Protein AF-0000000083136714 (afdb_homodimer)

Nearest PDB structures (foldseek):
  5wcz-assembly1_A  TM=9.705E-01  e=3.613E-85  Bacillus subtilis subsp. subtilis str. 168
  4m56-assembly1_A  TM=9.715E-01  e=4.542E-84  Bacillus subtilis subsp. subtilis str. 168
  3gbd-assembly1_A  TM=9.594E-01  e=8.603E-74  Serratia plymuthica
  1m53-assembly1_A  TM=9.648E-01  e=2.324E-72  Klebsiella sp. LX3
  4how-assembly1_A  TM=9.498E-01  e=1.147E-72  Erwinia rhapontici

Structure (mmCIF, N/CA/C/O backbone):
data_AF-0000000083136714-model_v1
#
loop_
_entity.id
_entity.type
_entity.pdbx_description
1 polymer Oligo-1,6-glucosidase
#
loop_
_atom_site.group_PDB
_atom_site.id
_atom_site.type_symbol
_atom_site.label_atom_id
_atom_site.label_alt_id
_atom_site.label_comp_id
_atom_site.label_asym_id
_atom_site.label_entity_id
_atom_site.label_seq_id
_atom_site.pdbx_PDB_ins_code
_atom_site.Cartn_x
_atom_site.Cartn_y
_atom_site.Cartn_z
_atom_site.occupancy
_atom_site.B_iso_or_equiv
_atom_site.auth_seq_id
_atom_site.auth_comp_id
_atom_site.auth_asym_id
_atom_site.auth_atom_id
_atom_site.pdbx_PDB_model_num
ATOM 1 N N . MET A 1 1 ? -25.031 -28.438 -23.234 1 79.69 1 MET A N 1
ATOM 2 C CA . MET A 1 1 ? -23.75 -28.969 -22.797 1 79.69 1 MET A CA 1
ATOM 3 C C . MET A 1 1 ? -23.922 -30.203 -21.906 1 79.69 1 MET A C 1
ATOM 5 O O . MET A 1 1 ? -24.844 -30.25 -21.094 1 79.69 1 MET A O 1
ATOM 9 N N . GLU A 1 2 ? -23.062 -31.062 -22.109 1 86.06 2 GLU A N 1
ATOM 10 C CA . GLU A 1 2 ? -23.125 -32.281 -21.312 1 86.06 2 GLU A CA 1
ATOM 11 C C . GLU A 1 2 ? -22.719 -32.031 -19.859 1 86.06 2 GLU A C 1
ATOM 13 O O . GLU A 1 2 ? -21.719 -31.344 -19.609 1 86.06 2 GLU A O 1
ATOM 18 N N . LYS A 1 3 ? -23.516 -32.5 -18.906 1 92.44 3 LYS A N 1
ATOM 19 C CA . LYS A 1 3 ? -23.219 -32.344 -17.484 1 92.44 3 LYS A CA 1
ATOM 20 C C . LYS A 1 3 ? -22.156 -33.375 -17.047 1 92.44 3 LYS A C 1
ATOM 22 O O . LYS A 1 3 ? -22.219 -34.531 -17.438 1 92.44 3 LYS A O 1
ATOM 27 N N . LYS A 1 4 ? -21.156 -32.875 -16.406 1 93.88 4 LYS A N 1
ATOM 28 C CA . LYS A 1 4 ? -20.078 -33.688 -15.82 1 93.88 4 LYS A CA 1
ATOM 29 C C . LYS A 1 4 ? -19.797 -33.25 -14.383 1 93.88 4 LYS A C 1
ATOM 31 O O . LYS A 1 4 ? -19.844 -32.062 -14.07 1 93.88 4 LYS A O 1
ATOM 36 N N . TRP A 1 5 ? -19.453 -34.188 -13.508 1 95.88 5 TRP A N 1
ATOM 37 C CA . TRP A 1 5 ? -19.234 -33.875 -12.102 1 95.88 5 TRP A CA 1
ATOM 38 C C . TRP A 1 5 ? -18.094 -32.875 -11.938 1 95.88 5 TRP A C 1
ATOM 40 O O . TRP A 1 5 ? -18.125 -32.031 -11.062 1 95.88 5 TRP A O 1
ATOM 50 N N . TRP A 1 6 ? -17.062 -33.031 -12.859 1 96.06 6 TRP A N 1
ATOM 51 C CA . TRP A 1 6 ? -15.891 -32.188 -12.719 1 96.06 6 TRP A CA 1
ATOM 52 C C . TRP A 1 6 ? -16.188 -30.766 -13.203 1 96.06 6 TRP A C 1
ATOM 54 O O . TRP A 1 6 ? -15.492 -29.812 -12.836 1 96.06 6 TRP A O 1
ATOM 64 N N . LYS A 1 7 ? -17.234 -30.5 -14.016 1 97 7 LYS A N 1
ATOM 65 C CA . LYS A 1 7 ? -17.688 -29.156 -14.367 1 97 7 LYS A CA 1
ATOM 66 C C . LYS A 1 7 ? -18.391 -28.484 -13.195 1 97 7 LYS A C 1
ATOM 68 O O . LYS A 1 7 ? -18.328 -27.266 -13.039 1 97 7 LYS A O 1
ATOM 73 N N . GLU A 1 8 ? -19.047 -29.266 -12.352 1 97.62 8 GLU A N 1
ATOM 74 C CA . GLU A 1 8 ? -19.891 -28.75 -11.273 1 97.62 8 GLU A CA 1
ATOM 75 C C . GLU A 1 8 ? -19.125 -28.656 -9.969 1 97.62 8 GLU A C 1
ATOM 77 O O . GLU A 1 8 ? -19.641 -28.141 -8.969 1 97.62 8 GLU A O 1
ATOM 82 N N . SER A 1 9 ? -17.828 -29.016 -9.984 1 97.5 9 SER A N 1
ATOM 83 C CA . SER A 1 9 ? -17 -29.094 -8.789 1 97.5 9 SER A CA 1
ATOM 84 C C . SER A 1 9 ? -16.328 -27.75 -8.492 1 97.5 9 SER A C 1
ATOM 86 O O . SER A 1 9 ? -16.266 -26.875 -9.367 1 97.5 9 SER A O 1
ATOM 88 N N . VAL A 1 10 ? -15.977 -27.594 -7.273 1 98.69 10 VAL A N 1
ATOM 89 C CA . VAL A 1 10 ? -15.031 -26.562 -6.832 1 98.69 10 VAL A CA 1
ATOM 90 C C . VAL A 1 10 ? -13.773 -27.234 -6.27 1 98.69 10 VAL A C 1
ATOM 92 O O . VAL A 1 10 ? -13.852 -28.031 -5.324 1 98.69 10 VAL A O 1
ATOM 95 N N . VAL A 1 11 ? -12.656 -26.891 -6.84 1 98.88 11 VAL A N 1
ATOM 96 C CA . VAL A 1 11 ? -11.398 -27.547 -6.488 1 98.88 11 VAL A CA 1
ATOM 97 C C . VAL A 1 11 ? -10.625 -26.672 -5.496 1 98.88 11 VAL A C 1
ATOM 99 O O . VAL A 1 11 ? -10.547 -25.453 -5.656 1 98.88 11 VAL A O 1
ATOM 102 N N . TYR A 1 12 ? -10.164 -27.281 -4.438 1 98.88 12 TYR A N 1
ATOM 103 C CA . TYR A 1 12 ? -9.266 -26.656 -3.48 1 98.88 12 TYR A CA 1
ATOM 104 C C . TYR A 1 12 ? -7.852 -27.219 -3.611 1 98.88 12 TYR A C 1
ATOM 106 O O . TYR A 1 12 ? -7.656 -28.438 -3.537 1 98.88 12 TYR A O 1
ATOM 114 N N . GLN A 1 13 ? -6.895 -26.344 -3.842 1 98.88 13 GLN A N 1
ATOM 115 C CA . GLN A 1 13 ? -5.512 -26.797 -3.945 1 98.88 13 GLN A CA 1
ATOM 116 C C . GLN A 1 13 ? -4.812 -26.734 -2.59 1 98.88 13 GLN A C 1
ATOM 118 O O . GLN A 1 13 ? -4.867 -25.719 -1.9 1 98.88 13 GLN A O 1
ATOM 123 N N . ILE A 1 14 ? -4.141 -27.859 -2.293 1 98.88 14 ILE A N 1
ATOM 124 C CA . ILE A 1 14 ? -3.346 -27.969 -1.075 1 98.88 14 ILE A CA 1
ATOM 125 C C . ILE A 1 14 ? -1.867 -28.109 -1.435 1 98.88 14 ILE A C 1
ATOM 127 O O . ILE A 1 14 ? -1.502 -28.906 -2.293 1 98.88 14 ILE A O 1
ATOM 131 N N . TYR A 1 15 ? -1.086 -27.25 -0.927 1 98.75 15 TYR A N 1
ATOM 132 C CA . TYR A 1 15 ? 0.364 -27.391 -0.889 1 98.75 15 TYR A CA 1
ATOM 133 C C . TYR A 1 15 ? 0.811 -28.047 0.41 1 98.75 15 TYR A C 1
ATOM 135 O O . TYR A 1 15 ? 1.004 -27.375 1.423 1 98.75 15 TYR A O 1
ATOM 143 N N . PRO A 1 16 ? 1.05 -29.359 0.424 1 98.56 16 PRO A N 1
ATOM 144 C CA . PRO A 1 16 ? 1.159 -30.141 1.657 1 98.56 16 PRO A CA 1
ATOM 145 C C . PRO A 1 16 ? 2.201 -29.578 2.623 1 98.56 16 PRO A C 1
ATOM 147 O O . PRO A 1 16 ? 1.931 -29.453 3.818 1 98.56 16 PRO A O 1
ATOM 150 N N . LYS A 1 17 ? 3.312 -29.125 2.146 1 98.19 17 LYS A N 1
ATOM 151 C CA . LYS A 1 17 ? 4.434 -28.672 2.965 1 98.19 17 LYS A CA 1
ATOM 152 C C . LYS A 1 17 ? 4.031 -27.5 3.85 1 98.19 17 LYS A C 1
ATOM 154 O O . LYS A 1 17 ? 4.629 -27.281 4.906 1 98.19 17 LYS A O 1
ATOM 159 N N . SER A 1 18 ? 2.953 -26.844 3.492 1 98.81 18 SER A N 1
ATOM 160 C CA . SER A 1 18 ? 2.592 -25.609 4.188 1 98.81 18 SER A CA 1
ATOM 161 C C . SER A 1 18 ? 1.14 -25.641 4.652 1 98.81 18 SER A C 1
ATOM 163 O O . SER A 1 18 ? 0.571 -24.609 5.004 1 98.81 18 SER A O 1
ATOM 165 N N . PHE A 1 19 ? 0.504 -26.828 4.684 1 98.88 19 PHE A N 1
ATOM 166 C CA . PHE A 1 19 ? -0.922 -26.859 4.984 1 98.88 19 PHE A CA 1
ATOM 167 C C . PHE A 1 19 ? -1.154 -27.062 6.477 1 98.88 19 PHE A C 1
ATOM 169 O O . PHE A 1 19 ? -1.784 -26.234 7.133 1 98.88 19 PHE A O 1
ATOM 176 N N . LYS A 1 20 ? -0.688 -28.125 7.02 1 98.94 20 LYS A N 1
ATOM 177 C CA . LYS A 1 20 ? -0.792 -28.422 8.445 1 98.94 20 LYS A CA 1
ATOM 178 C C . LYS A 1 20 ? 0.209 -29.5 8.859 1 98.94 20 LYS A C 1
ATOM 180 O O . LYS A 1 20 ? 0.273 -30.562 8.242 1 98.94 20 LYS A O 1
ATOM 185 N N . ASP A 1 21 ? 1.017 -29.188 9.812 1 98.81 21 ASP A N 1
ATOM 186 C CA . ASP A 1 21 ? 1.991 -30.109 10.375 1 98.81 21 ASP A CA 1
ATOM 187 C C . ASP A 1 21 ? 1.421 -30.828 11.594 1 98.81 21 ASP A C 1
ATOM 189 O O . ASP A 1 21 ? 1.083 -30.203 12.602 1 98.81 21 ASP A O 1
ATOM 193 N N . SER A 1 22 ? 1.395 -32.156 11.562 1 98.44 22 SER A N 1
ATOM 194 C CA . SER A 1 22 ? 0.728 -32.906 12.617 1 98.44 22 SER A CA 1
ATOM 195 C C . SER A 1 22 ? 1.729 -33.438 13.641 1 98.44 22 SER A C 1
ATOM 197 O O . SER A 1 22 ? 1.342 -33.906 14.711 1 98.44 22 SER A O 1
ATOM 199 N N . ASN A 1 23 ? 3.023 -33.312 13.406 1 98.06 23 ASN A N 1
ATOM 200 C CA . ASN A 1 23 ? 3.967 -33.969 14.297 1 98.06 23 ASN A CA 1
ATOM 201 C C . ASN A 1 23 ? 5.027 -33 14.82 1 98.06 23 ASN A C 1
ATOM 203 O O . ASN A 1 23 ? 5.977 -33.438 15.484 1 98.06 23 ASN A O 1
ATOM 207 N N . GLY A 1 24 ? 5.035 -31.766 14.406 1 98 24 GLY A N 1
ATOM 208 C CA . GLY A 1 24 ? 5.867 -30.734 15 1 98 24 GLY A CA 1
ATOM 209 C C . GLY A 1 24 ? 7.234 -30.625 14.352 1 98 24 GLY A C 1
ATOM 210 O O . GLY A 1 24 ? 8.125 -29.953 14.883 1 98 24 GLY A O 1
ATOM 211 N N . ASP A 1 25 ? 7.449 -31.219 13.203 1 98.19 25 ASP A N 1
ATOM 212 C CA . ASP A 1 25 ? 8.773 -31.172 12.594 1 98.19 25 ASP A CA 1
ATOM 213 C C . ASP A 1 25 ? 8.914 -29.984 11.656 1 98.19 25 ASP A C 1
ATOM 215 O O . ASP A 1 25 ? 9.945 -29.812 11 1 98.19 25 ASP A O 1
ATOM 219 N N . GLY A 1 26 ? 7.867 -29.203 11.555 1 98.44 26 GLY A N 1
ATOM 220 C CA . GLY A 1 26 ? 7.949 -27.953 10.797 1 98.44 26 GLY A CA 1
ATOM 221 C C . GLY A 1 26 ? 7.527 -28.125 9.352 1 98.44 26 GLY A C 1
ATOM 222 O O . GLY A 1 26 ? 7.539 -27.156 8.578 1 98.44 26 GLY A O 1
ATOM 223 N N . VAL A 1 27 ? 7.117 -29.328 8.914 1 98.62 27 VAL A N 1
ATOM 224 C CA . VAL A 1 27 ? 6.699 -29.641 7.551 1 98.62 27 VAL A CA 1
ATOM 225 C C . VAL A 1 27 ? 5.285 -30.219 7.566 1 98.62 27 VAL A C 1
ATOM 227 O O . VAL A 1 27 ? 4.996 -31.156 8.312 1 98.62 27 VAL A O 1
ATOM 230 N N . GLY A 1 28 ? 4.375 -29.594 6.766 1 98.75 28 GLY A N 1
ATOM 231 C CA . GLY A 1 28 ? 3.053 -30.188 6.66 1 98.75 28 GLY A CA 1
ATOM 232 C C . GLY A 1 28 ? 3.08 -31.625 6.172 1 98.75 28 GLY A C 1
ATOM 233 O O . GLY A 1 28 ? 4.047 -32.062 5.535 1 98.75 28 GLY A O 1
ATOM 234 N N . ASP A 1 29 ? 2.006 -32.375 6.48 1 98.75 29 ASP A N 1
ATOM 235 C CA . ASP A 1 29 ? 2.004 -33.781 6.133 1 98.75 29 ASP A CA 1
ATOM 236 C C . ASP A 1 29 ? 0.581 -34.281 5.914 1 98.75 29 ASP A C 1
ATOM 238 O O . ASP A 1 29 ? -0.38 -33.531 6.016 1 98.75 29 ASP A O 1
ATOM 242 N N . ILE A 1 30 ? 0.482 -35.531 5.562 1 98.88 30 ILE A N 1
ATOM 243 C CA . ILE A 1 30 ? -0.786 -36.156 5.164 1 98.88 30 ILE A CA 1
ATOM 244 C C . ILE A 1 30 ? -1.745 -36.156 6.352 1 98.88 30 ILE A C 1
ATOM 246 O O . ILE A 1 30 ? -2.932 -35.875 6.207 1 98.88 30 ILE A O 1
ATOM 250 N N . ARG A 1 31 ? -1.272 -36.5 7.516 1 98.81 31 ARG A N 1
ATOM 251 C CA . ARG A 1 31 ? -2.129 -36.5 8.695 1 98.81 31 ARG A CA 1
ATOM 252 C C . ARG A 1 31 ? -2.648 -35.094 9 1 98.81 31 ARG A C 1
ATOM 254 O O . ARG A 1 31 ? -3.773 -34.938 9.477 1 98.81 31 ARG A O 1
ATOM 261 N N . GLY A 1 32 ? -1.808 -34.094 8.781 1 98.88 32 GLY A N 1
ATOM 262 C CA . GLY A 1 32 ? -2.268 -32.719 8.898 1 98.88 32 GLY A CA 1
ATOM 263 C C . GLY A 1 32 ? -3.414 -32.406 7.965 1 98.88 32 GLY A C 1
ATOM 264 O O . GLY A 1 32 ? -4.348 -31.688 8.344 1 98.88 32 GLY A O 1
ATOM 265 N N . ILE A 1 33 ? -3.361 -32.875 6.773 1 98.94 33 ILE A N 1
ATOM 266 C CA . ILE A 1 33 ? -4.445 -32.656 5.816 1 98.94 33 ILE A CA 1
ATOM 267 C C . ILE A 1 33 ? -5.719 -33.344 6.336 1 98.94 33 ILE A C 1
ATOM 269 O O . ILE A 1 33 ? -6.793 -32.719 6.32 1 98.94 33 ILE A O 1
ATOM 273 N N . ILE A 1 34 ? -5.582 -34.562 6.797 1 98.88 34 ILE A N 1
ATOM 274 C CA . ILE A 1 34 ? -6.73 -35.312 7.309 1 98.88 34 ILE A CA 1
ATOM 275 C C . ILE A 1 34 ? -7.383 -34.531 8.445 1 98.88 34 ILE A C 1
ATOM 277 O O . ILE A 1 34 ? -8.609 -34.438 8.523 1 98.88 34 ILE A O 1
ATOM 281 N N . GLN A 1 35 ? -6.574 -33.875 9.25 1 98.75 35 GLN A N 1
ATOM 282 C CA . GLN A 1 35 ? -7.059 -33.125 10.406 1 98.75 35 GLN A CA 1
ATOM 283 C C . GLN A 1 35 ? -7.926 -31.953 9.977 1 98.75 35 GLN A C 1
ATOM 285 O O . GLN A 1 35 ? -8.727 -31.438 10.758 1 98.75 35 GLN A O 1
ATOM 290 N N . LYS A 1 36 ? -7.781 -31.516 8.773 1 98.81 36 LYS A N 1
ATOM 291 C CA . LYS A 1 36 ? -8.461 -30.297 8.352 1 98.81 36 LYS A CA 1
ATOM 292 C C . LYS A 1 36 ? -9.516 -30.594 7.289 1 98.81 36 LYS A C 1
ATOM 294 O O . LYS A 1 36 ? -10.031 -29.672 6.648 1 98.81 36 LYS A O 1
ATOM 299 N N . LEU A 1 37 ? -9.906 -31.828 7.066 1 98.88 37 LEU A N 1
ATOM 300 C CA . LEU A 1 37 ? -10.922 -32.188 6.082 1 98.88 37 LEU A CA 1
ATOM 301 C C . LEU A 1 37 ? -12.273 -31.609 6.461 1 98.88 37 LEU A C 1
ATOM 303 O O . LEU A 1 37 ? -13.062 -31.234 5.586 1 98.88 37 LEU A O 1
ATOM 307 N N . ASP A 1 38 ? -12.57 -31.5 7.762 1 98.81 38 ASP A N 1
ATOM 308 C CA . ASP A 1 38 ? -13.836 -30.922 8.188 1 98.81 38 ASP A CA 1
ATOM 309 C C . ASP A 1 38 ? -13.906 -29.422 7.84 1 98.81 38 ASP A C 1
ATOM 311 O O . ASP A 1 38 ? -14.977 -28.906 7.504 1 98.81 38 ASP A O 1
ATOM 315 N N . TYR A 1 39 ? -12.75 -28.75 8.039 1 98.81 39 TYR A N 1
ATOM 316 C CA . TYR A 1 39 ? -12.672 -27.359 7.637 1 98.81 39 TYR A CA 1
ATOM 317 C C . TYR A 1 39 ? -13.008 -27.188 6.16 1 98.81 39 TYR A C 1
ATOM 319 O O . TYR A 1 39 ? -13.773 -26.297 5.785 1 98.81 39 TYR A O 1
ATOM 327 N N . LEU A 1 40 ? -12.469 -28.062 5.324 1 98.88 40 LEU A N 1
ATOM 328 C CA . LEU A 1 40 ? -12.68 -28.016 3.883 1 98.88 40 LEU A CA 1
ATOM 329 C C . LEU A 1 40 ? -14.117 -28.359 3.529 1 98.88 40 LEU A C 1
ATOM 331 O O . LEU A 1 40 ? -14.711 -27.766 2.633 1 98.88 40 LEU A O 1
ATOM 335 N N . LYS A 1 41 ? -14.641 -29.297 4.238 1 98.69 41 LYS A N 1
ATOM 336 C CA . LYS A 1 41 ? -16.047 -29.641 4.062 1 98.69 41 LYS A CA 1
ATOM 337 C C . LYS A 1 41 ? -16.953 -28.469 4.41 1 98.69 41 LYS A C 1
ATOM 339 O O . LYS A 1 41 ? -17.922 -28.188 3.705 1 98.69 41 LYS A O 1
ATOM 344 N N . GLU A 1 42 ? -16.594 -27.812 5.477 1 98.56 42 GLU A N 1
ATOM 345 C CA . GLU A 1 42 ? -17.359 -26.625 5.887 1 98.56 42 GLU A CA 1
ATOM 346 C C . GLU A 1 42 ? -17.297 -25.547 4.82 1 98.56 42 GLU A C 1
ATOM 348 O O . GLU A 1 42 ? -18.297 -24.875 4.551 1 98.56 42 GLU A O 1
ATOM 353 N N . LEU A 1 43 ? -16.156 -25.344 4.254 1 98.81 43 LEU A N 1
ATOM 354 C CA . LEU A 1 43 ? -16 -24.375 3.172 1 98.81 43 LEU A CA 1
ATOM 355 C C . LEU A 1 43 ? -16.906 -24.734 1.994 1 98.81 43 LEU A C 1
ATOM 357 O O . LEU A 1 43 ? -17.422 -23.859 1.312 1 98.81 43 LEU A O 1
ATOM 361 N N . GLY A 1 44 ? -17.062 -26 1.715 1 98.75 44 GLY A N 1
ATOM 362 C CA . GLY A 1 44 ? -17.984 -26.484 0.706 1 98.75 44 GLY A CA 1
ATOM 363 C C . GLY A 1 44 ? -17.297 -27.031 -0.529 1 98.75 44 GLY A C 1
ATOM 364 O O . GLY A 1 44 ? -17.969 -27.469 -1.477 1 98.75 44 GLY A O 1
ATOM 365 N N . VAL A 1 45 ? -15.977 -27.141 -0.516 1 98.69 45 VAL A N 1
ATOM 366 C CA . VAL A 1 45 ? -15.258 -27.672 -1.675 1 98.69 45 VAL A CA 1
ATOM 367 C C . VAL A 1 45 ? -15.461 -29.188 -1.756 1 98.69 45 VAL A C 1
ATOM 369 O O . VAL A 1 45 ? -15.695 -29.844 -0.74 1 98.69 45 VAL A O 1
ATOM 372 N N . ASN A 1 46 ? -15.359 -29.703 -3.041 1 98 46 ASN A N 1
ATOM 373 C CA . ASN A 1 46 ? -15.633 -31.125 -3.141 1 98 46 ASN A CA 1
ATOM 374 C C . ASN A 1 46 ? -14.586 -31.844 -3.982 1 98 46 ASN A C 1
ATOM 376 O O . ASN A 1 46 ? -14.742 -33.031 -4.309 1 98 46 ASN A O 1
ATOM 380 N N . VAL A 1 47 ? -13.539 -31.219 -4.336 1 98.81 47 VAL A N 1
ATOM 381 C CA . VAL A 1 47 ? -12.344 -31.812 -4.922 1 98.81 47 VAL A CA 1
ATOM 382 C C . VAL A 1 47 ? -11.094 -31.188 -4.305 1 98.81 47 VAL A C 1
ATOM 384 O O . VAL A 1 47 ? -11.023 -29.969 -4.141 1 98.81 47 VAL A O 1
ATOM 387 N N . LEU A 1 48 ? -10.148 -32 -3.912 1 98.88 48 LEU A N 1
ATOM 388 C CA . LEU A 1 48 ? -8.836 -31.531 -3.482 1 98.88 48 LEU A CA 1
ATOM 389 C C . LEU A 1 48 ? -7.773 -31.859 -4.523 1 98.88 48 LEU A C 1
ATOM 391 O O . LEU A 1 48 ? -7.617 -33.031 -4.906 1 98.88 48 LEU A O 1
ATOM 395 N N . TRP A 1 49 ? -7.168 -30.844 -5.07 1 98.81 49 TRP A N 1
ATOM 396 C CA . TRP A 1 49 ? -5.906 -31.031 -5.785 1 98.81 49 TRP A CA 1
ATOM 397 C C . TRP A 1 49 ? -4.719 -30.859 -4.844 1 98.81 49 TRP A C 1
ATOM 399 O O . TRP A 1 49 ? -4.473 -29.781 -4.324 1 98.81 49 TRP A O 1
ATOM 409 N N . ILE A 1 50 ? -4.008 -31.953 -4.641 1 98.75 50 ILE A N 1
ATOM 410 C CA . ILE A 1 50 ? -2.895 -31.922 -3.699 1 98.75 50 ILE A CA 1
ATOM 411 C C . ILE A 1 50 ? -1.573 -31.984 -4.461 1 98.75 50 ILE A C 1
ATOM 413 O O . ILE A 1 50 ? -1.333 -32.906 -5.23 1 98.75 50 ILE A O 1
ATOM 417 N N . SER A 1 51 ? -0.759 -30.969 -4.27 1 98.5 51 SER A N 1
ATOM 418 C CA . SER A 1 51 ? 0.567 -30.953 -4.875 1 98.5 51 SER A CA 1
ATOM 419 C C . SER A 1 51 ? 1.347 -32.219 -4.547 1 98.5 51 SER A C 1
ATOM 421 O O . SER A 1 51 ? 0.928 -33 -3.695 1 98.5 51 SER A O 1
ATOM 423 N N . PRO A 1 52 ? 2.498 -32.438 -5.156 1 98.06 52 PRO A N 1
ATOM 424 C CA . PRO A 1 52 ? 3.145 -33.781 -5.102 1 98.06 52 PRO A CA 1
ATOM 425 C C . PRO A 1 52 ? 3.404 -34.25 -3.676 1 98.06 52 PRO A C 1
ATOM 427 O O . PRO A 1 52 ? 3.906 -33.469 -2.85 1 98.06 52 PRO A O 1
ATOM 430 N N . MET A 1 53 ? 3.111 -35.531 -3.488 1 98.12 53 MET A N 1
ATOM 431 C CA . MET A 1 53 ? 3.297 -36.094 -2.166 1 98.12 53 MET A CA 1
ATOM 432 C C . MET A 1 53 ? 4.25 -37.312 -2.23 1 98.12 53 MET A C 1
ATOM 434 O O . MET A 1 53 ? 4.355 -38.062 -1.274 1 98.12 53 MET A O 1
ATOM 438 N N . LEU A 1 54 ? 4.914 -37.469 -3.334 1 98.44 54 LEU A N 1
ATOM 439 C CA . LEU A 1 54 ? 5.766 -38.625 -3.557 1 98.44 54 LEU A CA 1
ATOM 440 C C . LEU A 1 54 ? 7.211 -38.312 -3.168 1 98.44 54 LEU A C 1
ATOM 442 O O . LEU A 1 54 ? 7.582 -37.156 -2.984 1 98.44 54 LEU A O 1
ATOM 446 N N . GLU A 1 55 ? 7.996 -39.406 -3.074 1 98.12 55 GLU A N 1
ATOM 447 C CA . GLU A 1 55 ? 9.391 -39.281 -2.664 1 98.12 55 GLU A CA 1
ATOM 448 C C . GLU A 1 55 ? 10.148 -38.312 -3.574 1 98.12 55 GLU A C 1
ATOM 450 O O . GLU A 1 55 ? 10.039 -38.406 -4.801 1 98.12 55 GLU A O 1
ATOM 455 N N . SER A 1 56 ? 10.883 -37.406 -2.982 1 98 56 SER A N 1
ATOM 456 C CA . SER A 1 56 ? 11.586 -36.312 -3.672 1 98 56 SER A CA 1
ATOM 457 C C . SER A 1 56 ? 12.695 -35.75 -2.805 1 98 56 SER A C 1
ATOM 459 O O . SER A 1 56 ? 12.547 -35.625 -1.587 1 98 56 SER A O 1
ATOM 461 N N . PRO A 1 57 ? 13.875 -35.406 -3.402 1 97.62 57 PRO A N 1
ATOM 462 C CA . PRO A 1 57 ? 14.898 -34.688 -2.652 1 97.62 57 PRO A CA 1
ATOM 463 C C . PRO A 1 57 ? 14.492 -33.25 -2.322 1 97.62 57 PRO A C 1
ATOM 465 O O . PRO A 1 57 ? 15.195 -32.562 -1.587 1 97.62 57 PRO A O 1
ATOM 468 N N . GLN A 1 58 ? 13.383 -32.781 -2.834 1 97.12 58 GLN A N 1
ATOM 469 C CA . GLN A 1 58 ? 12.742 -31.516 -2.498 1 97.12 58 GLN A CA 1
ATOM 470 C C . GLN A 1 58 ? 13.539 -30.328 -3.057 1 97.12 58 GLN A C 1
ATOM 472 O O . GLN A 1 58 ? 13.586 -29.266 -2.443 1 97.12 58 GLN A O 1
ATOM 477 N N . ASP A 1 59 ? 14.25 -30.594 -4.203 1 96.62 59 ASP A N 1
ATOM 478 C CA . ASP A 1 59 ? 14.945 -29.5 -4.883 1 96.62 59 ASP A CA 1
ATOM 479 C C . ASP A 1 59 ? 13.969 -28.438 -5.363 1 96.62 59 ASP A C 1
ATOM 481 O O . ASP A 1 59 ? 14.258 -27.25 -5.301 1 96.62 59 ASP A O 1
ATOM 485 N N . ASP A 1 60 ? 12.883 -28.844 -5.855 1 96.94 60 ASP A N 1
ATOM 486 C CA . ASP A 1 60 ? 11.781 -27.969 -6.238 1 96.94 60 ASP A CA 1
ATOM 487 C C . ASP A 1 60 ? 10.508 -28.312 -5.465 1 96.94 60 ASP A C 1
ATOM 489 O O . ASP A 1 60 ? 9.43 -28.438 -6.051 1 96.94 60 ASP A O 1
ATOM 493 N N . ASN A 1 61 ? 10.703 -28.594 -4.273 1 95.81 61 ASN A N 1
ATOM 494 C CA . ASN A 1 61 ? 9.633 -28.781 -3.297 1 95.81 61 ASN A CA 1
ATOM 495 C C . ASN A 1 61 ? 8.664 -29.875 -3.734 1 95.81 61 ASN A C 1
ATOM 497 O O . ASN A 1 61 ? 7.449 -29.719 -3.639 1 95.81 61 ASN A O 1
ATOM 501 N N . GLY A 1 62 ? 9.148 -30.922 -4.277 1 96.88 62 GLY A N 1
ATOM 502 C CA . GLY A 1 62 ? 8.344 -32.125 -4.516 1 96.88 62 GLY A CA 1
ATOM 503 C C . GLY A 1 62 ? 8.125 -32.406 -5.992 1 96.88 62 GLY A C 1
ATOM 504 O O . GLY A 1 62 ? 7.711 -33.5 -6.359 1 96.88 62 GLY A O 1
ATOM 505 N N . TYR A 1 63 ? 8.547 -31.453 -6.852 1 97.88 63 TYR A N 1
ATOM 506 C CA . TYR A 1 63 ? 8.305 -31.641 -8.273 1 97.88 63 TYR A CA 1
ATOM 507 C C . TYR A 1 63 ? 9.484 -32.344 -8.938 1 97.88 63 TYR A C 1
ATOM 509 O O . TYR A 1 63 ? 9.461 -32.594 -10.148 1 97.88 63 TYR A O 1
ATOM 517 N N . ASP A 1 64 ? 10.477 -32.688 -8.156 1 98.12 64 ASP A N 1
ATOM 518 C CA . ASP A 1 64 ? 11.578 -33.562 -8.539 1 98.12 64 ASP A CA 1
ATOM 519 C C . ASP A 1 64 ? 11.414 -34.938 -7.926 1 98.12 64 ASP A C 1
ATOM 521 O O . ASP A 1 64 ? 12.164 -35.344 -7.023 1 98.12 64 ASP A O 1
ATOM 525 N N . ILE A 1 65 ? 10.562 -35.75 -8.516 1 98.5 65 ILE A N 1
ATOM 526 C CA . ILE A 1 65 ? 10.141 -37 -7.934 1 98.5 65 ILE A CA 1
ATOM 527 C C . ILE A 1 65 ? 11.242 -38.062 -8.117 1 98.5 65 ILE A C 1
ATOM 529 O O . ILE A 1 65 ? 11.75 -38.25 -9.227 1 98.5 65 ILE A O 1
ATOM 533 N N . SER A 1 66 ? 11.617 -38.75 -7.031 1 98.56 66 SER A N 1
ATOM 534 C CA . SER A 1 66 ? 12.664 -39.75 -7.094 1 98.56 66 SER A CA 1
ATOM 535 C C . SER A 1 66 ? 12.078 -41.156 -7.078 1 98.56 66 SER A C 1
ATOM 537 O O . SER A 1 66 ? 12.766 -42.125 -7.402 1 98.56 66 SER A O 1
ATOM 539 N N . ASP A 1 67 ? 10.828 -41.281 -6.672 1 98.56 67 ASP A N 1
ATOM 540 C CA . ASP A 1 67 ? 10.102 -42.562 -6.707 1 98.56 67 ASP A CA 1
ATOM 541 C C . ASP A 1 67 ? 8.609 -42.312 -6.918 1 98.56 67 ASP A C 1
ATOM 543 O O . ASP A 1 67 ? 7.941 -41.719 -6.074 1 98.56 67 ASP A O 1
ATOM 547 N N . TYR A 1 68 ? 8.031 -42.906 -7.984 1 98.38 68 TYR A N 1
ATOM 548 C CA . TYR A 1 68 ? 6.664 -42.625 -8.414 1 98.38 68 TYR A CA 1
ATOM 549 C C . TYR A 1 68 ? 5.668 -43.438 -7.602 1 98.38 68 TYR A C 1
ATOM 551 O O . TYR A 1 68 ? 4.453 -43.281 -7.754 1 98.38 68 TYR A O 1
ATOM 559 N N . ARG A 1 69 ? 6.113 -44.312 -6.707 1 97.94 69 ARG A N 1
ATOM 560 C CA . ARG A 1 69 ? 5.176 -45.188 -6.039 1 97.94 69 ARG A CA 1
ATOM 561 C C . ARG A 1 69 ? 5.379 -45.188 -4.527 1 97.94 69 ARG A C 1
ATOM 563 O O . ARG A 1 69 ? 4.812 -46 -3.807 1 97.94 69 ARG A O 1
ATOM 570 N N . ARG A 1 70 ? 6.23 -44.219 -4.066 1 98.06 70 ARG A N 1
ATOM 571 C CA . ARG A 1 70 ? 6.48 -44.094 -2.637 1 98.06 70 ARG A CA 1
ATOM 572 C C . ARG A 1 70 ? 6.105 -42.719 -2.145 1 98.06 70 ARG A C 1
ATOM 574 O O . ARG A 1 70 ? 6.391 -41.719 -2.811 1 98.06 70 ARG A O 1
ATOM 581 N N . ILE A 1 71 ? 5.461 -42.75 -0.992 1 98.44 71 ILE A N 1
ATOM 582 C CA . ILE A 1 71 ? 5.102 -41.469 -0.362 1 98.44 71 ILE A CA 1
ATOM 583 C C . ILE A 1 71 ? 6.344 -40.844 0.259 1 98.44 71 ILE A C 1
ATOM 585 O O . ILE A 1 71 ? 7.18 -41.531 0.843 1 98.44 71 ILE A O 1
ATOM 589 N N . TYR A 1 72 ? 6.504 -39.531 0.091 1 98.38 72 TYR A N 1
ATOM 590 C CA . TYR A 1 72 ? 7.602 -38.781 0.703 1 98.38 72 TYR A CA 1
ATOM 591 C C . TYR A 1 72 ? 7.641 -39.031 2.209 1 98.38 72 TYR A C 1
ATOM 593 O O . TYR A 1 72 ? 6.641 -38.812 2.902 1 98.38 72 TYR A O 1
ATOM 601 N N . LYS A 1 73 ? 8.711 -39.375 2.703 1 97.25 73 LYS A N 1
ATOM 602 C CA . LYS A 1 73 ? 8.875 -39.875 4.066 1 97.25 73 LYS A CA 1
ATOM 603 C C . LYS A 1 73 ? 8.406 -38.844 5.086 1 97.25 73 LYS A C 1
ATOM 605 O O . LYS A 1 73 ? 7.805 -39.188 6.105 1 97.25 73 LYS A O 1
ATOM 610 N N . GLU A 1 74 ? 8.656 -37.594 4.891 1 97.38 74 GLU A N 1
ATOM 611 C CA . GLU A 1 74 ? 8.297 -36.562 5.855 1 97.38 74 GLU A CA 1
ATOM 612 C C . GLU A 1 74 ? 6.789 -36.281 5.844 1 97.38 74 GLU A C 1
ATOM 614 O O . GLU A 1 74 ? 6.246 -35.719 6.793 1 97.38 74 GLU A O 1
ATOM 619 N N . TYR A 1 75 ? 6.102 -36.688 4.746 1 98.5 75 TYR A N 1
ATOM 620 C CA . TYR A 1 75 ? 4.66 -36.5 4.652 1 98.5 75 TYR A CA 1
ATOM 621 C C . TYR A 1 75 ? 3.898 -37.625 5.305 1 98.5 75 TYR A C 1
ATOM 623 O O . TYR A 1 75 ? 2.736 -37.469 5.691 1 98.5 75 TYR A O 1
ATOM 631 N N . GLY A 1 76 ? 4.531 -38.781 5.332 1 98.44 76 GLY A N 1
ATOM 632 C CA . GLY A 1 76 ? 3.887 -39.938 5.938 1 98.44 76 GLY A CA 1
ATOM 633 C C . GLY A 1 76 ? 4.141 -41.25 5.18 1 98.44 76 GLY A C 1
ATOM 634 O O . GLY A 1 76 ? 5.23 -41.438 4.645 1 98.44 76 GLY A O 1
ATOM 635 N N . THR A 1 77 ? 3.145 -42.156 5.258 1 98.31 77 THR A N 1
ATOM 636 C CA . THR A 1 77 ? 3.26 -43.469 4.668 1 98.31 77 THR A CA 1
ATOM 637 C C . THR A 1 77 ? 2.152 -43.719 3.643 1 98.31 77 THR A C 1
ATOM 639 O O . THR A 1 77 ? 1.252 -42.875 3.496 1 98.31 77 THR A O 1
ATOM 642 N N . MET A 1 78 ? 2.322 -44.812 2.953 1 98.38 78 MET A N 1
ATOM 643 C CA . MET A 1 78 ? 1.265 -45.219 2.033 1 98.38 78 MET A CA 1
ATOM 644 C C . MET A 1 78 ? -0.044 -45.469 2.779 1 98.38 78 MET A C 1
ATOM 646 O O . MET A 1 78 ? -1.122 -45.156 2.26 1 98.38 78 MET A O 1
ATOM 650 N N . GLU A 1 79 ? 0.037 -45.938 3.975 1 98.44 79 GLU A N 1
ATOM 651 C CA . GLU A 1 79 ? -1.151 -46.125 4.801 1 98.44 79 GLU A CA 1
ATOM 652 C C . GLU A 1 79 ? -1.831 -44.812 5.105 1 98.44 79 GLU A C 1
ATOM 654 O O . GLU A 1 79 ? -3.061 -44.719 5.09 1 98.44 79 GLU A O 1
ATOM 659 N N . ASP A 1 80 ? -1.01 -43.812 5.426 1 98.56 80 ASP A N 1
ATOM 660 C CA . ASP A 1 80 ? -1.55 -42.469 5.652 1 98.56 80 ASP A CA 1
ATOM 661 C C . ASP A 1 80 ? -2.291 -41.969 4.418 1 98.56 80 ASP A C 1
ATOM 663 O O . ASP A 1 80 ? -3.361 -41.344 4.535 1 98.56 80 ASP A O 1
ATOM 667 N N . TYR A 1 81 ? -1.691 -42.219 3.299 1 98.44 81 TYR A N 1
ATOM 668 C CA . TYR A 1 81 ? -2.287 -41.75 2.043 1 98.44 81 TYR A CA 1
ATOM 669 C C . TYR A 1 81 ? -3.615 -42.469 1.791 1 98.44 81 TYR A C 1
ATOM 671 O O . TYR A 1 81 ? -4.594 -41.844 1.382 1 98.44 81 TYR A O 1
ATOM 679 N N . GLU A 1 82 ? -3.662 -43.75 1.964 1 98.44 82 GLU A N 1
ATOM 680 C CA . GLU A 1 82 ? -4.891 -44.5 1.796 1 98.44 82 GLU A CA 1
ATOM 681 C C . GLU A 1 82 ? -5.973 -44.062 2.768 1 98.44 82 GLU A C 1
ATOM 683 O O . GLU A 1 82 ? -7.152 -44 2.412 1 98.44 82 GLU A O 1
ATOM 688 N N . GLU A 1 83 ? -5.535 -43.688 3.943 1 98.75 83 GLU A N 1
ATOM 689 C CA . GLU A 1 83 ? -6.477 -43.125 4.91 1 98.75 83 GLU A CA 1
ATOM 690 C C . GLU A 1 83 ? -7.008 -41.781 4.438 1 98.75 83 GLU A C 1
ATOM 692 O O . GLU A 1 83 ? -8.195 -41.469 4.598 1 98.75 83 GLU A O 1
ATOM 697 N N . LEU A 1 84 ? -6.172 -40.969 3.92 1 98.88 84 LEU A N 1
ATOM 698 C CA . LEU A 1 84 ? -6.598 -39.688 3.371 1 98.88 84 LEU A CA 1
ATOM 699 C C . LEU A 1 84 ? -7.672 -39.875 2.309 1 98.88 84 LEU A C 1
ATOM 701 O O . LEU A 1 84 ? -8.695 -39.188 2.324 1 98.88 84 LEU A O 1
ATOM 705 N N . LEU A 1 85 ? -7.457 -40.812 1.381 1 98.69 85 LEU A N 1
ATOM 706 C CA . LEU A 1 85 ? -8.43 -41.094 0.334 1 98.69 85 LEU A CA 1
ATOM 707 C C . LEU A 1 85 ? -9.773 -41.5 0.937 1 98.69 85 LEU A C 1
ATOM 709 O O . LEU A 1 85 ? -10.82 -40.969 0.547 1 98.69 85 LEU A O 1
ATOM 713 N N . SER A 1 86 ? -9.688 -42.406 1.886 1 98.69 86 SER A N 1
ATOM 714 C CA . SER A 1 86 ? -10.898 -42.906 2.512 1 98.69 86 SER A CA 1
ATOM 715 C C . SER A 1 86 ? -11.648 -41.812 3.258 1 98.69 86 SER A C 1
ATOM 717 O O . SER A 1 86 ? -12.859 -41.656 3.1 1 98.69 86 SER A O 1
ATOM 719 N N . GLU A 1 87 ? -10.953 -41.031 4.059 1 98.81 87 GLU A N 1
ATOM 720 C CA . GLU A 1 87 ? -11.57 -39.969 4.867 1 98.81 87 GLU A CA 1
ATOM 721 C C . GLU A 1 87 ? -12.148 -38.875 3.988 1 98.81 87 GLU A C 1
ATOM 723 O O . GLU A 1 87 ? -13.203 -38.312 4.297 1 98.81 87 GLU A O 1
ATOM 728 N N . ALA A 1 88 ? -11.453 -38.531 2.959 1 98.88 88 ALA A N 1
ATOM 729 C CA . ALA A 1 88 ? -11.977 -37.531 2.021 1 98.88 88 ALA A CA 1
ATOM 730 C C . ALA A 1 88 ? -13.258 -38.031 1.363 1 98.88 88 ALA A C 1
ATOM 732 O O . ALA A 1 88 ? -14.258 -37.312 1.314 1 98.88 88 ALA A O 1
ATOM 733 N N . HIS A 1 89 ? -13.289 -39.281 0.864 1 98.62 89 HIS A N 1
ATOM 734 C CA . HIS A 1 89 ? -14.453 -39.844 0.179 1 98.62 89 HIS A CA 1
ATOM 735 C C . HIS A 1 89 ? -15.648 -39.969 1.117 1 98.62 89 HIS A C 1
ATOM 737 O O . HIS A 1 89 ? -16.797 -39.75 0.697 1 98.62 89 HIS A O 1
ATOM 743 N N . LYS A 1 90 ? -15.344 -40.219 2.352 1 98.56 90 LYS A N 1
ATOM 744 C CA . LYS A 1 90 ? -16.406 -40.25 3.35 1 98.56 90 LYS A CA 1
ATOM 745 C C . LYS A 1 90 ? -17.109 -38.875 3.439 1 98.56 90 LYS A C 1
ATOM 747 O O . LYS A 1 90 ? -18.297 -38.812 3.777 1 98.56 90 LYS A O 1
ATOM 752 N N . ARG A 1 91 ? -16.375 -37.906 3.127 1 98.5 91 ARG A N 1
ATOM 753 C CA . ARG A 1 91 ? -16.906 -36.531 3.211 1 98.5 91 ARG A CA 1
ATOM 754 C C . ARG A 1 91 ? -17.344 -36.031 1.839 1 98.5 91 ARG A C 1
ATOM 756 O O . ARG A 1 91 ? -17.562 -34.812 1.654 1 98.5 91 ARG A O 1
ATOM 763 N N . ASP A 1 92 ? -17.406 -36.875 0.859 1 98.06 92 ASP A N 1
ATOM 764 C CA . ASP A 1 92 ? -17.781 -36.562 -0.517 1 98.06 92 ASP A CA 1
ATOM 765 C C . ASP A 1 92 ? -16.797 -35.594 -1.144 1 98.06 92 ASP A C 1
ATOM 767 O O . ASP A 1 92 ? -17.203 -34.656 -1.837 1 98.06 92 ASP A O 1
ATOM 771 N N . ILE A 1 93 ? -15.547 -35.75 -0.76 1 98.81 93 ILE A N 1
ATOM 772 C CA . ILE A 1 93 ? -14.469 -34.969 -1.347 1 98.81 93 ILE A CA 1
ATOM 773 C C . ILE A 1 93 ? -13.578 -35.875 -2.197 1 98.81 93 ILE A C 1
ATOM 775 O O . ILE A 1 93 ? -13.07 -36.875 -1.713 1 98.81 93 ILE A O 1
ATOM 779 N N . ARG A 1 94 ? -13.453 -35.531 -3.436 1 98.75 94 ARG A N 1
ATOM 780 C CA . ARG A 1 94 ? -12.594 -36.25 -4.359 1 98.75 94 ARG A CA 1
ATOM 781 C C . ARG A 1 94 ? -11.164 -35.75 -4.301 1 98.75 94 ARG A C 1
ATOM 783 O O . ARG A 1 94 ? -10.922 -34.625 -3.848 1 98.75 94 ARG A O 1
ATOM 790 N N . ILE A 1 95 ? -10.156 -36.594 -4.734 1 98.69 95 ILE A N 1
ATOM 791 C CA . ILE A 1 95 ? -8.75 -36.219 -4.617 1 98.69 95 ILE A CA 1
ATOM 792 C C . ILE A 1 95 ? -8.07 -36.344 -5.98 1 98.69 95 ILE A C 1
ATOM 794 O O . ILE A 1 95 ? -8.125 -37.375 -6.617 1 98.69 95 ILE A O 1
ATOM 798 N N . LEU A 1 96 ? -7.496 -35.281 -6.41 1 98.62 96 LEU A N 1
ATOM 799 C CA . LEU A 1 96 ? -6.609 -35.25 -7.562 1 98.62 96 LEU A CA 1
ATOM 800 C C . LEU A 1 96 ? -5.148 -35.312 -7.129 1 98.62 96 LEU A C 1
ATOM 802 O O . LEU A 1 96 ? -4.75 -34.656 -6.168 1 98.62 96 LEU A O 1
ATOM 806 N N . MET A 1 97 ? -4.398 -36.094 -7.844 1 97.81 97 MET A N 1
ATOM 807 C CA . MET A 1 97 ? -2.959 -36.188 -7.609 1 97.81 97 MET A CA 1
ATOM 808 C C . MET A 1 97 ? -2.189 -35.406 -8.664 1 97.81 97 MET A C 1
ATOM 810 O O . MET A 1 97 ? -2.625 -35.312 -9.812 1 97.81 97 MET A O 1
ATOM 814 N N . ASP A 1 98 ? -1.056 -34.906 -8.242 1 97.75 98 ASP A N 1
ATOM 815 C CA . ASP A 1 98 ? -0.157 -34.281 -9.195 1 97.75 98 ASP A CA 1
ATOM 816 C C . ASP A 1 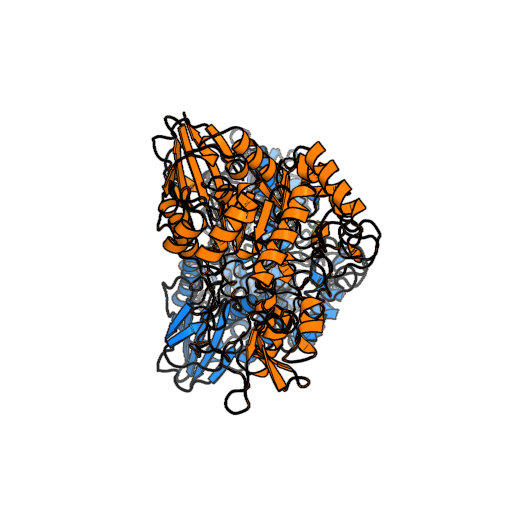98 ? 0.619 -35.312 -10 1 97.75 98 ASP A C 1
ATOM 818 O O . ASP A 1 98 ? 1.23 -36.219 -9.43 1 97.75 98 ASP A O 1
ATOM 822 N N . LEU A 1 99 ? 0.527 -35.188 -11.266 1 98.38 99 LEU A N 1
ATOM 823 C CA . LEU A 1 99 ? 1.289 -36.062 -12.164 1 98.38 99 LEU A CA 1
ATOM 824 C C . LEU A 1 99 ? 2.467 -35.281 -12.766 1 98.38 99 LEU A C 1
ATOM 826 O O . LEU A 1 99 ? 2.277 -34.406 -13.602 1 98.38 99 LEU A O 1
ATOM 830 N N . VAL A 1 100 ? 3.68 -35.625 -12.375 1 98.62 100 VAL A N 1
ATOM 831 C CA . VAL A 1 100 ? 4.906 -35 -12.867 1 98.62 100 VAL A CA 1
ATOM 832 C C . VAL A 1 100 ? 5.664 -36 -13.75 1 98.62 100 VAL A C 1
ATOM 834 O O . VAL A 1 100 ? 6.406 -36.844 -13.242 1 98.62 100 VAL A O 1
ATOM 837 N N . VAL A 1 101 ? 5.508 -35.812 -15.102 1 98.75 101 VAL A N 1
ATOM 838 C CA . VAL A 1 101 ? 6.07 -36.875 -15.938 1 98.75 101 VAL A CA 1
ATOM 839 C C . VAL A 1 101 ? 6.859 -36.25 -17.094 1 98.75 101 VAL A C 1
ATOM 841 O O . VAL A 1 101 ? 7.223 -36.938 -18.047 1 98.75 101 VAL A O 1
ATOM 844 N N . ASN A 1 102 ? 7.039 -34.906 -17.047 1 98.5 102 ASN A N 1
ATOM 845 C CA . ASN A 1 102 ? 7.996 -34.281 -17.969 1 98.5 102 ASN A CA 1
ATOM 846 C C . ASN A 1 102 ? 9.43 -34.625 -17.578 1 98.5 102 ASN A C 1
ATOM 848 O O . ASN A 1 102 ? 10.305 -34.719 -18.438 1 98.5 102 ASN A O 1
ATOM 852 N N . HIS A 1 103 ? 9.656 -34.719 -16.328 1 98.75 103 HIS A N 1
ATOM 853 C CA . HIS A 1 103 ? 10.977 -34.969 -15.758 1 98.75 103 HIS A CA 1
ATOM 854 C C . HIS A 1 103 ? 10.875 -35.781 -14.477 1 98.75 103 HIS A C 1
ATOM 856 O O . HIS A 1 103 ? 9.781 -36 -13.961 1 98.75 103 HIS A O 1
ATOM 862 N N . THR A 1 104 ? 11.977 -36.344 -14.047 1 98.69 104 THR A N 1
ATOM 863 C CA . THR A 1 104 ? 12.133 -36.938 -12.719 1 98.69 104 THR A CA 1
ATOM 864 C C . THR A 1 104 ? 13.227 -36.188 -11.938 1 98.69 104 THR A C 1
ATOM 866 O O . THR A 1 104 ? 13.812 -35.219 -12.43 1 98.69 104 THR A O 1
ATOM 869 N N . SER A 1 105 ? 13.453 -36.625 -10.719 1 98.69 105 SER A N 1
ATOM 870 C CA . SER A 1 105 ? 14.68 -36.219 -10.023 1 98.69 105 SER A CA 1
ATOM 871 C C . SER A 1 105 ? 15.898 -36.906 -10.641 1 98.69 105 SER A C 1
ATOM 873 O O . SER A 1 105 ? 15.805 -38 -11.195 1 98.69 105 SER A O 1
ATOM 875 N N . ASP A 1 106 ? 17.016 -36.188 -10.469 1 98.38 106 ASP A N 1
ATOM 876 C CA . ASP A 1 106 ? 18.266 -36.844 -10.844 1 98.38 106 ASP A CA 1
ATOM 877 C C . ASP A 1 106 ? 18.625 -37.938 -9.867 1 98.38 106 ASP A C 1
ATOM 879 O O . ASP A 1 106 ? 19.578 -38.688 -10.102 1 98.38 106 ASP A O 1
ATOM 883 N N . GLU A 1 107 ? 17.828 -38.062 -8.859 1 98.44 107 GLU A N 1
ATOM 884 C CA . GLU A 1 107 ? 18.031 -39.125 -7.883 1 98.44 107 GLU A CA 1
ATOM 885 C C . GLU A 1 107 ? 17.047 -40.281 -8.117 1 98.44 107 GLU A C 1
ATOM 887 O O . GLU A 1 107 ? 17.016 -41.219 -7.336 1 98.44 107 GLU A O 1
ATOM 892 N N . HIS A 1 108 ? 16.219 -40.219 -9.109 1 98.56 108 HIS A N 1
ATOM 893 C CA . HIS A 1 108 ? 15.391 -41.344 -9.531 1 98.56 108 HIS A CA 1
ATOM 894 C C . HIS A 1 108 ? 16.234 -42.5 -10.07 1 98.56 108 HIS A C 1
ATOM 896 O O . HIS A 1 108 ? 17.219 -42.25 -10.773 1 98.56 108 HIS A O 1
ATOM 902 N N . ASN A 1 109 ? 15.828 -43.688 -9.797 1 98.31 109 ASN A N 1
ATOM 903 C CA . ASN A 1 109 ? 16.594 -44.844 -10.234 1 98.31 109 ASN A CA 1
ATOM 904 C C . ASN A 1 109 ? 16.797 -44.844 -11.742 1 98.31 109 ASN A C 1
ATOM 906 O O . ASN A 1 109 ? 17.844 -45.25 -12.234 1 98.31 109 ASN A O 1
ATOM 910 N N . TRP A 1 110 ? 15.797 -44.438 -12.539 1 98.62 110 TRP A N 1
ATOM 911 C CA . TRP A 1 110 ? 15.906 -44.375 -13.992 1 98.62 110 TRP A CA 1
ATOM 912 C C . TRP A 1 110 ? 17.094 -43.531 -14.414 1 98.62 110 TRP A C 1
ATOM 914 O O . TRP A 1 110 ? 17.844 -43.906 -15.32 1 98.62 110 TRP A O 1
ATOM 924 N N . PHE A 1 111 ? 17.344 -42.438 -13.766 1 98.62 111 PHE A N 1
ATOM 925 C CA . PHE A 1 111 ? 18.406 -41.531 -14.18 1 98.62 111 PHE A CA 1
ATOM 926 C C . PHE A 1 111 ? 19.766 -42 -13.695 1 98.62 111 PHE A C 1
ATOM 928 O O . PHE A 1 111 ? 20.75 -41.906 -14.422 1 98.62 111 PHE A O 1
ATOM 935 N N . ILE A 1 112 ? 19.75 -42.438 -12.406 1 98.12 112 ILE A N 1
ATOM 936 C CA . ILE A 1 112 ? 20.984 -42.969 -11.867 1 98.12 112 ILE A CA 1
ATOM 937 C C . ILE A 1 112 ? 21.516 -44.062 -12.812 1 98.12 112 ILE A C 1
ATOM 939 O O . ILE A 1 112 ? 22.703 -44.031 -13.164 1 98.12 112 ILE A O 1
ATOM 943 N N . GLU A 1 113 ? 20.688 -44.938 -13.273 1 98.12 113 GLU A N 1
ATOM 944 C CA . GLU A 1 113 ? 21.062 -45.969 -14.219 1 98.12 113 GLU A CA 1
ATOM 945 C C . GLU A 1 113 ? 21.453 -45.375 -15.57 1 98.12 113 GLU A C 1
ATOM 947 O O . GLU A 1 113 ? 22.469 -45.75 -16.156 1 98.12 113 GLU A O 1
ATOM 952 N N . SER A 1 114 ? 20.672 -44.469 -16.047 1 98.38 114 SER A N 1
ATOM 953 C CA . SER A 1 114 ? 20.875 -43.844 -17.344 1 98.38 114 SER A CA 1
ATOM 954 C C . SER A 1 114 ? 22.266 -43.188 -17.422 1 98.38 114 SER A C 1
ATOM 956 O O . SER A 1 114 ? 22.875 -43.125 -18.5 1 98.38 114 SER A O 1
ATOM 958 N N . ARG A 1 115 ? 22.703 -42.719 -16.297 1 97.25 115 ARG A N 1
ATOM 959 C CA . ARG A 1 115 ? 23.953 -41.938 -16.219 1 97.25 115 ARG A CA 1
ATOM 960 C C . ARG A 1 115 ? 25.156 -42.844 -16.172 1 97.25 115 ARG A C 1
ATOM 962 O O . ARG A 1 115 ? 26.297 -42.406 -16.406 1 97.25 115 ARG A O 1
ATOM 969 N N . LYS A 1 116 ? 25.047 -44.094 -15.945 1 97 116 LYS A N 1
ATOM 970 C CA . LYS A 1 116 ? 26.141 -45 -15.688 1 97 116 LYS A CA 1
ATOM 971 C C . LYS A 1 116 ? 26.969 -45.25 -16.953 1 97 116 LYS A C 1
ATOM 973 O O . LYS A 1 116 ? 28.188 -45.406 -16.891 1 97 116 LYS A O 1
ATOM 978 N N . SER A 1 117 ? 26.234 -45.438 -18.047 1 95.62 117 SER A N 1
ATOM 979 C CA . SER A 1 117 ? 26.938 -45.656 -19.312 1 95.62 117 SER A CA 1
ATOM 980 C C . SER A 1 117 ? 26.047 -45.312 -20.5 1 95.62 117 SER A C 1
ATOM 982 O O . SER A 1 117 ? 24.828 -45.312 -20.375 1 95.62 117 SER A O 1
ATOM 984 N N . LYS A 1 118 ? 26.641 -45.188 -21.609 1 95.94 118 LYS A N 1
ATOM 985 C CA . LYS A 1 118 ? 25.922 -44.844 -22.828 1 95.94 118 LYS A CA 1
ATOM 986 C C . LYS A 1 118 ? 25.125 -46.031 -23.359 1 95.94 118 LYS A C 1
ATOM 988 O O . LYS A 1 118 ? 24.188 -45.875 -24.141 1 95.94 118 LYS A O 1
ATOM 993 N N . ASP A 1 119 ? 25.484 -47.281 -22.891 1 95.5 119 ASP A N 1
ATOM 994 C CA . ASP A 1 119 ? 24.828 -48.5 -23.391 1 95.5 119 ASP A CA 1
ATOM 995 C C . ASP A 1 119 ? 23.828 -49.062 -22.359 1 95.5 119 ASP A C 1
ATOM 997 O O . ASP A 1 119 ? 23.25 -50.125 -22.562 1 95.5 119 ASP A O 1
ATOM 1001 N N . ASN A 1 120 ? 23.703 -48.281 -21.312 1 97 120 ASN A N 1
ATOM 1002 C CA . ASN A 1 120 ? 22.75 -48.688 -20.281 1 97 120 ASN A CA 1
ATOM 1003 C C . ASN A 1 120 ? 21.328 -48.75 -20.797 1 97 120 ASN A C 1
ATOM 1005 O O . ASN A 1 120 ? 20.906 -47.875 -21.578 1 97 120 ASN A O 1
ATOM 1009 N N . PRO A 1 121 ? 20.547 -49.75 -20.406 1 96.44 121 PRO A N 1
ATOM 1010 C CA . PRO A 1 121 ? 19.172 -49.906 -20.891 1 96.44 121 PRO A CA 1
ATOM 1011 C C . PRO A 1 121 ? 18.312 -48.656 -20.578 1 96.44 121 PRO A C 1
ATOM 1013 O O . PRO A 1 121 ? 17.312 -48.438 -21.266 1 96.44 121 PRO A O 1
ATOM 1016 N N . TYR A 1 122 ? 18.641 -47.875 -19.625 1 98.19 122 TYR A N 1
ATOM 1017 C CA . TYR A 1 122 ? 17.859 -46.719 -19.219 1 98.19 122 TYR A CA 1
ATOM 1018 C C . TYR A 1 122 ? 18.406 -45.438 -19.875 1 98.19 122 TYR A C 1
ATOM 1020 O O . TYR A 1 122 ? 17.891 -44.344 -19.656 1 98.19 122 TYR A O 1
ATOM 1028 N N . ARG A 1 123 ? 19.453 -45.531 -20.609 1 98.12 123 ARG A N 1
ATOM 1029 C CA . ARG A 1 123 ? 20.094 -44.375 -21.203 1 98.12 123 ARG A CA 1
ATOM 1030 C C . ARG A 1 123 ? 19.094 -43.5 -21.953 1 98.12 123 ARG A C 1
ATOM 1032 O O . ARG A 1 123 ? 19.062 -42.281 -21.781 1 98.12 123 ARG A O 1
ATOM 1039 N N . ASP A 1 124 ? 18.188 -44.219 -22.688 1 97.88 124 ASP A N 1
ATOM 1040 C CA . ASP A 1 124 ? 17.281 -43.531 -23.578 1 97.88 124 ASP A CA 1
ATOM 1041 C C . ASP A 1 124 ? 16 -43.125 -22.859 1 97.88 124 ASP A C 1
ATOM 1043 O O . ASP A 1 124 ? 15.039 -42.688 -23.484 1 97.88 124 ASP A O 1
ATOM 1047 N N . TYR A 1 125 ? 15.961 -43.281 -21.562 1 98.75 125 TYR A N 1
ATOM 1048 C CA . TYR A 1 125 ? 14.852 -42.781 -20.781 1 98.75 125 TYR A CA 1
ATOM 1049 C C . TYR A 1 125 ? 14.922 -41.25 -20.656 1 98.75 125 TYR A C 1
ATOM 1051 O O . TYR A 1 125 ? 13.922 -40.594 -20.344 1 98.75 125 TYR A O 1
ATOM 1059 N N . TYR A 1 126 ? 16.109 -40.781 -20.922 1 98.81 126 TYR A N 1
ATOM 1060 C CA . TYR A 1 126 ? 16.359 -39.375 -20.812 1 98.81 126 TYR A CA 1
ATOM 1061 C C . TYR A 1 126 ? 16.969 -38.812 -22.109 1 98.81 126 TYR A C 1
ATOM 1063 O O . TYR A 1 126 ? 17.234 -39.594 -23.031 1 98.81 126 TYR A O 1
ATOM 1071 N N . ILE A 1 127 ? 17.172 -37.531 -22.203 1 98.75 127 ILE A N 1
ATOM 1072 C CA . ILE A 1 127 ? 17.688 -36.875 -23.391 1 98.75 127 ILE A CA 1
ATOM 1073 C C . ILE A 1 127 ? 19.156 -36.5 -23.188 1 98.75 127 ILE A C 1
ATOM 1075 O O . ILE A 1 127 ? 19.469 -35.562 -22.438 1 98.75 127 ILE A O 1
ATOM 1079 N N . TRP A 1 128 ? 19.953 -37.219 -23.812 1 98.31 128 TRP A N 1
ATOM 1080 C CA . TRP A 1 128 ? 21.406 -37.031 -23.797 1 98.31 128 TRP A CA 1
ATOM 1081 C C . TRP A 1 128 ? 21.891 -36.562 -25.156 1 98.31 128 TRP A C 1
ATOM 1083 O O . TRP A 1 128 ? 21.438 -37.031 -26.188 1 98.31 128 TRP A O 1
ATOM 1093 N N . LYS A 1 129 ? 22.797 -35.594 -25.156 1 98.25 129 LYS A N 1
ATOM 1094 C CA . LYS A 1 129 ? 23.391 -35.094 -26.391 1 98.25 129 LYS A CA 1
ATOM 1095 C C . LYS A 1 129 ? 24.891 -34.875 -26.25 1 98.25 129 LYS A C 1
ATOM 1097 O O . LYS A 1 129 ? 25.359 -34.531 -25.156 1 98.25 129 LYS A O 1
ATOM 1102 N N . ASP A 1 130 ? 25.562 -35.062 -27.297 1 97.25 130 ASP A N 1
ATOM 1103 C CA . ASP A 1 130 ? 26.984 -34.75 -27.344 1 97.25 130 ASP A CA 1
ATOM 1104 C C . ASP A 1 130 ? 27.219 -33.25 -27.328 1 97.25 130 ASP A C 1
ATOM 1106 O O . ASP A 1 130 ? 26.359 -32.469 -27.797 1 97.25 130 ASP A O 1
ATOM 1110 N N . PRO A 1 131 ? 28.359 -32.844 -26.734 1 97.25 131 PRO A N 1
ATOM 1111 C CA . PRO A 1 131 ? 28.703 -31.422 -26.844 1 97.25 131 PRO A CA 1
ATOM 1112 C C . PRO A 1 131 ? 28.812 -30.938 -28.281 1 97.25 131 PRO A C 1
ATOM 1114 O O . PRO A 1 131 ? 29.219 -31.703 -29.172 1 97.25 131 PRO A O 1
ATOM 1117 N N . VAL A 1 132 ? 28.453 -29.781 -28.562 1 97.06 132 VAL A N 1
ATOM 1118 C CA . VAL A 1 132 ? 28.656 -29.109 -29.844 1 97.06 132 VAL A CA 1
ATOM 1119 C C . VAL A 1 132 ? 29.719 -28.016 -29.688 1 97.06 132 VAL A C 1
ATOM 1121 O O . VAL A 1 132 ? 29.531 -27.062 -28.938 1 97.06 132 VAL A O 1
ATOM 1124 N N . ASN A 1 133 ? 30.828 -28.125 -30.359 1 94.75 133 ASN A N 1
ATOM 1125 C CA . ASN A 1 133 ? 31.984 -27.234 -30.234 1 94.75 133 ASN A CA 1
ATOM 1126 C C . ASN A 1 133 ? 32.406 -27.094 -28.766 1 94.75 133 ASN A C 1
ATOM 1128 O O . ASN A 1 133 ? 32.656 -25.984 -28.297 1 94.75 133 ASN A O 1
ATOM 1132 N N . GLY A 1 134 ? 32.312 -28.141 -28.047 1 92.81 134 GLY A N 1
ATOM 1133 C CA . GLY A 1 134 ? 32.781 -28.203 -26.672 1 92.81 134 GLY A CA 1
ATOM 1134 C C . GLY A 1 134 ? 31.844 -27.547 -25.672 1 92.81 134 GLY A C 1
ATOM 1135 O O . GLY A 1 134 ? 32.156 -27.453 -24.484 1 92.81 134 GLY A O 1
ATOM 1136 N N . LYS A 1 135 ? 30.719 -27.188 -26.109 1 94.12 135 LYS A N 1
ATOM 1137 C CA . LYS A 1 135 ? 29.75 -26.484 -25.266 1 94.12 135 LYS A CA 1
ATOM 1138 C C . LYS A 1 135 ? 28.391 -27.188 -25.312 1 94.12 135 LYS A C 1
ATOM 1140 O O . LYS A 1 135 ? 28.281 -28.312 -25.781 1 94.12 135 LYS A O 1
ATOM 1145 N N . GLU A 1 136 ? 27.359 -26.672 -24.734 1 97.75 136 GLU A N 1
ATOM 1146 C CA . GLU A 1 136 ? 26 -27.188 -24.703 1 97.75 136 GLU A CA 1
ATOM 1147 C C . GLU A 1 136 ? 25.469 -27.453 -26.125 1 97.75 136 GLU A C 1
ATOM 1149 O O . GLU A 1 136 ? 25.875 -26.766 -27.062 1 97.75 136 GLU A O 1
ATOM 1154 N N . PRO A 1 137 ? 24.609 -28.422 -26.266 1 97.88 137 PRO A N 1
ATOM 1155 C CA . PRO A 1 137 ? 24.062 -28.797 -27.578 1 97.88 137 PRO A CA 1
ATOM 1156 C C . PRO A 1 137 ? 23.359 -27.641 -28.281 1 97.88 137 PRO A C 1
ATOM 1158 O O . PRO A 1 137 ? 23.297 -27.594 -29.516 1 97.88 137 PRO A O 1
ATOM 1161 N N . ASN A 1 138 ? 22.719 -26.75 -27.578 1 97.69 138 ASN A N 1
ATOM 1162 C CA . ASN A 1 138 ? 22.094 -25.516 -28.047 1 97.69 138 ASN A CA 1
ATOM 1163 C C . ASN A 1 138 ? 22.078 -24.438 -26.969 1 97.69 138 ASN A C 1
ATOM 1165 O O . ASN A 1 138 ? 22.672 -24.609 -25.906 1 97.69 138 ASN A O 1
ATOM 1169 N N . ASN A 1 139 ? 21.359 -23.281 -27.281 1 97.31 139 ASN A N 1
ATOM 1170 C CA . ASN A 1 139 ? 21.5 -22.109 -26.438 1 97.31 139 ASN A CA 1
ATOM 1171 C C . ASN A 1 139 ? 20.328 -21.984 -25.453 1 97.31 139 ASN A C 1
ATOM 1173 O O . ASN A 1 139 ? 20.094 -20.906 -24.891 1 97.31 139 ASN A O 1
ATOM 1177 N N . TRP A 1 140 ? 19.578 -23.078 -25.25 1 97.5 140 TRP A N 1
ATOM 1178 C CA . TRP A 1 140 ? 18.359 -22.984 -24.469 1 97.5 140 TRP A CA 1
ATOM 1179 C C . TRP A 1 140 ? 18.672 -22.672 -23 1 97.5 140 TRP A C 1
ATOM 1181 O O . TRP A 1 140 ? 19.641 -23.188 -22.438 1 97.5 140 TRP A O 1
ATOM 1191 N N . GLY A 1 141 ? 17.828 -21.797 -22.438 1 95.5 141 GLY A N 1
ATOM 1192 C CA . GLY A 1 141 ? 17.844 -21.547 -21.016 1 95.5 141 GLY A CA 1
ATOM 1193 C C . GLY A 1 141 ? 16.797 -22.328 -20.25 1 95.5 141 GLY A C 1
ATOM 1194 O O . GLY A 1 141 ? 15.711 -22.594 -20.781 1 95.5 141 GLY A O 1
ATOM 1195 N N . ALA A 1 142 ? 17.078 -22.672 -19 1 96.19 142 ALA A N 1
ATOM 1196 C CA . ALA A 1 142 ? 16.125 -23.344 -18.125 1 96.19 142 ALA A CA 1
ATOM 1197 C C . ALA A 1 142 ? 15.133 -22.359 -17.516 1 96.19 142 ALA A C 1
ATOM 1199 O O . ALA A 1 142 ? 15.438 -21.172 -17.375 1 96.19 142 ALA A O 1
ATOM 1200 N N . VAL A 1 143 ? 13.969 -22.812 -17.062 1 94.88 143 VAL A N 1
ATOM 1201 C CA . VAL A 1 143 ? 12.875 -22 -16.531 1 94.88 143 VAL A CA 1
ATOM 1202 C C . VAL A 1 143 ? 13.32 -21.344 -15.219 1 94.88 143 VAL A C 1
ATOM 1204 O O . VAL A 1 143 ? 12.922 -20.219 -14.914 1 94.88 143 VAL A O 1
ATOM 1207 N N . PHE A 1 144 ? 14.195 -22.031 -14.406 1 94.88 144 PHE A N 1
ATOM 1208 C CA . PHE A 1 144 ? 14.617 -21.5 -13.117 1 94.88 144 PHE A CA 1
ATOM 1209 C C . PHE A 1 144 ? 15.977 -20.828 -13.227 1 94.88 144 PHE A C 1
ATOM 1211 O O . PHE A 1 144 ? 16.656 -20.625 -12.219 1 94.88 144 PHE A O 1
ATOM 1218 N N . GLY A 1 145 ? 16.438 -20.594 -14.5 1 90.62 145 GLY A N 1
ATOM 1219 C CA . GLY A 1 145 ? 17.703 -19.906 -14.703 1 90.62 145 GLY A CA 1
ATOM 1220 C C . GLY A 1 145 ? 18.828 -20.844 -15.133 1 90.62 145 GLY A C 1
ATOM 1221 O O . GLY A 1 145 ? 18.781 -22.031 -14.859 1 90.62 145 GLY A O 1
ATOM 1222 N N . GLY A 1 146 ? 19.781 -20.312 -15.82 1 92.81 146 GLY A N 1
ATOM 1223 C CA . GLY A 1 146 ? 20.906 -21.094 -16.297 1 92.81 146 GLY A CA 1
ATOM 1224 C C . GLY A 1 146 ? 20.609 -21.828 -17.594 1 92.81 146 GLY A C 1
ATOM 1225 O O . GLY A 1 146 ? 19.594 -21.578 -18.25 1 92.81 146 GLY A O 1
ATOM 1226 N N . SER A 1 147 ? 21.469 -22.656 -17.875 1 96.19 147 SER A N 1
ATOM 1227 C CA . SER A 1 147 ? 21.344 -23.469 -19.094 1 96.19 147 SER A CA 1
ATOM 1228 C C . SER A 1 147 ? 20.328 -24.594 -18.891 1 96.19 147 SER A C 1
ATOM 1230 O O . SER A 1 147 ? 20.188 -25.125 -17.781 1 96.19 147 SER A O 1
ATOM 1232 N N . ALA A 1 148 ? 19.719 -25 -19.984 1 98.25 148 ALA A N 1
ATOM 1233 C CA . ALA A 1 148 ? 18.812 -26.141 -19.953 1 98.25 148 ALA A CA 1
ATOM 1234 C C . ALA A 1 148 ? 19.594 -27.453 -20.062 1 98.25 148 ALA A C 1
ATOM 1236 O O . ALA A 1 148 ? 18.984 -28.531 -20.156 1 98.25 148 ALA A O 1
ATOM 1237 N N . TRP A 1 149 ? 20.938 -27.328 -20.078 1 98.56 149 TRP A N 1
ATOM 1238 C CA . TRP A 1 149 ? 21.797 -28.484 -20.266 1 98.56 149 TRP A CA 1
ATOM 1239 C C . TRP A 1 149 ? 22.812 -28.594 -19.141 1 98.56 149 TRP A C 1
ATOM 1241 O O . TRP A 1 149 ? 23.359 -27.578 -18.672 1 98.56 149 TRP A O 1
ATOM 1251 N N . GLU A 1 150 ? 23.062 -29.766 -18.672 1 98.06 150 GLU A N 1
ATOM 1252 C CA . GLU A 1 150 ? 24.094 -30.031 -17.656 1 98.06 150 GLU A CA 1
ATOM 1253 C C . GLU A 1 150 ? 25.078 -31.094 -18.141 1 98.06 150 GLU A C 1
ATOM 1255 O O . GLU A 1 150 ? 24.656 -32.156 -18.609 1 98.06 150 GLU A O 1
ATOM 1260 N N . TYR A 1 151 ? 26.344 -30.781 -18 1 98 151 TYR A N 1
ATOM 1261 C CA . TYR A 1 151 ? 27.406 -31.688 -18.438 1 98 151 TYR A CA 1
ATOM 1262 C C . TYR A 1 151 ? 27.609 -32.812 -17.438 1 98 151 TYR A C 1
ATOM 1264 O O . TYR A 1 151 ? 27.672 -32.594 -16.234 1 98 151 TYR A O 1
ATOM 1272 N N . ASP A 1 152 ? 27.641 -34.031 -17.938 1 97.19 152 ASP A N 1
ATOM 1273 C CA . ASP A 1 152 ? 27.984 -35.219 -17.141 1 97.19 152 ASP A CA 1
ATOM 1274 C C . ASP A 1 152 ? 29.375 -35.719 -17.484 1 97.19 152 ASP A C 1
ATOM 1276 O O . ASP A 1 152 ? 29.594 -36.344 -18.531 1 97.19 152 ASP A O 1
ATOM 1280 N N . PRO A 1 153 ? 30.297 -35.531 -16.547 1 95.81 153 PRO A N 1
ATOM 1281 C CA . PRO A 1 153 ? 31.688 -35.938 -16.844 1 95.81 153 PRO A CA 1
ATOM 1282 C C . PRO A 1 153 ? 31.828 -37.469 -17.047 1 95.81 153 PRO A C 1
ATOM 1284 O O . PRO A 1 153 ? 32.719 -37.906 -17.75 1 95.81 153 PRO A O 1
ATOM 1287 N N . GLN A 1 154 ? 31.016 -38.125 -16.469 1 94.81 154 GLN A N 1
ATOM 1288 C CA . GLN A 1 154 ? 31.109 -39.594 -16.531 1 94.81 154 GLN A CA 1
ATOM 1289 C C . GLN A 1 154 ? 30.906 -40.062 -17.969 1 94.81 154 GLN A C 1
ATOM 1291 O O . GLN A 1 154 ? 31.656 -40.938 -18.438 1 94.81 154 GLN A O 1
ATOM 1296 N N . THR A 1 155 ? 29.953 -39.594 -18.656 1 96 155 THR A N 1
ATOM 1297 C CA . THR A 1 155 ? 29.672 -40.062 -20 1 96 155 THR A CA 1
ATOM 1298 C C . THR A 1 155 ? 30.109 -39.031 -21.047 1 96 155 THR A C 1
ATOM 1300 O O . THR A 1 155 ? 30 -39.281 -22.25 1 96 155 THR A O 1
ATOM 1303 N N . GLN A 1 156 ? 30.578 -37.906 -20.547 1 96.75 156 GLN A N 1
ATOM 1304 C CA . GLN A 1 156 ? 31.078 -36.812 -21.391 1 96.75 156 GLN A CA 1
ATOM 1305 C C . GLN A 1 156 ? 30 -36.312 -22.344 1 96.75 156 GLN A C 1
ATOM 1307 O O . GLN A 1 156 ? 30.266 -36.031 -23.5 1 96.75 156 GLN A O 1
ATOM 1312 N N . MET A 1 157 ? 28.781 -36.312 -21.875 1 98.19 157 MET A N 1
ATOM 1313 C CA . MET A 1 157 ? 27.625 -35.781 -22.594 1 98.19 157 MET A CA 1
ATOM 1314 C C . MET A 1 157 ? 26.875 -34.781 -21.719 1 98.19 157 MET A C 1
ATOM 1316 O O . MET A 1 157 ? 27.188 -34.625 -20.547 1 98.19 157 MET A O 1
ATOM 1320 N N . TYR A 1 158 ? 25.953 -34.094 -22.406 1 98.56 158 TYR A N 1
ATOM 1321 C CA . TYR A 1 158 ? 25.016 -33.219 -21.688 1 98.56 158 TYR A CA 1
ATOM 1322 C C . TYR A 1 158 ? 23.656 -33.875 -21.562 1 98.56 158 TYR A C 1
ATOM 1324 O O . TYR A 1 158 ? 23.188 -34.562 -22.484 1 98.56 158 TYR A O 1
ATOM 1332 N N . TYR A 1 159 ? 23.016 -33.781 -20.453 1 98.62 159 TYR A N 1
ATOM 1333 C CA . TYR A 1 159 ? 21.594 -34.125 -20.375 1 98.62 159 TYR A CA 1
ATOM 1334 C C . TYR A 1 159 ? 20.734 -32.875 -20.297 1 98.62 159 TYR A C 1
ATOM 1336 O O . TYR A 1 159 ? 21.172 -31.859 -19.797 1 98.62 159 TYR A O 1
ATOM 1344 N N . MET A 1 160 ? 19.5 -33 -20.797 1 98.69 160 MET A N 1
ATOM 1345 C CA . MET A 1 160 ? 18.562 -31.875 -20.844 1 98.69 160 MET A CA 1
ATOM 1346 C C . MET A 1 160 ? 17.781 -31.75 -19.547 1 98.69 160 MET A C 1
ATOM 1348 O O . MET A 1 160 ? 17.359 -32.781 -18.984 1 98.69 160 MET A O 1
ATOM 1352 N N . HIS A 1 161 ? 17.609 -30.609 -19.062 1 98.56 161 HIS A N 1
ATOM 1353 C CA . HIS A 1 161 ? 16.734 -30.234 -17.969 1 98.56 161 HIS A CA 1
ATOM 1354 C C . HIS A 1 161 ? 16.094 -28.859 -18.203 1 98.56 161 HIS A C 1
ATOM 1356 O O . HIS A 1 161 ? 16.766 -27.844 -18.078 1 98.56 161 HIS A O 1
ATOM 1362 N N . LEU A 1 162 ? 14.836 -28.797 -18.5 1 98.12 162 LEU A N 1
ATOM 1363 C CA . LEU A 1 162 ? 14.18 -27.547 -18.812 1 98.12 162 LEU A CA 1
ATOM 1364 C C . LEU A 1 162 ? 13.961 -26.719 -17.547 1 98.12 162 LEU A C 1
ATOM 1366 O O . LEU A 1 162 ? 13.719 -25.5 -17.641 1 98.12 162 LEU A O 1
ATOM 1370 N N . PHE A 1 163 ? 14.047 -27.344 -16.375 1 97.81 163 PHE A N 1
ATOM 1371 C CA . PHE A 1 163 ? 13.836 -26.641 -15.117 1 97.81 163 PHE A CA 1
ATOM 1372 C C . PHE A 1 163 ? 15.086 -26.688 -14.25 1 97.81 163 PHE A C 1
ATOM 1374 O O . PHE A 1 163 ? 16.125 -26.172 -14.633 1 97.81 163 PHE A O 1
ATOM 1381 N N . SER A 1 164 ? 15.094 -27.406 -13.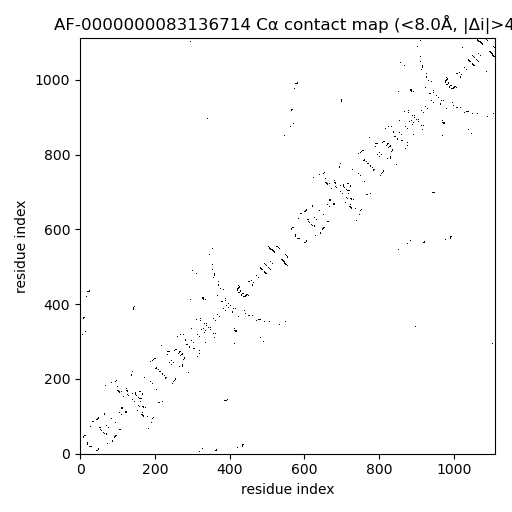148 1 97.5 164 SER A N 1
ATOM 1382 C CA . SER A 1 164 ? 16.281 -27.562 -12.312 1 97.5 164 SER A CA 1
ATOM 1383 C C . SER A 1 164 ? 17.25 -28.578 -12.898 1 97.5 164 SER A C 1
ATOM 1385 O O . SER A 1 164 ? 16.828 -29.562 -13.516 1 97.5 164 SER A O 1
ATOM 1387 N N . LYS A 1 165 ? 18.484 -28.375 -12.672 1 97.06 165 LYS A N 1
ATOM 1388 C CA . LYS A 1 165 ? 19.469 -29.359 -13.094 1 97.06 165 LYS A CA 1
ATOM 1389 C C . LYS A 1 165 ? 19.219 -30.703 -12.422 1 97.06 165 LYS A C 1
ATOM 1391 O O . LYS A 1 165 ? 19.656 -31.75 -12.914 1 97.06 165 LYS A O 1
ATOM 1396 N N . LYS A 1 166 ? 18.469 -30.656 -11.367 1 98.38 166 LYS A N 1
ATOM 1397 C CA . LYS A 1 166 ? 18.109 -31.875 -10.672 1 98.38 166 LYS A CA 1
ATOM 1398 C C . LYS A 1 166 ? 16.797 -32.438 -11.188 1 98.38 166 LYS A C 1
ATOM 1400 O O . LYS A 1 166 ? 16.234 -33.375 -10.594 1 98.38 166 LYS A O 1
ATOM 1405 N N . GLN A 1 167 ? 16.328 -31.906 -12.281 1 98.75 167 GLN A N 1
ATOM 1406 C CA . GLN A 1 167 ? 15.102 -32.375 -12.914 1 98.75 167 GLN A CA 1
ATOM 1407 C C . GLN A 1 167 ? 15.344 -32.719 -14.383 1 98.75 167 GLN A C 1
ATOM 1409 O O . GLN A 1 167 ? 14.789 -32.094 -15.281 1 98.75 167 GLN A O 1
ATOM 1414 N N . PRO A 1 168 ? 16.109 -33.812 -14.641 1 98.81 168 PRO A N 1
ATOM 1415 C CA . PRO A 1 168 ? 16.328 -34.25 -16.031 1 98.81 168 PRO A CA 1
ATOM 1416 C C . PRO A 1 168 ? 15.047 -34.625 -16.75 1 98.81 168 PRO A C 1
ATOM 1418 O O . PRO A 1 168 ? 14.203 -35.312 -16.172 1 98.81 168 PRO A O 1
ATOM 1421 N N . ASP A 1 169 ? 14.891 -34.219 -17.984 1 98.81 169 ASP A N 1
ATOM 1422 C CA . ASP A 1 169 ? 13.68 -34.438 -18.766 1 98.81 169 ASP A CA 1
ATOM 1423 C C . ASP A 1 169 ? 13.617 -35.875 -19.281 1 98.81 169 ASP A C 1
ATOM 1425 O O . ASP A 1 169 ? 14.625 -36.406 -19.719 1 98.81 169 ASP A O 1
ATOM 1429 N N . LEU A 1 170 ? 12.469 -36.406 -19.266 1 98.88 170 LEU A N 1
ATOM 1430 C CA . LEU A 1 170 ? 12.219 -37.75 -19.812 1 98.88 170 LEU A CA 1
ATOM 1431 C C . LEU A 1 170 ? 12.109 -37.688 -21.328 1 98.88 170 LEU A C 1
ATOM 1433 O O . LEU A 1 170 ? 11.641 -36.688 -21.891 1 98.88 170 LEU A O 1
ATOM 1437 N N . ASN A 1 171 ? 12.562 -38.719 -21.969 1 98.75 171 ASN A N 1
ATOM 1438 C CA . ASN A 1 171 ? 12.445 -38.906 -23.422 1 98.75 171 ASN A CA 1
ATOM 1439 C C . ASN A 1 171 ? 11.156 -39.656 -23.781 1 98.75 171 ASN A C 1
ATOM 1441 O O . ASN A 1 171 ? 11.141 -40.875 -23.875 1 98.75 171 ASN A O 1
ATOM 1445 N N . TRP A 1 172 ? 10.148 -38.969 -24.109 1 98.69 172 TRP A N 1
ATOM 1446 C CA . TRP A 1 172 ? 8.828 -39.531 -24.375 1 98.69 172 TRP A CA 1
ATOM 1447 C C . TRP A 1 172 ? 8.789 -40.219 -25.75 1 98.69 172 TRP A C 1
ATOM 1449 O O . TRP A 1 172 ? 7.832 -40.906 -26.078 1 98.69 172 TRP A O 1
ATOM 1459 N N . GLU A 1 173 ? 9.82 -40 -26.547 1 98.25 173 GLU A N 1
ATOM 1460 C CA . GLU A 1 173 ? 9.93 -40.75 -27.781 1 98.25 173 GLU A CA 1
ATOM 1461 C C . GLU A 1 173 ? 10.125 -42.25 -27.5 1 98.25 173 GLU A C 1
ATOM 1463 O O . GLU A 1 173 ? 9.914 -43.094 -28.391 1 98.25 173 GLU A O 1
ATOM 1468 N N . ASN A 1 174 ? 10.602 -42.531 -26.359 1 98.31 174 ASN A N 1
ATOM 1469 C CA . ASN A 1 174 ? 10.82 -43.906 -25.922 1 98.31 174 ASN A CA 1
ATOM 1470 C C . ASN A 1 174 ? 9.531 -44.562 -25.422 1 98.31 174 ASN A C 1
ATOM 1472 O O . ASN A 1 174 ? 9.016 -44.188 -24.375 1 98.31 174 ASN A O 1
ATOM 1476 N N . GLU A 1 175 ? 9.102 -45.562 -26.062 1 98 175 GLU A N 1
ATOM 1477 C CA . GLU A 1 175 ? 7.836 -46.219 -25.75 1 98 175 GLU A CA 1
ATOM 1478 C C . GLU A 1 175 ? 7.879 -46.844 -24.359 1 98 175 GLU A C 1
ATOM 1480 O O . GLU A 1 175 ? 6.863 -46.906 -23.656 1 98 175 GLU A O 1
ATOM 1485 N N . LYS A 1 176 ? 9.016 -47.312 -23.953 1 98.25 176 LYS A N 1
ATOM 1486 C CA . LYS A 1 176 ? 9.141 -47.906 -22.625 1 98.25 176 LYS A CA 1
ATOM 1487 C C . LYS A 1 176 ? 8.867 -46.875 -21.531 1 98.25 176 LYS A C 1
ATOM 1489 O O . LYS A 1 176 ? 8.258 -47.219 -20.5 1 98.25 176 LYS A O 1
ATOM 1494 N N . VAL A 1 177 ? 9.336 -45.688 -21.766 1 98.62 177 VAL A N 1
ATOM 1495 C CA . VAL A 1 177 ? 9.078 -44.625 -20.812 1 98.62 177 VAL A CA 1
ATOM 1496 C C . VAL A 1 177 ? 7.574 -44.375 -20.703 1 98.62 177 VAL A C 1
ATOM 1498 O O . VAL A 1 177 ? 7.031 -44.281 -19.594 1 98.62 177 VAL A O 1
ATOM 1501 N N . ARG A 1 178 ? 6.867 -44.312 -21.797 1 98.75 178 ARG A N 1
ATOM 1502 C CA . ARG A 1 178 ? 5.426 -44.062 -21.797 1 98.75 178 ARG A CA 1
ATOM 1503 C C . ARG A 1 178 ? 4.68 -45.188 -21.094 1 98.75 178 ARG A C 1
ATOM 1505 O O . ARG A 1 178 ? 3.775 -44.938 -20.297 1 98.75 178 ARG A O 1
ATOM 1512 N N . GLN A 1 179 ? 5.105 -46.375 -21.328 1 98.44 179 GLN A N 1
ATOM 1513 C CA . GLN A 1 179 ? 4.453 -47.531 -20.703 1 98.44 179 GLN A CA 1
ATOM 1514 C C . GLN A 1 179 ? 4.652 -47.531 -19.188 1 98.44 179 GLN A C 1
ATOM 1516 O O . GLN A 1 179 ? 3.73 -47.844 -18.438 1 98.44 179 GLN A O 1
ATOM 1521 N N . GLU A 1 180 ? 5.848 -47.188 -18.797 1 98.19 180 GLU A N 1
ATOM 1522 C CA . GLU A 1 180 ? 6.121 -47.125 -17.359 1 98.19 180 GLU A CA 1
ATOM 1523 C C . GLU A 1 180 ? 5.266 -46.031 -16.703 1 98.19 180 GLU A C 1
ATOM 1525 O O . GLU A 1 180 ? 4.762 -46.219 -15.602 1 98.19 180 GLU A O 1
ATOM 1530 N N . VAL A 1 181 ? 5.121 -44.938 -17.359 1 98.69 181 VAL A N 1
ATOM 1531 C CA . VAL A 1 181 ? 4.297 -43.875 -16.844 1 98.69 181 VAL A CA 1
ATOM 1532 C C . VAL A 1 181 ? 2.844 -44.312 -16.75 1 98.69 181 VAL A C 1
ATOM 1534 O O . VAL A 1 181 ? 2.184 -44.094 -15.734 1 98.69 181 VAL A O 1
ATOM 1537 N N . TYR A 1 182 ? 2.33 -45 -17.781 1 98.81 182 TYR A N 1
ATOM 1538 C CA . TYR A 1 182 ? 0.949 -45.469 -17.797 1 98.81 182 TYR A CA 1
ATOM 1539 C C . TYR A 1 182 ? 0.707 -46.469 -16.688 1 98.81 182 TYR A C 1
ATOM 1541 O O . TYR A 1 182 ? -0.34 -46.469 -16.031 1 98.81 182 TYR A O 1
ATOM 1549 N N . ASP A 1 183 ? 1.709 -47.312 -16.531 1 98.69 183 ASP A N 1
ATOM 1550 C CA . ASP A 1 183 ? 1.603 -48.312 -15.469 1 98.69 183 ASP A CA 1
ATOM 1551 C C . ASP A 1 183 ? 1.516 -47.625 -14.102 1 98.69 183 ASP A C 1
ATOM 1553 O O . ASP A 1 183 ? 0.717 -48.031 -13.25 1 98.69 183 ASP A O 1
ATOM 1557 N N . MET A 1 184 ? 2.334 -46.719 -13.914 1 98.5 184 MET A N 1
ATOM 1558 C CA . MET A 1 184 ? 2.32 -45.938 -12.672 1 98.5 184 MET A CA 1
ATOM 1559 C C . MET A 1 184 ? 0.992 -45.219 -12.492 1 98.5 184 MET A C 1
ATOM 1561 O O . MET A 1 184 ? 0.424 -45.219 -11.398 1 98.5 184 MET A O 1
ATOM 1565 N N . MET A 1 185 ? 0.429 -44.625 -13.531 1 98.75 185 MET A N 1
ATOM 1566 C CA . MET A 1 185 ? -0.864 -43.938 -13.469 1 98.75 185 MET A CA 1
ATOM 1567 C C . MET A 1 185 ? -1.969 -44.906 -13.07 1 98.75 185 MET A C 1
ATOM 1569 O O . MET A 1 185 ? -2.801 -44.594 -12.219 1 98.75 185 MET A O 1
ATOM 1573 N N . LYS A 1 186 ? -1.982 -46.094 -13.664 1 98.62 186 LYS A N 1
ATOM 1574 C CA . LYS A 1 186 ? -2.975 -47.125 -13.344 1 98.62 186 LYS A CA 1
ATOM 1575 C C . LYS A 1 186 ? -2.879 -47.531 -11.883 1 98.62 186 LYS A C 1
ATOM 1577 O O . LYS A 1 186 ? -3.898 -47.781 -11.234 1 98.62 186 LYS A O 1
ATOM 1582 N N . PHE A 1 187 ? -1.626 -47.656 -11.422 1 98.38 187 PHE A N 1
ATOM 1583 C CA . PHE A 1 187 ? -1.396 -48 -10.023 1 98.38 187 PHE A CA 1
ATOM 1584 C C . PHE A 1 187 ? -2.148 -47.062 -9.102 1 98.38 187 PHE A C 1
ATOM 1586 O O . PHE A 1 187 ? -2.859 -47.469 -8.195 1 98.38 187 PHE A O 1
ATOM 1593 N N . TRP A 1 188 ? -2.086 -45.781 -9.297 1 98.5 188 TRP A N 1
ATOM 1594 C CA . TRP A 1 188 ? -2.703 -44.781 -8.438 1 98.5 188 TRP A CA 1
ATOM 1595 C C . TRP A 1 188 ? -4.207 -44.719 -8.68 1 98.5 188 TRP A C 1
ATOM 1597 O O . TRP A 1 188 ? -4.984 -44.531 -7.742 1 98.5 188 TRP A O 1
ATOM 1607 N N . CYS A 1 189 ? -4.629 -44.812 -9.945 1 98.56 189 CYS A N 1
ATOM 1608 C CA . CYS A 1 189 ? -6.059 -44.875 -10.227 1 98.56 189 CYS A CA 1
ATOM 1609 C C . CYS A 1 189 ? -6.707 -46.062 -9.5 1 98.56 189 CYS A C 1
ATOM 1611 O O . CYS A 1 189 ? -7.793 -45.906 -8.938 1 98.56 189 CYS A O 1
ATOM 1613 N N . ASP A 1 190 ? -6.043 -47.188 -9.539 1 98.12 190 ASP A N 1
ATOM 1614 C CA . ASP A 1 190 ? -6.559 -48.375 -8.891 1 98.12 190 ASP A CA 1
ATOM 1615 C C . ASP A 1 190 ? -6.605 -48.219 -7.375 1 98.12 190 ASP A C 1
ATOM 1617 O O . ASP A 1 190 ? -7.406 -48.844 -6.695 1 98.12 190 ASP A O 1
ATOM 1621 N N . LYS A 1 191 ? -5.719 -47.375 -6.875 1 97.19 191 LYS A N 1
ATOM 1622 C CA . LYS A 1 191 ? -5.719 -47.094 -5.441 1 97.19 191 LYS A CA 1
ATOM 1623 C C . LYS A 1 191 ? -6.902 -46.188 -5.055 1 97.19 191 LYS A C 1
ATOM 1625 O O . LYS A 1 191 ? -7.258 -46.094 -3.877 1 97.19 191 LYS A O 1
ATOM 1630 N N . GLY A 1 192 ? -7.453 -45.406 -6.043 1 97.5 192 GLY A N 1
ATOM 1631 C CA . GLY A 1 192 ? -8.711 -44.75 -5.754 1 97.5 192 GLY A CA 1
ATOM 1632 C C . GLY A 1 192 ? -8.656 -43.25 -5.949 1 97.5 192 GLY A C 1
ATOM 1633 O O . GLY A 1 192 ? -9.57 -42.531 -5.539 1 97.5 192 GLY A O 1
ATOM 1634 N N . ILE A 1 193 ? -7.629 -42.719 -6.531 1 98.25 193 ILE A N 1
ATOM 1635 C CA . ILE A 1 193 ? -7.621 -41.281 -6.801 1 98.25 193 ILE A CA 1
ATOM 1636 C C . ILE A 1 193 ? -8.703 -40.938 -7.828 1 98.25 193 ILE A C 1
ATOM 1638 O O . ILE A 1 193 ? -9.195 -41.812 -8.531 1 98.25 193 ILE A O 1
ATOM 1642 N N . ASP A 1 194 ? -9.062 -39.656 -7.867 1 98.69 194 ASP A N 1
ATOM 1643 C CA . ASP A 1 194 ? -10.188 -39.25 -8.703 1 98.69 194 ASP A CA 1
ATOM 1644 C C . ASP A 1 194 ? -9.703 -38.438 -9.898 1 98.69 194 ASP A C 1
ATOM 1646 O O . ASP A 1 194 ? -10.508 -37.781 -10.586 1 98.69 194 ASP A O 1
ATOM 1650 N N . GLY A 1 195 ? -8.445 -38.375 -10.117 1 98.31 195 GLY A N 1
ATOM 1651 C CA . GLY A 1 195 ? -7.957 -37.688 -11.297 1 98.31 195 GLY A CA 1
ATOM 1652 C C . GLY A 1 195 ? -6.547 -37.156 -11.133 1 98.31 195 GLY A C 1
ATOM 1653 O O . GLY A 1 195 ? -5.844 -37.531 -10.188 1 98.31 195 GLY A O 1
ATOM 1654 N N . PHE A 1 196 ? -6.094 -36.344 -12.148 1 98.62 196 PHE A N 1
ATOM 1655 C CA . PHE A 1 196 ? -4.727 -35.844 -12.188 1 98.62 196 PHE A CA 1
ATOM 1656 C C . PHE A 1 196 ? -4.699 -34.375 -12.57 1 98.62 196 PHE A C 1
ATOM 1658 O O . PHE A 1 196 ? -5.398 -33.969 -13.492 1 98.62 196 PHE A O 1
ATOM 1665 N N . ARG A 1 197 ? -4.016 -33.625 -11.797 1 98.69 197 ARG A N 1
ATOM 1666 C CA . ARG A 1 197 ? -3.402 -32.406 -12.344 1 98.69 197 ARG A CA 1
ATOM 1667 C C . ARG A 1 197 ? -2.055 -32.719 -12.984 1 98.69 197 ARG A C 1
ATOM 1669 O O . ARG A 1 197 ? -1.15 -33.219 -12.32 1 98.69 197 ARG A O 1
ATOM 1676 N N . MET A 1 198 ? -1.891 -32.438 -14.211 1 98.5 198 MET A N 1
ATOM 1677 C CA . MET A 1 198 ? -0.717 -32.875 -14.953 1 98.5 198 MET A CA 1
ATOM 1678 C C . MET A 1 198 ? 0.282 -31.75 -15.133 1 98.5 198 MET A C 1
ATOM 1680 O O . MET A 1 198 ? 0.088 -30.875 -15.977 1 98.5 198 MET A O 1
ATOM 1684 N N . ASP A 1 199 ? 1.366 -31.859 -14.422 1 98.12 199 ASP A N 1
ATOM 1685 C CA . ASP A 1 199 ? 2.41 -30.844 -14.352 1 98.12 199 ASP A CA 1
ATOM 1686 C C . ASP A 1 199 ? 3.117 -30.672 -15.695 1 98.12 199 ASP A C 1
ATOM 1688 O O . ASP A 1 199 ? 3.664 -31.641 -16.234 1 98.12 199 ASP A O 1
ATOM 1692 N N . VAL A 1 200 ? 3.166 -29.516 -16.25 1 97.56 200 VAL A N 1
ATOM 1693 C CA . VAL A 1 200 ? 3.807 -29.094 -17.5 1 97.56 200 VAL A CA 1
ATOM 1694 C C . VAL A 1 200 ? 3.641 -30.188 -18.547 1 97.56 200 VAL A C 1
ATOM 1696 O O . VAL A 1 200 ? 4.598 -30.531 -19.25 1 97.56 200 VAL A O 1
ATOM 1699 N N . ILE A 1 201 ? 2.471 -30.703 -18.641 1 98.06 201 ILE A N 1
ATOM 1700 C CA . ILE A 1 201 ? 2.188 -31.812 -19.531 1 98.06 201 ILE A CA 1
ATOM 1701 C C . ILE A 1 201 ? 2.355 -31.375 -20.984 1 98.06 201 ILE A C 1
ATOM 1703 O O . ILE A 1 201 ? 2.551 -32.188 -21.875 1 98.06 201 ILE A O 1
ATOM 1707 N N . SER A 1 202 ? 2.32 -30.047 -21.234 1 97.56 202 SER A N 1
ATOM 1708 C CA . SER A 1 202 ? 2.469 -29.484 -22.578 1 97.56 202 SER A CA 1
ATOM 1709 C C . SER A 1 202 ? 3.908 -29.609 -23.062 1 97.56 202 SER A C 1
ATOM 1711 O O . SER A 1 202 ? 4.191 -29.344 -24.234 1 97.56 202 SER A O 1
ATOM 1713 N N . MET A 1 203 ? 4.828 -30.125 -22.219 1 97.88 203 MET A N 1
ATOM 1714 C CA . MET A 1 203 ? 6.242 -30.078 -22.578 1 97.88 203 MET A CA 1
ATOM 1715 C C . MET A 1 203 ? 6.809 -31.484 -22.734 1 97.88 203 MET A C 1
ATOM 1717 O O . MET A 1 203 ? 8.016 -31.672 -22.875 1 97.88 203 MET A O 1
ATOM 1721 N N . ILE A 1 204 ? 6 -32.469 -22.797 1 98.12 204 ILE A N 1
ATOM 1722 C CA . ILE A 1 204 ? 6.516 -33.844 -22.812 1 98.12 204 ILE A CA 1
ATOM 1723 C C . ILE A 1 204 ? 6.988 -34.219 -24.203 1 98.12 204 ILE A C 1
ATOM 1725 O O . ILE A 1 204 ? 7.711 -35.188 -24.391 1 98.12 204 ILE A O 1
ATOM 1729 N N . SER A 1 205 ? 6.578 -33.469 -25.203 1 98.19 205 SER A N 1
ATOM 1730 C CA . SER A 1 205 ? 7.051 -33.656 -26.562 1 98.19 205 SER A CA 1
ATOM 1731 C C . SER A 1 205 ? 8.055 -32.562 -26.953 1 98.19 205 SER A C 1
ATOM 1733 O O . SER A 1 205 ? 7.762 -31.375 -26.875 1 98.19 205 SER A O 1
ATOM 1735 N N . LYS A 1 206 ? 9.289 -33 -27.375 1 98 206 LYS A N 1
ATOM 1736 C CA . LYS A 1 206 ? 10.328 -32.062 -27.781 1 98 206 LYS A CA 1
ATOM 1737 C C . LYS A 1 206 ? 10.656 -32.25 -29.266 1 98 206 LYS A C 1
ATOM 1739 O O . LYS A 1 206 ? 10.695 -33.344 -29.781 1 98 206 LYS A O 1
ATOM 1744 N N . ASP A 1 207 ? 10.875 -31.078 -29.906 1 97.81 207 ASP A N 1
ATOM 1745 C CA . ASP A 1 207 ? 11.406 -31.141 -31.266 1 97.81 207 ASP A CA 1
ATOM 1746 C C . ASP A 1 207 ? 12.758 -31.859 -31.281 1 97.81 207 ASP A C 1
ATOM 1748 O O . ASP A 1 207 ? 13.711 -31.438 -30.625 1 97.81 207 ASP A O 1
ATOM 1752 N N . GLN A 1 208 ? 12.914 -32.844 -32.156 1 97.31 208 GLN A N 1
ATOM 1753 C CA . GLN A 1 208 ? 14.07 -33.719 -32.094 1 97.31 208 GLN A CA 1
ATOM 1754 C C . GLN A 1 208 ? 15.266 -33.125 -32.844 1 97.31 208 GLN A C 1
ATOM 1756 O O . GLN A 1 208 ? 16.375 -33.656 -32.781 1 97.31 208 GLN A O 1
ATOM 1761 N N . SER A 1 209 ? 15.055 -31.969 -33.406 1 97.38 209 SER A N 1
ATOM 1762 C CA . SER A 1 209 ? 16.156 -31.297 -34.062 1 97.38 209 SER A CA 1
ATOM 1763 C C . SER A 1 209 ? 16.953 -30.422 -33.125 1 97.38 209 SER A C 1
ATOM 1765 O O . SER A 1 209 ? 18.078 -30.016 -33.406 1 97.38 209 SER A O 1
ATOM 1767 N N . PHE A 1 210 ? 16.406 -29.984 -31.984 1 97.56 210 PHE A N 1
ATOM 1768 C CA . PHE A 1 210 ? 17.016 -29.219 -30.906 1 97.56 210 PHE A CA 1
ATOM 1769 C C . PHE A 1 210 ? 17.719 -27.984 -31.453 1 97.56 210 PHE A C 1
ATOM 1771 O O . PHE A 1 210 ? 18.891 -27.734 -31.156 1 97.56 210 PHE A O 1
ATOM 1778 N N . PRO A 1 211 ? 16.969 -27.141 -32.156 1 97.25 211 PRO A N 1
ATOM 1779 C CA . PRO A 1 211 ? 17.609 -25.938 -32.688 1 97.25 211 PRO A CA 1
ATOM 1780 C C . PRO A 1 211 ? 17.875 -24.875 -31.625 1 97.25 211 PRO A C 1
ATOM 1782 O O . PRO A 1 211 ? 17.328 -24.953 -30.516 1 97.25 211 PRO A O 1
ATOM 1785 N N . ASP A 1 212 ? 18.719 -23.938 -31.969 1 97.12 212 ASP A N 1
ATOM 1786 C CA . ASP A 1 212 ? 18.891 -22.781 -31.094 1 97.12 212 ASP A CA 1
ATOM 1787 C C . ASP A 1 212 ? 17.609 -21.969 -31 1 97.12 212 ASP A C 1
ATOM 1789 O O . ASP A 1 212 ? 16.812 -21.938 -31.938 1 97.12 212 ASP A O 1
ATOM 1793 N N . GLY A 1 213 ? 17.422 -21.391 -29.844 1 96.88 213 GLY A N 1
ATOM 1794 C CA . GLY A 1 213 ? 16.266 -20.516 -29.641 1 96.88 213 GLY A CA 1
ATOM 1795 C C . GLY A 1 213 ? 16.609 -19.047 -29.812 1 96.88 213 GLY A C 1
ATOM 1796 O O . GLY A 1 213 ? 17.781 -18.672 -29.875 1 96.88 213 GLY A O 1
ATOM 1797 N N . GLU A 1 214 ? 15.562 -18.234 -29.906 1 94.81 214 GLU A N 1
ATOM 1798 C CA . GLU A 1 214 ? 15.742 -16.781 -29.969 1 94.81 214 GLU A CA 1
ATOM 1799 C C . GLU A 1 214 ? 16.188 -16.234 -28.609 1 94.81 214 GLU A C 1
ATOM 1801 O O . GLU A 1 214 ? 15.695 -16.672 -27.578 1 94.81 214 GLU A O 1
ATOM 1806 N N . MET A 1 215 ? 17.109 -15.297 -28.5 1 88.88 215 MET A N 1
ATOM 1807 C CA . MET A 1 215 ? 17.672 -14.75 -27.281 1 88.88 215 MET A CA 1
ATOM 1808 C C . MET A 1 215 ? 16.766 -13.68 -26.688 1 88.88 215 MET A C 1
ATOM 1810 O O . MET A 1 215 ? 16.766 -13.469 -25.469 1 88.88 215 MET A O 1
ATOM 1814 N N . ASN A 1 216 ? 15.883 -13.086 -27.094 1 78.94 216 ASN A N 1
ATOM 1815 C CA . ASN A 1 216 ? 14.984 -12.023 -26.656 1 78.94 216 ASN A CA 1
ATOM 1816 C C . ASN A 1 216 ? 15.539 -11.273 -25.453 1 78.94 216 ASN A C 1
ATOM 1818 O O . ASN A 1 216 ? 14.883 -11.156 -24.422 1 78.94 216 ASN A O 1
ATOM 1822 N N . ASN A 1 217 ? 16.75 -10.68 -25.344 1 73.62 217 ASN A N 1
ATOM 1823 C CA . ASN A 1 217 ? 17.453 -9.898 -24.328 1 73.62 217 ASN A CA 1
ATOM 1824 C C . ASN A 1 217 ? 17.781 -10.734 -23.094 1 73.62 217 ASN A C 1
ATOM 1826 O O . ASN A 1 217 ? 18.016 -10.188 -22.016 1 73.62 217 ASN A O 1
ATOM 1830 N N . SER A 1 218 ? 17.703 -12.008 -23.281 1 81.06 218 SER A N 1
ATOM 1831 C CA . SER A 1 218 ? 18.031 -12.922 -22.203 1 81.06 218 SER A CA 1
ATOM 1832 C C . SER A 1 218 ? 19.438 -13.484 -22.344 1 81.06 218 SER A C 1
ATOM 1834 O O . SER A 1 218 ? 20.109 -13.242 -23.359 1 81.06 218 SER A O 1
ATOM 1836 N N . LEU A 1 219 ? 19.891 -14.133 -21.359 1 85.75 219 LEU A N 1
ATOM 1837 C CA . LEU A 1 219 ? 21.219 -14.758 -21.359 1 85.75 219 LEU A CA 1
ATOM 1838 C C . LEU A 1 219 ? 21.188 -16.078 -22.125 1 85.75 219 LEU A C 1
ATOM 1840 O O . LEU A 1 219 ? 22.234 -16.562 -22.562 1 85.75 219 LEU A O 1
ATOM 1844 N N . TYR A 1 220 ? 19.938 -16.594 -22.328 1 92.81 220 TYR A N 1
ATOM 1845 C CA . TYR A 1 220 ? 19.766 -17.875 -23 1 92.81 220 TYR A CA 1
ATOM 1846 C C . TYR A 1 220 ? 18.641 -17.797 -24.016 1 92.81 220 TYR A C 1
ATOM 1848 O O . TYR A 1 220 ? 17.844 -16.859 -24 1 92.81 220 TYR A O 1
ATOM 1856 N N . GLY A 1 221 ? 18.719 -18.781 -24.922 1 95 221 GLY A N 1
ATOM 1857 C CA . GLY A 1 221 ? 17.703 -18.859 -25.938 1 95 221 GLY A CA 1
ATOM 1858 C C . GLY A 1 221 ? 16.391 -19.453 -25.438 1 95 221 GLY A C 1
ATOM 1859 O O . GLY A 1 221 ? 16.391 -20.234 -24.484 1 95 221 GLY A O 1
ATOM 1860 N N . ASP A 1 222 ? 15.336 -19.125 -26.094 1 94.94 222 ASP A N 1
ATOM 1861 C CA . ASP A 1 222 ? 13.992 -19.562 -25.75 1 94.94 222 ASP A CA 1
ATOM 1862 C C . ASP A 1 222 ? 13.727 -20.969 -26.281 1 94.94 222 ASP A C 1
ATOM 1864 O O . ASP A 1 222 ? 13.797 -21.219 -27.484 1 94.94 222 ASP A O 1
ATOM 1868 N N . PHE A 1 223 ? 13.375 -21.906 -25.438 1 96.5 223 PHE A N 1
ATOM 1869 C CA . PHE A 1 223 ? 13.094 -23.281 -25.859 1 96.5 223 PHE A CA 1
ATOM 1870 C C . PHE A 1 223 ? 11.633 -23.438 -26.234 1 96.5 223 PHE A C 1
ATOM 1872 O O . PHE A 1 223 ? 11.234 -24.453 -26.797 1 96.5 223 PHE A O 1
ATOM 1879 N N . GLY A 1 224 ? 10.797 -22.516 -25.984 1 95 224 GLY A N 1
ATOM 1880 C CA . GLY A 1 224 ? 9.344 -22.562 -26.062 1 95 224 GLY A CA 1
ATOM 1881 C C . GLY A 1 224 ? 8.844 -23.125 -27.375 1 95 224 GLY A C 1
ATOM 1882 O O . GLY A 1 224 ? 8.133 -24.141 -27.391 1 95 224 GLY A O 1
ATOM 1883 N N . PRO A 1 225 ? 9.273 -22.578 -28.469 1 95.19 225 PRO A N 1
ATOM 1884 C CA . PRO A 1 225 ? 8.766 -23.016 -29.781 1 95.19 225 PRO A CA 1
ATOM 1885 C C . PRO A 1 225 ? 9.062 -24.5 -30.062 1 95.19 225 PRO A C 1
ATOM 1887 O O . PRO A 1 225 ? 8.453 -25.094 -30.953 1 95.19 225 PRO A O 1
ATOM 1890 N N . TYR A 1 226 ? 9.945 -25.062 -29.234 1 96.81 226 TYR A N 1
ATOM 1891 C CA . TYR A 1 226 ? 10.461 -26.375 -29.594 1 96.81 226 TYR A CA 1
ATOM 1892 C C . TYR A 1 226 ? 10.078 -27.422 -28.547 1 96.81 226 TYR A C 1
ATOM 1894 O O . TYR A 1 226 ? 10.18 -28.625 -28.781 1 96.81 226 TYR A O 1
ATOM 1902 N N . CYS A 1 227 ? 9.703 -26.922 -27.422 1 96.75 227 CYS A N 1
ATOM 1903 C CA . CYS A 1 227 ? 9.445 -27.859 -26.328 1 96.75 227 CYS A CA 1
ATOM 1904 C C . CYS A 1 227 ? 8.023 -27.703 -25.797 1 96.75 227 CYS A C 1
ATOM 1906 O O . CYS A 1 227 ? 7.516 -28.594 -25.109 1 96.75 227 CYS A O 1
ATOM 1908 N N . VAL A 1 228 ? 7.383 -26.609 -26.062 1 96.69 228 VAL A N 1
ATOM 1909 C CA . VAL A 1 228 ? 6.02 -26.359 -25.609 1 96.69 228 VAL A CA 1
ATOM 1910 C C . VAL A 1 228 ? 5.035 -26.672 -26.734 1 96.69 228 VAL A C 1
ATOM 1912 O O . VAL A 1 228 ? 5.121 -26.109 -27.828 1 96.69 228 VAL A O 1
ATOM 1915 N N . HIS A 1 229 ? 4.098 -27.594 -26.406 1 97.06 229 HIS A N 1
ATOM 1916 C CA . HIS A 1 229 ? 3.168 -28.109 -27.406 1 97.06 229 HIS A CA 1
ATOM 1917 C C . HIS A 1 229 ? 3.912 -28.719 -28.578 1 97.06 229 HIS A C 1
ATOM 1919 O O . HIS A 1 229 ? 3.627 -28.391 -29.734 1 97.06 229 HIS A O 1
ATOM 1925 N N . GLY A 1 230 ? 4.84 -29.594 -28.266 1 96 230 GLY A N 1
ATOM 1926 C CA . GLY A 1 230 ? 5.715 -30.156 -29.281 1 96 230 GLY A CA 1
ATOM 1927 C C . GLY A 1 230 ? 4.973 -31 -30.297 1 96 230 GLY A C 1
ATOM 1928 O O . GLY A 1 230 ? 3.764 -31.203 -30.188 1 96 230 GLY A O 1
ATOM 1929 N N . PRO A 1 231 ? 5.688 -31.531 -31.25 1 96.88 231 PRO A N 1
ATOM 1930 C CA . PRO A 1 231 ? 5.098 -32.094 -32.469 1 96.88 231 PRO A CA 1
ATOM 1931 C C . PRO A 1 231 ? 4.234 -33.312 -32.188 1 96.88 231 PRO A C 1
ATOM 1933 O O . PRO A 1 231 ? 3.295 -33.594 -32.938 1 96.88 231 PRO A O 1
ATOM 1936 N N . ARG A 1 232 ? 4.516 -34.094 -31.156 1 98.12 232 ARG A N 1
ATOM 1937 C CA . ARG A 1 232 ? 3.803 -35.344 -30.938 1 98.12 232 ARG A CA 1
ATOM 1938 C C . ARG A 1 232 ? 2.967 -35.312 -29.656 1 98.12 232 ARG A C 1
ATOM 1940 O O . ARG A 1 232 ? 2.521 -36.344 -29.156 1 98.12 232 ARG A O 1
ATOM 1947 N N . ILE A 1 233 ? 2.752 -34.125 -29.188 1 97.75 233 ILE A N 1
ATOM 1948 C CA . ILE A 1 233 ? 2.105 -33.938 -27.891 1 97.75 233 ILE A CA 1
ATOM 1949 C C . ILE A 1 233 ? 0.711 -34.562 -27.922 1 97.75 233 ILE A C 1
ATOM 1951 O O . ILE A 1 233 ? 0.337 -35.312 -27.016 1 97.75 233 ILE A O 1
ATOM 1955 N N . HIS A 1 234 ? -0.055 -34.344 -28.922 1 97.75 234 HIS A N 1
ATOM 1956 C CA . HIS A 1 234 ? -1.429 -34.844 -28.984 1 97.75 234 HIS A CA 1
ATOM 1957 C C . HIS A 1 234 ? -1.469 -36.344 -29.25 1 97.75 234 HIS A C 1
ATOM 1959 O O . HIS A 1 234 ? -2.383 -37.031 -28.797 1 97.75 234 HIS A O 1
ATOM 1965 N N . GLU A 1 235 ? -0.463 -36.875 -29.938 1 98.19 235 GLU A N 1
ATOM 1966 C CA . GLU A 1 235 ? -0.335 -38.312 -30.078 1 98.19 235 GLU A CA 1
ATOM 1967 C C . GLU A 1 235 ? -0.134 -38.969 -28.719 1 98.19 235 GLU A C 1
ATOM 1969 O O . GLU A 1 235 ? -0.792 -39.969 -28.391 1 98.19 235 GLU A O 1
ATOM 1974 N N . PHE A 1 236 ? 0.759 -38.406 -27.953 1 98.5 236 PHE A N 1
ATOM 1975 C CA . PHE A 1 236 ? 1.067 -38.938 -26.625 1 98.5 236 PHE A CA 1
ATOM 1976 C C . PHE A 1 236 ? -0.144 -38.844 -25.719 1 98.5 236 PHE A C 1
ATOM 1978 O O . PHE A 1 236 ? -0.434 -39.781 -24.969 1 98.5 236 PHE A O 1
ATOM 1985 N N . LEU A 1 237 ? -0.878 -37.75 -25.766 1 98.31 237 LEU A N 1
ATOM 1986 C CA . LEU A 1 237 ? -2.027 -37.562 -24.891 1 98.31 237 LEU A CA 1
ATOM 1987 C C . LEU A 1 237 ? -3.176 -38.469 -25.281 1 98.31 237 LEU A C 1
ATOM 1989 O O . LEU A 1 237 ? -3.902 -39 -24.422 1 98.31 237 LEU A O 1
ATOM 1993 N N . GLN A 1 238 ? -3.389 -38.688 -26.578 1 97.88 238 GLN A N 1
ATOM 1994 C CA . GLN A 1 238 ? -4.398 -39.625 -27.047 1 97.88 238 GLN A CA 1
ATOM 1995 C C . GLN A 1 238 ? -4.051 -41.062 -26.625 1 97.88 238 GLN A C 1
ATOM 1997 O O . GLN A 1 238 ? -4.934 -41.812 -26.234 1 97.88 238 GLN A O 1
ATOM 2002 N N . GLU A 1 239 ? -2.758 -41.375 -26.703 1 98.38 239 GLU A N 1
ATOM 2003 C CA . GLU A 1 239 ? -2.305 -42.688 -26.219 1 98.38 239 GLU A CA 1
ATOM 2004 C C . GLU A 1 239 ? -2.551 -42.812 -24.719 1 98.38 239 GLU A C 1
ATOM 2006 O O . GLU A 1 239 ? -3.039 -43.875 -24.266 1 98.38 239 GLU A O 1
ATOM 2011 N N . MET A 1 240 ? -2.217 -41.781 -24 1 98.56 240 MET A N 1
ATOM 2012 C CA . MET A 1 240 ? -2.439 -41.781 -22.547 1 98.56 240 MET A CA 1
ATOM 2013 C C . MET A 1 240 ? -3.912 -42 -22.219 1 98.56 240 MET A C 1
ATOM 2015 O O . MET A 1 240 ? -4.242 -42.75 -21.312 1 98.56 240 MET A O 1
ATOM 2019 N N . ASN A 1 241 ? -4.754 -41.281 -22.969 1 97.94 241 ASN A N 1
ATOM 2020 C CA . ASN A 1 241 ? -6.195 -41.438 -22.766 1 97.94 241 ASN A CA 1
ATOM 2021 C C . ASN A 1 241 ? -6.66 -42.844 -23.047 1 97.94 241 ASN A C 1
ATOM 2023 O O . ASN A 1 241 ? -7.383 -43.438 -22.234 1 97.94 241 ASN A O 1
ATOM 2027 N N . ARG A 1 242 ? -6.234 -43.375 -24.125 1 97.56 242 ARG A N 1
ATOM 2028 C CA . ARG A 1 242 ? -6.633 -44.719 -24.531 1 97.56 242 ARG A CA 1
ATOM 2029 C C . ARG A 1 242 ? -6.141 -45.781 -23.516 1 97.56 242 ARG A C 1
ATOM 2031 O O . ARG A 1 242 ? -6.879 -46.688 -23.156 1 97.56 242 ARG A O 1
ATOM 2038 N N . GLU A 1 243 ? -4.957 -45.594 -23.078 1 98.19 243 GLU A N 1
ATOM 2039 C CA . GLU A 1 243 ? -4.312 -46.594 -22.266 1 98.19 243 GLU A CA 1
ATOM 2040 C C . GLU A 1 243 ? -4.734 -46.5 -20.812 1 98.19 243 GLU A C 1
ATOM 2042 O O . GLU A 1 243 ? -4.762 -47.5 -20.094 1 98.19 243 GLU A O 1
ATOM 2047 N N . VAL A 1 244 ? -5.066 -45.281 -20.344 1 98.5 244 VAL A N 1
ATOM 2048 C CA . VAL A 1 244 ? -5.27 -45.125 -18.906 1 98.5 244 VAL A CA 1
ATOM 2049 C C . VAL A 1 244 ? -6.539 -44.312 -18.656 1 98.5 244 VAL A C 1
ATOM 2051 O O . VAL A 1 244 ? -7.535 -44.875 -18.156 1 98.5 244 VAL A O 1
ATOM 2054 N N . LEU A 1 245 ? -6.613 -43.062 -19.109 1 97.88 245 LEU A N 1
ATOM 2055 C CA . LEU A 1 245 ? -7.582 -42.094 -18.609 1 97.88 245 LEU A CA 1
ATOM 2056 C C . LEU A 1 245 ? -9.008 -42.531 -18.922 1 97.88 245 LEU A C 1
ATOM 2058 O O . LEU A 1 245 ? -9.906 -42.375 -18.109 1 97.88 245 LEU A O 1
ATOM 2062 N N . SER A 1 246 ? -9.281 -43.094 -20.078 1 96.56 246 SER A N 1
ATOM 2063 C CA . SER A 1 246 ? -10.617 -43.469 -20.531 1 96.56 246 SER A CA 1
ATOM 2064 C C . SER A 1 246 ? -11.148 -44.688 -19.75 1 96.56 246 SER A C 1
ATOM 2066 O O . SER A 1 246 ? -12.344 -44.969 -19.812 1 96.56 246 SER A O 1
ATOM 2068 N N . LYS A 1 247 ? -10.289 -45.312 -19 1 97.62 247 LYS A N 1
ATOM 2069 C CA . LYS A 1 247 ? -10.68 -46.531 -18.312 1 97.62 247 LYS A CA 1
ATOM 2070 C C . LYS A 1 247 ? -11.266 -46.219 -16.938 1 97.62 247 LYS A C 1
ATOM 2072 O O . LYS A 1 247 ? -11.836 -47.094 -16.281 1 97.62 247 LYS A O 1
ATOM 2077 N N . TYR A 1 248 ? -11.164 -44.938 -16.516 1 97.31 248 TYR A N 1
ATOM 2078 C CA . TYR A 1 248 ? -11.617 -44.5 -15.203 1 97.31 248 TYR A CA 1
ATOM 2079 C C . TYR A 1 248 ? -12.508 -43.281 -15.305 1 97.31 248 TYR A C 1
ATOM 2081 O O . TYR A 1 248 ? -12.438 -42.531 -16.281 1 97.31 248 TYR A O 1
ATOM 2089 N N . ASP A 1 249 ? -13.414 -43 -14.375 1 96.56 249 ASP A N 1
ATOM 2090 C CA . ASP A 1 249 ? -14.188 -41.781 -14.258 1 96.56 249 ASP A CA 1
ATOM 2091 C C . ASP A 1 249 ? -13.438 -40.75 -13.438 1 96.56 249 ASP A C 1
ATOM 2093 O O . ASP A 1 249 ? -13.719 -40.562 -12.25 1 96.56 249 ASP A O 1
ATOM 2097 N N . ILE A 1 250 ? -12.531 -40.094 -14.062 1 97.12 250 ILE A N 1
ATOM 2098 C CA . ILE A 1 250 ? -11.625 -39.188 -13.344 1 97.12 250 ILE A CA 1
ATOM 2099 C C . ILE A 1 250 ? -11.602 -37.812 -14.008 1 97.12 250 ILE A C 1
ATOM 2101 O O . ILE A 1 250 ? -12.062 -37.688 -15.148 1 97.12 250 ILE A O 1
ATOM 2105 N N . MET A 1 251 ? -11.141 -36.875 -13.281 1 97.19 251 MET A N 1
ATOM 2106 C CA . MET A 1 251 ? -10.914 -35.5 -13.719 1 97.19 251 MET A CA 1
ATOM 2107 C C . MET A 1 251 ? -9.453 -35.281 -14.086 1 97.19 251 MET A C 1
ATOM 2109 O O . MET A 1 251 ? -8.555 -35.75 -13.406 1 97.19 251 MET A O 1
ATOM 2113 N N . THR A 1 252 ? -9.25 -34.594 -15.242 1 98.06 252 THR A N 1
ATOM 2114 C CA . THR A 1 252 ? -7.883 -34.219 -15.617 1 98.06 252 THR A CA 1
ATOM 2115 C C . THR A 1 252 ? -7.793 -32.75 -15.938 1 98.06 252 THR A C 1
ATOM 2117 O O . THR A 1 252 ? -8.727 -32.156 -16.5 1 98.06 252 THR A O 1
ATOM 2120 N N . VAL A 1 253 ? -6.762 -32.125 -15.508 1 98.19 253 VAL A N 1
ATOM 2121 C CA . VAL A 1 253 ? -6.422 -30.781 -15.914 1 98.19 253 VAL A CA 1
ATOM 2122 C C . VAL A 1 253 ? -4.934 -30.688 -16.25 1 98.19 253 VAL A C 1
ATOM 2124 O O . VAL A 1 253 ? -4.094 -31.141 -15.461 1 98.19 253 VAL A O 1
ATOM 2127 N N . GLY A 1 254 ? -4.621 -30.219 -17.406 1 98 254 GLY A N 1
ATOM 2128 C CA . GLY A 1 254 ? -3.234 -30.094 -17.844 1 98 254 GLY A CA 1
ATOM 2129 C C . GLY A 1 254 ? -2.668 -28.703 -17.641 1 98 254 GLY A C 1
ATOM 2130 O O . GLY A 1 254 ? -3.326 -27.719 -17.953 1 98 254 GLY A O 1
ATOM 2131 N N . GLU A 1 255 ? -1.516 -28.656 -17 1 96.25 255 GLU A N 1
ATOM 2132 C CA . GLU A 1 255 ? -0.769 -27.391 -17.031 1 96.25 255 GLU A CA 1
ATOM 2133 C C . GLU A 1 255 ? -0.158 -27.156 -18.406 1 96.25 255 GLU A C 1
ATOM 2135 O O . GLU A 1 255 ? 0.781 -27.844 -18.812 1 96.25 255 GLU A O 1
ATOM 2140 N N . THR A 1 256 ? -0.701 -26.156 -19.094 1 95.56 256 THR A N 1
ATOM 2141 C CA . THR A 1 256 ? -0.332 -25.938 -20.5 1 95.56 256 THR A CA 1
ATOM 2142 C C . THR A 1 256 ? 0.145 -24.5 -20.703 1 95.56 256 THR A C 1
ATOM 2144 O O . THR A 1 256 ? -0.534 -23.719 -21.359 1 95.56 256 THR A O 1
ATOM 2147 N N . SER A 1 257 ? 1.341 -24.328 -20.234 1 89.12 257 SER A N 1
ATOM 2148 C CA . SER A 1 257 ? 1.93 -23 -20.375 1 89.12 257 SER A CA 1
ATOM 2149 C C . SER A 1 257 ? 1.999 -22.578 -21.844 1 89.12 257 SER A C 1
ATOM 2151 O O . SER A 1 257 ? 2.375 -23.359 -22.703 1 89.12 257 SER A O 1
ATOM 2153 N N . GLY A 1 258 ? 1.604 -21.406 -22.141 1 89.06 258 GLY A N 1
ATOM 2154 C CA . GLY A 1 258 ? 1.702 -20.875 -23.484 1 89.06 258 GLY A CA 1
ATOM 2155 C C . GLY A 1 258 ? 0.598 -21.359 -24.406 1 89.06 258 GLY A C 1
ATOM 2156 O O . GLY A 1 258 ? 0.643 -21.109 -25.609 1 89.06 258 GLY A O 1
ATOM 2157 N N . VAL A 1 259 ? -0.357 -21.984 -23.859 1 95.56 259 VAL A N 1
ATOM 2158 C CA . VAL A 1 259 ? -1.4 -22.578 -24.672 1 95.56 259 VAL A CA 1
ATOM 2159 C C . VAL A 1 259 ? -2.215 -21.484 -25.359 1 95.56 259 VAL A C 1
ATOM 2161 O O . VAL A 1 259 ? -2.508 -20.453 -24.75 1 95.56 259 VAL A O 1
ATOM 2164 N N . THR A 1 260 ? -2.484 -21.641 -26.672 1 96 260 THR A N 1
ATOM 2165 C CA . THR A 1 260 ? -3.387 -20.781 -27.438 1 96 260 THR A CA 1
ATOM 2166 C C . THR A 1 260 ? -4.812 -21.328 -27.391 1 96 260 THR A C 1
ATOM 2168 O O . THR A 1 260 ? -5.047 -22.438 -26.906 1 96 260 THR A O 1
ATOM 2171 N N . ILE A 1 261 ? -5.707 -20.594 -27.844 1 97.06 261 ILE A N 1
ATOM 2172 C CA . ILE A 1 261 ? -7.102 -21 -27.906 1 97.06 261 ILE A CA 1
ATOM 2173 C C . ILE A 1 261 ? -7.227 -22.266 -28.766 1 97.06 261 ILE A C 1
ATOM 2175 O O . ILE A 1 261 ? -7.91 -23.219 -28.375 1 97.06 261 ILE A O 1
ATOM 2179 N N . GLU A 1 262 ? -6.582 -22.266 -29.844 1 96.19 262 GLU A N 1
ATOM 2180 C CA . GLU A 1 262 ? -6.637 -23.406 -30.75 1 96.19 262 GLU A CA 1
ATOM 2181 C C . GLU A 1 262 ? -6.066 -24.656 -30.094 1 96.19 262 GLU A C 1
ATOM 2183 O O . GLU A 1 262 ? -6.656 -25.734 -30.188 1 96.19 262 GLU A O 1
ATOM 2188 N N . GLU A 1 263 ? -4.945 -24.484 -29.438 1 96 263 GLU A N 1
ATOM 2189 C CA . GLU A 1 263 ? -4.324 -25.609 -28.766 1 96 263 GLU A CA 1
ATOM 2190 C C . GLU A 1 263 ? -5.191 -26.109 -27.609 1 96 263 GLU A C 1
ATOM 2192 O O . GLU A 1 263 ? -5.281 -27.312 -27.359 1 96 263 GLU A O 1
ATOM 2197 N N . ALA A 1 264 ? -5.746 -25.172 -26.922 1 97.44 264 ALA A N 1
ATOM 2198 C CA . ALA A 1 264 ? -6.605 -25.531 -25.797 1 97.44 264 ALA A CA 1
ATOM 2199 C C . ALA A 1 264 ? -7.777 -26.391 -26.25 1 97.44 264 ALA A C 1
ATOM 2201 O O . ALA A 1 264 ? -8.18 -27.328 -25.562 1 97.44 264 ALA A O 1
ATOM 2202 N N . GLN A 1 265 ? -8.344 -26.078 -27.406 1 96.31 265 GLN A N 1
ATOM 2203 C CA . GLN A 1 265 ? -9.453 -26.844 -27.953 1 96.31 265 GLN A CA 1
ATOM 2204 C C . GLN A 1 265 ? -9 -28.25 -28.359 1 96.31 265 GLN A C 1
ATOM 2206 O O . GLN A 1 265 ? -9.789 -29.188 -28.328 1 96.31 265 GLN A O 1
ATOM 2211 N N . LYS A 1 266 ? -7.738 -28.375 -28.688 1 96.38 266 LYS A N 1
ATOM 2212 C CA . LYS A 1 266 ? -7.203 -29.719 -28.953 1 96.38 266 LYS A CA 1
ATOM 2213 C C . LYS A 1 266 ? -7.02 -30.5 -27.672 1 96.38 266 LYS A C 1
ATOM 2215 O O . LYS A 1 266 ? -7.414 -31.672 -27.578 1 96.38 266 LYS A O 1
ATOM 2220 N N . TYR A 1 267 ? -6.453 -29.844 -26.688 1 97.12 267 TYR A N 1
ATOM 2221 C CA . TYR A 1 267 ? -6.156 -30.5 -25.406 1 97.12 267 TYR A CA 1
ATOM 2222 C C . TYR A 1 267 ? -7.4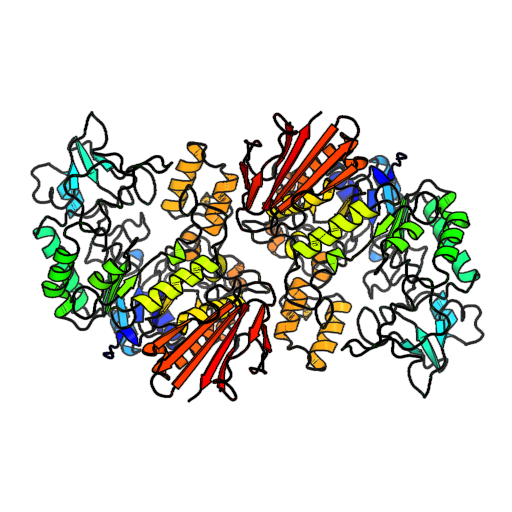38 -30.938 -24.719 1 97.12 267 TYR A C 1
ATOM 2224 O O . TYR A 1 267 ? -7.492 -32.031 -24.125 1 97.12 267 TYR A O 1
ATOM 2232 N N . ALA A 1 268 ? -8.477 -30.078 -24.781 1 95.5 268 ALA A N 1
ATOM 2233 C CA . ALA A 1 268 ? -9.602 -30.234 -23.844 1 95.5 268 ALA A CA 1
ATOM 2234 C C . ALA A 1 268 ? -10.93 -30.219 -24.594 1 95.5 268 ALA A C 1
ATOM 2236 O O . ALA A 1 268 ? -11.992 -30.078 -23.984 1 95.5 268 ALA A O 1
ATOM 2237 N N . GLY A 1 269 ? -10.836 -30.328 -25.875 1 92.94 269 GLY A N 1
ATOM 2238 C CA . GLY A 1 269 ? -12.07 -30.391 -26.641 1 92.94 269 GLY A CA 1
ATOM 2239 C C . GLY A 1 269 ? -12.922 -31.609 -26.297 1 92.94 269 GLY A C 1
ATOM 2240 O O . GLY A 1 269 ? -12.391 -32.688 -26.047 1 92.94 269 GLY A O 1
ATOM 2241 N N . GLU A 1 270 ? -14.188 -31.422 -26.375 1 84.56 270 GLU A N 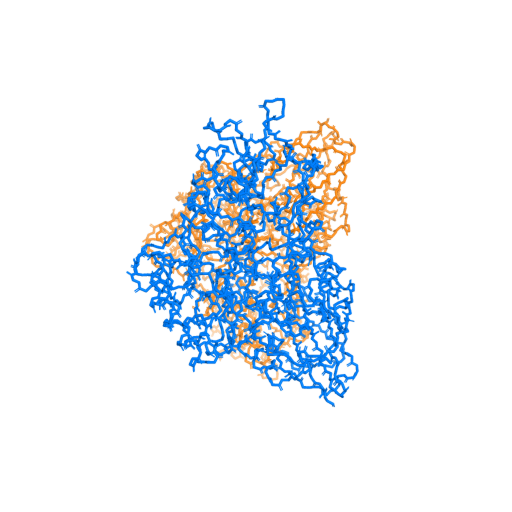1
ATOM 2242 C CA . GLU A 1 270 ? -15.125 -32.469 -25.969 1 84.56 270 GLU A CA 1
ATOM 2243 C C . GLU A 1 270 ? -14.969 -33.719 -26.844 1 84.56 270 GLU A C 1
ATOM 2245 O O . GLU A 1 270 ? -15.117 -34.844 -26.375 1 84.56 270 GLU A O 1
ATOM 2250 N N . ALA A 1 271 ? -14.602 -33.531 -28.047 1 85.69 271 ALA A N 1
ATOM 2251 C CA . ALA A 1 271 ? -14.539 -34.656 -28.969 1 85.69 271 ALA A CA 1
ATOM 2252 C C . ALA A 1 271 ? -13.109 -35.125 -29.141 1 85.69 271 ALA A C 1
ATOM 2254 O O . ALA A 1 271 ? -12.867 -36.094 -29.891 1 85.69 271 ALA A O 1
ATOM 2255 N N . ARG A 1 272 ? -12.156 -34.656 -28.422 1 89.44 272 ARG A N 1
ATOM 2256 C CA . ARG A 1 272 ? -10.742 -34.906 -28.688 1 89.44 272 ARG A CA 1
ATOM 2257 C C . ARG A 1 272 ? -10.234 -36.062 -27.859 1 89.44 272 ARG A C 1
ATOM 2259 O O . ARG A 1 272 ? -9.234 -36.688 -28.203 1 89.44 272 ARG A O 1
ATOM 2266 N N . ASN A 1 273 ? -10.898 -36.375 -26.688 1 90.81 273 ASN A N 1
ATOM 2267 C CA . ASN A 1 273 ? -10.523 -37.469 -25.812 1 90.81 273 ASN A CA 1
ATOM 2268 C C . ASN A 1 273 ? -9.078 -37.344 -25.344 1 90.81 273 ASN A C 1
ATOM 2270 O O . ASN A 1 273 ? -8.312 -38.312 -25.438 1 90.81 273 ASN A O 1
ATOM 2274 N N . GLU A 1 274 ? -8.602 -36.219 -24.969 1 96.5 274 GLU A N 1
ATOM 2275 C CA . GLU A 1 274 ? -7.293 -36 -24.344 1 96.5 274 GLU A CA 1
ATOM 2276 C C . GLU A 1 274 ? -7.434 -35.625 -22.875 1 96.5 274 GLU A C 1
ATOM 2278 O O . GLU A 1 274 ? -7.492 -36.5 -22.016 1 96.5 274 GLU A O 1
ATOM 2283 N N . LEU A 1 275 ? -7.695 -34.375 -22.547 1 97.62 275 LEU A N 1
ATOM 2284 C CA . LEU A 1 275 ? -7.871 -33.938 -21.156 1 97.62 275 LEU A CA 1
ATOM 2285 C C . LEU A 1 275 ? -9.227 -33.25 -20.984 1 97.62 275 LEU A C 1
ATOM 2287 O O . LEU A 1 275 ? -9.898 -32.938 -21.953 1 97.62 275 LEU A O 1
ATOM 2291 N N . ASN A 1 276 ? -9.688 -33.094 -19.734 1 96.75 276 ASN A N 1
ATOM 2292 C CA . ASN A 1 276 ? -10.953 -32.438 -19.422 1 96.75 276 ASN A CA 1
ATOM 2293 C C . ASN A 1 276 ? -10.828 -30.906 -19.5 1 96.75 276 ASN A C 1
ATOM 2295 O O . ASN A 1 276 ? -11.758 -30.219 -19.938 1 96.75 276 ASN A O 1
ATOM 2299 N N . MET A 1 277 ? -9.633 -30.391 -18.984 1 96.38 277 MET A N 1
ATOM 2300 C CA . MET A 1 277 ? -9.391 -28.953 -18.891 1 96.38 277 MET A CA 1
ATOM 2301 C C . MET A 1 277 ? -7.906 -28.641 -19.062 1 96.38 277 MET A C 1
ATOM 2303 O O . MET A 1 277 ? -7.062 -29.531 -18.984 1 96.38 277 MET A O 1
ATOM 2307 N N . VAL A 1 278 ? -7.711 -27.359 -19.281 1 95.56 278 VAL A N 1
ATOM 2308 C CA . VAL A 1 278 ? -6.332 -26.875 -19.312 1 95.56 278 VAL A CA 1
ATOM 2309 C C . VAL A 1 278 ? -6.184 -25.672 -18.391 1 95.56 278 VAL A C 1
ATOM 2311 O O . VAL A 1 278 ? -7.102 -24.859 -18.266 1 95.56 278 VAL A O 1
ATOM 2314 N N . PHE A 1 279 ? -5.043 -25.625 -17.719 1 96.56 279 PHE A N 1
ATOM 2315 C CA . PHE A 1 279 ? -4.617 -24.359 -17.156 1 96.56 279 PHE A CA 1
ATOM 2316 C C . PHE A 1 279 ? -3.945 -23.484 -18.203 1 96.56 279 PHE A C 1
ATOM 2318 O O . PHE A 1 279 ? -2.904 -23.859 -18.75 1 96.56 279 PHE A O 1
ATOM 2325 N N . GLN A 1 280 ? -4.582 -22.375 -18.547 1 95.69 280 GLN A N 1
ATOM 2326 C CA . GLN A 1 280 ? -3.893 -21.328 -19.297 1 95.69 280 GLN A CA 1
ATOM 2327 C C . GLN A 1 280 ? -3.363 -20.25 -18.344 1 95.69 280 GLN A C 1
ATOM 2329 O O . GLN A 1 280 ? -3.928 -20.031 -17.266 1 95.69 280 GLN A O 1
ATOM 2334 N N . PHE A 1 281 ? -2.273 -19.594 -18.75 1 95.75 281 PHE A N 1
ATOM 2335 C CA . PHE A 1 281 ? -1.585 -18.719 -17.797 1 95.75 281 PHE A CA 1
ATOM 2336 C C . PHE A 1 281 ? -1.517 -17.297 -18.328 1 95.75 281 PHE A C 1
ATOM 2338 O O . PHE A 1 281 ? -0.807 -16.453 -17.766 1 95.75 281 PHE A O 1
ATOM 2345 N N . GLU A 1 282 ? -2.215 -17.031 -19.328 1 95.81 282 GLU A N 1
ATOM 2346 C CA . GLU A 1 282 ? -2.107 -15.719 -19.953 1 95.81 282 GLU A CA 1
ATOM 2347 C C . GLU A 1 282 ? -2.428 -14.609 -18.953 1 95.81 282 GLU A C 1
ATOM 2349 O O . GLU A 1 282 ? -1.754 -13.578 -18.938 1 95.81 282 GLU A O 1
ATOM 2354 N N . HIS A 1 283 ? -3.438 -14.812 -18.109 1 96.25 283 HIS A N 1
ATOM 2355 C CA . HIS A 1 283 ? -3.857 -13.758 -17.188 1 96.25 283 HIS A CA 1
ATOM 2356 C C . HIS A 1 283 ? -2.84 -13.57 -16.062 1 96.25 283 HIS A C 1
ATOM 2358 O O . HIS A 1 283 ? -2.625 -12.445 -15.602 1 96.25 283 HIS A O 1
ATOM 2364 N N . VAL A 1 284 ? -2.145 -14.633 -15.617 1 95.75 284 VAL A N 1
ATOM 2365 C CA . VAL A 1 284 ? -1.191 -14.492 -14.523 1 95.75 284 VAL A CA 1
ATOM 2366 C C . VAL A 1 284 ? 0.166 -14.055 -15.07 1 95.75 284 VAL A C 1
ATOM 2368 O O . VAL A 1 284 ? 1.043 -13.641 -14.305 1 95.75 284 VAL A O 1
ATOM 2371 N N . GLU A 1 285 ? 0.347 -14.109 -16.375 1 93.12 285 GLU A N 1
ATOM 2372 C CA . GLU A 1 285 ? 1.567 -13.617 -17 1 93.12 285 GLU A CA 1
ATOM 2373 C C . GLU A 1 285 ? 1.426 -12.148 -17.391 1 93.12 285 GLU A C 1
ATOM 2375 O O . GLU A 1 285 ? 2.396 -11.516 -17.812 1 93.12 285 GLU A O 1
ATOM 2380 N N . ASN A 1 286 ? 0.207 -11.672 -17.188 1 91.38 286 ASN A N 1
ATOM 2381 C CA . ASN A 1 286 ? -0.05 -10.266 -17.469 1 91.38 286 ASN A CA 1
ATOM 2382 C C . ASN A 1 286 ? 0.875 -9.359 -16.656 1 91.38 286 ASN A C 1
ATOM 2384 O O . ASN A 1 286 ? 1.043 -9.562 -15.445 1 91.38 286 ASN A O 1
ATOM 2388 N N . GLY A 1 287 ? 1.514 -8.43 -17.344 1 88.56 287 GLY A N 1
ATOM 2389 C CA . GLY A 1 287 ? 2.371 -7.461 -16.688 1 88.56 287 GLY A CA 1
ATOM 2390 C C . GLY A 1 287 ? 3.826 -7.887 -16.625 1 88.56 287 GLY A C 1
ATOM 2391 O O . GLY A 1 287 ? 4.605 -7.367 -15.828 1 88.56 287 GLY A O 1
ATOM 2392 N N . SER A 1 288 ? 4.207 -8.844 -17.359 1 89.75 288 SER A N 1
ATOM 2393 C CA . SER A 1 288 ? 5.617 -9.227 -17.422 1 89.75 288 SER A CA 1
ATOM 2394 C C . SER A 1 288 ? 6.426 -8.188 -18.203 1 89.75 288 SER A C 1
ATOM 2396 O O . SER A 1 288 ? 5.879 -7.457 -19.031 1 89.75 288 SER A O 1
ATOM 2398 N N . GLY A 1 289 ? 7.719 -8.117 -17.859 1 87.25 289 GLY A N 1
ATOM 2399 C CA . GLY A 1 289 ? 8.602 -7.137 -18.484 1 87.25 289 GLY A CA 1
ATOM 2400 C C . GLY A 1 289 ? 9.75 -7.77 -19.25 1 87.25 289 GLY A C 1
ATOM 2401 O O . GLY A 1 289 ? 9.625 -8.891 -19.75 1 87.25 289 GLY A O 1
ATOM 2402 N N . ASP A 1 290 ? 10.773 -7.031 -19.281 1 85.12 290 ASP A N 1
ATOM 2403 C CA . ASP A 1 290 ? 11.93 -7.418 -20.078 1 85.12 290 ASP A CA 1
ATOM 2404 C C . ASP A 1 290 ? 12.586 -8.68 -19.531 1 85.12 290 ASP A C 1
ATOM 2406 O O . ASP A 1 290 ? 13.18 -9.461 -20.281 1 85.12 290 ASP A O 1
ATOM 2410 N N . TYR A 1 291 ? 12.414 -8.883 -18.281 1 89.12 291 TYR A N 1
ATOM 2411 C CA . TYR A 1 291 ? 13.047 -10.023 -17.625 1 89.12 291 TYR A CA 1
ATOM 2412 C C . TYR A 1 291 ? 12 -10.977 -17.047 1 89.12 291 TYR A C 1
ATOM 2414 O O . TYR A 1 291 ? 12.148 -11.477 -15.938 1 89.12 291 TYR A O 1
ATOM 2422 N N . GLY A 1 292 ? 10.891 -11.094 -17.906 1 91.19 292 GLY A N 1
ATOM 2423 C CA . GLY A 1 292 ? 9.82 -11.977 -17.484 1 91.19 292 GLY A CA 1
ATOM 2424 C C . GLY A 1 292 ? 8.977 -11.406 -16.359 1 91.19 292 GLY A C 1
ATOM 2425 O O . GLY A 1 292 ? 8.523 -10.258 -16.438 1 91.19 292 GLY A O 1
ATOM 2426 N N . LYS A 1 293 ? 8.812 -12.242 -15.336 1 94.19 293 LYS A N 1
ATOM 2427 C CA . LYS A 1 293 ? 7.902 -11.82 -14.266 1 94.19 293 LYS A CA 1
ATOM 2428 C C . LYS A 1 293 ? 8.602 -10.906 -13.273 1 94.19 293 LYS A C 1
ATOM 2430 O O . LYS A 1 293 ? 7.961 -10.297 -12.414 1 94.19 293 LYS A O 1
ATOM 2435 N N . TRP A 1 294 ? 9.914 -10.758 -13.367 1 95.44 294 TRP A N 1
ATOM 2436 C CA . TRP A 1 294 ? 10.68 -9.977 -12.406 1 95.44 294 TRP A CA 1
ATOM 2437 C C . TRP A 1 294 ? 10.57 -8.484 -12.703 1 95.44 294 TRP A C 1
ATOM 2439 O O . TRP A 1 294 ? 11.484 -7.891 -13.281 1 95.44 294 TRP A O 1
ATOM 2449 N N . THR A 1 295 ? 9.523 -7.887 -12.258 1 95.75 295 THR A N 1
ATOM 2450 C CA . THR A 1 295 ? 9.195 -6.473 -12.414 1 95.75 295 THR A CA 1
ATOM 2451 C C . THR A 1 295 ? 8.344 -5.977 -11.25 1 95.75 295 THR A C 1
ATOM 2453 O O . THR A 1 295 ? 7.68 -6.77 -10.578 1 95.75 295 THR A O 1
ATOM 2456 N N . THR A 1 296 ? 8.414 -4.742 -10.984 1 96.81 296 THR A N 1
ATOM 2457 C CA . THR A 1 296 ? 7.574 -4.172 -9.938 1 96.81 296 THR A CA 1
ATOM 2458 C C . THR A 1 296 ? 6.285 -3.605 -10.516 1 96.81 296 THR A C 1
ATOM 2460 O O . THR A 1 296 ? 5.441 -3.086 -9.781 1 96.81 296 THR A O 1
ATOM 2463 N N . GLU A 1 297 ? 6.105 -3.68 -11.82 1 96.19 297 GLU A N 1
ATOM 2464 C CA . GLU A 1 297 ? 4.902 -3.182 -12.484 1 96.19 297 GLU A CA 1
ATOM 2465 C C . GLU A 1 297 ? 3.682 -4.008 -12.094 1 96.19 297 GLU A C 1
ATOM 2467 O O . GLU A 1 297 ? 3.727 -5.242 -12.117 1 96.19 297 GLU A O 1
ATOM 2472 N N . LYS A 1 298 ? 2.621 -3.316 -11.719 1 95.75 298 LYS A N 1
ATOM 2473 C CA . LYS A 1 298 ? 1.353 -3.994 -11.461 1 95.75 298 LYS A CA 1
ATOM 2474 C C . LYS A 1 298 ? 0.725 -4.492 -12.766 1 95.75 298 LYS A C 1
ATOM 2476 O O . LYS A 1 298 ? 1.021 -3.975 -13.844 1 95.75 298 LYS A O 1
ATOM 2481 N N . TYR A 1 299 ? -0.138 -5.445 -12.656 1 96.56 299 TYR A N 1
ATOM 2482 C CA . TYR A 1 299 ? -0.779 -5.996 -13.844 1 96.56 299 TYR A CA 1
ATOM 2483 C C . TYR A 1 299 ? -1.639 -4.949 -14.539 1 96.56 299 TYR A C 1
ATOM 2485 O O . TYR A 1 299 ? -2.02 -3.947 -13.93 1 96.56 299 TYR A O 1
ATOM 2493 N N . ASP A 1 300 ? -1.876 -5.047 -15.82 1 96.44 300 ASP A N 1
ATOM 2494 C CA . ASP A 1 300 ? -2.793 -4.215 -16.594 1 96.44 300 ASP A CA 1
ATOM 2495 C C . ASP A 1 300 ? -4.215 -4.77 -16.547 1 96.44 300 ASP A C 1
ATOM 2497 O O . ASP A 1 300 ? -4.5 -5.816 -17.125 1 96.44 300 ASP A O 1
ATOM 2501 N N . PHE A 1 301 ? -5.09 -4.059 -15.914 1 98.06 301 PHE A N 1
ATOM 2502 C CA . PHE A 1 301 ? -6.449 -4.543 -15.711 1 98.06 301 PHE A CA 1
ATOM 2503 C C . PHE A 1 301 ? -7.16 -4.742 -17.047 1 98.06 301 PHE A C 1
ATOM 2505 O O . PHE A 1 301 ? -7.863 -5.738 -17.234 1 98.06 301 PHE A O 1
ATOM 2512 N N . LYS A 1 302 ? -7.082 -3.789 -17.969 1 97.19 302 LYS A N 1
ATOM 2513 C CA . LYS A 1 302 ? -7.758 -3.91 -19.25 1 97.19 302 LYS A CA 1
ATOM 2514 C C . LYS A 1 302 ? -7.305 -5.164 -20 1 97.19 302 LYS A C 1
ATOM 2516 O O . LYS A 1 302 ? -8.125 -5.871 -20.578 1 97.19 302 LYS A O 1
ATOM 2521 N N . GLU A 1 303 ? -6.004 -5.379 -19.938 1 97.31 303 GLU A N 1
ATOM 2522 C CA . GLU A 1 303 ? -5.477 -6.582 -20.578 1 97.31 303 GLU A CA 1
ATOM 2523 C C . GLU A 1 303 ? -5.953 -7.84 -19.859 1 97.31 303 GLU A C 1
ATOM 2525 O O . GLU A 1 303 ? -6.328 -8.828 -20.5 1 97.31 303 GLU A O 1
ATOM 2530 N N . PHE A 1 304 ? -5.871 -7.797 -18.562 1 98.19 304 PHE A N 1
ATOM 2531 C CA . PHE A 1 304 ? -6.379 -8.898 -17.75 1 98.19 304 PHE A CA 1
ATOM 2532 C C . PHE A 1 304 ? -7.816 -9.227 -18.125 1 98.19 304 PHE A C 1
ATOM 2534 O O . PHE A 1 304 ? -8.148 -10.391 -18.391 1 98.19 304 PHE A O 1
ATOM 2541 N N . LYS A 1 305 ? -8.68 -8.234 -18.188 1 98.12 305 LYS A N 1
ATOM 2542 C CA . LYS A 1 305 ? -10.094 -8.367 -18.531 1 98.12 305 LYS A CA 1
ATOM 2543 C C . LYS A 1 305 ? -10.266 -8.93 -19.938 1 98.12 305 LYS A C 1
ATOM 2545 O O . LYS A 1 305 ? -11.094 -9.812 -20.172 1 98.12 305 LYS A O 1
ATOM 2550 N N . ARG A 1 306 ? -9.492 -8.406 -20.812 1 98.19 306 ARG A N 1
ATOM 2551 C CA . ARG A 1 306 ? -9.539 -8.883 -22.203 1 98.19 306 ARG A CA 1
ATOM 2552 C C . ARG A 1 306 ? -9.203 -10.367 -22.281 1 98.19 306 ARG A C 1
ATOM 2554 O O . ARG A 1 306 ? -9.867 -11.117 -23 1 98.19 306 ARG A O 1
ATOM 2561 N N . ILE A 1 307 ? -8.219 -10.781 -21.578 1 98 307 ILE A N 1
ATOM 2562 C CA . ILE A 1 307 ? -7.777 -12.172 -21.578 1 98 307 ILE A CA 1
ATOM 2563 C C . ILE A 1 307 ? -8.883 -13.062 -21 1 98 307 ILE A C 1
ATOM 2565 O O . ILE A 1 307 ? -9.242 -14.078 -21.594 1 98 307 ILE A O 1
ATOM 2569 N N . MET A 1 308 ? -9.406 -12.656 -19.875 1 98.38 308 MET A N 1
ATOM 2570 C CA . MET A 1 308 ? -10.453 -13.445 -19.234 1 98.38 308 MET A CA 1
ATOM 2571 C C . MET A 1 308 ? -11.672 -13.578 -20.141 1 98.38 308 MET A C 1
ATOM 2573 O O . MET A 1 308 ? -12.234 -14.672 -20.266 1 98.38 308 MET A O 1
ATOM 2577 N N . ILE A 1 309 ? -12.062 -12.5 -20.781 1 98.62 309 ILE A N 1
ATOM 2578 C CA . ILE A 1 309 ? -13.211 -12.492 -21.672 1 98.62 309 ILE A CA 1
ATOM 2579 C C . ILE A 1 309 ? -12.938 -13.391 -22.875 1 98.62 309 ILE A C 1
ATOM 2581 O O . ILE A 1 309 ? -13.781 -14.188 -23.266 1 98.62 309 ILE A O 1
ATOM 2585 N N . LYS A 1 310 ? -11.742 -13.266 -23.406 1 98.44 310 LYS A N 1
ATOM 2586 C CA . LYS A 1 310 ? -11.328 -14.07 -24.562 1 98.44 310 LYS A CA 1
ATOM 2587 C C . LYS A 1 310 ? -11.492 -15.555 -24.281 1 98.44 310 LYS A C 1
ATOM 2589 O O . LYS A 1 310 ? -12.086 -16.281 -25.078 1 98.44 310 LYS A O 1
ATOM 2594 N N . TRP A 1 311 ? -11.047 -16.016 -23.203 1 98.25 311 TRP A N 1
ATOM 2595 C CA . TRP A 1 311 ? -11.086 -17.438 -22.875 1 98.25 311 TRP A CA 1
ATOM 2596 C C . TRP A 1 311 ? -12.516 -17.891 -22.609 1 98.25 311 TRP A C 1
ATOM 2598 O O . TRP A 1 311 ? -12.891 -19.016 -22.938 1 98.25 311 TRP A O 1
ATOM 2608 N N . GLN A 1 312 ? -13.344 -17.047 -22.016 1 98.31 312 GLN A N 1
ATOM 2609 C CA . GLN A 1 312 ? -14.758 -17.359 -21.812 1 98.31 312 GLN A CA 1
ATOM 2610 C C . GLN A 1 312 ? -15.484 -17.516 -23.141 1 98.31 312 GLN A C 1
ATOM 2612 O O . GLN A 1 312 ? -16.219 -18.469 -23.359 1 98.31 312 GLN A O 1
ATOM 2617 N N . GLU A 1 313 ? -15.227 -16.594 -24.016 1 98.12 313 GLU A N 1
ATOM 2618 C CA . GLU A 1 313 ? -15.938 -16.547 -25.297 1 98.12 313 GLU A CA 1
ATOM 2619 C C . GLU A 1 313 ? -15.453 -17.656 -26.219 1 98.12 313 GLU A C 1
ATOM 2621 O O . GLU A 1 313 ? -16.266 -18.328 -26.891 1 98.12 313 GLU A O 1
ATOM 2626 N N . GLU A 1 314 ? -14.188 -17.906 -26.25 1 97.44 314 GLU A N 1
ATOM 2627 C CA . GLU A 1 314 ? -13.602 -18.75 -27.281 1 97.44 314 GLU A CA 1
ATOM 2628 C C . GLU A 1 314 ? -13.703 -20.234 -26.906 1 97.44 314 GLU A C 1
ATOM 2630 O O . GLU A 1 314 ? -13.641 -21.094 -27.781 1 97.44 314 GLU A O 1
ATOM 2635 N N . LEU A 1 315 ? -13.852 -20.547 -25.672 1 96.19 315 LEU A N 1
ATOM 2636 C CA . LEU A 1 315 ? -13.945 -21.953 -25.281 1 96.19 315 LEU A CA 1
ATOM 2637 C C . LEU A 1 315 ? -15.406 -22.375 -25.078 1 96.19 315 LEU A C 1
ATOM 2639 O O . LEU A 1 315 ? -15.711 -23.562 -24.984 1 96.19 315 LEU A O 1
ATOM 2643 N N . GLN A 1 316 ? -16.281 -21.406 -25.062 1 93.75 316 GLN A N 1
ATOM 2644 C CA . GLN A 1 316 ? -17.688 -21.703 -24.828 1 93.75 316 GLN A CA 1
ATOM 2645 C C . GLN A 1 316 ? -18.203 -22.734 -25.844 1 93.75 316 GLN A C 1
ATOM 2647 O O . GLN A 1 316 ? -18.109 -22.516 -27.047 1 93.75 316 GLN A O 1
ATOM 2652 N N . GLY A 1 317 ? -18.719 -23.781 -25.344 1 92.19 317 GLY A N 1
ATOM 2653 C CA . GLY A 1 317 ? -19.312 -24.812 -26.188 1 92.19 317 GLY A CA 1
ATOM 2654 C C . GLY A 1 317 ? -18.266 -25.656 -26.891 1 92.19 317 GLY A C 1
ATOM 2655 O O . GLY A 1 317 ? -18.609 -26.562 -27.656 1 92.19 317 GLY A O 1
ATOM 2656 N N . LYS A 1 318 ? -17 -25.422 -26.625 1 94.12 318 LYS A N 1
ATOM 2657 C CA . LYS A 1 318 ? -15.938 -26.125 -27.344 1 94.12 318 LYS A CA 1
ATOM 2658 C C . LYS A 1 318 ? -15.016 -26.859 -26.375 1 94.12 318 LYS A C 1
ATOM 2660 O O . LYS A 1 318 ? -14.664 -28.031 -26.609 1 94.12 318 LYS A O 1
ATOM 2665 N N . ALA A 1 319 ? -14.578 -26.219 -25.391 1 95.31 319 ALA A N 1
ATOM 2666 C CA . ALA A 1 319 ? -13.711 -26.75 -24.344 1 95.31 319 ALA A CA 1
ATOM 2667 C C . ALA A 1 319 ? -14.031 -26.125 -22.984 1 95.31 319 ALA A C 1
ATOM 2669 O O . ALA A 1 319 ? -14.844 -25.203 -22.906 1 95.31 319 ALA A O 1
ATOM 2670 N N . TRP A 1 320 ? -13.508 -26.641 -21.938 1 95.62 320 TRP A N 1
ATOM 2671 C CA . TRP A 1 320 ? -13.914 -26.219 -20.609 1 95.62 320 TRP A CA 1
ATOM 2672 C C . TRP A 1 320 ? -12.789 -25.453 -19.906 1 95.62 320 TRP A C 1
ATOM 2674 O O . TRP A 1 320 ? -11.633 -25.875 -19.938 1 95.62 320 TRP A O 1
ATOM 2684 N N . ASN A 1 321 ? -13.148 -24.328 -19.281 1 94.62 321 ASN A N 1
ATOM 2685 C CA . ASN A 1 321 ? -12.18 -23.469 -18.609 1 94.62 321 ASN A CA 1
ATOM 2686 C C . ASN A 1 321 ? -11.852 -24 -17.203 1 94.62 321 ASN A C 1
ATOM 2688 O O . ASN A 1 321 ? -12.695 -24.609 -16.547 1 94.62 321 ASN A O 1
ATOM 2692 N N . SER A 1 322 ? -10.609 -23.812 -16.766 1 97.75 322 SER A N 1
ATOM 2693 C CA . SER A 1 322 ? -10.195 -23.828 -15.359 1 97.75 322 SER A CA 1
ATOM 2694 C C . SER A 1 322 ? -10.031 -22.406 -14.82 1 97.75 322 SER A C 1
ATOM 2696 O O . SER A 1 322 ? -9.328 -21.578 -15.422 1 97.75 322 SER A O 1
ATOM 2698 N N . LEU A 1 323 ? -10.695 -22.078 -13.758 1 98.5 323 LEU A N 1
ATOM 2699 C CA . LEU A 1 323 ? -10.727 -20.719 -13.242 1 98.5 323 LEU A CA 1
ATOM 2700 C C . LEU A 1 323 ? -9.812 -20.578 -12.031 1 98.5 323 LEU A C 1
ATOM 2702 O O . LEU A 1 323 ? -10.07 -21.172 -10.977 1 98.5 323 LEU A O 1
ATOM 2706 N N . PHE A 1 324 ? -8.758 -19.812 -12.125 1 98.19 324 PHE A N 1
ATOM 2707 C CA . PHE A 1 324 ? -7.887 -19.578 -10.977 1 98.19 324 PHE A CA 1
ATOM 2708 C C . PHE A 1 324 ? -7.223 -18.219 -11.078 1 98.19 324 PHE A C 1
ATOM 2710 O O . PHE A 1 324 ? -7.09 -17.656 -12.172 1 98.19 324 PHE A O 1
ATOM 2717 N N . LEU A 1 325 ? -6.879 -17.672 -9.938 1 97.62 325 LEU A N 1
ATOM 2718 C CA . LEU A 1 325 ? -6.113 -16.422 -9.883 1 97.62 325 LEU A CA 1
ATOM 2719 C C . LEU A 1 325 ? -4.773 -16.641 -9.195 1 97.62 325 LEU A C 1
ATOM 2721 O O . LEU A 1 325 ? -3.861 -15.82 -9.328 1 97.62 325 LEU A O 1
ATOM 2725 N N . GLY A 1 326 ? -4.711 -17.688 -8.406 1 96 326 GLY A N 1
ATOM 2726 C CA . GLY A 1 326 ? -3.484 -18.016 -7.707 1 96 326 GLY A CA 1
ATOM 2727 C C . GLY A 1 326 ? -3.293 -19.516 -7.52 1 96 326 GLY A C 1
ATOM 2728 O O . GLY A 1 326 ? -4.25 -20.281 -7.621 1 96 326 GLY A O 1
ATOM 2729 N N . ASN A 1 327 ? -2.094 -19.938 -7.32 1 98.06 327 ASN A N 1
ATOM 2730 C CA . ASN A 1 327 ? -1.671 -21.297 -6.969 1 98.06 327 ASN A CA 1
ATOM 2731 C C . ASN A 1 327 ? -0.288 -21.297 -6.324 1 98.06 327 ASN A C 1
ATOM 2733 O O . ASN A 1 327 ? 0.213 -20.25 -5.91 1 98.06 327 ASN A O 1
ATOM 2737 N N . HIS A 1 328 ? 0.298 -22.438 -6.195 1 97.88 328 HIS A N 1
ATOM 2738 C CA . HIS A 1 328 ? 1.555 -22.594 -5.469 1 97.88 328 HIS A CA 1
ATOM 2739 C C . HIS A 1 328 ? 2.707 -21.938 -6.227 1 97.88 328 HIS A C 1
ATOM 2741 O O . HIS A 1 328 ? 3.791 -21.75 -5.668 1 97.88 328 HIS A O 1
ATOM 2747 N N . ASP A 1 329 ? 2.484 -21.547 -7.461 1 97.06 329 ASP A N 1
ATOM 2748 C CA . ASP A 1 329 ? 3.559 -20.969 -8.273 1 97.06 329 ASP A CA 1
ATOM 2749 C C . ASP A 1 329 ? 3.326 -19.484 -8.516 1 97.06 329 ASP A C 1
ATOM 2751 O O . ASP A 1 329 ? 4.121 -18.828 -9.195 1 97.06 329 ASP A O 1
ATOM 2755 N N . GLN A 1 330 ? 2.217 -18.984 -8.094 1 97.19 330 GLN A N 1
ATOM 2756 C CA . GLN A 1 330 ? 1.832 -17.594 -8.312 1 97.19 330 GLN A CA 1
ATOM 2757 C C . GLN A 1 330 ? 1.691 -16.844 -6.988 1 97.19 330 GLN A C 1
ATOM 2759 O O . GLN A 1 330 ? 1.238 -17.422 -5.992 1 97.19 330 GLN A O 1
ATOM 2764 N N . PRO A 1 331 ? 2.049 -15.578 -6.969 1 97.56 331 PRO A N 1
ATOM 2765 C CA . PRO A 1 331 ? 1.798 -14.805 -5.754 1 97.56 331 PRO A CA 1
ATOM 2766 C C . PRO A 1 331 ? 0.328 -14.82 -5.336 1 97.56 331 PRO A C 1
ATOM 2768 O O . PRO A 1 331 ? -0.534 -15.227 -6.117 1 97.56 331 PRO A O 1
ATOM 2771 N N . ARG A 1 332 ? 0.085 -14.438 -4.105 1 98.69 332 ARG A N 1
ATOM 2772 C CA . ARG A 1 332 ? -1.28 -14.398 -3.59 1 98.69 332 ARG A CA 1
ATOM 2773 C C . ARG A 1 332 ? -2.156 -13.469 -4.422 1 98.69 332 ARG A C 1
ATOM 2775 O O . ARG A 1 332 ? -1.752 -12.352 -4.738 1 98.69 332 ARG A O 1
ATOM 2782 N N . SER A 1 333 ? -3.359 -13.883 -4.77 1 98.38 333 SER A N 1
ATOM 2783 C CA . SER A 1 333 ? -4.227 -13.195 -5.719 1 98.38 333 SER A CA 1
ATOM 2784 C C . SER A 1 333 ? -4.629 -11.82 -5.203 1 98.38 333 SER A C 1
ATOM 2786 O O . SER A 1 333 ? -4.719 -10.867 -5.977 1 98.38 333 SER A O 1
ATOM 2788 N N . VAL A 1 334 ? -4.879 -11.703 -3.855 1 98.69 334 VAL A N 1
ATOM 2789 C CA . VAL A 1 334 ? -5.32 -10.422 -3.32 1 98.69 334 VAL A CA 1
ATOM 2790 C C . VAL A 1 334 ? -4.195 -9.398 -3.443 1 98.69 334 VAL A C 1
ATOM 2792 O O . VAL A 1 334 ? -4.449 -8.211 -3.678 1 98.69 334 VAL A O 1
ATOM 2795 N N . SER A 1 335 ? -2.979 -9.836 -3.295 1 98.56 335 SER A N 1
ATOM 2796 C CA . SER A 1 335 ? -1.827 -8.945 -3.414 1 98.56 335 SER A CA 1
ATOM 2797 C C . SER A 1 335 ? -1.531 -8.617 -4.875 1 98.56 335 SER A C 1
ATOM 2799 O O . SER A 1 335 ? -1.127 -7.5 -5.195 1 98.56 335 SER A O 1
ATOM 2801 N N . ARG A 1 336 ? -1.761 -9.586 -5.777 1 97.88 336 ARG A N 1
ATOM 2802 C CA . ARG A 1 336 ? -1.385 -9.453 -7.184 1 97.88 336 ARG A CA 1
ATOM 2803 C C . ARG A 1 336 ? -2.447 -8.688 -7.965 1 97.88 336 ARG A C 1
ATOM 2805 O O . ARG A 1 336 ? -2.125 -7.785 -8.742 1 97.88 336 ARG A O 1
ATOM 2812 N N . PHE A 1 337 ? -3.732 -9.023 -7.77 1 98.19 337 PHE A N 1
ATOM 2813 C CA . PHE A 1 337 ? -4.809 -8.508 -8.609 1 98.19 337 PHE A CA 1
ATOM 2814 C C . PHE A 1 337 ? -5.727 -7.598 -7.805 1 98.19 337 PHE A C 1
ATOM 2816 O O . PHE A 1 337 ? -6.465 -6.797 -8.383 1 98.19 337 PHE A O 1
ATOM 2823 N N . GLY A 1 338 ? -5.777 -7.801 -6.477 1 98.25 338 GLY A N 1
ATOM 2824 C CA . GLY A 1 338 ? -6.582 -6.965 -5.602 1 98.25 338 GLY A CA 1
ATOM 2825 C C . GLY A 1 338 ? -5.781 -5.875 -4.918 1 98.25 338 GLY A C 1
ATOM 2826 O O . GLY A 1 338 ? -5.051 -5.129 -5.574 1 98.25 338 GLY A O 1
ATOM 2827 N N . ASN A 1 339 ? -5.98 -5.742 -3.676 1 98.38 339 ASN A N 1
ATOM 2828 C CA . ASN A 1 339 ? -5.309 -4.789 -2.799 1 98.38 339 ASN A CA 1
ATOM 2829 C C . ASN A 1 339 ? -5.188 -5.328 -1.375 1 98.38 339 ASN A C 1
ATOM 2831 O O . ASN A 1 339 ? -6.195 -5.512 -0.69 1 98.38 339 ASN A O 1
ATOM 2835 N N . ASP A 1 340 ? -3.934 -5.543 -0.938 1 97.75 340 ASP A N 1
ATOM 2836 C CA . ASP A 1 340 ? -3.773 -6.227 0.341 1 97.75 340 ASP A CA 1
ATOM 2837 C C . ASP A 1 340 ? -3.57 -5.227 1.477 1 97.75 340 ASP A C 1
ATOM 2839 O O . ASP A 1 340 ? -3.141 -5.598 2.57 1 97.75 340 ASP A O 1
ATOM 2843 N N . ASN A 1 341 ? -3.828 -3.883 1.14 1 97.56 341 ASN A N 1
ATOM 2844 C CA . ASN A 1 341 ? -3.975 -2.9 2.207 1 97.56 341 ASN A CA 1
ATOM 2845 C C . ASN A 1 341 ? -5.082 -3.293 3.182 1 97.56 341 ASN A C 1
ATOM 2847 O O . ASN A 1 341 ? -6.145 -3.754 2.768 1 97.56 341 ASN A O 1
ATOM 2851 N N . PRO A 1 342 ? -4.832 -3.094 4.461 1 97 342 PRO A N 1
ATOM 2852 C CA . PRO A 1 342 ? -5.809 -3.566 5.445 1 97 342 PRO A CA 1
ATOM 2853 C C . PRO A 1 342 ? -7.203 -2.986 5.223 1 97 342 PRO A C 1
ATOM 2855 O O . PRO A 1 342 ? -8.203 -3.643 5.52 1 97 342 PRO A O 1
ATOM 2858 N N . ALA A 1 343 ? -7.336 -1.821 4.711 1 97.44 343 ALA A N 1
ATOM 2859 C CA . ALA A 1 343 ? -8.633 -1.175 4.5 1 97.44 343 ALA A CA 1
ATOM 2860 C C . ALA A 1 343 ? -9.367 -1.794 3.312 1 97.44 343 ALA A C 1
ATOM 2862 O O . ALA A 1 343 ? -10.594 -1.706 3.219 1 97.44 343 ALA A O 1
ATOM 2863 N N . TYR A 1 344 ? -8.586 -2.451 2.408 1 98.38 344 TYR A N 1
ATOM 2864 C CA . TYR A 1 344 ? -9.172 -2.904 1.151 1 98.38 344 TYR A CA 1
ATOM 2865 C C . TYR A 1 344 ? -9.117 -4.422 1.039 1 98.38 344 TYR A C 1
ATOM 2867 O O . TYR A 1 344 ? -9.812 -5.016 0.211 1 98.38 344 TYR A O 1
ATOM 2875 N N . ARG A 1 345 ? -8.281 -5.109 1.828 1 98.38 345 ARG A N 1
ATOM 2876 C CA . ARG A 1 345 ? -7.938 -6.516 1.646 1 98.38 345 ARG A CA 1
ATOM 2877 C C . ARG A 1 345 ? -9.188 -7.383 1.556 1 98.38 345 ARG A C 1
ATOM 2879 O O . ARG A 1 345 ? -9.383 -8.102 0.574 1 98.38 345 ARG A O 1
ATOM 2886 N N . GLU A 1 346 ? -10.078 -7.262 2.504 1 98.31 346 GLU A N 1
ATOM 2887 C CA . GLU A 1 346 ? -11.266 -8.109 2.533 1 98.31 346 GLU A CA 1
ATOM 2888 C C . GLU A 1 346 ? -12.195 -7.797 1.367 1 98.31 346 GLU A C 1
ATOM 2890 O O . GLU A 1 346 ? -12.688 -8.703 0.693 1 98.31 346 GLU A O 1
ATOM 2895 N N . THR A 1 347 ? -12.43 -6.477 1.122 1 98.62 347 THR A N 1
ATOM 2896 C CA . THR A 1 347 ? -13.344 -6.074 0.059 1 98.62 347 THR A CA 1
ATOM 2897 C C . THR A 1 347 ? -12.82 -6.512 -1.304 1 98.62 347 THR A C 1
ATOM 2899 O O . THR A 1 347 ? -13.578 -7.016 -2.135 1 98.62 347 THR A O 1
ATOM 2902 N N . SER A 1 348 ? -11.539 -6.383 -1.499 1 98.81 348 SER A N 1
ATOM 2903 C CA . SER A 1 348 ? -10.969 -6.723 -2.799 1 98.81 348 SER A CA 1
ATOM 2904 C C . SER A 1 348 ? -10.875 -8.234 -2.984 1 98.81 348 SER A C 1
ATOM 2906 O O . SER A 1 348 ? -11.031 -8.742 -4.098 1 98.81 348 SER A O 1
ATOM 2908 N N . ALA A 1 349 ? -10.594 -8.992 -1.91 1 98.88 349 ALA A N 1
ATOM 2909 C CA . ALA A 1 349 ? -10.594 -10.445 -1.988 1 98.88 349 ALA A CA 1
ATOM 2910 C C . ALA A 1 349 ? -11.969 -10.977 -2.389 1 98.88 349 ALA A C 1
ATOM 2912 O O . ALA A 1 349 ? -12.086 -11.852 -3.244 1 98.88 349 ALA A O 1
ATOM 2913 N N . LYS A 1 350 ? -12.977 -10.398 -1.775 1 98.94 350 LYS A N 1
ATOM 2914 C CA . LYS A 1 350 ? -14.344 -10.797 -2.084 1 98.94 350 LYS A CA 1
ATOM 2915 C C . LYS A 1 350 ? -14.719 -10.43 -3.518 1 98.94 350 LYS A C 1
ATOM 2917 O O . LYS A 1 350 ? -15.43 -11.172 -4.191 1 98.94 350 LYS A O 1
ATOM 2922 N N . MET A 1 351 ? -14.203 -9.297 -3.977 1 98.94 351 MET A N 1
ATOM 2923 C CA . MET A 1 351 ? -14.445 -8.875 -5.355 1 98.94 351 MET A CA 1
ATOM 2924 C C . MET A 1 351 ? -13.828 -9.867 -6.34 1 98.94 351 MET A C 1
ATOM 2926 O O . MET A 1 351 ? -14.484 -10.289 -7.289 1 98.94 351 MET A O 1
ATOM 2930 N N . LEU A 1 352 ? -12.602 -10.273 -6.078 1 98.94 352 LEU A N 1
ATOM 2931 C CA . LEU A 1 352 ? -11.922 -11.234 -6.934 1 98.94 352 LEU A CA 1
ATOM 2932 C C . LEU A 1 352 ? -12.68 -12.555 -6.984 1 98.94 352 LEU A C 1
ATOM 2934 O O . LEU A 1 352 ? -12.867 -13.125 -8.062 1 98.94 352 LEU A O 1
ATOM 2938 N N . ALA A 1 353 ? -13.078 -13.016 -5.832 1 98.94 353 ALA A N 1
ATOM 2939 C CA . ALA A 1 353 ? -13.828 -14.266 -5.742 1 98.94 353 ALA A CA 1
ATOM 2940 C C . ALA A 1 353 ? -15.125 -14.188 -6.535 1 98.94 353 ALA A C 1
ATOM 2942 O O . ALA A 1 353 ? -15.477 -15.117 -7.27 1 98.94 353 ALA A O 1
ATOM 2943 N N . THR A 1 354 ? -15.836 -13.078 -6.402 1 98.94 354 THR A N 1
ATOM 2944 C CA . THR A 1 354 ? -17.094 -12.891 -7.109 1 98.94 354 THR A CA 1
ATOM 2945 C C . THR A 1 354 ? -16.891 -12.953 -8.617 1 98.94 354 THR A C 1
ATOM 2947 O O . THR A 1 354 ? -17.594 -13.68 -9.32 1 98.94 354 THR A O 1
ATOM 2950 N N . CYS A 1 355 ? -15.922 -12.234 -9.047 1 98.94 355 CYS A N 1
ATOM 2951 C CA . CYS A 1 355 ? -15.656 -12.156 -10.477 1 98.94 355 CYS A CA 1
ATOM 2952 C C . CYS A 1 355 ? -15.336 -13.531 -11.055 1 98.94 355 CYS A C 1
ATOM 2954 O O . CYS A 1 355 ? -15.852 -13.898 -12.109 1 98.94 355 CYS A O 1
ATOM 2956 N N . LEU A 1 356 ? -14.555 -14.25 -10.352 1 98.88 356 LEU A N 1
ATOM 2957 C CA . LEU A 1 356 ? -14.047 -15.523 -10.859 1 98.88 356 LEU A CA 1
ATOM 2958 C C . LEU A 1 356 ? -15.117 -16.609 -10.758 1 98.88 356 LEU A C 1
ATOM 2960 O O . LEU A 1 356 ? -15.375 -17.328 -11.734 1 98.88 356 LEU A O 1
ATOM 2964 N N . HIS A 1 357 ? -15.781 -16.766 -9.625 1 98.81 357 HIS A N 1
ATOM 2965 C CA . HIS A 1 357 ? -16.656 -17.891 -9.32 1 98.81 357 HIS A CA 1
ATOM 2966 C C . HIS A 1 357 ? -17.969 -17.797 -10.102 1 98.81 357 HIS A C 1
ATOM 2968 O O . HIS A 1 357 ? -18.688 -18.781 -10.211 1 98.81 357 HIS A O 1
ATOM 2974 N N . MET A 1 358 ? -18.203 -16.641 -10.719 1 98.81 358 MET A N 1
ATOM 2975 C CA . MET A 1 358 ? -19.438 -16.5 -11.492 1 98.81 358 MET A CA 1
ATOM 2976 C C . MET A 1 358 ? -19.172 -16.703 -12.977 1 98.81 358 MET A C 1
ATOM 2978 O O . MET A 1 358 ? -20.094 -16.656 -13.789 1 98.81 358 MET A O 1
ATOM 2982 N N . MET A 1 359 ? -17.969 -17.016 -13.391 1 98.69 359 MET A N 1
ATOM 2983 C CA . MET A 1 359 ? -17.625 -17.312 -14.781 1 98.69 359 MET A CA 1
ATOM 2984 C C . MET A 1 359 ? -17.906 -18.766 -15.109 1 98.69 359 MET A C 1
ATOM 2986 O O . MET A 1 359 ? -18.078 -19.594 -14.203 1 98.69 359 MET A O 1
ATOM 2990 N N . GLN A 1 360 ? -17.922 -19.031 -16.422 1 98.06 360 GLN A N 1
ATOM 2991 C CA . GLN A 1 360 ? -18.078 -20.422 -16.844 1 98.06 360 GLN A CA 1
ATOM 2992 C C . GLN A 1 360 ? -16.75 -21.172 -16.75 1 98.06 360 GLN A C 1
ATOM 2994 O O . GLN A 1 360 ? -15.742 -20.75 -17.297 1 98.06 360 GLN A O 1
ATOM 2999 N N . GLY A 1 361 ? -16.703 -22.25 -16.031 1 98 361 GLY A N 1
ATOM 3000 C CA . GLY A 1 361 ? -15.523 -23.062 -15.805 1 98 361 GLY A CA 1
ATOM 3001 C C . GLY A 1 361 ? -15.461 -23.641 -14.406 1 98 361 GLY A C 1
ATOM 3002 O O . GLY A 1 361 ? -16.328 -23.359 -13.578 1 98 361 GLY A O 1
ATOM 3003 N N . THR A 1 362 ? -14.57 -24.5 -14.086 1 98.69 362 THR A N 1
ATOM 3004 C CA . THR A 1 362 ? -14.367 -25.062 -12.758 1 98.69 362 THR A CA 1
ATOM 3005 C C . THR A 1 362 ? -13.422 -24.188 -11.938 1 98.69 362 THR A C 1
ATOM 3007 O O . THR A 1 362 ? -12.266 -23.984 -12.32 1 98.69 362 THR A O 1
ATOM 3010 N N . PRO A 1 363 ? -13.914 -23.672 -10.812 1 98.75 363 PRO A N 1
ATOM 3011 C CA . PRO A 1 363 ? -13.047 -22.812 -10 1 98.75 363 PRO A CA 1
ATOM 3012 C C . PRO A 1 363 ? -12.031 -23.609 -9.188 1 98.75 363 PRO A C 1
ATOM 3014 O O . PRO A 1 363 ? -12.344 -24.688 -8.672 1 98.75 363 PRO A O 1
ATOM 3017 N N . TYR A 1 364 ? -10.844 -23.094 -9.148 1 98.81 364 TYR A N 1
ATOM 3018 C CA . TYR A 1 364 ? -9.75 -23.578 -8.32 1 98.81 364 TYR A CA 1
ATOM 3019 C C . TYR A 1 364 ? -9.391 -22.578 -7.242 1 98.81 364 TYR A C 1
ATOM 3021 O O . TYR A 1 364 ? -8.922 -21.469 -7.543 1 98.81 364 TYR A O 1
ATOM 3029 N N . VAL A 1 365 ? -9.578 -22.984 -5.984 1 98.81 365 VAL A N 1
ATOM 3030 C CA . VAL A 1 365 ? -9.25 -22.156 -4.828 1 98.81 365 VAL A CA 1
ATOM 3031 C C . VAL A 1 365 ? -7.918 -22.609 -4.23 1 98.81 365 VAL A C 1
ATOM 3033 O O . VAL A 1 365 ? -7.754 -23.781 -3.887 1 98.81 365 VAL A O 1
ATOM 3036 N N . TYR A 1 366 ? -7.02 -21.719 -4.098 1 98.81 366 TYR A N 1
ATOM 3037 C CA . TYR A 1 366 ? -5.738 -22.047 -3.492 1 98.81 366 TYR A CA 1
ATOM 3038 C C . TYR A 1 366 ? -5.785 -21.859 -1.98 1 98.81 366 TYR A C 1
ATOM 3040 O O . TYR A 1 366 ? -6.398 -20.906 -1.483 1 98.81 366 TYR A O 1
ATOM 3048 N N . GLN A 1 367 ? -5.094 -22.781 -1.271 1 98.88 367 GLN A N 1
ATOM 3049 C CA . GLN A 1 367 ? -5.098 -22.734 0.187 1 98.88 367 GLN A CA 1
ATOM 3050 C C . GLN A 1 367 ? -4.766 -21.328 0.678 1 98.88 367 GLN A C 1
ATOM 3052 O O . GLN A 1 367 ? -3.746 -20.75 0.292 1 98.88 367 GLN A O 1
ATOM 3057 N N . GLY A 1 368 ? -5.625 -20.766 1.487 1 98.75 368 GLY A N 1
ATOM 3058 C CA . GLY A 1 368 ? -5.402 -19.453 2.07 1 98.75 368 GLY A CA 1
ATOM 3059 C C . GLY A 1 368 ? -6.094 -18.344 1.311 1 98.75 368 GLY A C 1
ATOM 3060 O O . GLY A 1 368 ? -6.223 -17.219 1.817 1 98.75 368 GLY A O 1
ATOM 3061 N N . GLU A 1 369 ? -6.512 -18.672 0.116 1 98.62 369 GLU A N 1
ATOM 3062 C CA . GLU A 1 369 ? -7.262 -17.688 -0.662 1 98.62 369 GLU A CA 1
ATOM 3063 C C . GLU A 1 369 ? -8.57 -17.312 0.032 1 98.62 369 GLU A C 1
ATOM 3065 O O . GLU A 1 369 ? -8.984 -16.156 0.008 1 98.62 369 GLU A O 1
ATOM 3070 N N . GLU A 1 370 ? -9.234 -18.25 0.738 1 98.81 370 GLU A N 1
ATOM 3071 C CA . GLU A 1 370 ? -10.5 -18.062 1.433 1 98.81 370 GLU A CA 1
ATOM 3072 C C . GLU A 1 370 ? -10.32 -17.25 2.711 1 98.81 370 GLU A C 1
ATOM 3074 O O . GLU A 1 370 ? -11.297 -16.844 3.342 1 98.81 370 GLU A O 1
ATOM 3079 N N . LEU A 1 371 ? -9.055 -16.953 3.09 1 98.75 371 LEU A N 1
ATOM 3080 C CA . LEU A 1 371 ? -8.734 -16.094 4.219 1 98.75 371 LEU A CA 1
ATOM 3081 C C . LEU A 1 371 ? -8.273 -14.727 3.736 1 98.75 371 LEU A C 1
ATOM 3083 O O . LEU A 1 371 ? -8.133 -13.797 4.535 1 98.75 371 LEU A O 1
ATOM 3087 N N . GLY A 1 372 ? -8.062 -14.617 2.41 1 98.69 372 GLY A N 1
ATOM 3088 C CA . GLY A 1 372 ? -7.41 -13.43 1.9 1 98.69 372 GLY A CA 1
ATOM 3089 C C . GLY A 1 372 ? -5.953 -13.32 2.312 1 98.69 372 GLY A C 1
ATOM 3090 O O . GLY A 1 372 ? -5.469 -12.234 2.629 1 98.69 372 GLY A O 1
ATOM 3091 N N . MET A 1 373 ? -5.223 -14.438 2.416 1 98.81 373 MET A N 1
ATOM 3092 C CA . MET A 1 373 ? -3.795 -14.391 2.717 1 98.81 373 MET A CA 1
ATOM 3093 C C . MET A 1 373 ? -3.055 -13.523 1.708 1 98.81 373 MET A C 1
ATOM 3095 O O . MET A 1 373 ? -3.375 -13.531 0.518 1 98.81 373 MET A O 1
ATOM 3099 N N . THR A 1 374 ? -2.08 -12.805 2.209 1 98.81 374 THR A N 1
ATOM 3100 C CA . THR A 1 374 ? -1.329 -11.859 1.395 1 98.81 374 THR A CA 1
ATOM 3101 C C . THR A 1 374 ? 0.089 -12.367 1.146 1 98.81 374 THR A C 1
ATOM 3103 O O . THR A 1 374 ? 0.492 -13.391 1.694 1 98.81 374 THR A O 1
ATOM 3106 N N . ASN A 1 375 ? 0.77 -11.695 0.212 1 98.75 375 ASN A N 1
ATOM 3107 C CA . ASN A 1 375 ? 2.207 -11.922 0.106 1 98.75 375 ASN A CA 1
ATOM 3108 C C . ASN A 1 375 ? 2.908 -11.711 1.445 1 98.75 375 ASN A C 1
ATOM 3110 O O . ASN A 1 375 ? 2.408 -10.984 2.305 1 98.75 375 ASN A O 1
ATOM 3114 N N . VAL A 1 376 ? 4.047 -12.391 1.618 1 98.31 376 VAL A N 1
ATOM 3115 C CA . VAL A 1 376 ? 4.785 -12.32 2.875 1 98.31 376 VAL A CA 1
ATOM 3116 C C . VAL A 1 376 ? 5.785 -11.164 2.818 1 98.31 376 VAL A C 1
ATOM 3118 O O . VAL A 1 376 ? 6.16 -10.609 3.854 1 98.31 376 VAL A O 1
ATOM 3121 N N . TYR A 1 377 ? 6.324 -10.812 1.553 1 97.94 377 TYR A N 1
ATOM 3122 C CA . TYR A 1 377 ? 7.227 -9.695 1.311 1 97.94 377 TYR A CA 1
ATOM 3123 C C . TYR A 1 377 ? 8.5 -9.828 2.135 1 97.94 377 TYR A C 1
ATOM 3125 O O . TYR A 1 377 ? 8.914 -8.883 2.809 1 97.94 377 TYR A O 1
ATOM 3133 N N . PHE A 1 378 ? 9.164 -10.953 2.078 1 97.88 378 PHE A N 1
ATOM 3134 C CA . PHE A 1 378 ? 10.453 -11.109 2.742 1 97.88 378 PHE A CA 1
ATOM 3135 C C . PHE A 1 378 ? 11.422 -10.023 2.299 1 97.88 378 PHE A C 1
ATOM 3137 O O . PHE A 1 378 ? 11.523 -9.719 1.108 1 97.88 378 PHE A O 1
ATOM 3144 N N . ASP A 1 379 ? 12.117 -9.484 3.246 1 94.44 379 ASP A N 1
ATOM 3145 C CA . ASP A 1 379 ? 13.016 -8.383 2.902 1 94.44 379 ASP A CA 1
ATOM 3146 C C . ASP A 1 379 ? 14.469 -8.836 2.891 1 94.44 379 ASP A C 1
ATOM 3148 O O . ASP A 1 379 ? 15.375 -8.031 2.688 1 94.44 379 ASP A O 1
ATOM 3152 N N . LYS A 1 380 ? 14.727 -10.156 3.248 1 96.62 380 LYS A N 1
ATOM 3153 C CA . LYS A 1 380 ? 16.062 -10.75 3.207 1 96.62 380 LYS A CA 1
ATOM 3154 C C . LYS A 1 380 ? 16.094 -11.977 2.307 1 96.62 380 LYS A C 1
ATOM 3156 O O . LYS A 1 380 ? 15.227 -12.844 2.396 1 96.62 380 LYS A O 1
ATOM 3161 N N . LEU A 1 381 ? 17.078 -12.023 1.451 1 97.69 381 LEU A N 1
ATOM 3162 C CA . LEU A 1 381 ? 17.219 -13.148 0.531 1 97.69 381 LEU A CA 1
ATOM 3163 C C . LEU A 1 381 ? 17.281 -14.469 1.29 1 97.69 381 LEU A C 1
ATOM 3165 O O . LEU A 1 381 ? 16.781 -15.484 0.812 1 97.69 381 LEU A O 1
ATOM 3169 N N . GLU A 1 382 ? 17.812 -14.484 2.482 1 97.81 382 GLU A N 1
ATOM 3170 C CA . GLU A 1 382 ? 18.031 -15.695 3.268 1 97.81 382 GLU A CA 1
ATOM 3171 C C . GLU A 1 382 ? 16.703 -16.312 3.691 1 97.81 382 GLU A C 1
ATOM 3173 O O . GLU A 1 382 ? 16.656 -17.484 4.078 1 97.81 382 GLU A O 1
ATOM 3178 N N . ASP A 1 383 ? 15.648 -15.57 3.65 1 98.06 383 ASP A N 1
ATOM 3179 C CA . ASP A 1 383 ? 14.336 -16.078 4.051 1 98.06 383 ASP A CA 1
ATOM 3180 C C . ASP A 1 383 ? 13.672 -16.828 2.902 1 98.06 383 ASP A C 1
ATOM 3182 O O . ASP A 1 383 ? 12.695 -17.547 3.115 1 98.06 383 ASP A O 1
ATOM 3186 N N . TYR A 1 384 ? 14.156 -16.656 1.653 1 98.25 384 TYR A N 1
ATOM 3187 C CA . TYR A 1 384 ? 13.594 -17.328 0.488 1 98.25 384 TYR A CA 1
ATOM 3188 C C . TYR A 1 384 ? 14.109 -18.75 0.385 1 98.25 384 TYR A C 1
ATOM 3190 O O . TYR A 1 384 ? 15.25 -19.047 0.753 1 98.25 384 TYR A O 1
ATOM 3198 N N . ARG A 1 385 ? 13.211 -19.625 -0.098 1 97.81 385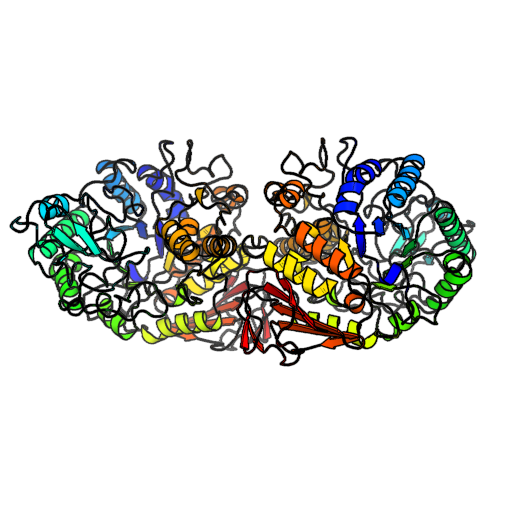 ARG A N 1
ATOM 3199 C CA . ARG A 1 385 ? 13.539 -21.047 -0.272 1 97.81 385 ARG A CA 1
ATOM 3200 C C . ARG A 1 385 ? 13.438 -21.453 -1.737 1 97.81 385 ARG A C 1
ATOM 3202 O O . ARG A 1 385 ? 14.062 -22.422 -2.158 1 97.81 385 ARG A O 1
ATOM 3209 N N . ASP A 1 386 ? 12.719 -20.734 -2.537 1 96.81 386 ASP A N 1
ATOM 3210 C CA . ASP A 1 386 ? 12.398 -21.062 -3.92 1 96.81 386 ASP A CA 1
ATOM 3211 C C . ASP A 1 386 ? 13.633 -20.969 -4.812 1 96.81 386 ASP A C 1
ATOM 3213 O O . ASP A 1 386 ? 14.227 -19.891 -4.934 1 96.81 386 ASP A O 1
ATOM 3217 N N . ILE A 1 387 ? 13.969 -21.984 -5.453 1 96.44 387 ILE A N 1
ATOM 3218 C CA . ILE A 1 387 ? 15.188 -22.031 -6.254 1 96.44 387 ILE A CA 1
ATOM 3219 C C . ILE A 1 387 ? 15.078 -21.062 -7.43 1 96.44 387 ILE A C 1
ATOM 3221 O O . ILE A 1 387 ? 16.078 -20.5 -7.863 1 96.44 387 ILE A O 1
ATOM 3225 N N . GLU A 1 388 ? 13.883 -20.859 -7.984 1 96.75 388 GLU A N 1
ATOM 3226 C CA . GLU A 1 388 ? 13.719 -19.875 -9.047 1 96.75 388 GLU A CA 1
ATOM 3227 C C . GLU A 1 388 ? 14.125 -18.484 -8.578 1 96.75 388 GLU A C 1
ATOM 3229 O O . GLU A 1 388 ? 14.875 -17.797 -9.266 1 96.75 388 GLU A O 1
ATOM 3234 N N . SER A 1 389 ? 13.648 -18.125 -7.367 1 97.5 389 SER A N 1
ATOM 3235 C CA . SER A 1 389 ? 13.93 -16.812 -6.793 1 97.5 389 SER A CA 1
ATOM 3236 C C . SER A 1 389 ? 15.422 -16.625 -6.547 1 97.5 389 SER A C 1
ATOM 3238 O O . SER A 1 389 ? 16 -15.609 -6.926 1 97.5 389 SER A O 1
ATOM 3240 N N . ILE A 1 390 ? 15.992 -17.641 -5.977 1 97.44 390 ILE A N 1
ATOM 3241 C CA . ILE A 1 390 ? 17.406 -17.562 -5.602 1 97.44 390 ILE A CA 1
ATOM 3242 C C . ILE A 1 390 ? 18.266 -17.5 -6.855 1 97.44 390 ILE A C 1
ATOM 3244 O O . ILE A 1 390 ? 19.172 -16.672 -6.957 1 97.44 390 ILE A O 1
ATOM 3248 N N . ASN A 1 391 ? 17.984 -18.344 -7.84 1 95.88 391 ASN A N 1
ATOM 3249 C CA . ASN A 1 391 ? 18.766 -18.391 -9.07 1 95.88 391 ASN A CA 1
ATOM 3250 C C . ASN A 1 391 ? 18.656 -17.078 -9.852 1 95.88 391 ASN A C 1
ATOM 3252 O O . ASN A 1 391 ? 19.672 -16.547 -10.312 1 95.88 391 ASN A O 1
ATOM 3256 N N . PHE A 1 392 ? 17.5 -16.531 -9.961 1 95.69 392 PHE A N 1
ATOM 3257 C CA . PHE A 1 392 ? 17.328 -15.32 -10.75 1 95.69 392 PHE A CA 1
ATOM 3258 C C . PHE A 1 392 ? 17.906 -14.117 -10.008 1 95.69 392 PHE A C 1
ATOM 3260 O O . PHE A 1 392 ? 18.406 -13.18 -10.641 1 95.69 392 PHE A O 1
ATOM 3267 N N . PHE A 1 393 ? 17.75 -14.125 -8.656 1 97.56 393 PHE A N 1
ATOM 3268 C CA . PHE A 1 393 ? 18.438 -13.062 -7.922 1 97.56 393 PHE A CA 1
ATOM 3269 C C . PHE A 1 393 ? 19.906 -13.008 -8.289 1 97.56 393 PHE A C 1
ATOM 3271 O O . PHE A 1 393 ? 20.422 -11.945 -8.648 1 97.56 393 PHE A O 1
ATOM 3278 N N . THR A 1 394 ? 20.562 -14.156 -8.258 1 96.44 394 THR A N 1
ATOM 3279 C CA . THR A 1 394 ? 22 -14.25 -8.562 1 96.44 394 THR A CA 1
ATOM 3280 C C . THR A 1 394 ? 22.266 -13.867 -10.016 1 96.44 394 THR A C 1
ATOM 3282 O O . THR A 1 394 ? 23.109 -13.023 -10.297 1 96.44 394 THR A O 1
ATOM 3285 N N . GLU A 1 395 ? 21.547 -14.445 -10.898 1 94.19 395 GLU A N 1
ATOM 3286 C CA . GLU A 1 395 ? 21.781 -14.25 -12.328 1 94.19 395 GLU A CA 1
ATOM 3287 C C . GLU A 1 395 ? 21.609 -12.789 -12.719 1 94.19 395 GLU A C 1
ATOM 3289 O O . GLU A 1 395 ? 22.469 -12.219 -13.398 1 94.19 395 GLU A O 1
ATOM 3294 N N . LEU A 1 396 ? 20.516 -12.133 -12.297 1 94.25 396 LEU A N 1
ATOM 3295 C CA . LEU A 1 396 ? 20.188 -10.789 -12.766 1 94.25 396 LEU A CA 1
ATOM 3296 C C . LEU A 1 396 ? 21.047 -9.742 -12.047 1 94.25 396 LEU A C 1
ATOM 3298 O O . LEU A 1 396 ? 21.359 -8.695 -12.617 1 94.25 396 LEU A O 1
ATOM 3302 N N . THR A 1 397 ? 21.438 -10.016 -10.805 1 95.94 397 THR A N 1
ATOM 3303 C CA . THR A 1 397 ? 22.234 -9.047 -10.078 1 95.94 397 THR A CA 1
ATOM 3304 C C . THR A 1 397 ? 23.703 -9.164 -10.461 1 95.94 397 THR A C 1
ATOM 3306 O O . THR A 1 397 ? 24.391 -8.156 -10.641 1 95.94 397 THR A O 1
ATOM 3309 N N . GLU A 1 398 ? 24.219 -10.383 -10.656 1 95.69 398 GLU A N 1
ATOM 3310 C CA . GLU A 1 398 ? 25.625 -10.586 -11.008 1 95.69 398 GLU A CA 1
ATOM 3311 C C . GLU A 1 398 ? 25.906 -10.164 -12.445 1 95.69 398 GLU A C 1
ATOM 3313 O O . GLU A 1 398 ? 27.016 -9.742 -12.773 1 95.69 398 GLU A O 1
ATOM 3318 N N . SER A 1 399 ? 24.938 -10.281 -13.312 1 92.25 399 SER A N 1
ATOM 3319 C CA . SER A 1 399 ? 25.094 -9.852 -14.695 1 92.25 399 SER A CA 1
ATOM 3320 C C . SER A 1 399 ? 25 -8.328 -14.812 1 92.25 399 SER A C 1
ATOM 3322 O O . SER A 1 399 ? 25.312 -7.766 -15.867 1 92.25 399 SER A O 1
ATOM 3324 N N . GLY A 1 400 ? 24.516 -7.668 -13.742 1 91.81 400 GLY A N 1
ATOM 3325 C CA . GLY A 1 400 ? 24.422 -6.215 -13.75 1 91.81 400 GLY A CA 1
ATOM 3326 C C . GLY A 1 400 ? 23.125 -5.711 -14.359 1 91.81 400 GLY A C 1
ATOM 3327 O O . GLY A 1 400 ? 22.922 -4.504 -14.5 1 91.81 400 GLY A O 1
ATOM 3328 N N . LEU A 1 401 ? 22.25 -6.617 -14.625 1 90.5 401 LEU A N 1
ATOM 3329 C CA . LEU A 1 401 ? 21 -6.234 -15.266 1 90.5 401 LEU A CA 1
ATOM 3330 C C . LEU A 1 401 ? 20.047 -5.586 -14.266 1 90.5 401 LEU A C 1
ATOM 3332 O O . LEU A 1 401 ? 19.219 -4.742 -14.641 1 90.5 401 LEU A O 1
ATOM 3336 N N . MET A 1 402 ? 20.172 -5.965 -12.984 1 93.44 402 MET A N 1
ATOM 3337 C CA . MET A 1 402 ? 19.375 -5.383 -11.906 1 93.44 402 MET A CA 1
ATOM 3338 C C . MET A 1 402 ? 20.234 -5.164 -10.656 1 93.44 402 MET A C 1
ATOM 3340 O O . MET A 1 402 ? 21.172 -5.922 -10.406 1 93.44 402 MET A O 1
ATOM 3344 N N . THR A 1 403 ? 19.922 -4.16 -9.93 1 95.38 403 THR A N 1
ATOM 3345 C CA . THR A 1 403 ? 20.531 -4.02 -8.617 1 95.38 403 THR A CA 1
ATOM 3346 C C . THR A 1 403 ? 19.906 -4.988 -7.617 1 95.38 403 THR A C 1
ATOM 3348 O O . THR A 1 403 ? 18.75 -5.383 -7.77 1 95.38 403 THR A O 1
ATOM 3351 N N . PRO A 1 404 ? 20.656 -5.406 -6.617 1 96.5 404 PRO A N 1
ATOM 3352 C CA . PRO A 1 404 ? 20.094 -6.262 -5.582 1 96.5 404 PRO A CA 1
ATOM 3353 C C . PRO A 1 404 ? 18.844 -5.652 -4.93 1 96.5 404 PRO A C 1
ATOM 3355 O O . PRO A 1 404 ? 17.891 -6.363 -4.637 1 96.5 404 PRO A O 1
ATOM 3358 N N . GLU A 1 405 ? 18.828 -4.375 -4.77 1 95.25 405 GLU A N 1
ATOM 3359 C CA . GLU A 1 405 ? 17.719 -3.691 -4.129 1 95.25 405 GLU A CA 1
ATOM 3360 C C . GLU A 1 405 ? 16.453 -3.801 -4.969 1 95.25 405 GLU A C 1
ATOM 3362 O O . GLU A 1 405 ? 15.367 -4.094 -4.441 1 95.25 405 GLU A O 1
ATOM 3367 N N . TYR A 1 406 ? 16.609 -3.561 -6.211 1 96.06 406 TYR A N 1
ATOM 3368 C CA . TYR A 1 406 ? 15.453 -3.637 -7.094 1 96.06 406 TYR A CA 1
ATOM 3369 C C . TYR A 1 406 ? 14.961 -5.074 -7.219 1 96.06 406 TYR A C 1
ATOM 3371 O O . TYR A 1 406 ? 13.75 -5.324 -7.215 1 96.06 406 TYR A O 1
ATOM 3379 N N . MET A 1 407 ? 15.875 -6.012 -7.328 1 97.5 407 MET A N 1
ATOM 3380 C CA . MET A 1 407 ? 15.516 -7.418 -7.465 1 97.5 407 MET A CA 1
ATOM 3381 C C . MET A 1 407 ? 14.773 -7.91 -6.223 1 97.5 407 MET A C 1
ATOM 3383 O O . MET A 1 407 ? 13.859 -8.734 -6.328 1 97.5 407 MET A O 1
ATOM 3387 N N . MET A 1 408 ? 15.148 -7.406 -5.066 1 98 408 MET A N 1
ATOM 3388 C CA . MET A 1 408 ? 14.438 -7.777 -3.848 1 98 408 MET A CA 1
ATOM 3389 C C . MET A 1 408 ? 12.977 -7.34 -3.914 1 98 408 MET A C 1
ATOM 3391 O O . MET A 1 408 ? 12.086 -8.062 -3.461 1 98 408 MET A O 1
ATOM 3395 N N . LYS A 1 409 ? 12.758 -6.195 -4.5 1 97.88 409 LYS A N 1
ATOM 3396 C CA . LYS A 1 409 ? 11.383 -5.727 -4.668 1 97.88 409 LYS A CA 1
ATOM 3397 C C . LYS A 1 409 ? 10.602 -6.645 -5.605 1 97.88 409 LYS A C 1
ATOM 3399 O O . LYS A 1 409 ? 9.422 -6.93 -5.367 1 97.88 409 LYS A O 1
ATOM 3404 N N . CYS A 1 410 ? 11.289 -7.066 -6.609 1 97.94 410 CYS A N 1
ATOM 3405 C CA . CYS A 1 410 ? 10.656 -8.023 -7.516 1 97.94 410 CYS A CA 1
ATOM 3406 C C . CYS A 1 410 ? 10.281 -9.305 -6.781 1 97.94 410 CYS A C 1
ATOM 3408 O O . CYS A 1 410 ? 9.172 -9.812 -6.949 1 97.94 410 CYS A O 1
ATOM 3410 N N . LEU A 1 411 ? 11.195 -9.797 -5.961 1 98.62 411 LEU A N 1
ATOM 3411 C CA . LEU A 1 411 ? 10.945 -11.023 -5.211 1 98.62 411 LEU A CA 1
ATOM 3412 C C . LEU A 1 411 ? 9.773 -10.844 -4.254 1 98.62 411 LEU A C 1
ATOM 3414 O O . LEU A 1 411 ? 8.938 -11.742 -4.113 1 98.62 411 LEU A O 1
ATOM 3418 N N . MET A 1 412 ? 9.695 -9.695 -3.664 1 98.56 412 MET A N 1
ATOM 3419 C CA . MET A 1 412 ? 8.602 -9.406 -2.742 1 98.56 412 MET A CA 1
ATOM 3420 C C . MET A 1 412 ? 7.254 -9.57 -3.43 1 98.56 412 MET A C 1
ATOM 3422 O O . MET A 1 412 ? 6.289 -10.031 -2.812 1 98.56 412 MET A O 1
ATOM 3426 N N . LEU A 1 413 ? 7.242 -9.227 -4.719 1 98.25 413 LEU A N 1
ATOM 3427 C CA . LEU A 1 413 ? 5.969 -9.164 -5.43 1 98.25 413 LEU A CA 1
ATOM 3428 C C . LEU A 1 413 ? 5.699 -10.453 -6.188 1 98.25 413 LEU A C 1
ATOM 3430 O O . LEU A 1 413 ? 4.543 -10.852 -6.352 1 98.25 413 LEU A O 1
ATOM 3434 N N . ARG A 1 414 ? 6.828 -11.188 -6.605 1 98 414 ARG A N 1
ATOM 3435 C CA . ARG A 1 414 ? 6.617 -12.141 -7.688 1 98 414 ARG A CA 1
ATOM 3436 C C . ARG A 1 414 ? 7.094 -13.531 -7.293 1 98 414 ARG A C 1
ATOM 3438 O O . ARG A 1 414 ? 6.75 -14.523 -7.941 1 98 414 ARG A O 1
ATOM 3445 N N . SER A 1 415 ? 7.801 -13.664 -6.207 1 98.5 415 SER A N 1
ATOM 3446 C CA . SER A 1 415 ? 8.367 -14.953 -5.828 1 98.5 415 SER A CA 1
ATOM 3447 C C . SER A 1 415 ? 7.273 -15.992 -5.582 1 98.5 415 SER A C 1
ATOM 3449 O O . SER A 1 415 ? 6.234 -15.68 -4.996 1 98.5 415 SER A O 1
ATOM 3451 N N . ARG A 1 416 ? 7.516 -17.219 -5.91 1 98.19 416 ARG A N 1
ATOM 3452 C CA . ARG A 1 416 ? 6.605 -18.312 -5.625 1 98.19 416 ARG A CA 1
ATOM 3453 C C . ARG A 1 416 ? 6.445 -18.516 -4.121 1 98.19 416 ARG A C 1
ATOM 3455 O O . ARG A 1 416 ? 5.406 -19 -3.664 1 98.19 416 ARG A O 1
ATOM 3462 N N . ASP A 1 417 ? 7.441 -18.109 -3.365 1 98.56 417 ASP A N 1
ATOM 3463 C CA . ASP A 1 417 ? 7.406 -18.297 -1.919 1 98.56 417 ASP A CA 1
ATOM 3464 C C . ASP A 1 417 ? 6.25 -17.531 -1.287 1 98.56 417 ASP A C 1
ATOM 3466 O O . ASP A 1 417 ? 5.805 -17.859 -0.187 1 98.56 417 ASP A O 1
ATOM 3470 N N . ASN A 1 418 ? 5.793 -16.484 -1.994 1 98.5 418 ASN A N 1
ATOM 3471 C CA . ASN A 1 418 ? 4.629 -15.766 -1.495 1 98.5 418 ASN A CA 1
ATOM 3472 C C . ASN A 1 418 ? 3.42 -16.688 -1.339 1 98.5 418 ASN A C 1
ATOM 3474 O O . ASN A 1 418 ? 2.592 -16.484 -0.45 1 98.5 418 ASN A O 1
ATOM 3478 N N . ALA A 1 419 ? 3.359 -17.688 -2.188 1 98.25 419 ALA A N 1
ATOM 3479 C CA . ALA A 1 419 ? 2.238 -18.625 -2.148 1 98.25 419 ALA A CA 1
ATOM 3480 C C . ALA A 1 419 ? 2.594 -19.875 -1.339 1 98.25 419 ALA A C 1
ATOM 3482 O O . ALA A 1 419 ? 1.728 -20.703 -1.058 1 98.25 419 ALA A O 1
ATOM 3483 N N . ARG A 1 420 ? 3.826 -19.984 -0.889 1 98.62 420 ARG A N 1
ATOM 3484 C CA . ARG A 1 420 ? 4.254 -21.266 -0.329 1 98.62 420 ARG A CA 1
ATOM 3485 C C . ARG A 1 420 ? 4.461 -21.156 1.179 1 98.62 420 ARG A C 1
ATOM 3487 O O . ARG A 1 420 ? 4.852 -22.125 1.826 1 98.62 420 ARG A O 1
ATOM 3494 N N . THR A 1 421 ? 4.18 -19.969 1.792 1 98.69 421 THR A N 1
ATOM 3495 C CA . THR A 1 421 ? 4.207 -19.844 3.244 1 98.69 421 THR A CA 1
ATOM 3496 C C . THR A 1 421 ? 3.098 -20.672 3.883 1 98.69 421 THR A C 1
ATOM 3498 O O . THR A 1 421 ? 2.082 -20.953 3.246 1 98.69 421 THR A O 1
ATOM 3501 N N . PRO A 1 422 ? 3.264 -21.031 5.109 1 98.81 422 PRO A N 1
ATOM 3502 C CA . PRO A 1 422 ? 2.305 -21.906 5.785 1 98.81 422 PRO A CA 1
ATOM 3503 C C . PRO A 1 422 ? 0.921 -21.266 5.922 1 98.81 422 PRO A C 1
ATOM 3505 O O . PRO A 1 422 ? 0.807 -20.047 6.059 1 98.81 422 PRO A O 1
ATOM 3508 N N . MET A 1 423 ? -0.034 -22.141 5.848 1 98.88 423 MET A N 1
ATOM 3509 C CA . MET A 1 423 ? -1.412 -21.766 6.145 1 98.88 423 MET A CA 1
ATOM 3510 C C . MET A 1 423 ? -1.511 -21.109 7.52 1 98.88 423 MET A C 1
ATOM 3512 O O . MET A 1 423 ? -0.81 -21.516 8.453 1 98.88 423 MET A O 1
ATOM 3516 N N . GLN A 1 424 ? -2.311 -20.109 7.625 1 98.88 424 GLN A N 1
ATOM 3517 C CA . GLN A 1 424 ? -2.508 -19.359 8.859 1 98.88 424 GLN A CA 1
ATOM 3518 C C . GLN A 1 424 ? -3.77 -19.828 9.586 1 98.88 424 GLN A C 1
ATOM 3520 O O . GLN A 1 424 ? -4.84 -19.234 9.414 1 98.88 424 GLN A O 1
ATOM 3525 N N . TRP A 1 425 ? -3.623 -20.812 10.43 1 98.94 425 TRP A N 1
ATOM 3526 C CA . TRP A 1 425 ? -4.766 -21.484 11.031 1 98.94 425 TRP A CA 1
ATOM 3527 C C . TRP A 1 425 ? -5.305 -20.688 12.219 1 98.94 425 TRP A C 1
ATOM 3529 O O . TRP A 1 425 ? -6.52 -20.625 12.43 1 98.94 425 TRP A O 1
ATOM 3539 N N . ASP A 1 426 ? -4.414 -20.094 13.055 1 98.69 426 ASP A N 1
ATOM 3540 C CA . ASP A 1 426 ? -4.832 -19.266 14.188 1 98.69 426 ASP A CA 1
ATOM 3541 C C . ASP A 1 426 ? -3.721 -18.297 14.602 1 98.69 426 ASP A C 1
ATOM 3543 O O . ASP A 1 426 ? -2.76 -18.094 13.852 1 98.69 426 ASP A O 1
ATOM 3547 N N . ASP A 1 427 ? -3.889 -17.656 15.773 1 97.88 427 ASP A N 1
ATOM 3548 C CA . ASP A 1 427 ? -2.951 -16.609 16.156 1 97.88 427 ASP A CA 1
ATOM 3549 C C . ASP A 1 427 ? -1.899 -17.141 17.125 1 97.88 427 ASP A C 1
ATOM 3551 O O . ASP A 1 427 ? -1.215 -16.359 17.797 1 97.88 427 ASP A O 1
ATOM 3555 N N . SER A 1 428 ? -1.821 -18.453 17.328 1 98.12 428 SER A N 1
ATOM 3556 C CA . SER A 1 428 ? -0.768 -19.031 18.172 1 98.12 428 SER A CA 1
ATOM 3557 C C . SER A 1 428 ? 0.569 -19.047 17.438 1 98.12 428 SER A C 1
ATOM 3559 O O . SER A 1 428 ? 0.65 -18.641 16.266 1 98.12 428 SER A O 1
ATOM 3561 N N . GLU A 1 429 ? 1.606 -19.484 18.125 1 97.19 429 GLU A N 1
ATOM 3562 C CA . GLU A 1 429 ? 2.945 -19.516 17.547 1 97.19 429 GLU A CA 1
ATOM 3563 C C . GLU A 1 429 ? 2.957 -20.281 16.234 1 97.19 429 GLU A C 1
ATOM 3565 O O . GLU A 1 429 ? 2.295 -21.312 16.109 1 97.19 429 GLU A O 1
ATOM 3570 N N . GLN A 1 430 ? 3.625 -19.797 15.273 1 98.12 430 GLN A N 1
ATOM 3571 C CA . GLN A 1 430 ? 3.771 -20.391 13.953 1 98.12 430 GLN A CA 1
ATOM 3572 C C . GLN A 1 430 ? 2.418 -20.531 13.258 1 98.12 430 GLN A C 1
ATOM 3574 O O . GLN A 1 430 ? 2.197 -21.469 12.5 1 98.12 430 GLN A O 1
ATOM 3579 N N . ALA A 1 431 ? 1.403 -19.656 13.633 1 98.56 431 ALA A N 1
ATOM 3580 C CA . ALA A 1 431 ? 0.103 -19.531 12.977 1 98.56 431 ALA A CA 1
ATOM 3581 C C . ALA A 1 431 ? -0.75 -20.766 13.188 1 98.56 431 ALA A C 1
ATOM 3583 O O . ALA A 1 431 ? -1.641 -21.062 12.391 1 98.56 431 ALA A O 1
ATOM 3584 N N . GLY A 1 432 ? -0.405 -21.609 14.156 1 98.75 432 GLY A N 1
ATOM 3585 C CA . GLY A 1 432 ? -1.118 -22.859 14.367 1 98.75 432 GLY A CA 1
ATOM 3586 C C . GLY A 1 432 ? -0.784 -23.922 13.328 1 98.75 432 GLY A C 1
ATOM 3587 O O . GLY A 1 432 ? -1.458 -24.938 13.25 1 98.75 432 GLY A O 1
ATOM 3588 N N . PHE A 1 433 ? 0.219 -23.641 12.516 1 98.81 433 PHE A N 1
ATOM 3589 C CA . PHE A 1 433 ? 0.667 -24.562 11.469 1 98.81 433 PHE A CA 1
ATOM 3590 C C . PHE A 1 433 ? 1.473 -25.703 12.055 1 98.81 433 PHE A C 1
ATOM 3592 O O . PHE A 1 433 ? 1.261 -26.875 11.695 1 98.81 433 PHE A O 1
ATOM 3599 N N . THR A 1 434 ? 2.377 -25.391 12.93 1 98.62 434 THR A N 1
ATOM 3600 C CA . THR A 1 434 ? 3.283 -26.359 13.523 1 98.62 434 THR A CA 1
ATOM 3601 C C . THR A 1 434 ? 3.596 -26 14.977 1 98.62 434 THR A C 1
ATOM 3603 O O . THR A 1 434 ? 3.438 -24.844 15.383 1 98.62 434 THR A O 1
ATOM 3606 N N . ASP A 1 435 ? 3.949 -27 15.758 1 97.75 435 ASP A N 1
ATOM 3607 C CA . ASP A 1 435 ? 4.438 -26.781 17.109 1 97.75 435 ASP A CA 1
ATOM 3608 C C . ASP A 1 435 ? 5.957 -26.625 17.125 1 97.75 435 ASP A C 1
ATOM 3610 O O . ASP A 1 435 ? 6.539 -26.328 18.172 1 97.75 435 ASP A O 1
ATOM 3614 N N . GLY A 1 436 ? 6.531 -26.844 16.031 1 97.88 436 GLY A N 1
ATOM 3615 C CA . GLY A 1 436 ? 7.973 -26.688 15.891 1 97.88 436 GLY A CA 1
ATOM 3616 C C . GLY A 1 436 ? 8.367 -25.469 15.07 1 97.88 436 GLY A C 1
ATOM 3617 O O . GLY A 1 436 ? 7.68 -24.453 15.094 1 97.88 436 GLY A O 1
ATOM 3618 N N . GLU A 1 437 ? 9.562 -25.578 14.461 1 97.75 437 GLU A N 1
ATOM 3619 C CA . GLU A 1 437 ? 10.047 -24.516 13.586 1 97.75 437 GLU A CA 1
ATOM 3620 C C . GLU A 1 437 ? 9.648 -24.781 12.133 1 97.75 437 GLU A C 1
ATOM 3622 O O . GLU A 1 437 ? 10.031 -25.797 11.547 1 97.75 437 GLU A O 1
ATOM 3627 N N . SER A 1 438 ? 8.914 -23.859 11.555 1 98.38 438 SER A N 1
ATOM 3628 C CA . SER A 1 438 ? 8.375 -24.016 10.211 1 98.38 438 SER A CA 1
ATOM 3629 C C . SER A 1 438 ? 9.492 -24.031 9.172 1 98.38 438 SER A C 1
ATOM 3631 O O . SER A 1 438 ? 10.484 -23.312 9.312 1 98.38 438 SER A O 1
ATOM 3633 N N . TRP A 1 439 ? 9.352 -24.797 8.086 1 98.19 439 TRP A N 1
ATOM 3634 C CA . TRP A 1 439 ? 10.359 -24.969 7.047 1 98.19 439 TRP A CA 1
ATOM 3635 C C . TRP A 1 439 ? 10.648 -23.656 6.336 1 98.19 439 TRP A C 1
ATOM 3637 O O . TRP A 1 439 ? 11.727 -23.469 5.77 1 98.19 439 TRP A O 1
ATOM 3647 N N . ILE A 1 440 ? 9.742 -22.797 6.371 1 98.56 440 ILE A N 1
ATOM 3648 C CA . ILE A 1 440 ? 9.828 -21.438 5.871 1 98.56 440 ILE A CA 1
ATOM 3649 C C . ILE A 1 440 ? 9.086 -20.5 6.816 1 98.56 440 ILE A C 1
ATOM 3651 O O . ILE A 1 440 ? 8.117 -20.891 7.465 1 98.56 440 ILE A O 1
ATOM 3655 N N . LYS A 1 441 ? 9.547 -19.297 6.949 1 98.19 441 LYS A N 1
ATOM 3656 C CA . LYS A 1 441 ? 8.945 -18.375 7.902 1 98.19 441 LYS A CA 1
ATOM 3657 C C . LYS A 1 441 ? 7.457 -18.172 7.613 1 98.19 441 LYS A C 1
ATOM 3659 O O . LYS A 1 441 ? 7.055 -18.078 6.449 1 98.19 441 LYS A O 1
ATOM 3664 N N . VAL A 1 442 ? 6.652 -18.141 8.672 1 98.19 442 VAL A N 1
ATOM 3665 C CA . VAL A 1 442 ? 5.227 -17.859 8.531 1 98.19 442 VAL A CA 1
ATOM 3666 C C . VAL A 1 442 ? 5.02 -16.375 8.281 1 98.19 442 VAL A C 1
ATOM 3668 O O . VAL A 1 442 ? 5.852 -15.547 8.672 1 98.19 442 VAL A O 1
ATOM 3671 N N . ASN A 1 443 ? 4.027 -16 7.566 1 98.19 443 ASN A N 1
ATOM 3672 C CA . ASN A 1 443 ? 3.668 -14.594 7.43 1 98.19 443 ASN A CA 1
ATOM 3673 C C . ASN A 1 443 ? 3.312 -13.977 8.773 1 98.19 443 ASN A C 1
ATOM 3675 O O . ASN A 1 443 ? 2.441 -14.477 9.484 1 98.19 443 ASN A O 1
ATOM 3679 N N . PRO A 1 444 ? 3.906 -12.969 9.141 1 96.12 444 PRO A N 1
ATOM 3680 C CA . PRO A 1 444 ? 3.699 -12.406 10.477 1 96.12 444 PRO A CA 1
ATOM 3681 C C . PRO A 1 444 ? 2.283 -11.867 10.68 1 96.12 444 PRO A C 1
ATOM 3683 O O . PRO A 1 444 ? 1.845 -11.688 11.82 1 96.12 444 PRO A O 1
ATOM 3686 N N . ASN A 1 445 ? 1.567 -11.641 9.633 1 97 445 ASN A N 1
ATOM 3687 C CA . ASN A 1 445 ? 0.228 -11.078 9.773 1 97 445 ASN A CA 1
ATOM 3688 C C . ASN A 1 445 ? -0.796 -12.156 10.125 1 97 445 ASN A C 1
ATOM 3690 O O . ASN A 1 445 ? -2 -11.891 10.133 1 97 445 ASN A O 1
ATOM 3694 N N . TYR A 1 446 ? -0.311 -13.445 10.508 1 98.06 446 TYR A N 1
ATOM 3695 C CA . TYR A 1 446 ? -1.199 -14.523 10.922 1 98.06 446 TYR A CA 1
ATOM 3696 C C . TYR A 1 446 ? -1.968 -14.148 12.18 1 98.06 446 TYR A C 1
ATOM 3698 O O . TYR A 1 446 ? -2.996 -14.75 12.492 1 98.06 446 TYR A O 1
ATOM 3706 N N . LYS A 1 447 ? -1.51 -13.125 12.891 1 95.81 447 LYS A N 1
ATOM 3707 C CA . LYS A 1 447 ? -2.197 -12.672 14.102 1 95.81 447 LYS A CA 1
ATOM 3708 C C . LYS A 1 447 ? -3.523 -12 13.758 1 95.81 447 LYS A C 1
ATOM 3710 O O . LYS A 1 447 ? -4.473 -12.047 14.539 1 95.81 447 LYS A O 1
ATOM 3715 N N . GLU A 1 448 ? -3.564 -11.43 12.555 1 94.94 448 GLU A N 1
ATOM 3716 C CA . GLU A 1 448 ? -4.75 -10.703 12.102 1 94.94 448 GLU A CA 1
ATOM 3717 C C . GLU A 1 448 ? -5.516 -11.5 11.055 1 94.94 448 GLU A C 1
ATOM 3719 O O . GLU A 1 448 ? -6.734 -11.359 10.93 1 94.94 448 GLU A O 1
ATOM 3724 N N . ILE A 1 449 ? -4.832 -12.289 10.266 1 98.19 449 ILE A N 1
ATOM 3725 C CA . ILE A 1 449 ? -5.402 -13.086 9.188 1 98.19 449 ILE A CA 1
ATOM 3726 C C . ILE A 1 449 ? -5.195 -14.57 9.484 1 98.19 449 ILE A C 1
ATOM 3728 O O . ILE A 1 449 ? -4.105 -15.109 9.266 1 98.19 449 ILE A O 1
ATOM 3732 N N . ASN A 1 450 ? -6.191 -15.219 9.906 1 98.81 450 ASN A N 1
ATOM 3733 C CA . ASN A 1 450 ? -6.105 -16.656 10.156 1 98.81 450 ASN A CA 1
ATOM 3734 C C . ASN A 1 450 ? -7.48 -17.312 10.117 1 98.81 450 ASN A C 1
ATOM 3736 O O . ASN A 1 450 ? -8.508 -16.625 10.141 1 98.81 450 ASN A O 1
ATOM 3740 N N . ALA A 1 451 ? -7.535 -18.562 9.984 1 98.88 451 ALA A N 1
ATOM 3741 C CA . ALA A 1 451 ? -8.766 -19.328 9.805 1 98.88 451 ALA A CA 1
ATOM 3742 C C . ALA A 1 451 ? -9.664 -19.203 11.031 1 98.88 451 ALA A C 1
ATOM 3744 O O . ALA A 1 451 ? -10.891 -19.078 10.898 1 98.88 451 ALA A O 1
ATOM 3745 N N . ALA A 1 452 ? -9.078 -19.234 12.203 1 98.75 452 ALA A N 1
ATOM 3746 C CA . ALA A 1 452 ? -9.883 -19.156 13.422 1 98.75 452 ALA A CA 1
ATOM 3747 C C . ALA A 1 452 ? -10.68 -17.859 13.477 1 98.75 452 ALA A C 1
ATOM 3749 O O . ALA A 1 452 ? -11.875 -17.859 13.773 1 98.75 452 ALA A O 1
ATOM 3750 N N . GLN A 1 453 ? -10.023 -16.781 13.203 1 97.75 453 GLN A N 1
ATOM 3751 C CA . GLN A 1 453 ? -10.68 -15.484 13.188 1 97.75 453 GLN A CA 1
ATOM 3752 C C . GLN A 1 453 ? -11.766 -15.43 12.117 1 97.75 453 GLN A C 1
ATOM 3754 O O . GLN A 1 453 ? -12.844 -14.883 12.344 1 97.75 453 GLN A O 1
ATOM 3759 N N . GLN A 1 454 ? -11.477 -15.953 10.945 1 98.31 454 GLN A N 1
ATOM 3760 C CA . GLN A 1 454 ? -12.438 -15.977 9.852 1 98.31 454 GLN A CA 1
ATOM 3761 C C . GLN A 1 454 ? -13.688 -16.75 10.227 1 98.31 454 GLN A C 1
ATOM 3763 O O . GLN A 1 454 ? -14.805 -16.344 9.891 1 98.31 454 GLN A O 1
ATOM 3768 N N . LEU A 1 455 ? -13.539 -17.828 10.906 1 98.44 455 LEU A N 1
ATOM 3769 C CA . LEU A 1 455 ? -14.656 -18.703 11.266 1 98.44 455 LEU A CA 1
ATOM 3770 C C . LEU A 1 455 ? -15.5 -18.062 12.359 1 98.44 455 LEU A C 1
ATOM 3772 O O . LEU A 1 455 ? -16.672 -18.406 12.531 1 98.44 455 LEU A O 1
ATOM 3776 N N . GLU A 1 456 ? -14.938 -17.094 13.055 1 97.62 456 GLU A N 1
ATOM 3777 C CA . GLU A 1 456 ? -15.664 -16.406 14.117 1 97.62 456 GLU A CA 1
ATOM 3778 C C . GLU A 1 456 ? -16.516 -15.273 13.547 1 97.62 456 GLU A C 1
ATOM 3780 O O . GLU A 1 456 ? -17.5 -14.859 14.164 1 97.62 456 GLU A O 1
ATOM 3785 N N . ASP A 1 457 ? -16.172 -14.82 12.391 1 96.62 457 ASP A N 1
ATOM 3786 C CA . ASP A 1 457 ? -16.844 -13.68 11.781 1 96.62 457 ASP A CA 1
ATOM 3787 C C . ASP A 1 457 ? -17.719 -14.117 10.617 1 96.62 457 ASP A C 1
ATOM 3789 O O . ASP A 1 457 ? -17.219 -14.43 9.531 1 96.62 457 ASP A O 1
ATOM 3793 N N . PRO A 1 458 ? -18.984 -14.039 10.711 1 96.62 458 PRO A N 1
ATOM 3794 C CA . PRO A 1 458 ? -19.891 -14.492 9.641 1 96.62 458 PRO A CA 1
ATOM 3795 C C . PRO A 1 458 ? -19.75 -13.656 8.367 1 96.62 458 PRO A C 1
ATOM 3797 O O . PRO A 1 458 ? -20.234 -14.055 7.309 1 96.62 458 PRO A O 1
ATOM 3800 N N . ASN A 1 459 ? -19.109 -12.508 8.445 1 95.31 459 ASN A N 1
ATOM 3801 C CA . ASN A 1 459 ? -18.938 -11.648 7.277 1 95.31 459 ASN A CA 1
ATOM 3802 C C . ASN A 1 459 ? -17.547 -11.766 6.684 1 95.31 459 ASN A C 1
ATOM 3804 O O . ASN A 1 459 ? -17.156 -10.977 5.816 1 95.31 459 ASN A O 1
ATOM 3808 N N . SER A 1 460 ? -16.844 -12.773 7.113 1 98.25 460 SER A N 1
ATOM 3809 C CA . SER A 1 460 ? -15.461 -12.961 6.699 1 98.25 460 SER A CA 1
ATOM 3810 C C . SER A 1 460 ? -15.375 -13.391 5.242 1 98.25 460 SER A C 1
ATOM 3812 O O . SER A 1 460 ? -16.391 -13.672 4.605 1 98.25 460 SER A O 1
ATOM 3814 N N . ILE A 1 461 ? -14.195 -13.391 4.727 1 98.81 461 ILE A N 1
ATOM 3815 C CA . ILE A 1 461 ? -13.93 -13.875 3.375 1 98.81 461 ILE A CA 1
ATOM 3816 C C . ILE A 1 461 ? -14.281 -15.359 3.277 1 98.81 461 ILE A C 1
ATOM 3818 O O . ILE A 1 461 ? -14.805 -15.812 2.258 1 98.81 461 ILE A O 1
ATOM 3822 N N . PHE A 1 462 ? -14.016 -16.125 4.332 1 98.88 462 PHE A N 1
ATOM 3823 C CA . PHE A 1 462 ? -14.336 -17.547 4.375 1 98.88 462 PHE A CA 1
ATOM 3824 C C . PHE A 1 462 ? -15.812 -17.781 4.082 1 98.88 462 PHE A C 1
ATOM 3826 O O . PHE A 1 462 ? -16.156 -18.578 3.197 1 98.88 462 PHE A O 1
ATOM 3833 N N . TYR A 1 463 ? -16.641 -17.109 4.805 1 98.81 463 TYR A N 1
ATOM 3834 C CA . TYR A 1 463 ? -18.078 -17.328 4.648 1 98.81 463 TYR A CA 1
ATOM 3835 C C . TYR A 1 463 ? -18.578 -16.766 3.328 1 98.81 463 TYR A C 1
ATOM 3837 O O . TYR A 1 463 ? -19.578 -17.219 2.783 1 98.81 463 TYR A O 1
ATOM 3845 N N . TYR A 1 464 ? -17.875 -15.734 2.832 1 98.88 464 TYR A N 1
ATOM 3846 C CA . TYR A 1 464 ? -18.172 -15.242 1.492 1 98.88 464 TYR A CA 1
ATOM 3847 C C . TYR A 1 464 ? -17.922 -16.312 0.445 1 98.88 464 TYR A C 1
ATOM 3849 O O . TYR A 1 464 ? -18.766 -16.562 -0.425 1 98.88 464 TYR A O 1
ATOM 3857 N N . TYR A 1 465 ? -16.781 -16.984 0.485 1 98.94 465 TYR A N 1
ATOM 3858 C CA . TYR A 1 465 ? -16.469 -18.109 -0.398 1 98.94 465 TYR A CA 1
ATOM 3859 C C . TYR A 1 465 ? -17.484 -19.234 -0.236 1 98.94 465 TYR A C 1
ATOM 3861 O O . TYR A 1 465 ? -17.938 -19.812 -1.225 1 98.94 465 TYR A O 1
ATOM 3869 N N . GLN A 1 466 ? -17.766 -19.516 0.992 1 98.88 466 GLN A N 1
ATOM 3870 C CA . GLN A 1 466 ? -18.75 -20.562 1.249 1 98.88 466 GLN A CA 1
ATOM 3871 C C . GLN A 1 466 ? -20.062 -20.266 0.522 1 98.88 466 GLN A C 1
ATOM 3873 O O . GLN A 1 466 ? -20.672 -21.156 -0.068 1 98.88 466 GLN A O 1
ATOM 3878 N N . LYS A 1 467 ? -20.484 -19.031 0.608 1 98.81 467 LYS A N 1
ATOM 3879 C CA . LYS A 1 467 ? -21.719 -18.625 -0.061 1 98.81 467 LYS A CA 1
ATOM 3880 C C . LYS A 1 467 ? -21.594 -18.766 -1.575 1 98.81 467 LYS A C 1
ATOM 3882 O O . LYS A 1 467 ? -22.516 -19.234 -2.238 1 98.81 467 LYS A O 1
ATOM 3887 N N . LEU A 1 468 ? -20.5 -18.359 -2.131 1 98.88 468 LEU A N 1
ATOM 3888 C CA . LEU A 1 468 ? -20.281 -18.484 -3.566 1 98.88 468 LEU A CA 1
ATOM 3889 C C . LEU A 1 468 ? -20.328 -19.953 -3.988 1 98.88 468 LEU A C 1
ATOM 3891 O O . LEU A 1 468 ? -20.938 -20.281 -5.008 1 98.88 468 LEU A O 1
ATOM 3895 N N . ILE A 1 469 ? -19.703 -20.797 -3.23 1 98.88 469 ILE A N 1
ATOM 3896 C CA . ILE A 1 469 ? -19.656 -22.219 -3.525 1 98.88 469 ILE A CA 1
ATOM 3897 C C . ILE A 1 469 ? -21.047 -22.812 -3.436 1 98.88 469 ILE A C 1
ATOM 3899 O O . ILE A 1 469 ? -21.453 -23.594 -4.293 1 98.88 469 ILE A O 1
ATOM 3903 N N . ARG A 1 470 ? -21.781 -22.406 -2.453 1 98.75 470 ARG A N 1
ATOM 3904 C CA . ARG A 1 470 ? -23.156 -22.875 -2.299 1 98.75 470 ARG A CA 1
ATOM 3905 C C . ARG A 1 470 ? -24.016 -22.438 -3.484 1 98.75 470 ARG A C 1
ATOM 3907 O O . ARG A 1 470 ? -24.797 -23.234 -4.012 1 98.75 470 ARG A O 1
ATOM 3914 N N . LEU A 1 471 ? -23.875 -21.219 -3.879 1 98.75 471 LEU A N 1
ATOM 3915 C CA . LEU A 1 471 ? -24.641 -20.703 -5.004 1 98.75 471 LEU A CA 1
ATOM 3916 C C . LEU A 1 471 ? -24.375 -21.516 -6.27 1 98.75 471 LEU A C 1
ATOM 3918 O O . LEU A 1 471 ? -25.281 -21.781 -7.043 1 98.75 471 LEU A O 1
ATOM 3922 N N . ARG A 1 472 ? -23.125 -21.891 -6.492 1 98.44 472 ARG A N 1
ATOM 3923 C CA . ARG A 1 472 ? -22.75 -22.688 -7.652 1 98.44 472 ARG A CA 1
ATOM 3924 C C . ARG A 1 472 ? -23.453 -24.047 -7.625 1 98.44 472 ARG A C 1
ATOM 3926 O O . ARG A 1 472 ? -23.859 -24.562 -8.664 1 98.44 472 ARG A O 1
ATOM 3933 N N . LYS A 1 473 ? -23.594 -24.609 -6.477 1 97.25 473 LYS A N 1
ATOM 3934 C CA . LYS A 1 473 ? -24.25 -25.906 -6.312 1 97.25 473 LYS A CA 1
ATOM 3935 C C . LYS A 1 473 ? -25.75 -25.797 -6.492 1 97.25 473 LYS A C 1
ATOM 3937 O O . LYS A 1 473 ? -26.406 -26.734 -6.953 1 97.25 473 LYS A O 1
ATOM 3942 N N . GLU A 1 474 ? -26.234 -24.625 -6.238 1 97.38 474 GLU A N 1
ATOM 3943 C CA . GLU A 1 474 ? -27.688 -24.453 -6.219 1 97.38 474 GLU A CA 1
ATOM 3944 C C . GLU A 1 474 ? -28.203 -23.969 -7.574 1 97.38 474 GLU A C 1
ATOM 3946 O O . GLU A 1 474 ? -29.359 -24.219 -7.934 1 97.38 474 GLU A O 1
ATOM 3951 N N . LYS A 1 475 ? -27.312 -23.281 -8.297 1 97.19 475 LYS A N 1
ATOM 3952 C CA . LYS A 1 475 ? -27.797 -22.625 -9.516 1 97.19 475 LYS A CA 1
ATOM 3953 C C . LYS A 1 475 ? -27 -23.094 -10.727 1 97.19 475 LYS A C 1
ATOM 3955 O O . LYS A 1 475 ? -25.891 -22.594 -10.984 1 97.19 475 LYS A O 1
ATOM 3960 N N . ASP A 1 476 ? -27.688 -23.781 -11.633 1 96.81 476 ASP A N 1
ATOM 3961 C CA . ASP A 1 476 ? -27.062 -24.375 -12.812 1 96.81 476 ASP A CA 1
ATOM 3962 C C . ASP A 1 476 ? -26.516 -23.297 -13.75 1 96.81 476 ASP A C 1
ATOM 3964 O O . ASP A 1 476 ? -25.531 -23.516 -14.453 1 96.81 476 ASP A O 1
ATOM 3968 N N . ILE A 1 477 ? -27.125 -22.125 -13.719 1 97.94 477 ILE A N 1
ATOM 3969 C CA . ILE A 1 477 ? -26.75 -21.062 -14.633 1 97.94 477 ILE A CA 1
ATOM 3970 C C . ILE A 1 477 ? -25.312 -20.625 -14.344 1 97.94 477 ILE A C 1
ATOM 3972 O O . ILE A 1 477 ? -24.609 -20.172 -15.25 1 97.94 477 ILE A O 1
ATOM 3976 N N . ILE A 1 478 ? -24.844 -20.828 -13.133 1 98.44 478 ILE A N 1
ATOM 3977 C CA . ILE A 1 478 ? -23.469 -20.438 -12.773 1 98.44 478 ILE A CA 1
ATOM 3978 C C . ILE A 1 478 ? -22.484 -21.375 -13.445 1 98.44 478 ILE A C 1
ATOM 3980 O O . ILE A 1 478 ? -21.391 -20.969 -13.836 1 98.44 478 ILE A O 1
ATOM 3984 N N . VAL A 1 479 ? -22.875 -22.609 -13.656 1 98.12 479 VAL A N 1
ATOM 3985 C CA . VAL A 1 479 ? -22 -23.609 -14.273 1 98.12 479 VAL A CA 1
ATOM 3986 C C . VAL A 1 479 ? -22.141 -23.547 -15.789 1 98.12 479 VAL A C 1
ATOM 3988 O O . VAL A 1 479 ? -21.141 -23.422 -16.5 1 98.12 479 VAL A O 1
ATOM 3991 N N . TYR A 1 480 ? -23.344 -23.562 -16.328 1 97.44 480 TYR A N 1
ATOM 3992 C CA . TYR A 1 480 ? -23.578 -23.906 -17.719 1 97.44 480 TYR A CA 1
ATOM 3993 C C . TYR A 1 480 ? -24.047 -22.688 -18.516 1 97.44 480 TYR A C 1
ATOM 3995 O O . TYR A 1 480 ? -24.141 -22.734 -19.734 1 97.44 480 TYR A O 1
ATOM 4003 N N . GLY A 1 481 ? -24.344 -21.562 -17.859 1 97.75 481 GLY A N 1
ATOM 4004 C CA . GLY A 1 481 ? -24.859 -20.391 -18.547 1 97.75 481 GLY A CA 1
ATOM 4005 C C . GLY A 1 481 ? -23.875 -19.797 -19.531 1 97.75 481 GLY A C 1
ATOM 4006 O O . GLY A 1 481 ? -22.656 -19.812 -19.297 1 97.75 481 GLY A O 1
ATOM 4007 N N . GLY A 1 482 ? -24.406 -19.219 -20.562 1 97.69 482 GLY A N 1
ATOM 4008 C CA . GLY A 1 482 ? -23.594 -18.516 -21.531 1 97.69 482 GLY A CA 1
ATOM 4009 C C . GLY A 1 482 ? -23.016 -17.219 -21 1 97.69 482 GLY A C 1
ATOM 4010 O O . GLY A 1 482 ? -23.641 -16.562 -20.141 1 97.69 482 GLY A O 1
ATOM 4011 N N . PHE A 1 483 ? -21.906 -16.812 -21.5 1 98.19 483 PHE A N 1
ATOM 4012 C CA . PHE A 1 483 ? -21.141 -15.672 -21.031 1 98.19 483 PHE A CA 1
ATOM 4013 C C . PHE A 1 483 ? -21.266 -14.5 -22 1 98.19 483 PHE A C 1
ATOM 4015 O O . PHE A 1 483 ? -20.984 -14.648 -23.188 1 98.19 483 PHE A O 1
ATOM 4022 N N . GLU A 1 484 ? -21.703 -13.32 -21.469 1 98.31 484 GLU A N 1
ATOM 4023 C CA . GLU A 1 484 ? -21.828 -12.086 -22.234 1 98.31 484 GLU A CA 1
ATOM 4024 C C . GLU A 1 484 ? -21.156 -10.922 -21.516 1 98.31 484 GLU A C 1
ATOM 4026 O O . GLU A 1 484 ? -21.734 -10.359 -20.578 1 98.31 484 GLU A O 1
ATOM 4031 N N . PRO A 1 485 ? -20.016 -10.43 -22.016 1 98.38 485 PRO A N 1
ATOM 4032 C CA . PRO A 1 485 ? -19.297 -9.344 -21.344 1 98.38 485 PRO A CA 1
ATOM 4033 C C . PRO A 1 485 ? -20.016 -8 -21.484 1 98.38 485 PRO A C 1
ATOM 4035 O O . PRO A 1 485 ? -20.625 -7.727 -22.516 1 98.38 485 PRO A O 1
ATOM 4038 N N . LEU A 1 486 ? -20 -7.207 -20.438 1 98.12 486 LEU A N 1
ATOM 4039 C CA . LEU A 1 486 ? -20.406 -5.805 -20.422 1 98.12 486 LEU A CA 1
ATOM 4040 C C . LEU A 1 486 ? -19.219 -4.898 -20.094 1 98.12 486 LEU A C 1
ATOM 4042 O O . LEU A 1 486 ? -18.234 -5.34 -19.5 1 98.12 486 LEU A O 1
ATOM 4046 N N . TYR A 1 487 ? -19.234 -3.664 -20.562 1 97.38 487 TYR A N 1
ATOM 4047 C CA . TYR A 1 487 ? -18.203 -2.682 -20.25 1 97.38 487 TYR A CA 1
ATOM 4048 C C . TYR A 1 487 ? -16.828 -3.191 -20.656 1 97.38 487 TYR A C 1
ATOM 4050 O O . TYR A 1 487 ? -15.875 -3.098 -19.875 1 97.38 487 TYR A O 1
ATOM 4058 N N . ARG A 1 488 ? -16.672 -3.762 -21.844 1 96.88 488 ARG A N 1
ATOM 4059 C CA . ARG A 1 488 ? -15.5 -4.488 -22.328 1 96.88 488 ARG A CA 1
ATOM 4060 C C . ARG A 1 488 ? -14.242 -3.629 -22.234 1 96.88 488 ARG A C 1
ATOM 4062 O O . ARG A 1 488 ? -13.156 -4.137 -21.938 1 96.88 488 ARG A O 1
ATOM 4069 N N . ASP A 1 489 ? -14.391 -2.369 -22.422 1 95.94 489 ASP A N 1
ATOM 4070 C CA . ASP A 1 489 ? -13.195 -1.532 -22.531 1 95.94 489 ASP A CA 1
ATOM 4071 C C . ASP A 1 489 ? -13.062 -0.606 -21.328 1 95.94 489 ASP A C 1
ATOM 4073 O O . ASP A 1 489 ? -12.234 0.308 -21.328 1 95.94 489 ASP A O 1
ATOM 4077 N N . ASP A 1 490 ? -13.953 -0.806 -20.375 1 97.56 490 ASP A N 1
ATOM 4078 C CA . ASP A 1 490 ? -13.883 0.061 -19.203 1 97.56 490 ASP A CA 1
ATOM 4079 C C . ASP A 1 490 ? -12.594 -0.171 -18.422 1 97.56 490 ASP A C 1
ATOM 4081 O O . ASP A 1 490 ? -12.125 -1.306 -18.312 1 97.56 490 ASP A O 1
ATOM 4085 N N . GLU A 1 491 ? -12.078 0.831 -17.797 1 96.5 491 GLU A N 1
ATOM 4086 C CA . GLU A 1 491 ? -10.766 0.769 -17.172 1 96.5 491 GLU A CA 1
ATOM 4087 C C . GLU A 1 491 ? -10.883 0.348 -15.703 1 96.5 491 GLU A C 1
ATOM 4089 O O . GLU A 1 491 ? -9.875 0.105 -15.039 1 96.5 491 GLU A O 1
ATOM 4094 N N . GLN A 1 492 ? -12.125 0.232 -15.195 1 98 492 GLN A N 1
ATOM 4095 C CA . GLN A 1 492 ? -12.281 -0.08 -13.781 1 98 492 GLN A CA 1
ATOM 4096 C C . GLN A 1 492 ? -13.266 -1.229 -13.578 1 98 492 GLN A C 1
ATOM 4098 O O . GLN A 1 492 ? -13.148 -1.988 -12.609 1 98 492 GLN A O 1
ATOM 4103 N N . ILE A 1 493 ? -14.273 -1.327 -14.492 1 98.75 493 ILE A N 1
ATOM 4104 C CA . ILE A 1 493 ? -15.422 -2.195 -14.25 1 98.75 493 ILE A CA 1
ATOM 4105 C C . ILE A 1 493 ? -15.25 -3.504 -15.016 1 98.75 493 ILE A C 1
ATOM 4107 O O . ILE A 1 493 ? -14.953 -3.494 -16.219 1 98.75 493 ILE A O 1
ATOM 4111 N N . PHE A 1 494 ? -15.32 -4.629 -14.398 1 98.88 494 PHE A N 1
ATOM 4112 C CA . PHE A 1 494 ? -15.508 -5.949 -14.992 1 98.88 494 PHE A CA 1
ATOM 4113 C C . PHE A 1 494 ? -16.922 -6.473 -14.719 1 98.88 494 PHE A C 1
ATOM 4115 O O . PHE A 1 494 ? -17.234 -6.828 -13.586 1 98.88 494 PHE A O 1
ATOM 4122 N N . ALA A 1 495 ? -17.75 -6.449 -15.727 1 98.88 495 ALA A N 1
ATOM 4123 C CA . ALA A 1 495 ? -19.141 -6.879 -15.602 1 98.88 495 ALA A CA 1
ATOM 4124 C C . ALA A 1 495 ? -19.531 -7.801 -16.75 1 98.88 495 ALA A C 1
ATOM 4126 O O . ALA A 1 495 ? -19.016 -7.672 -17.859 1 98.88 495 ALA A O 1
ATOM 4127 N N . TYR A 1 496 ? -20.422 -8.688 -16.484 1 98.88 496 TYR A N 1
ATOM 4128 C CA . TYR A 1 496 ? -20.906 -9.609 -17.516 1 98.88 496 TYR A CA 1
ATOM 4129 C C . TYR A 1 496 ? -22.234 -10.227 -17.109 1 98.88 496 TYR A C 1
ATOM 4131 O O . TYR A 1 496 ? -22.625 -10.18 -15.93 1 98.88 496 TYR A O 1
ATOM 4139 N N . ILE A 1 497 ? -22.891 -10.773 -18.078 1 98.75 497 ILE A N 1
ATOM 4140 C CA . ILE A 1 497 ? -24.172 -11.461 -17.891 1 98.75 497 ILE A CA 1
ATOM 4141 C C . ILE A 1 497 ? -24 -12.945 -18.234 1 98.75 497 ILE A C 1
ATOM 4143 O O . ILE A 1 497 ? -23.312 -13.289 -19.203 1 98.75 497 ILE A O 1
ATOM 4147 N N . ARG A 1 498 ? -24.531 -13.828 -17.406 1 98.62 498 ARG A N 1
ATOM 4148 C CA . ARG A 1 498 ? -24.766 -15.234 -17.719 1 98.62 498 ARG A CA 1
ATOM 4149 C C . ARG A 1 498 ? -26.219 -15.469 -18.109 1 98.62 498 ARG A C 1
ATOM 4151 O O . ARG A 1 498 ? -27.141 -14.953 -17.453 1 98.62 498 ARG A O 1
ATOM 4158 N N . ARG A 1 499 ? -26.391 -16.25 -19.203 1 97.75 499 ARG A N 1
ATOM 4159 C CA . ARG A 1 499 ? -27.75 -16.547 -19.641 1 97.75 499 ARG A CA 1
ATOM 4160 C C . ARG A 1 499 ? -27.969 -18.047 -19.812 1 97.75 499 ARG A C 1
ATOM 4162 O O . ARG A 1 499 ? -27.094 -18.734 -20.375 1 97.75 499 ARG A O 1
ATOM 4169 N N . GLN A 1 500 ? -29 -18.484 -19.328 1 96.5 500 GLN A N 1
ATOM 4170 C CA . GLN A 1 500 ? -29.469 -19.859 -19.5 1 96.5 500 GLN A CA 1
ATOM 4171 C C . GLN A 1 500 ? -30.984 -19.938 -19.5 1 96.5 500 GLN A C 1
ATOM 4173 O O . GLN A 1 500 ? -31.625 -19.719 -18.484 1 96.5 500 GLN A O 1
ATOM 4178 N N . GLU A 1 501 ? -31.547 -20.203 -20.688 1 93.69 501 GLU A N 1
ATOM 4179 C CA . GLU A 1 501 ? -33 -20.234 -20.828 1 93.69 501 GLU A CA 1
ATOM 4180 C C . GLU A 1 501 ? -33.625 -18.922 -20.391 1 93.69 501 GLU A C 1
ATOM 4182 O O . GLU A 1 501 ? -33.281 -17.859 -20.875 1 93.69 501 GLU A O 1
ATOM 4187 N N . GLN A 1 502 ? -34.375 -19 -19.188 1 93.5 502 GLN A N 1
ATOM 4188 C CA . GLN A 1 502 ? -35.062 -17.797 -18.75 1 93.5 502 GLN A CA 1
ATOM 4189 C C . GLN A 1 502 ? -34.344 -17.125 -17.594 1 93.5 502 GLN A C 1
ATOM 4191 O O . GLN A 1 502 ? -34.781 -16.078 -17.094 1 93.5 502 GLN A O 1
ATOM 4196 N N . GLU A 1 503 ? -33.219 -17.703 -17.312 1 97 503 GLU A N 1
ATOM 4197 C CA . GLU A 1 503 ? -32.469 -17.141 -16.188 1 97 503 GLU A CA 1
ATOM 4198 C C . GLU A 1 503 ? -31.344 -16.25 -16.656 1 97 503 GLU A C 1
ATOM 4200 O O . GLU A 1 503 ? -30.75 -16.5 -17.719 1 97 503 GLU A O 1
ATOM 4205 N N . LYS A 1 504 ? -31.141 -15.172 -15.875 1 98.12 504 LYS A N 1
ATOM 4206 C CA . LYS A 1 504 ? -29.984 -14.305 -16.141 1 98.12 504 LYS A CA 1
ATOM 4207 C C . LYS A 1 504 ? -29.312 -13.883 -14.836 1 98.12 504 LYS A C 1
ATOM 4209 O O . LYS A 1 504 ? -29.969 -13.727 -13.805 1 98.12 504 LYS A O 1
ATOM 4214 N N . LEU A 1 505 ? -28.047 -13.781 -14.906 1 98.62 505 LEU A N 1
ATOM 4215 C CA . LEU A 1 505 ? -27.203 -13.359 -13.797 1 98.62 505 LEU A CA 1
ATOM 4216 C C . LEU A 1 505 ? -26.281 -12.227 -14.219 1 98.62 505 LEU A C 1
ATOM 4218 O O . LEU A 1 505 ? -25.609 -12.312 -15.25 1 98.62 505 LEU A O 1
ATOM 4222 N N . LEU A 1 506 ? -26.312 -11.102 -13.469 1 98.81 506 LEU A N 1
ATOM 4223 C CA . LEU A 1 506 ? -25.391 -9.984 -13.711 1 98.81 506 LEU A CA 1
ATOM 4224 C C . LEU A 1 506 ? -24.328 -9.914 -12.625 1 98.81 506 LEU A C 1
ATOM 4226 O O . LEU A 1 506 ? -24.641 -9.82 -11.438 1 98.81 506 LEU A O 1
ATOM 4230 N N . THR A 1 507 ? -23.094 -10.016 -13 1 98.94 507 THR A N 1
ATOM 4231 C CA . THR A 1 507 ? -21.969 -9.82 -12.102 1 98.94 507 THR A CA 1
ATOM 4232 C C . THR A 1 507 ? -21.297 -8.469 -12.367 1 98.94 507 THR A C 1
ATOM 4234 O O . THR A 1 507 ? -20.984 -8.133 -13.508 1 98.94 507 THR A O 1
ATOM 4237 N N . VAL A 1 508 ? -21.156 -7.664 -11.281 1 98.88 508 VAL A N 1
ATOM 4238 C CA . VAL A 1 508 ? -20.531 -6.348 -11.367 1 98.88 508 VAL A CA 1
ATOM 4239 C C . VAL A 1 508 ? -19.375 -6.25 -10.375 1 98.88 508 VAL A C 1
ATOM 4241 O O . VAL A 1 508 ? -19.547 -6.52 -9.188 1 98.88 508 VAL A O 1
ATOM 4244 N N . CYS A 1 509 ? -18.188 -5.848 -10.859 1 98.88 509 CYS A N 1
ATOM 4245 C CA . CYS A 1 509 ? -17 -5.711 -10.016 1 98.88 509 CYS A CA 1
ATOM 4246 C C . CYS A 1 509 ? -16.234 -4.438 -10.367 1 98.88 509 CYS A C 1
ATOM 4248 O O . CYS A 1 509 ? -15.945 -4.184 -11.539 1 98.88 509 CYS A O 1
ATOM 4250 N N . ASN A 1 510 ? -15.953 -3.621 -9.367 1 98.88 510 ASN A N 1
ATOM 4251 C CA . ASN A 1 510 ? -15.016 -2.516 -9.508 1 98.88 510 ASN A CA 1
ATOM 4252 C C . ASN A 1 510 ? -13.594 -2.934 -9.141 1 98.88 510 ASN A C 1
ATOM 4254 O O . ASN A 1 510 ? -13.305 -3.172 -7.965 1 98.88 510 ASN A O 1
ATOM 4258 N N . PHE A 1 511 ? -12.664 -2.941 -10.109 1 98.75 511 PHE A N 1
ATOM 4259 C CA . PHE A 1 511 ? -11.305 -3.436 -9.922 1 98.75 511 PHE A CA 1
ATOM 4260 C C . PHE A 1 511 ? -10.352 -2.287 -9.625 1 98.75 511 PHE A C 1
ATOM 4262 O O . PHE A 1 511 ? -9.203 -2.291 -10.086 1 98.75 511 PHE A O 1
ATOM 4269 N N . SER A 1 512 ? -10.867 -1.266 -8.867 1 97.94 512 SER A N 1
ATOM 4270 C CA . SER A 1 512 ? -9.992 -0.12 -8.625 1 97.94 512 SER A CA 1
ATOM 4271 C C . SER A 1 512 ? -10.234 0.471 -7.238 1 97.94 512 SER A C 1
ATOM 4273 O O . SER A 1 512 ? -11.227 0.154 -6.586 1 97.94 512 SER A O 1
ATOM 4275 N N . ASP A 1 513 ? -9.312 1.307 -6.801 1 97.12 513 ASP A N 1
ATOM 4276 C CA . ASP A 1 513 ? -9.398 2.008 -5.523 1 97.12 513 ASP A CA 1
ATOM 4277 C C . ASP A 1 513 ? -10.109 3.348 -5.68 1 97.12 513 ASP A C 1
ATOM 4279 O O . ASP A 1 513 ? -9.977 4.234 -4.832 1 97.12 513 ASP A O 1
ATOM 4283 N N . LYS A 1 514 ? -10.883 3.51 -6.824 1 96.38 514 LYS A N 1
ATOM 4284 C CA . LYS A 1 514 ? -11.656 4.711 -7.121 1 96.38 514 LYS A CA 1
ATOM 4285 C C . LYS A 1 514 ? -13.125 4.379 -7.352 1 96.38 514 LYS A C 1
ATOM 4287 O O . LYS A 1 514 ? -13.461 3.244 -7.699 1 96.38 514 LYS A O 1
ATOM 4292 N N . ASN A 1 515 ? -13.969 5.355 -7.145 1 96.88 515 ASN A N 1
ATOM 4293 C CA . ASN A 1 515 ? -15.367 5.188 -7.512 1 96.88 515 ASN A CA 1
ATOM 4294 C C . ASN A 1 515 ? -15.539 5.004 -9.016 1 96.88 515 ASN A C 1
ATOM 4296 O O . ASN A 1 515 ? -14.734 5.512 -9.805 1 96.88 515 ASN A O 1
ATOM 4300 N N . ALA A 1 516 ? -16.453 4.234 -9.375 1 97.75 516 ALA A N 1
ATOM 4301 C CA . ALA A 1 516 ? -16.781 4.023 -10.781 1 97.75 516 ALA A CA 1
ATOM 4302 C C . ALA A 1 516 ? -18.281 4.137 -11.031 1 97.75 516 ALA A C 1
ATOM 4304 O O . ALA A 1 516 ? -19.078 3.631 -10.242 1 97.75 516 ALA A O 1
ATOM 4305 N N . GLU A 1 517 ? -18.688 4.746 -12.062 1 97.19 517 GLU A N 1
ATOM 4306 C CA . GLU A 1 517 ? -20.094 4.895 -12.414 1 97.19 517 GLU A CA 1
ATOM 4307 C C . GLU A 1 517 ? -20.531 3.83 -13.414 1 97.19 517 GLU A C 1
ATOM 4309 O O . GLU A 1 517 ? -19.781 3.49 -14.336 1 97.19 517 GLU A O 1
ATOM 4314 N N . MET A 1 518 ? -21.656 3.312 -13.18 1 97.31 518 MET A N 1
ATOM 4315 C CA . MET A 1 518 ? -22.203 2.357 -14.141 1 97.31 518 MET A CA 1
ATOM 4316 C C . MET A 1 518 ? -23.734 2.414 -14.148 1 97.31 518 MET A C 1
ATOM 4318 O O . MET A 1 518 ? -24.344 2.967 -13.234 1 97.31 518 MET A O 1
ATOM 4322 N N . GLU A 1 519 ? -24.328 1.9 -15.188 1 97.94 519 GLU A N 1
ATOM 4323 C CA . GLU A 1 519 ? -25.781 1.769 -15.312 1 97.94 519 GLU A CA 1
ATOM 4324 C C . GLU A 1 519 ? -26.203 0.303 -15.281 1 97.94 519 GLU A C 1
ATOM 4326 O O . GLU A 1 519 ? -25.734 -0.502 -16.094 1 97.94 519 GLU A O 1
ATOM 4331 N N . ILE A 1 520 ? -27.062 -0.03 -14.445 1 98.12 520 ILE A N 1
ATOM 4332 C CA . ILE A 1 520 ? -27.594 -1.386 -14.391 1 98.12 520 ILE A CA 1
ATOM 4333 C C . ILE A 1 520 ? -28.578 -1.602 -15.547 1 98.12 520 ILE A C 1
ATOM 4335 O O . ILE A 1 520 ? -29.5 -0.82 -15.734 1 98.12 520 ILE A O 1
ATOM 4339 N N . PRO A 1 521 ? -28.422 -2.66 -16.328 1 97.88 521 PRO A N 1
ATOM 4340 C CA . PRO A 1 521 ? -29.359 -2.912 -17.422 1 97.88 521 PRO A CA 1
ATOM 4341 C C . PRO A 1 521 ? -30.797 -3.037 -16.953 1 97.88 521 PRO A C 1
ATOM 4343 O O . PRO A 1 521 ? -31.062 -3.662 -15.922 1 97.88 521 PRO A O 1
ATOM 4346 N N . GLU A 1 522 ? -31.688 -2.557 -17.766 1 97.12 522 GLU A N 1
ATOM 4347 C CA . GLU A 1 522 ? -33.094 -2.525 -17.438 1 97.12 522 GLU A CA 1
ATOM 4348 C C . GLU A 1 522 ? -33.656 -3.934 -17.219 1 97.12 522 GLU A C 1
ATOM 4350 O O . GLU A 1 522 ? -34.562 -4.133 -16.422 1 97.12 522 GLU A O 1
ATOM 4355 N N . GLU A 1 523 ? -33.125 -4.883 -17.844 1 96.62 523 GLU A N 1
ATOM 4356 C CA . GLU A 1 523 ? -33.625 -6.25 -17.75 1 96.62 523 GLU A CA 1
ATOM 4357 C C . GLU A 1 523 ? -33.406 -6.824 -16.344 1 96.62 523 GLU A C 1
ATOM 4359 O O . GLU A 1 523 ? -33.969 -7.871 -16.016 1 96.62 523 GLU A O 1
ATOM 4364 N N . PHE A 1 524 ? -32.688 -6.117 -15.578 1 97.75 524 PHE A N 1
ATOM 4365 C CA . PHE A 1 524 ? -32.469 -6.605 -14.227 1 97.75 524 PHE A CA 1
ATOM 4366 C C . PHE A 1 524 ? -33.25 -5.805 -13.211 1 97.75 524 PHE A C 1
ATOM 4368 O O . PHE A 1 524 ? -33.031 -5.906 -12 1 97.75 524 PHE A O 1
ATOM 4375 N N . LYS A 1 525 ? -34.156 -4.988 -13.641 1 95.62 525 LYS A N 1
ATOM 4376 C CA . LYS A 1 525 ? -35.062 -4.32 -12.711 1 95.62 525 LYS A CA 1
ATOM 4377 C C . LYS A 1 525 ? -35.781 -5.336 -11.828 1 95.62 525 LYS A C 1
ATOM 4379 O O . LYS A 1 525 ? -36.312 -6.32 -12.328 1 95.62 525 LYS A O 1
ATOM 4384 N N . GLY A 1 526 ? -35.75 -5.105 -10.57 1 95 526 GLY A N 1
ATOM 4385 C CA . GLY A 1 526 ? -36.406 -5.996 -9.641 1 95 526 GLY A CA 1
ATOM 4386 C C . GLY A 1 526 ? -35.625 -7.281 -9.391 1 95 526 GLY A C 1
ATOM 4387 O O . GLY A 1 526 ? -36.156 -8.211 -8.773 1 95 526 GLY A O 1
ATOM 4388 N N . ALA A 1 527 ? -34.438 -7.344 -9.789 1 97.31 527 ALA A N 1
ATOM 4389 C CA . ALA A 1 527 ? -33.625 -8.547 -9.617 1 97.31 527 ALA A CA 1
ATOM 4390 C C . ALA A 1 527 ? -33.281 -8.766 -8.148 1 97.31 527 ALA A C 1
ATOM 4392 O O . ALA A 1 527 ? -33.312 -7.828 -7.348 1 97.31 527 ALA A O 1
ATOM 4393 N N . GLU A 1 528 ? -32.969 -9.992 -7.824 1 97.5 528 GLU A N 1
ATOM 4394 C CA . GLU A 1 528 ? -32.5 -10.375 -6.5 1 97.5 528 GLU A CA 1
ATOM 4395 C C . GLU A 1 528 ? -30.984 -10.266 -6.402 1 97.5 528 GLU A C 1
ATOM 4397 O O . GLU A 1 528 ? -30.266 -10.734 -7.289 1 97.5 528 GLU A O 1
ATOM 4402 N N . CYS A 1 529 ? -30.547 -9.562 -5.363 1 98.25 529 CYS A N 1
ATOM 4403 C CA . CYS A 1 529 ? -29.109 -9.578 -5.102 1 98.25 529 CYS A CA 1
ATOM 4404 C C . CYS A 1 529 ? -28.688 -10.875 -4.414 1 98.25 529 CYS A C 1
ATOM 4406 O O . CYS A 1 529 ? -29.078 -11.125 -3.27 1 98.25 529 CYS A O 1
ATOM 4408 N N . LEU A 1 530 ? -27.938 -11.688 -5.074 1 98.5 530 LEU A N 1
ATOM 4409 C CA . LEU A 1 530 ? -27.516 -12.969 -4.52 1 98.5 530 LEU A CA 1
ATOM 4410 C C . LEU A 1 530 ? -26.391 -12.781 -3.52 1 98.5 530 LEU A C 1
ATOM 4412 O O . LEU A 1 530 ? -26.281 -13.523 -2.541 1 98.5 530 LEU A O 1
ATOM 4416 N N . ILE A 1 531 ? -25.516 -11.789 -3.758 1 98.38 531 ILE A N 1
ATOM 4417 C CA . ILE A 1 531 ? -24.344 -11.578 -2.924 1 98.38 531 ILE A CA 1
ATOM 4418 C C . ILE A 1 531 ? -23.734 -10.203 -3.215 1 98.38 531 ILE A C 1
ATOM 4420 O O . ILE A 1 531 ? -23.781 -9.734 -4.355 1 98.38 531 ILE A O 1
ATOM 4424 N N . THR A 1 532 ? -23.281 -9.5 -2.266 1 98.19 532 THR A N 1
ATOM 4425 C CA . THR A 1 532 ? -22.562 -8.234 -2.348 1 98.19 532 THR A CA 1
ATOM 4426 C C . THR A 1 532 ? -21.484 -8.148 -1.275 1 98.19 532 THR A C 1
ATOM 4428 O O . THR A 1 532 ? -21.609 -8.75 -0.207 1 98.19 532 THR A O 1
ATOM 4431 N N . ASN A 1 533 ? -20.375 -7.445 -1.582 1 98.38 533 ASN A N 1
ATOM 4432 C CA . ASN A 1 533 ? -19.266 -7.434 -0.628 1 98.38 533 ASN A CA 1
ATOM 4433 C C . ASN A 1 533 ? -19.266 -6.16 0.21 1 98.38 533 ASN A C 1
ATOM 4435 O O . ASN A 1 533 ? -18.406 -5.984 1.081 1 98.38 533 ASN A O 1
ATOM 4439 N N . LEU A 1 534 ? -20.172 -5.324 -0.076 1 96.31 534 LEU A N 1
ATOM 4440 C CA . LEU A 1 534 ? -20.391 -4.125 0.724 1 96.31 534 LEU A CA 1
ATOM 4441 C C . LEU A 1 534 ? -21.859 -3.979 1.106 1 96.31 534 LEU A C 1
ATOM 4443 O O . LEU A 1 534 ? -22.578 -4.973 1.215 1 96.31 534 LEU A O 1
ATOM 4447 N N . ASP A 1 535 ? -22.359 -2.783 1.379 1 89.19 535 ASP A N 1
ATOM 4448 C CA . ASP A 1 535 ? -23.672 -2.625 1.983 1 89.19 535 ASP A CA 1
ATOM 4449 C C . ASP A 1 535 ? -24.641 -1.971 1.007 1 89.19 535 ASP A C 1
ATOM 4451 O O . ASP A 1 535 ? -25.547 -1.239 1.42 1 89.19 535 ASP A O 1
ATOM 4455 N N . ARG A 1 536 ? -24.453 -2.293 -0.192 1 92.69 536 ARG A N 1
ATOM 4456 C CA . ARG A 1 536 ? -25.344 -1.679 -1.169 1 92.69 536 ARG A CA 1
ATOM 4457 C C . ARG A 1 536 ? -26.766 -2.242 -1.053 1 92.69 536 ARG A C 1
ATOM 4459 O O . ARG A 1 536 ? -26.938 -3.451 -0.886 1 92.69 536 ARG A O 1
ATOM 4466 N N . THR A 1 537 ? -27.75 -1.313 -1.278 1 92.31 537 THR A N 1
ATOM 4467 C CA . THR A 1 537 ? -29.141 -1.75 -1.192 1 92.31 537 THR A CA 1
ATOM 4468 C C . THR A 1 537 ? -29.906 -1.33 -2.438 1 92.31 537 THR A C 1
ATOM 4470 O O . THR A 1 537 ? -31.031 -1.788 -2.658 1 92.31 537 THR A O 1
ATOM 4473 N N . VAL A 1 538 ? -29.297 -0.528 -3.258 1 92.69 538 VAL A N 1
ATOM 4474 C CA . VAL A 1 538 ? -29.953 -0.04 -4.461 1 92.69 538 VAL A CA 1
ATOM 4475 C C . VAL A 1 538 ? -29.25 -0.595 -5.699 1 92.69 538 VAL A C 1
ATOM 4477 O O . VAL A 1 538 ? -28.047 -0.408 -5.875 1 92.69 538 VAL A O 1
ATOM 4480 N N . PHE A 1 539 ? -29.984 -1.239 -6.602 1 96.25 539 PHE A N 1
ATOM 4481 C CA . PHE A 1 539 ? -29.422 -1.922 -7.762 1 96.25 539 PHE A CA 1
ATOM 4482 C C . PHE A 1 539 ? -30.172 -1.531 -9.031 1 96.25 539 PHE A C 1
ATOM 4484 O O . PHE A 1 539 ? -30.453 -2.383 -9.875 1 96.25 539 PHE A O 1
ATOM 4491 N N . GLU A 1 540 ? -30.625 -0.268 -9.156 1 94.62 540 GLU A N 1
ATOM 4492 C CA . GLU A 1 540 ? -31.359 0.186 -10.344 1 94.62 540 GLU A CA 1
ATOM 4493 C C . GLU A 1 540 ? -30.781 1.501 -10.867 1 94.62 540 GLU A C 1
ATOM 4495 O O . GLU A 1 540 ? -30.312 2.334 -10.086 1 94.62 540 GLU A O 1
ATOM 4500 N N . GLY A 1 541 ? -30.828 1.64 -12.195 1 95.06 541 GLY A N 1
ATOM 4501 C CA . GLY A 1 541 ? -30.406 2.887 -12.812 1 95.06 541 GLY A CA 1
ATOM 4502 C C . GLY A 1 541 ? -28.906 3.127 -12.719 1 95.06 541 GLY A C 1
ATOM 4503 O O . GLY A 1 541 ? -28.125 2.186 -12.805 1 95.06 541 GLY A O 1
ATOM 4504 N N . ARG A 1 542 ? -28.547 4.469 -12.664 1 96.19 542 ARG A N 1
ATOM 4505 C CA . ARG A 1 542 ? -27.141 4.852 -12.562 1 96.19 542 ARG A CA 1
ATOM 4506 C C . ARG A 1 542 ? -26.656 4.758 -11.117 1 96.19 542 ARG A C 1
ATOM 4508 O O . ARG A 1 542 ? -27.297 5.281 -10.203 1 96.19 542 ARG A O 1
ATOM 4515 N N . ILE A 1 543 ? -25.531 4.055 -10.938 1 96.88 543 ILE A N 1
ATOM 4516 C CA . ILE A 1 543 ? -25 3.887 -9.586 1 96.88 543 ILE A CA 1
ATOM 4517 C C . ILE A 1 543 ? -23.516 4.211 -9.578 1 96.88 543 ILE A C 1
ATOM 4519 O O . ILE A 1 543 ? -22.875 4.238 -10.633 1 96.88 543 ILE A O 1
ATOM 4523 N N . VAL A 1 544 ? -23.016 4.535 -8.43 1 96.38 544 VAL A N 1
ATOM 4524 C CA . VAL A 1 544 ? -21.594 4.723 -8.195 1 96.38 544 VAL A CA 1
ATOM 4525 C C . VAL A 1 544 ? -21.047 3.568 -7.352 1 96.38 544 VAL A C 1
ATOM 4527 O O . VAL A 1 544 ? -21.484 3.354 -6.223 1 96.38 544 VAL A O 1
ATOM 4530 N N . LEU A 1 545 ? -20.172 2.789 -7.957 1 98 545 LEU A N 1
ATOM 4531 C CA . LEU A 1 545 ? -19.5 1.708 -7.242 1 98 545 LEU A CA 1
ATOM 4532 C C . LEU A 1 545 ? -18.359 2.248 -6.383 1 98 545 LEU A C 1
ATOM 4534 O O . LEU A 1 545 ? -17.562 3.059 -6.848 1 98 545 LEU A O 1
ATOM 4538 N N . LYS A 1 546 ? -18.344 1.858 -5.137 1 97.44 546 LYS A N 1
ATOM 4539 C CA . LYS A 1 546 ? -17.219 2.16 -4.266 1 97.44 546 LYS A CA 1
ATOM 4540 C C . LYS A 1 546 ? -15.984 1.349 -4.66 1 97.44 546 LYS A C 1
ATOM 4542 O O . LYS A 1 546 ? -16.078 0.422 -5.469 1 97.44 546 LYS A O 1
ATOM 4547 N N . PRO A 1 547 ? -14.828 1.729 -4.105 1 98.25 547 PRO A N 1
ATOM 4548 C CA . PRO A 1 547 ? -13.617 0.956 -4.391 1 98.25 547 PRO A CA 1
ATOM 4549 C C . PRO A 1 547 ? -13.773 -0.528 -4.07 1 98.25 547 PRO A C 1
ATOM 4551 O O . PRO A 1 547 ? -14.141 -0.886 -2.947 1 98.25 547 PRO A O 1
ATOM 4554 N N . TYR A 1 548 ? -13.547 -1.434 -5.098 1 98.81 548 TYR A N 1
ATOM 4555 C CA . TYR A 1 548 ? -13.531 -2.891 -5.023 1 98.81 548 TYR A CA 1
ATOM 4556 C C . TYR A 1 548 ? -14.914 -3.441 -4.699 1 98.81 548 TYR A C 1
ATOM 4558 O O . TYR A 1 548 ? -15.039 -4.582 -4.25 1 98.81 548 TYR A O 1
ATOM 4566 N N . GLU A 1 549 ? -15.961 -2.654 -4.938 1 98.62 549 GLU A N 1
ATOM 4567 C CA . GLU A 1 549 ? -17.328 -3.145 -4.719 1 98.62 549 GLU A CA 1
ATOM 4568 C C . GLU A 1 549 ? -17.703 -4.203 -5.75 1 98.62 549 GLU A C 1
ATOM 4570 O O . GLU A 1 549 ? -17.281 -4.121 -6.91 1 98.62 549 GLU A O 1
ATOM 4575 N N . ALA A 1 550 ? -18.422 -5.23 -5.309 1 98.88 550 ALA A N 1
ATOM 4576 C CA . ALA A 1 550 ? -18.906 -6.297 -6.18 1 98.88 550 ALA A CA 1
ATOM 4577 C C . ALA A 1 550 ? -20.281 -6.785 -5.73 1 98.88 550 ALA A C 1
ATOM 4579 O O . ALA A 1 550 ? -20.578 -6.832 -4.531 1 98.88 550 ALA A O 1
ATOM 4580 N N . PHE A 1 551 ? -21.078 -7.137 -6.68 1 98.81 551 PHE A N 1
ATOM 4581 C CA . PHE A 1 551 ? -22.359 -7.77 -6.367 1 98.81 551 PHE A CA 1
ATOM 4582 C C . PHE A 1 551 ? -22.859 -8.602 -7.543 1 98.81 551 PHE A C 1
ATOM 4584 O O . PHE A 1 551 ? -22.344 -8.477 -8.656 1 98.81 551 PHE A O 1
ATOM 4591 N N . VAL A 1 552 ? -23.797 -9.523 -7.32 1 98.88 552 VAL A N 1
ATOM 4592 C CA . VAL A 1 552 ? -24.406 -10.398 -8.312 1 98.88 552 VAL A CA 1
ATOM 4593 C C . VAL A 1 552 ? -25.922 -10.273 -8.234 1 98.88 552 VAL A C 1
ATOM 4595 O O . VAL A 1 552 ? -26.516 -10.453 -7.168 1 98.88 552 VAL A O 1
ATOM 4598 N N . LEU A 1 553 ? -26.516 -9.953 -9.352 1 98.75 553 LEU A N 1
ATOM 4599 C CA . LEU A 1 553 ? -27.969 -9.898 -9.453 1 98.75 553 LEU A CA 1
ATOM 4600 C C . LEU A 1 553 ? -28.5 -11.094 -10.234 1 98.75 553 LEU A C 1
ATOM 4602 O O . LEU A 1 553 ? -27.891 -11.531 -11.211 1 98.75 553 LEU A O 1
ATOM 4606 N N . TYR A 1 554 ? -29.625 -11.633 -9.812 1 98.44 554 TYR A N 1
ATOM 4607 C CA . TYR A 1 554 ? -30.266 -12.781 -10.438 1 98.44 554 TYR A CA 1
ATOM 4608 C C . TYR A 1 554 ? -31.719 -12.477 -10.766 1 98.44 554 TYR A C 1
ATOM 4610 O O . TYR A 1 554 ? -32.438 -11.867 -9.969 1 98.44 554 TYR A O 1
ATOM 4618 N N . LYS A 1 555 ? -32.094 -12.82 -11.977 1 96.31 555 LYS A N 1
ATOM 4619 C CA . LYS A 1 555 ? -33.5 -12.664 -12.391 1 96.31 555 LYS A CA 1
ATOM 4620 C C . LYS A 1 555 ? -33.938 -13.859 -13.211 1 96.31 555 LYS A C 1
ATOM 4622 O O . LYS A 1 555 ? -33.219 -14.367 -14.062 1 96.31 555 LYS A O 1
ATOM 4627 N N . LYS A 1 556 ? -35.125 -14.266 -12.938 1 91.62 556 LYS A N 1
ATOM 4628 C CA . LYS A 1 556 ? -35.812 -15.312 -13.703 1 91.62 556 LYS A CA 1
ATOM 4629 C C . LYS A 1 556 ? -36.906 -14.719 -14.562 1 91.62 556 LYS A C 1
ATOM 4631 O O . LYS A 1 556 ? -37.656 -13.844 -14.125 1 91.62 556 LYS A O 1
ATOM 4636 N N . MET B 1 1 ? 13.727 38 -6.387 1 79.75 1 MET B N 1
ATOM 4637 C CA . MET B 1 1 ? 13.016 37.75 -5.129 1 79.75 1 MET B CA 1
ATOM 4638 C C . MET B 1 1 ? 13.93 38.031 -3.938 1 79.75 1 MET B C 1
ATOM 4640 O O . MET B 1 1 ? 15.117 37.719 -3.971 1 79.75 1 MET B O 1
ATOM 4644 N N . GLU B 1 2 ? 13.344 38.594 -3.012 1 85.94 2 GLU B N 1
ATOM 4645 C CA . GLU B 1 2 ? 14.117 38.875 -1.809 1 85.94 2 GLU B CA 1
ATOM 4646 C C . GLU B 1 2 ? 14.461 37.625 -1.037 1 85.94 2 GLU B C 1
ATOM 4648 O O . GLU B 1 2 ? 13.602 36.75 -0.836 1 85.94 2 GLU B O 1
ATOM 4653 N N . LYS B 1 3 ? 15.734 37.469 -0.624 1 92.38 3 LYS B N 1
ATOM 4654 C CA . LYS B 1 3 ? 16.172 36.312 0.165 1 92.38 3 LYS B CA 1
ATOM 4655 C C . LYS B 1 3 ? 15.789 36.469 1.633 1 92.38 3 LYS B C 1
ATOM 4657 O O . LYS B 1 3 ? 15.93 37.562 2.201 1 92.38 3 LYS B O 1
ATOM 4662 N N . LYS B 1 4 ? 15.148 35.469 2.156 1 93.88 4 LYS B N 1
ATOM 4663 C CA . LYS B 1 4 ? 14.766 35.406 3.564 1 93.88 4 LYS B CA 1
ATOM 4664 C C . LYS B 1 4 ? 15.156 34.031 4.156 1 93.88 4 LYS B C 1
ATOM 4666 O O . LYS B 1 4 ? 15.07 33.031 3.479 1 93.88 4 LYS B O 1
ATOM 4671 N N . TRP B 1 5 ? 15.578 34.031 5.426 1 95.88 5 TRP B N 1
ATOM 4672 C CA . TRP B 1 5 ? 16.047 32.781 6.035 1 95.88 5 TRP B CA 1
ATOM 4673 C C . TRP B 1 5 ? 14.93 31.734 6.062 1 95.88 5 TRP B C 1
ATOM 4675 O O . TRP B 1 5 ? 15.188 30.547 5.906 1 95.88 5 TRP B O 1
ATOM 4685 N N . TRP B 1 6 ? 13.641 32.25 6.23 1 96 6 TRP B N 1
ATOM 4686 C CA . TRP B 1 6 ? 12.531 31.297 6.336 1 96 6 TRP B CA 1
ATOM 4687 C C . TRP B 1 6 ? 12.172 30.719 4.969 1 96 6 TRP B C 1
ATOM 4689 O O . TRP B 1 6 ? 11.547 29.656 4.879 1 96 6 TRP B O 1
ATOM 4699 N N . LYS B 1 7 ? 12.531 31.344 3.83 1 96.94 7 LYS B N 1
ATOM 4700 C CA . LYS B 1 7 ? 12.375 30.766 2.5 1 96.94 7 LYS B CA 1
ATOM 4701 C C . LYS B 1 7 ? 13.391 29.656 2.264 1 96.94 7 LYS B C 1
ATOM 4703 O O . LYS B 1 7 ? 13.102 28.688 1.556 1 96.94 7 LYS B O 1
ATOM 4708 N N . GLU B 1 8 ? 14.555 29.75 2.895 1 97.56 8 GLU B N 1
ATOM 4709 C CA . GLU B 1 8 ? 15.672 28.844 2.654 1 97.56 8 GLU B CA 1
ATOM 4710 C C . GLU B 1 8 ? 15.68 27.688 3.658 1 97.56 8 GLU B C 1
ATOM 4712 O O . GLU B 1 8 ? 16.484 26.766 3.541 1 97.56 8 GLU B O 1
ATOM 4717 N N . SER B 1 9 ? 14.688 27.688 4.578 1 97.5 9 SER B N 1
ATOM 4718 C CA . SER B 1 9 ? 14.641 26.719 5.676 1 97.5 9 SER B CA 1
ATOM 4719 C C . SER B 1 9 ? 13.898 25.453 5.27 1 97.5 9 SER B C 1
ATOM 4721 O O . SER B 1 9 ? 13.195 25.438 4.258 1 97.5 9 SER B O 1
ATOM 4723 N N . VAL B 1 10 ? 14.203 24.406 5.965 1 98.69 10 VAL B N 1
ATOM 4724 C CA . VAL B 1 10 ? 13.391 23.188 5.992 1 98.69 10 VAL B CA 1
ATOM 4725 C C . VAL B 1 10 ? 12.812 22.984 7.391 1 98.69 10 VAL B C 1
ATOM 4727 O O . VAL B 1 10 ? 13.555 22.891 8.367 1 98.69 10 VAL B O 1
ATOM 4730 N N . VAL B 1 11 ? 11.484 22.906 7.488 1 98.81 11 VAL B N 1
ATOM 4731 C CA . VAL B 1 11 ? 10.797 22.844 8.773 1 98.81 11 VAL B CA 1
ATOM 4732 C C . VAL B 1 11 ? 10.453 21.391 9.094 1 98.81 11 VAL B C 1
ATOM 4734 O O . VAL B 1 11 ? 10 20.641 8.227 1 98.81 11 VAL B O 1
ATOM 4737 N N . TYR B 1 12 ? 10.789 20.969 10.258 1 98.88 12 TYR B N 1
ATOM 4738 C CA . TYR B 1 12 ? 10.375 19.672 10.797 1 98.88 12 TYR B CA 1
ATOM 4739 C C . TYR B 1 12 ? 9.289 19.844 11.859 1 98.88 12 TYR B C 1
ATOM 4741 O O . TYR B 1 12 ? 9.469 20.594 12.82 1 98.88 12 TYR B O 1
ATOM 4749 N N . GLN B 1 13 ? 8.148 19.203 11.664 1 98.88 13 GLN B N 1
ATOM 4750 C CA . GLN B 1 13 ? 7.078 19.281 12.648 1 98.88 13 GLN B CA 1
ATOM 4751 C C . GLN B 1 13 ? 7.176 18.156 13.672 1 98.88 13 GLN B C 1
ATOM 4753 O O . GLN B 1 13 ? 7.316 16.984 13.305 1 98.88 13 GLN B O 1
ATOM 4758 N N . ILE B 1 14 ? 7.066 18.562 14.922 1 98.88 14 ILE B N 1
ATOM 4759 C CA . ILE B 1 14 ? 7.062 17.625 16.031 1 98.88 14 ILE B CA 1
ATOM 4760 C C . ILE B 1 14 ? 5.699 17.641 16.719 1 98.88 14 ILE B C 1
ATOM 4762 O O . ILE B 1 14 ? 5.16 18.703 17.016 1 98.88 14 ILE B O 1
ATOM 4766 N N . TYR B 1 15 ? 5.102 16.516 16.812 1 98.75 15 TYR B N 1
ATOM 4767 C CA . TYR B 1 15 ? 3.965 16.281 17.703 1 98.75 15 TYR B CA 1
ATOM 4768 C C . TYR B 1 15 ? 4.43 15.742 19.047 1 98.75 15 TYR B C 1
ATOM 4770 O O . TYR B 1 15 ? 4.617 14.531 19.203 1 98.75 15 TYR B O 1
ATOM 4778 N N . PRO B 1 16 ? 4.57 16.578 20.062 1 98.56 16 PRO B N 1
ATOM 4779 C CA . PRO B 1 16 ? 5.305 16.25 21.281 1 98.56 16 PRO B CA 1
ATOM 4780 C C . PRO B 1 16 ? 4.805 14.961 21.938 1 98.56 16 PRO B C 1
ATOM 4782 O O . PRO B 1 16 ? 5.609 14.102 22.328 1 98.56 16 PRO B O 1
ATOM 4785 N N . LYS B 1 17 ? 3.529 14.734 21.969 1 98.19 17 LYS B N 1
ATOM 4786 C CA . LYS B 1 17 ? 2.914 13.609 22.672 1 98.19 17 LYS B CA 1
ATOM 4787 C C . LYS B 1 17 ? 3.408 12.281 22.109 1 98.19 17 LYS B C 1
ATOM 4789 O O . LYS B 1 17 ? 3.402 11.266 22.812 1 98.19 17 LYS B O 1
ATOM 4794 N N . SER B 1 18 ? 3.938 12.297 20.922 1 98.81 18 SER B N 1
ATOM 4795 C CA . SER B 1 18 ? 4.285 11.055 20.234 1 98.81 18 SER B CA 1
ATOM 4796 C C . SER B 1 18 ? 5.727 11.07 19.75 1 98.81 18 SER B C 1
ATOM 4798 O O . SER B 1 18 ? 6.117 10.234 18.922 1 98.81 18 SER B O 1
ATOM 4800 N N . PHE B 1 19 ? 6.555 12.016 20.234 1 98.88 19 PHE B N 1
ATOM 4801 C CA . PHE B 1 19 ? 7.891 12.141 19.656 1 98.88 19 PHE B CA 1
ATOM 4802 C C . PHE B 1 19 ? 8.891 11.305 20.453 1 98.88 19 PHE B C 1
ATOM 4804 O O . PHE B 1 19 ? 9.539 10.414 19.891 1 98.88 19 PHE B O 1
ATOM 4811 N N . LYS B 1 20 ? 9.062 11.578 21.703 1 98.94 20 LYS B N 1
ATOM 4812 C CA . LYS B 1 20 ? 9.945 10.82 22.578 1 98.94 20 LYS B CA 1
ATOM 4813 C C . LYS B 1 20 ? 9.602 11.055 24.047 1 98.94 20 LYS B C 1
ATOM 4815 O O . LYS B 1 20 ? 9.5 12.195 24.484 1 98.94 20 LYS B O 1
ATOM 4820 N N . ASP B 1 21 ? 9.344 9.984 24.734 1 98.81 21 ASP B N 1
ATOM 4821 C CA . ASP B 1 21 ? 9.07 10.016 26.156 1 98.81 21 ASP B CA 1
ATOM 4822 C C . ASP B 1 21 ? 10.344 9.797 26.969 1 98.81 21 ASP B C 1
ATOM 4824 O O . ASP B 1 21 ? 10.969 8.742 26.875 1 98.81 21 ASP B O 1
ATOM 4828 N N . SER B 1 22 ? 10.68 10.758 27.844 1 98.44 22 SER B N 1
ATOM 4829 C CA . SER B 1 22 ? 11.961 10.695 28.547 1 98.44 22 SER B CA 1
ATOM 4830 C C . SER B 1 22 ? 11.789 10.125 29.953 1 98.44 22 SER B C 1
ATOM 4832 O O . SER B 1 22 ? 12.773 9.773 30.609 1 98.44 22 SER B O 1
ATOM 4834 N N . ASN B 1 23 ? 10.586 9.906 30.422 1 98.12 23 ASN B N 1
ATOM 4835 C CA . ASN B 1 23 ? 10.43 9.547 31.828 1 98.12 23 ASN B CA 1
ATOM 4836 C C . ASN B 1 23 ? 9.586 8.289 32 1 98.12 23 ASN B C 1
ATOM 4838 O O . ASN B 1 23 ? 9.242 7.91 33.125 1 98.12 23 ASN B O 1
ATOM 4842 N N . GLY B 1 24 ? 9.047 7.699 30.938 1 98.06 24 GLY B N 1
ATOM 4843 C CA . GLY B 1 24 ? 8.398 6.395 30.969 1 98.06 24 GLY B CA 1
ATOM 4844 C C . GLY B 1 24 ? 6.918 6.469 31.281 1 98.06 24 GLY B C 1
ATOM 4845 O O . GLY B 1 24 ? 6.289 5.445 31.562 1 98.06 24 GLY B O 1
ATOM 4846 N N . ASP B 1 25 ? 6.297 7.641 31.219 1 98.19 25 ASP B N 1
ATOM 4847 C CA . ASP B 1 25 ? 4.887 7.746 31.578 1 98.19 25 ASP B CA 1
ATOM 4848 C C . ASP B 1 25 ? 3.988 7.535 30.359 1 98.19 25 ASP B C 1
ATOM 4850 O O . ASP B 1 25 ? 2.766 7.656 30.469 1 98.19 25 ASP B O 1
ATOM 4854 N N . GLY B 1 26 ? 4.613 7.281 29.219 1 98.44 26 GLY B N 1
ATOM 4855 C CA . GLY B 1 26 ? 3.848 6.934 28.047 1 98.44 26 GLY B CA 1
ATOM 4856 C C . GLY B 1 26 ? 3.49 8.133 27.188 1 98.44 26 GLY B C 1
ATOM 4857 O O . GLY B 1 26 ? 2.848 7.992 26.141 1 98.44 26 GLY B O 1
ATOM 4858 N N . VAL B 1 27 ? 3.918 9.367 27.578 1 98.62 27 VAL B N 1
ATOM 4859 C CA . VAL B 1 27 ? 3.643 10.609 26.859 1 98.62 27 VAL B CA 1
ATOM 4860 C C . VAL B 1 27 ? 4.957 11.312 26.516 1 98.62 27 VAL B C 1
ATOM 4862 O O . VAL B 1 27 ? 5.812 11.5 27.391 1 98.62 27 VAL B O 1
ATOM 4865 N N . GLY B 1 28 ? 5.141 11.641 25.219 1 98.75 28 GLY B N 1
ATOM 4866 C CA . GLY B 1 28 ? 6.32 12.414 24.859 1 98.75 28 GLY B CA 1
ATOM 4867 C C . GLY B 1 28 ? 6.41 13.734 25.609 1 98.75 28 GLY B C 1
ATOM 4868 O O . GLY B 1 28 ? 5.402 14.25 26.094 1 98.75 28 GLY B O 1
ATOM 4869 N N . ASP B 1 29 ? 7.656 14.266 25.703 1 98.75 29 ASP B N 1
ATOM 4870 C CA . ASP B 1 29 ? 7.84 15.477 26.484 1 98.75 29 ASP B CA 1
ATOM 4871 C C . ASP B 1 29 ? 9.023 16.297 25.984 1 98.75 29 ASP B C 1
ATOM 4873 O O . ASP B 1 29 ? 9.672 15.906 25 1 98.75 29 ASP B O 1
ATOM 4877 N N . ILE B 1 30 ? 9.25 17.422 26.594 1 98.88 30 ILE B N 1
ATOM 4878 C CA . ILE B 1 30 ? 10.242 18.391 26.125 1 98.88 30 ILE B CA 1
ATOM 4879 C C . ILE B 1 30 ? 11.641 17.781 26.25 1 98.88 30 ILE B C 1
ATOM 4881 O O . ILE B 1 30 ? 12.469 17.938 25.344 1 98.88 30 ILE B O 1
ATOM 4885 N N . ARG B 1 31 ? 11.922 17.125 27.328 1 98.81 31 ARG B N 1
ATOM 4886 C CA . ARG B 1 31 ? 13.227 16.484 27.484 1 98.81 31 ARG B CA 1
ATOM 4887 C C . ARG B 1 31 ? 13.461 15.43 26.406 1 98.81 31 ARG B C 1
ATOM 4889 O O . ARG B 1 31 ? 14.586 15.227 25.953 1 98.81 31 ARG B O 1
ATOM 4896 N N . GLY B 1 32 ? 12.398 14.695 26.047 1 98.88 32 GLY B N 1
ATOM 4897 C CA . GLY B 1 32 ? 12.492 13.766 24.938 1 98.88 32 GLY B CA 1
ATOM 4898 C C . GLY B 1 32 ? 12.875 14.438 23.641 1 98.88 32 GLY B C 1
ATOM 4899 O O . GLY B 1 32 ? 13.656 13.891 22.844 1 98.88 32 GLY B O 1
ATOM 4900 N N . ILE B 1 33 ? 12.336 15.586 23.359 1 98.94 33 ILE B N 1
ATOM 4901 C CA . ILE B 1 33 ? 12.695 16.344 22.172 1 98.94 33 ILE B CA 1
ATOM 4902 C C . ILE B 1 33 ? 14.172 16.734 22.219 1 98.94 33 ILE B C 1
ATOM 4904 O O . ILE B 1 33 ? 14.898 16.562 21.234 1 98.94 33 ILE B O 1
ATOM 4908 N N . ILE B 1 34 ? 14.609 17.234 23.391 1 98.88 34 ILE B N 1
ATOM 4909 C CA . ILE B 1 34 ? 16 17.641 23.562 1 98.88 34 ILE B CA 1
ATOM 4910 C C . ILE B 1 34 ? 16.922 16.453 23.266 1 98.88 34 ILE B C 1
ATOM 4912 O O . ILE B 1 34 ? 17.953 16.609 22.609 1 98.88 34 ILE B O 1
ATOM 4916 N N . GLN B 1 35 ? 16.5 15.273 23.656 1 98.75 35 GLN B N 1
ATOM 4917 C CA . GLN B 1 35 ? 17.297 14.062 23.484 1 98.75 35 GLN B CA 1
ATOM 4918 C C . GLN B 1 35 ? 17.5 13.742 22 1 98.75 35 GLN B C 1
ATOM 4920 O O . GLN B 1 35 ? 18.422 13.031 21.625 1 98.75 35 GLN B O 1
ATOM 4925 N N . LYS B 1 36 ? 16.656 14.234 21.156 1 98.81 36 LYS B N 1
ATOM 4926 C CA . LYS B 1 36 ? 16.688 13.828 19.766 1 98.81 36 LYS B CA 1
ATOM 4927 C C . LYS B 1 36 ? 17.078 15 18.859 1 98.81 36 LYS B C 1
ATOM 4929 O O . LYS B 1 36 ? 16.953 14.922 17.641 1 98.81 36 LYS B O 1
ATOM 4934 N N . LEU B 1 37 ? 17.594 16.109 19.391 1 98.88 37 LEU B N 1
ATOM 4935 C CA . LEU B 1 37 ? 18.016 17.266 18.609 1 98.88 37 LEU B CA 1
ATOM 4936 C C . LEU B 1 37 ? 19.172 16.891 17.688 1 98.88 37 LEU B C 1
ATOM 4938 O O . LEU B 1 37 ? 19.281 17.422 16.578 1 98.88 37 LEU B O 1
ATOM 4942 N N . ASP B 1 38 ? 20.062 15.992 18.125 1 98.81 38 ASP B N 1
ATOM 4943 C CA . ASP B 1 38 ? 21.172 15.578 17.266 1 98.81 38 ASP B CA 1
ATOM 4944 C C . ASP B 1 38 ? 20.672 14.805 16.047 1 98.81 38 ASP B C 1
ATOM 4946 O O . ASP B 1 38 ? 21.25 14.922 14.969 1 98.81 38 ASP B O 1
ATOM 4950 N N . TYR B 1 39 ? 19.656 13.953 16.297 1 98.81 39 TYR B N 1
ATOM 4951 C CA . TYR B 1 39 ? 19.031 13.242 15.188 1 98.81 39 TYR B CA 1
ATOM 4952 C C . TYR B 1 39 ? 18.5 14.227 14.141 1 98.81 39 TYR B C 1
ATOM 4954 O O . TYR B 1 39 ? 18.719 14.039 12.945 1 98.81 39 TYR B O 1
ATOM 4962 N N . LEU B 1 40 ? 17.859 15.281 14.586 1 98.88 40 LEU B N 1
ATOM 4963 C CA . LEU B 1 40 ? 17.266 16.297 13.703 1 98.88 40 LEU B CA 1
ATOM 4964 C C . LEU B 1 40 ? 18.359 17.094 13.008 1 98.88 40 LEU B C 1
ATOM 4966 O O . LEU B 1 40 ? 18.234 17.438 11.828 1 98.88 40 LEU B O 1
ATOM 4970 N N . LYS B 1 41 ? 19.406 17.359 13.75 1 98.69 41 LYS B N 1
ATOM 4971 C CA . LYS B 1 41 ? 20.562 18.031 13.148 1 98.69 41 LYS B CA 1
ATOM 4972 C C . LYS B 1 41 ? 21.172 17.172 12.055 1 98.69 41 LYS B C 1
ATOM 4974 O O . LYS B 1 41 ? 21.547 17.688 10.992 1 98.69 41 LYS B O 1
ATOM 4979 N N . GLU B 1 42 ? 21.266 15.922 12.336 1 98.56 42 GLU B N 1
ATOM 4980 C CA . GLU B 1 42 ? 21.812 15 11.344 1 98.56 42 GLU B CA 1
ATOM 4981 C C . GLU B 1 42 ? 20.938 14.969 10.086 1 98.56 42 GLU B C 1
ATOM 4983 O O . GLU B 1 42 ? 21.469 14.914 8.969 1 98.56 42 GLU B O 1
ATOM 4988 N N . LEU B 1 43 ? 19.656 14.977 10.258 1 98.81 43 LEU B N 1
ATOM 4989 C CA . LEU B 1 43 ? 18.734 15.023 9.125 1 98.81 43 LEU B CA 1
ATOM 4990 C C . LEU B 1 43 ? 18.969 16.281 8.297 1 98.81 43 LEU B C 1
ATOM 4992 O O . LEU B 1 43 ? 18.828 16.266 7.074 1 98.81 43 LEU B O 1
ATOM 4996 N N . GLY B 1 44 ? 19.266 17.391 8.938 1 98.75 44 GLY B N 1
ATOM 4997 C CA . GLY B 1 44 ? 19.641 18.625 8.266 1 98.75 44 GLY B CA 1
ATOM 4998 C C . GLY B 1 44 ? 18.578 19.703 8.367 1 98.75 44 GLY B C 1
ATOM 4999 O O . GLY B 1 44 ? 18.75 20.797 7.836 1 98.75 44 GLY B O 1
ATOM 5000 N N . VAL B 1 45 ? 17.531 19.469 9.117 1 98.69 45 VAL B N 1
ATOM 5001 C CA . VAL B 1 45 ? 16.484 20.469 9.258 1 98.69 45 VAL B CA 1
ATOM 5002 C C . VAL B 1 45 ? 16.969 21.625 10.141 1 98.69 45 VAL B C 1
ATOM 5004 O O . VAL B 1 45 ? 17.844 21.422 10.984 1 98.69 45 VAL B O 1
ATOM 5007 N N . ASN B 1 46 ? 16.375 22.797 9.906 1 98 46 ASN B N 1
ATOM 5008 C CA . ASN B 1 46 ? 16.922 23.922 10.68 1 98 46 ASN B CA 1
ATOM 5009 C C . ASN B 1 46 ? 15.805 24.766 11.289 1 98 46 ASN B C 1
ATOM 5011 O O . ASN B 1 46 ? 16.062 25.844 11.828 1 98 46 ASN B O 1
ATOM 5015 N N . VAL B 1 47 ? 14.602 24.359 11.203 1 98.81 47 VAL B N 1
ATOM 5016 C CA . VAL B 1 47 ? 13.469 24.906 11.945 1 98.81 47 VAL B CA 1
ATOM 5017 C C . VAL B 1 47 ? 12.602 23.781 12.492 1 98.81 47 VAL B C 1
ATOM 5019 O O . VAL B 1 47 ? 12.312 22.812 11.781 1 98.81 47 VAL B O 1
ATOM 5022 N N . LEU B 1 48 ? 12.258 23.844 13.742 1 98.88 48 LEU B N 1
ATOM 5023 C CA . LEU B 1 48 ? 11.281 22.938 14.344 1 98.88 48 LEU B CA 1
ATOM 5024 C C . LEU B 1 48 ? 9.961 23.641 14.602 1 98.88 48 LEU B C 1
ATOM 5026 O O . LEU B 1 48 ? 9.922 24.672 15.289 1 98.88 48 LEU B O 1
ATOM 5030 N N . TRP B 1 49 ? 8.906 23.203 13.938 1 98.81 49 TRP B N 1
ATOM 5031 C CA . TRP B 1 49 ? 7.551 23.547 14.359 1 98.81 49 TRP B CA 1
ATOM 5032 C C . TRP B 1 49 ? 7.02 22.531 15.359 1 98.81 49 TRP B C 1
ATOM 5034 O O . TRP B 1 49 ? 6.801 21.359 15.008 1 98.81 49 TRP B O 1
ATOM 5044 N N . ILE B 1 50 ? 6.824 22.969 16.562 1 98.75 50 ILE B N 1
ATOM 5045 C CA . ILE B 1 50 ? 6.383 22.062 17.609 1 98.75 50 ILE B CA 1
ATOM 5046 C C . ILE B 1 50 ? 4.922 22.344 17.953 1 98.75 50 ILE B C 1
ATOM 5048 O O . ILE B 1 50 ? 4.57 23.469 18.328 1 98.75 50 ILE B O 1
ATOM 5052 N N . SER B 1 51 ? 4.105 21.328 17.812 1 98.5 51 SER B N 1
ATOM 5053 C CA . SER B 1 51 ? 2.701 21.438 18.188 1 98.5 51 SER B CA 1
ATOM 5054 C C . SER B 1 51 ? 2.551 21.922 19.625 1 98.5 51 SER B C 1
ATOM 5056 O O . SER B 1 51 ? 3.525 21.953 20.375 1 98.5 51 SER B O 1
ATOM 5058 N N . PRO B 1 52 ? 1.341 22.281 20.062 1 98.06 52 PRO B N 1
ATOM 5059 C CA . PRO B 1 52 ? 1.172 23 21.328 1 98.06 52 PRO B CA 1
ATOM 5060 C C . PRO B 1 52 ? 1.808 22.281 22.516 1 98.06 52 PRO B C 1
ATOM 5062 O O . PRO B 1 52 ? 1.622 21.078 22.672 1 98.06 52 PRO B O 1
ATOM 5065 N N . MET B 1 53 ? 2.492 23.094 23.328 1 98.12 53 MET B N 1
ATOM 5066 C CA . MET B 1 53 ? 3.166 22.547 24.5 1 98.12 53 MET B CA 1
ATOM 5067 C C . MET B 1 53 ? 2.658 23.219 25.766 1 98.12 53 MET B C 1
ATOM 5069 O O . MET B 1 53 ? 3.264 23.078 26.844 1 98.12 53 MET B O 1
ATOM 5073 N N . LEU B 1 54 ? 1.598 23.953 25.672 1 98.5 54 LEU B N 1
ATOM 5074 C CA . LEU B 1 54 ? 1.082 24.719 26.797 1 98.5 54 LEU B CA 1
ATOM 5075 C C . LEU B 1 54 ? 0.02 23.938 27.562 1 98.5 54 LEU B C 1
ATOM 5077 O O . LEU B 1 54 ? -0.494 22.938 27.062 1 98.5 54 LEU B O 1
ATOM 5081 N N . GLU B 1 55 ? -0.29 24.422 28.75 1 98.12 55 GLU B N 1
ATOM 5082 C CA . GLU B 1 55 ? -1.258 23.75 29.609 1 98.12 55 GLU B CA 1
ATOM 5083 C C . GLU B 1 55 ? -2.594 23.562 28.906 1 98.12 55 GLU B C 1
ATOM 5085 O O . GLU B 1 55 ? -3.105 24.5 28.266 1 98.12 55 GLU B O 1
ATOM 5090 N N . SER B 1 56 ? -3.119 22.375 28.969 1 98.06 56 SER B N 1
ATOM 5091 C CA . SER B 1 56 ? -4.324 21.953 28.25 1 98.06 56 SER B CA 1
ATOM 5092 C C . SER B 1 56 ? -4.945 20.719 28.875 1 98.06 56 SER B C 1
ATOM 5094 O O . SER B 1 56 ? -4.234 19.828 29.328 1 98.06 56 SER B O 1
ATOM 5096 N N . PRO B 1 57 ? -6.312 20.641 28.969 1 97.69 57 PRO B N 1
ATOM 5097 C CA . PRO B 1 57 ? -6.961 19.406 29.406 1 97.69 57 PRO B CA 1
ATOM 5098 C C . PRO B 1 57 ? -6.828 18.281 28.375 1 97.69 57 PRO B C 1
ATOM 5100 O O . PRO B 1 57 ? -7.211 17.141 28.656 1 97.69 57 PRO B O 1
ATOM 5103 N N . GLN B 1 58 ? -6.289 18.531 27.188 1 97.12 58 GLN B N 1
ATOM 5104 C CA . GLN B 1 58 ? -5.926 17.562 26.172 1 97.12 58 GLN B CA 1
ATOM 5105 C C . GLN B 1 58 ? -7.164 16.953 25.516 1 97.12 58 GLN B C 1
ATOM 5107 O O . GLN B 1 58 ? -7.168 15.789 25.125 1 97.12 58 GLN B O 1
ATOM 5112 N N . ASP B 1 59 ? -8.273 17.781 25.484 1 96.62 59 ASP B N 1
ATOM 5113 C CA . ASP B 1 59 ? -9.477 17.344 24.781 1 96.62 59 ASP B CA 1
ATOM 5114 C C . ASP B 1 59 ? -9.188 17.156 23.297 1 96.62 59 ASP B C 1
ATOM 5116 O O . ASP B 1 59 ? -9.703 16.219 22.672 1 96.62 59 ASP B O 1
ATOM 5120 N N . ASP B 1 60 ? -8.453 18.016 22.734 1 96.88 60 ASP B N 1
ATOM 5121 C CA . ASP B 1 60 ? -7.965 17.906 21.375 1 96.88 60 ASP B CA 1
ATOM 5122 C C . ASP B 1 60 ? -6.438 17.891 21.328 1 96.88 60 ASP B C 1
ATOM 5124 O O . ASP B 1 60 ? -5.824 18.609 20.531 1 96.88 60 ASP B O 1
ATOM 5128 N N . ASN B 1 61 ? -5.922 17.219 22.219 1 95.88 61 ASN B N 1
ATOM 5129 C CA . ASN B 1 61 ? -4.496 16.906 22.281 1 95.88 61 ASN B CA 1
ATOM 5130 C C . ASN B 1 61 ? -3.646 18.172 22.297 1 95.88 61 ASN B C 1
ATOM 5132 O O . ASN B 1 61 ? -2.641 18.25 21.594 1 95.88 61 ASN B O 1
ATOM 5136 N N . GLY B 1 62 ? -4.062 19.156 23 1 96.88 62 GLY B N 1
ATOM 5137 C CA . GLY B 1 62 ? -3.217 20.312 23.25 1 96.88 62 GLY B CA 1
ATOM 5138 C C . GLY B 1 62 ? -3.713 21.578 22.578 1 96.88 62 GLY B C 1
ATOM 5139 O O . GLY B 1 62 ? -3.275 22.688 22.922 1 96.88 62 GLY B O 1
ATOM 5140 N N . TYR B 1 63 ? -4.707 21.438 21.703 1 97.81 63 TYR B N 1
ATOM 5141 C CA . TYR B 1 63 ? -5.184 22.609 20.984 1 97.81 63 TYR B CA 1
ATOM 5142 C C . TYR B 1 63 ? -6.305 23.312 21.75 1 97.81 63 TYR B C 1
ATOM 5144 O O . TYR B 1 63 ? -6.836 24.328 21.297 1 97.81 63 TYR B O 1
ATOM 5152 N N . ASP B 1 64 ? -6.645 22.781 22.906 1 98.19 64 ASP B N 1
ATOM 5153 C CA . ASP B 1 64 ? -7.512 23.422 23.891 1 98.19 64 ASP B CA 1
ATOM 5154 C C . ASP B 1 64 ? -6.703 23.984 25.062 1 98.19 64 ASP B C 1
ATOM 5156 O O . ASP B 1 64 ? -6.762 23.453 26.172 1 98.19 64 ASP B O 1
ATOM 5160 N N . ILE B 1 65 ? -6.078 25.141 24.844 1 98.5 65 ILE B N 1
ATOM 5161 C CA . ILE B 1 65 ? -5.109 25.703 25.781 1 98.5 65 ILE B CA 1
ATOM 5162 C C . ILE B 1 65 ? -5.84 26.312 26.984 1 98.5 65 ILE B C 1
ATOM 5164 O O . ILE B 1 65 ? -6.766 27.109 26.812 1 98.5 65 ILE B O 1
ATOM 5168 N N . SER B 1 66 ? -5.418 25.969 28.203 1 98.62 66 SER B N 1
ATOM 5169 C CA . SER B 1 66 ? -6.051 26.484 29.406 1 98.62 66 SER B CA 1
ATOM 5170 C C . SER B 1 66 ? -5.195 27.562 30.062 1 98.62 66 SER B C 1
ATOM 5172 O O . SER B 1 66 ? -5.676 28.312 30.906 1 98.62 66 SER B O 1
ATOM 5174 N N . ASP B 1 67 ? -3.932 27.641 29.688 1 98.62 67 ASP B N 1
ATOM 5175 C CA . ASP B 1 67 ? -3.023 28.688 30.141 1 98.62 67 ASP B CA 1
ATOM 5176 C C . ASP B 1 67 ? -1.957 29 29.094 1 98.62 67 ASP B C 1
ATOM 5178 O O . ASP B 1 67 ? -1.14 28.141 28.766 1 98.62 67 ASP B O 1
ATOM 5182 N N . TYR B 1 68 ? -1.859 30.25 28.625 1 98.38 68 TYR B N 1
ATOM 5183 C CA . TYR B 1 68 ? -1.019 30.641 27.5 1 98.38 68 TYR B CA 1
ATOM 5184 C C . TYR B 1 68 ? 0.424 30.859 27.953 1 98.38 68 TYR B C 1
ATOM 5186 O O . TYR B 1 68 ? 1.307 31.094 27.125 1 98.38 68 TYR B O 1
ATOM 5194 N N . ARG B 1 69 ? 0.704 30.75 29.234 1 98 69 ARG B N 1
ATOM 5195 C CA . ARG B 1 69 ? 2.045 31.094 29.688 1 98 69 ARG B CA 1
ATOM 5196 C C . ARG B 1 69 ? 2.633 29.984 30.547 1 98 69 ARG B C 1
ATOM 5198 O O . ARG B 1 69 ? 3.674 30.172 31.188 1 98 69 ARG B O 1
ATOM 5205 N N . ARG B 1 70 ? 1.93 28.844 30.594 1 98.06 70 ARG B N 1
ATOM 5206 C CA . ARG B 1 70 ? 2.41 27.703 31.359 1 98.06 70 ARG B CA 1
ATOM 5207 C C . ARG B 1 70 ? 2.611 26.484 30.469 1 98.06 70 ARG B C 1
ATOM 5209 O O . ARG B 1 70 ? 1.782 26.203 29.609 1 98.06 70 ARG B O 1
ATOM 5216 N N . ILE B 1 71 ? 3.723 25.844 30.734 1 98.44 71 ILE B N 1
ATOM 5217 C CA . ILE B 1 71 ? 4.016 24.609 30.016 1 98.44 71 ILE B CA 1
ATOM 5218 C C . ILE B 1 71 ? 3.146 23.469 30.547 1 98.44 71 ILE B C 1
ATOM 5220 O O . ILE B 1 71 ? 2.93 23.375 31.766 1 98.44 71 ILE B O 1
ATOM 5224 N N . TYR B 1 72 ? 2.572 22.656 29.656 1 98.44 72 TYR B N 1
ATOM 5225 C CA . TYR B 1 72 ? 1.793 21.484 30.047 1 98.44 72 TYR B CA 1
ATOM 5226 C C . TYR B 1 72 ? 2.584 20.594 31 1 98.44 72 TYR B C 1
ATOM 5228 O O . TYR B 1 72 ? 3.707 20.188 30.688 1 98.44 72 TYR B O 1
ATOM 5236 N N . LYS B 1 73 ? 2.045 20.266 32.062 1 97.31 73 LYS B N 1
ATOM 5237 C CA . LYS B 1 73 ? 2.738 19.641 33.188 1 97.31 73 LYS B CA 1
ATOM 5238 C C . LYS B 1 73 ? 3.375 18.312 32.75 1 97.31 73 LYS B C 1
ATOM 5240 O O . LYS B 1 73 ? 4.477 17.984 33.188 1 97.31 73 LYS B O 1
ATOM 5245 N N . GLU B 1 74 ? 2.721 17.516 31.938 1 97.38 74 GLU B N 1
ATOM 5246 C CA . GLU B 1 74 ? 3.246 16.219 31.531 1 97.38 74 GLU B CA 1
ATOM 5247 C C . GLU B 1 74 ? 4.414 16.375 30.562 1 97.38 74 GLU B C 1
ATOM 5249 O O . GLU B 1 74 ? 5.199 15.438 30.375 1 97.38 74 GLU B O 1
ATOM 5254 N N . TYR B 1 75 ? 4.547 17.562 29.906 1 98.5 75 TYR B N 1
ATOM 5255 C CA . TYR B 1 75 ? 5.629 17.797 28.953 1 98.5 75 TYR B CA 1
ATOM 5256 C C . TYR B 1 75 ? 6.879 18.297 29.672 1 98.5 75 TYR B C 1
ATOM 5258 O O . TYR B 1 75 ? 7.992 18.188 29.156 1 98.5 75 TYR B O 1
ATOM 5266 N N . GLY B 1 76 ? 6.652 18.938 30.797 1 98.44 76 GLY B N 1
ATOM 5267 C CA . GLY B 1 76 ? 7.789 19.453 31.562 1 98.44 76 GLY B CA 1
ATOM 5268 C C . GLY B 1 76 ? 7.527 20.812 32.188 1 98.44 76 GLY B C 1
ATOM 5269 O O . GLY B 1 76 ? 6.414 21.094 32.625 1 98.44 76 GLY B O 1
ATOM 5270 N N . THR B 1 77 ? 8.641 21.594 32.312 1 98.31 77 THR B N 1
ATOM 5271 C CA . THR B 1 77 ? 8.594 22.891 32.969 1 98.31 77 THR B CA 1
ATOM 5272 C C . THR B 1 77 ? 9.039 24 32.031 1 98.31 77 THR B C 1
ATOM 5274 O O . THR B 1 77 ? 9.484 23.719 30.906 1 98.31 77 THR B O 1
ATOM 5277 N N . MET B 1 78 ? 8.828 25.203 32.531 1 98.44 78 MET B N 1
ATOM 5278 C CA . MET B 1 78 ? 9.336 26.344 31.766 1 98.44 78 MET B CA 1
ATOM 5279 C C . MET B 1 78 ? 10.852 26.281 31.609 1 98.44 78 MET B C 1
ATOM 5281 O O . MET B 1 78 ? 11.398 26.656 30.578 1 98.44 78 MET B O 1
ATOM 5285 N N . GLU B 1 79 ? 11.516 25.766 32.594 1 98.44 79 GLU B N 1
ATOM 5286 C CA . GLU B 1 79 ? 12.961 25.594 32.531 1 98.44 79 GLU B CA 1
ATOM 5287 C C . GLU B 1 79 ? 13.328 24.609 31.406 1 98.44 79 GLU B C 1
ATOM 5289 O O . GLU B 1 79 ? 14.305 24.812 30.688 1 98.44 79 GLU B O 1
ATOM 5294 N N . ASP B 1 80 ? 12.57 23.5 31.328 1 98.56 80 ASP B N 1
ATOM 5295 C CA . ASP B 1 80 ? 12.789 22.547 30.25 1 98.56 80 ASP B CA 1
ATOM 5296 C C . ASP B 1 80 ? 12.633 23.203 28.891 1 98.56 80 ASP B C 1
ATOM 5298 O O . ASP B 1 80 ? 13.414 22.938 27.969 1 98.56 80 ASP B O 1
ATOM 5302 N N . TYR B 1 81 ? 11.625 24.031 28.797 1 98.44 81 TYR B N 1
ATOM 5303 C CA . TYR B 1 81 ? 11.359 24.719 27.531 1 98.44 81 TYR B CA 1
ATOM 5304 C C . TYR B 1 81 ? 12.5 25.672 27.188 1 98.44 81 TYR B C 1
ATOM 5306 O O . TYR B 1 81 ? 12.93 25.719 26.031 1 98.44 81 TYR B O 1
ATOM 5314 N N . GLU B 1 82 ? 12.961 26.438 28.125 1 98.5 82 GLU B N 1
ATOM 5315 C CA . GLU B 1 82 ? 14.078 27.344 27.922 1 98.5 82 GLU B CA 1
ATOM 5316 C C . GLU B 1 82 ? 15.344 26.594 27.531 1 98.5 82 GLU B C 1
ATOM 5318 O O . GLU B 1 82 ? 16.125 27.047 26.688 1 98.5 82 GLU B O 1
ATOM 5323 N N . GLU B 1 83 ? 15.492 25.438 28.109 1 98.75 83 GLU B N 1
ATOM 5324 C CA . GLU B 1 83 ? 16.609 24.594 27.734 1 98.75 83 GLU B CA 1
ATOM 5325 C C . GLU B 1 83 ? 16.469 24.094 26.297 1 98.75 83 GLU B C 1
ATOM 5327 O O . GLU B 1 83 ? 17.438 24.031 25.547 1 98.75 83 GLU B O 1
ATOM 5332 N N . LEU B 1 84 ? 15.297 23.719 25.922 1 98.88 84 LEU B N 1
ATOM 5333 C CA . LEU B 1 84 ? 15.039 23.312 24.547 1 98.88 84 LEU B CA 1
ATOM 5334 C C . LEU B 1 84 ? 15.43 24.406 23.562 1 98.88 84 LEU B C 1
ATOM 5336 O O . LEU B 1 84 ? 16.094 24.156 22.562 1 98.88 84 LEU B O 1
ATOM 5340 N N . LEU B 1 85 ? 15.023 25.656 23.844 1 98.69 85 LEU B N 1
ATOM 5341 C CA . LEU B 1 85 ? 15.359 26.797 22.984 1 98.69 85 LEU B CA 1
ATOM 5342 C C . LEU B 1 85 ? 16.875 26.953 22.859 1 98.69 85 LEU B C 1
ATOM 5344 O O . LEU B 1 85 ? 17.391 27.078 21.75 1 98.69 85 LEU B O 1
ATOM 5348 N N . SER B 1 86 ? 17.516 26.875 24 1 98.75 86 SER B N 1
ATOM 5349 C CA . SER B 1 86 ? 18.953 27.062 24.031 1 98.75 86 SER B CA 1
ATOM 5350 C C . SER B 1 86 ? 19.672 25.938 23.266 1 98.75 86 SER B C 1
ATOM 5352 O O . SER B 1 86 ? 20.547 26.203 22.438 1 98.75 86 SER B O 1
ATOM 5354 N N . GLU B 1 87 ? 19.312 24.719 23.516 1 98.81 87 GLU B N 1
ATOM 5355 C CA . GLU B 1 87 ? 19.969 23.562 22.891 1 98.81 87 GLU B CA 1
ATOM 5356 C C . GLU B 1 87 ? 19.703 23.531 21.391 1 98.81 87 GLU B C 1
ATOM 5358 O O . GLU B 1 87 ? 20.578 23.156 20.609 1 98.81 87 GLU B O 1
ATOM 5363 N N . ALA B 1 88 ? 18.516 23.859 21 1 98.88 88 ALA B N 1
ATOM 5364 C CA . ALA B 1 88 ? 18.219 23.938 19.578 1 98.88 88 ALA B CA 1
ATOM 5365 C C . ALA B 1 88 ? 19.047 25 18.875 1 98.88 88 ALA B C 1
ATOM 5367 O O . ALA B 1 88 ? 19.656 24.75 17.828 1 98.88 88 ALA B O 1
ATOM 5368 N N . HIS B 1 89 ? 19.141 26.234 19.469 1 98.69 89 HIS B N 1
ATOM 5369 C CA . HIS B 1 89 ? 19.891 27.344 18.891 1 98.69 89 HIS B CA 1
ATOM 5370 C C . HIS B 1 89 ? 21.375 27.016 18.797 1 98.69 89 HIS B C 1
ATOM 5372 O O . HIS B 1 89 ? 22.047 27.406 17.844 1 98.69 89 HIS B O 1
ATOM 5378 N N . LYS B 1 90 ? 21.828 26.297 19.781 1 98.56 90 LYS B N 1
ATOM 5379 C CA . LYS B 1 90 ? 23.219 25.844 19.75 1 98.56 90 LYS B CA 1
ATOM 5380 C C . LYS B 1 90 ? 23.5 25 18.5 1 98.56 90 LYS B C 1
ATOM 5382 O O . LYS B 1 90 ? 24.625 24.984 18 1 98.56 90 LYS B O 1
ATOM 5387 N N . ARG B 1 91 ? 22.484 24.391 18.031 1 98.5 91 ARG B N 1
ATOM 5388 C CA . ARG B 1 91 ? 22.609 23.5 16.891 1 98.5 91 ARG B CA 1
ATOM 5389 C C . ARG B 1 91 ? 22.141 24.188 15.609 1 98.5 91 ARG B C 1
ATOM 5391 O O . ARG B 1 91 ? 21.922 23.547 14.586 1 98.5 91 ARG B O 1
ATOM 5398 N N . ASP B 1 92 ? 21.891 25.469 15.656 1 98.06 92 ASP B N 1
ATOM 5399 C CA . ASP B 1 92 ? 21.422 26.297 14.539 1 98.06 92 ASP B CA 1
ATOM 5400 C C . ASP B 1 92 ? 20.031 25.844 14.07 1 98.06 92 ASP B C 1
ATOM 5402 O O . ASP B 1 92 ? 19.781 25.766 12.867 1 98.06 92 ASP B O 1
ATOM 5406 N N . ILE B 1 93 ? 19.266 25.406 15.039 1 98.81 93 ILE B N 1
ATOM 5407 C CA . ILE B 1 93 ? 17.875 25.047 14.781 1 98.81 93 ILE B CA 1
ATOM 5408 C C . ILE B 1 93 ? 16.938 26.062 15.43 1 98.81 93 ILE B C 1
ATOM 5410 O O . ILE B 1 93 ? 17.031 26.312 16.641 1 98.81 93 ILE B O 1
ATOM 5414 N N . ARG B 1 94 ? 16.125 26.672 14.625 1 98.75 94 ARG B N 1
ATOM 5415 C CA . ARG B 1 94 ? 15.133 27.625 15.102 1 98.75 94 ARG B CA 1
ATOM 5416 C C . ARG B 1 94 ? 13.852 26.922 15.539 1 98.75 94 ARG B C 1
ATOM 5418 O O . ARG B 1 94 ? 13.602 25.781 15.141 1 98.75 94 ARG B O 1
ATOM 5425 N N . ILE B 1 95 ? 13.031 27.562 16.422 1 98.69 95 ILE B N 1
ATOM 5426 C CA . ILE B 1 95 ? 11.844 26.922 16.969 1 98.69 95 ILE B CA 1
ATOM 5427 C C . ILE B 1 95 ? 10.617 27.797 16.719 1 98.69 95 ILE B C 1
ATOM 5429 O O . ILE B 1 95 ? 10.602 28.984 17.078 1 98.69 95 ILE B O 1
ATOM 5433 N N . LEU B 1 96 ? 9.656 27.25 16.078 1 98.62 96 LEU B N 1
ATOM 5434 C CA . LEU B 1 96 ? 8.328 27.828 15.93 1 98.62 96 LEU B CA 1
ATOM 5435 C C . LEU B 1 96 ? 7.363 27.266 16.969 1 98.62 96 LEU B C 1
ATOM 5437 O O . LEU B 1 96 ? 7.344 26.062 17.203 1 98.62 96 LEU B O 1
ATOM 5441 N N . MET B 1 97 ? 6.605 28.141 17.547 1 97.88 97 MET B N 1
ATOM 5442 C CA . MET B 1 97 ? 5.562 27.719 18.484 1 97.88 97 MET B CA 1
ATOM 5443 C C . MET B 1 97 ? 4.191 27.75 17.812 1 97.88 97 MET B C 1
ATOM 5445 O O . MET B 1 97 ? 3.939 28.562 16.922 1 97.88 97 MET B O 1
ATOM 5449 N N . ASP B 1 98 ? 3.379 26.859 18.281 1 97.75 98 ASP B N 1
ATOM 5450 C CA . ASP B 1 98 ? 1.991 26.891 17.828 1 97.75 98 ASP B CA 1
ATOM 5451 C C . ASP B 1 98 ? 1.199 27.984 18.547 1 97.75 98 ASP B C 1
ATOM 5453 O O . ASP B 1 98 ? 1.204 28.062 19.766 1 97.75 98 ASP B O 1
ATOM 5457 N N . LEU B 1 99 ? 0.601 28.812 17.766 1 98.38 99 LEU B N 1
ATOM 5458 C CA . LEU B 1 99 ? -0.264 29.859 18.281 1 98.38 99 LEU B CA 1
ATOM 5459 C C . LEU B 1 99 ? -1.733 29.5 18.094 1 98.38 99 LEU B C 1
ATOM 5461 O O . LEU B 1 99 ? -2.229 29.5 16.953 1 98.38 99 LEU B O 1
ATOM 5465 N N . VAL B 1 100 ? -2.414 29.203 19.156 1 98.62 100 VAL B N 1
ATOM 5466 C CA . VAL B 1 100 ? -3.832 28.844 19.125 1 98.62 100 VAL B CA 1
ATOM 5467 C C . VAL B 1 100 ? -4.652 29.984 19.75 1 98.62 100 VAL B C 1
ATOM 5469 O O . VAL B 1 100 ? -4.797 30.047 20.984 1 98.62 100 VAL B O 1
ATOM 5472 N N . VAL B 1 101 ? -5.25 30.859 18.859 1 98.75 101 VAL B N 1
ATOM 5473 C CA . VAL B 1 101 ? -5.867 32.031 19.453 1 98.75 101 VAL B CA 1
ATOM 5474 C C . VAL B 1 101 ? -7.262 32.25 18.859 1 98.75 101 VAL B C 1
ATOM 5476 O O . VAL B 1 101 ? -7.871 33.312 19.031 1 98.75 101 VAL B O 1
ATOM 5479 N N . ASN B 1 102 ? -7.723 31.219 18.047 1 98.56 102 ASN B N 1
ATOM 5480 C CA . ASN B 1 102 ? -9.133 31.234 17.672 1 98.56 102 ASN B CA 1
ATOM 5481 C C . ASN B 1 102 ? -10.031 30.891 18.859 1 98.56 102 ASN B C 1
ATOM 5483 O O . ASN B 1 102 ? -11.164 31.375 18.938 1 98.56 102 ASN B O 1
ATOM 5487 N N . HIS B 1 103 ? -9.57 30.031 19.688 1 98.75 103 HIS B N 1
ATOM 5488 C CA . HIS B 1 103 ? -10.297 29.516 20.828 1 98.75 103 HIS B CA 1
ATOM 5489 C C . HIS B 1 103 ? -9.352 29.219 22 1 98.75 103 HIS B C 1
ATOM 5491 O O . HIS B 1 103 ? -8.125 29.25 21.828 1 98.75 103 HIS B O 1
ATOM 5497 N N . THR B 1 104 ? -9.891 29.094 23.172 1 98.75 104 THR B N 1
ATOM 5498 C CA . THR B 1 104 ? -9.188 28.531 24.328 1 98.75 104 THR B CA 1
ATOM 5499 C C . THR B 1 104 ? -9.883 27.266 24.812 1 98.75 104 THR B C 1
ATOM 5501 O O . THR B 1 104 ? -10.867 26.812 24.219 1 98.75 104 THR B O 1
ATOM 5504 N N . SER B 1 105 ? -9.32 26.672 25.859 1 98.69 105 SER B N 1
ATOM 5505 C CA . SER B 1 105 ? -10.07 25.656 26.594 1 98.69 105 SER B CA 1
ATOM 5506 C C . SER B 1 105 ? -11.219 26.281 27.375 1 98.69 105 SER B C 1
ATOM 5508 O O . SER B 1 105 ? -11.141 27.438 27.781 1 98.69 105 SER B O 1
ATOM 5510 N N . ASP B 1 106 ? -12.234 25.438 27.547 1 98.44 106 ASP B N 1
ATOM 5511 C CA . ASP B 1 106 ? -13.297 25.875 28.469 1 98.44 106 ASP B CA 1
ATOM 5512 C C . ASP B 1 106 ? -12.805 25.891 29.906 1 98.44 106 ASP B C 1
ATOM 5514 O O . ASP B 1 106 ? -13.508 26.375 30.797 1 98.44 106 ASP B O 1
ATOM 5518 N N . GLU B 1 107 ? -11.57 25.453 30.094 1 98.5 107 GLU B N 1
ATOM 5519 C CA . GLU B 1 107 ? -10.961 25.469 31.406 1 98.5 107 GLU B CA 1
ATOM 5520 C C . GLU B 1 107 ? -9.984 26.625 31.547 1 98.5 107 GLU B C 1
ATOM 5522 O O . GLU B 1 107 ? -9.312 26.766 32.594 1 98.5 107 GLU B O 1
ATOM 5527 N N . HIS B 1 108 ? -9.852 27.469 30.562 1 98.56 108 HIS B N 1
ATOM 5528 C CA . HIS B 1 108 ? -9.086 28.703 30.672 1 98.56 108 HIS B CA 1
ATOM 5529 C C . HIS B 1 108 ? -9.75 29.688 31.625 1 98.56 108 HIS B C 1
ATOM 5531 O O . HIS B 1 108 ? -10.977 29.812 31.641 1 98.56 108 HIS B O 1
ATOM 5537 N N . ASN B 1 109 ? -8.93 30.422 32.375 1 98.38 109 ASN B N 1
ATOM 5538 C CA . ASN B 1 109 ? -9.469 31.375 33.344 1 98.38 109 ASN B CA 1
ATOM 5539 C C . ASN B 1 109 ? -10.398 32.375 32.688 1 98.38 109 ASN B C 1
ATOM 5541 O O . ASN B 1 109 ? -11.414 32.781 33.25 1 98.38 109 ASN B O 1
ATOM 5545 N N . TRP B 1 110 ? -10.094 32.875 31.484 1 98.62 110 TRP B N 1
ATOM 5546 C CA . TRP B 1 110 ? -10.93 33.812 30.75 1 98.62 110 TRP B CA 1
ATOM 5547 C C . TRP B 1 110 ? -12.344 33.281 30.594 1 98.62 110 TRP B C 1
ATOM 5549 O O . TRP B 1 110 ? -13.32 34 30.781 1 98.62 110 TRP B O 1
ATOM 5559 N N . PHE B 1 111 ? -12.492 32 30.297 1 98.62 111 PHE B N 1
ATOM 5560 C CA . PHE B 1 111 ? -13.812 31.453 30.031 1 98.62 111 PHE B CA 1
ATOM 5561 C C . PHE B 1 111 ? -14.555 31.172 31.328 1 98.62 111 PHE B C 1
ATOM 5563 O O . PHE B 1 111 ? -15.766 31.391 31.422 1 98.62 111 PHE B O 1
ATOM 5570 N N . ILE B 1 112 ? -13.789 30.547 32.25 1 98.19 112 ILE B N 1
ATOM 5571 C CA . ILE B 1 112 ? -14.391 30.312 33.562 1 98.19 112 ILE B CA 1
ATOM 5572 C C . ILE B 1 112 ? -15.031 31.594 34.094 1 98.19 112 ILE B C 1
ATOM 5574 O O . ILE B 1 112 ? -16.172 31.578 34.562 1 98.19 112 ILE B O 1
ATOM 5578 N N . GLU B 1 113 ? -14.328 32.688 34.031 1 98.25 113 GLU B N 1
ATOM 5579 C CA . GLU B 1 113 ? -14.852 34 34.469 1 98.25 113 GLU B CA 1
ATOM 5580 C C . GLU B 1 113 ? -16 34.438 33.562 1 98.25 113 GLU B C 1
ATOM 5582 O O . GLU B 1 113 ? -17.031 34.906 34.062 1 98.25 113 GLU B O 1
ATOM 5587 N N . SER B 1 114 ? -15.828 34.312 32.281 1 98.31 114 SER B N 1
ATOM 5588 C CA . SER B 1 114 ? -16.828 34.719 31.312 1 98.31 114 SER B CA 1
ATOM 5589 C C . SER B 1 114 ? -18.172 34.031 31.578 1 98.31 114 SER B C 1
ATOM 5591 O O . SER B 1 114 ? -19.219 34.625 31.312 1 98.31 114 SER B O 1
ATOM 5593 N N . ARG B 1 115 ? -18.078 32.844 32.062 1 97.38 115 ARG B N 1
ATOM 5594 C CA . ARG B 1 115 ? -19.266 32 32.25 1 97.38 115 ARG B CA 1
ATOM 5595 C C . ARG B 1 115 ? -20 32.344 33.531 1 97.38 115 ARG B C 1
ATOM 5597 O O . ARG B 1 115 ? -21.156 32 33.719 1 97.38 115 ARG B O 1
ATOM 5604 N N . LYS B 1 116 ? -19.438 33.062 34.406 1 97 116 LYS B N 1
ATOM 5605 C CA . LYS B 1 116 ? -19.984 33.312 35.75 1 97 116 LYS B CA 1
ATOM 5606 C C . LYS B 1 116 ? -21.219 34.188 35.719 1 97 116 LYS B C 1
ATOM 5608 O O . LYS B 1 116 ? -22.156 34 36.5 1 97 116 LYS B O 1
ATOM 5613 N N . SER B 1 117 ? -21.125 35.219 34.875 1 96.06 117 SER B N 1
ATOM 5614 C CA . SER B 1 117 ? -22.281 36.094 34.75 1 96.06 117 SER B CA 1
ATOM 5615 C C . SER B 1 117 ? -22.234 36.875 33.469 1 96.06 117 SER B C 1
ATOM 5617 O O . SER B 1 117 ? -21.172 37.031 32.844 1 96.06 117 SER B O 1
ATOM 5619 N N . LYS B 1 118 ? -23.328 37.438 33.094 1 96.06 118 LYS B N 1
ATOM 5620 C CA . LYS B 1 118 ? -23.438 38.188 31.859 1 96.06 118 LYS B CA 1
ATOM 5621 C C . LYS B 1 118 ? -22.734 39.531 31.984 1 96.06 118 LYS B C 1
ATOM 5623 O O . LYS B 1 118 ? -22.406 40.156 30.969 1 96.06 118 LYS B O 1
ATOM 5628 N N . ASP B 1 119 ? -22.453 40.031 33.25 1 95.44 119 ASP B N 1
ATOM 5629 C CA . ASP B 1 119 ? -21.844 41.344 33.469 1 95.44 119 ASP B CA 1
ATOM 5630 C C . ASP B 1 119 ? -20.375 41.219 33.844 1 95.44 119 ASP B C 1
ATOM 5632 O O . ASP B 1 119 ? -19.719 42.219 34.156 1 95.44 119 ASP B O 1
ATOM 5636 N N . ASN B 1 120 ? -19.938 40 33.781 1 96.81 120 ASN B N 1
ATOM 5637 C CA . ASN B 1 120 ? -18.531 39.75 34.094 1 96.81 120 ASN B CA 1
ATOM 5638 C C . ASN B 1 120 ? -17.609 40.469 33.094 1 96.81 120 ASN B C 1
ATOM 5640 O O . ASN B 1 120 ? -17.891 40.469 31.891 1 96.81 120 ASN B O 1
ATOM 5644 N N . PRO B 1 121 ? -16.516 41 33.594 1 96.62 121 PRO B N 1
ATOM 5645 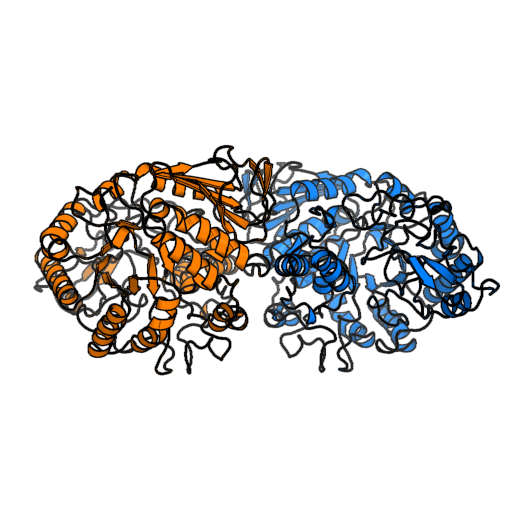C CA . PRO B 1 121 ? -15.594 41.719 32.688 1 96.62 121 PRO B CA 1
ATOM 5646 C C . PRO B 1 121 ? -15.055 40.844 31.578 1 96.62 121 PRO B C 1
ATOM 5648 O O . PRO B 1 121 ? -14.641 41.375 30.531 1 96.62 121 PRO B O 1
ATOM 5651 N N . TYR B 1 122 ? -15.062 39.594 31.688 1 98.12 122 TYR B N 1
ATOM 5652 C CA . TYR B 1 122 ? -14.531 38.688 30.688 1 98.12 122 TYR B CA 1
ATOM 5653 C C . TYR B 1 122 ? -15.641 38.156 29.797 1 98.12 122 TYR B C 1
ATOM 5655 O O . TYR B 1 122 ? -15.391 37.344 28.891 1 98.12 122 TYR B O 1
ATOM 5663 N N . ARG B 1 123 ? -16.844 38.469 30.047 1 98 123 ARG B N 1
ATOM 5664 C CA . ARG B 1 123 ? -17.984 37.969 29.312 1 98 123 ARG B CA 1
ATOM 5665 C C . ARG B 1 123 ? -17.766 38.094 27.797 1 98 123 ARG B C 1
ATOM 5667 O O . ARG B 1 123 ? -17.984 37.125 27.062 1 98 123 ARG B O 1
ATOM 5674 N N . ASP B 1 124 ? -17.203 39.25 27.422 1 97.88 124 ASP B N 1
ATOM 5675 C CA . ASP B 1 124 ? -17.109 39.594 26 1 97.88 124 ASP B CA 1
ATOM 5676 C C . ASP B 1 124 ? -15.797 39.094 25.406 1 97.88 124 ASP B C 1
ATOM 5678 O O . ASP B 1 124 ? -15.453 39.406 24.266 1 97.88 124 ASP B O 1
ATOM 5682 N N . TYR B 1 125 ? -15.07 38.312 26.172 1 98.75 125 TYR B N 1
ATOM 5683 C CA . TYR B 1 125 ? -13.898 37.625 25.625 1 98.75 125 TYR B CA 1
ATOM 5684 C C . TYR B 1 125 ? -14.297 36.5 24.703 1 98.75 125 TYR B C 1
ATOM 5686 O O . TYR B 1 125 ? -13.492 36.031 23.875 1 98.75 125 TYR B O 1
ATOM 5694 N N . TYR B 1 126 ? -15.523 36.094 24.891 1 98.81 126 TYR B N 1
ATOM 5695 C CA . TYR B 1 126 ? -16.047 35 24.094 1 98.81 126 TYR B CA 1
ATOM 5696 C C . TYR B 1 126 ? -17.359 35.375 23.406 1 98.81 126 TYR B C 1
ATOM 5698 O O . TYR B 1 126 ? -17.844 36.5 23.578 1 98.81 126 TYR B O 1
ATOM 5706 N N . ILE B 1 127 ? -17.891 34.5 22.578 1 98.75 127 ILE B N 1
ATOM 5707 C CA . ILE B 1 127 ? -19.094 34.781 21.812 1 98.75 127 ILE B CA 1
ATOM 5708 C C . ILE B 1 127 ? -20.297 34.062 22.438 1 98.75 127 ILE B C 1
ATOM 5710 O O . ILE B 1 127 ? -20.422 32.844 22.375 1 98.75 127 ILE B O 1
ATOM 5714 N N . TRP B 1 128 ? -21.078 34.844 23.047 1 98.38 128 TRP B N 1
ATOM 5715 C CA . TRP B 1 128 ? -22.312 34.375 23.688 1 98.38 128 TRP B CA 1
ATOM 5716 C C . TRP B 1 128 ? -23.531 34.906 22.938 1 98.38 128 TRP B C 1
ATOM 5718 O O . TRP B 1 128 ? -23.547 36.031 22.469 1 98.38 128 TRP B O 1
ATOM 5728 N N . LYS B 1 129 ? -24.516 34.031 22.75 1 98.19 129 LYS B N 1
ATOM 5729 C CA . LYS B 1 129 ? -25.75 34.406 22.094 1 98.19 129 LYS B CA 1
ATOM 5730 C C . LYS B 1 129 ? -26.969 33.844 22.812 1 98.19 129 LYS B C 1
ATOM 5732 O O . LYS B 1 129 ? -26.906 32.75 23.375 1 98.19 129 LYS B O 1
ATOM 5737 N N . ASP B 1 130 ? -28 34.562 22.766 1 97.31 130 ASP B N 1
ATOM 5738 C CA . ASP B 1 130 ? -29.281 34.094 23.281 1 97.31 130 ASP B CA 1
ATOM 5739 C C . ASP B 1 130 ? -29.859 33 22.391 1 97.31 130 ASP B C 1
ATOM 5741 O O . ASP B 1 130 ? -29.594 32.969 21.188 1 97.31 130 ASP B O 1
ATOM 5745 N N . PRO B 1 131 ? -30.578 32.094 23.047 1 97.12 131 PRO B N 1
ATOM 5746 C CA . PRO B 1 131 ? -31.281 31.109 22.219 1 97.12 131 PRO B CA 1
ATOM 5747 C C . PRO B 1 131 ? -32.25 31.766 21.219 1 97.12 131 PRO B C 1
ATOM 5749 O O . PRO B 1 131 ? -32.844 32.812 21.5 1 97.12 131 PRO B O 1
ATOM 5752 N N . VAL B 1 132 ? -32.375 31.203 20.078 1 96.94 132 VAL B N 1
ATOM 5753 C CA . VAL B 1 132 ? -33.375 31.594 19.078 1 96.94 132 VAL B CA 1
ATOM 5754 C C . VAL B 1 132 ? -34.438 30.516 18.984 1 96.94 132 VAL B C 1
ATOM 5756 O O . VAL B 1 132 ? -34.156 29.375 18.609 1 96.94 132 VAL B O 1
ATOM 5759 N N . ASN B 1 133 ? -35.656 30.844 19.297 1 94.69 133 ASN B N 1
ATOM 5760 C CA . ASN B 1 133 ? -36.75 29.906 19.391 1 94.69 133 ASN B CA 1
ATOM 5761 C C . ASN B 1 133 ? -36.406 28.703 20.281 1 94.69 133 ASN B C 1
ATOM 5763 O O . ASN B 1 133 ? -36.656 27.562 19.906 1 94.69 133 ASN B O 1
ATOM 5767 N N . GLY B 1 134 ? -35.688 28.922 21.281 1 92.94 134 GLY B N 1
ATOM 5768 C CA . GLY B 1 134 ? -35.375 27.922 22.297 1 92.94 134 GLY B CA 1
ATOM 5769 C C . GLY B 1 134 ? -34.25 26.984 21.859 1 92.94 134 GLY B C 1
ATOM 5770 O O . GLY B 1 134 ? -33.938 26.031 22.562 1 92.94 134 GLY B O 1
ATOM 5771 N N . LYS B 1 135 ? -33.688 27.25 20.781 1 94.31 135 LYS B N 1
ATOM 5772 C CA . LYS B 1 135 ? -32.625 26.391 20.234 1 94.31 135 LYS B CA 1
ATOM 5773 C C . LYS B 1 135 ? -31.359 27.172 19.969 1 94.31 135 LYS B C 1
ATOM 5775 O O . LYS B 1 135 ? -31.203 28.312 20.422 1 94.31 135 LYS B O 1
ATOM 5780 N N . GLU B 1 136 ? -30.359 26.609 19.328 1 97.62 136 GLU B N 1
ATOM 5781 C CA . GLU B 1 136 ? -29.094 27.219 18.969 1 97.62 136 GLU B CA 1
ATOM 5782 C C . GLU B 1 136 ? -29.312 28.484 18.141 1 97.62 136 GLU B C 1
ATOM 5784 O O . GLU B 1 136 ? -30.297 28.594 17.406 1 97.62 136 GLU B O 1
ATOM 5789 N N . PRO B 1 137 ? -28.453 29.438 18.266 1 97.88 137 PRO B N 1
ATOM 5790 C CA . PRO B 1 137 ? -28.578 30.719 17.562 1 97.88 137 PRO B CA 1
ATOM 5791 C C . PRO B 1 137 ? -28.656 30.547 16.047 1 97.88 137 PRO B C 1
ATOM 5793 O O . PRO B 1 137 ? -29.25 31.391 15.359 1 97.88 137 PRO B O 1
ATOM 5796 N N . ASN B 1 138 ? -28 29.547 15.461 1 97.69 138 ASN B N 1
ATOM 5797 C CA . ASN B 1 138 ? -28.047 29.172 14.047 1 97.69 138 ASN B CA 1
ATOM 5798 C C . ASN B 1 138 ? -27.766 27.688 13.859 1 97.69 138 ASN B C 1
ATOM 5800 O O . ASN B 1 138 ? -27.656 26.938 14.836 1 97.69 138 ASN B O 1
ATOM 5804 N N . ASN B 1 139 ? -27.641 27.25 12.516 1 97.25 139 ASN B N 1
ATOM 5805 C CA . ASN B 1 139 ? -27.625 25.828 12.234 1 97.25 139 ASN B CA 1
ATOM 5806 C C . ASN B 1 139 ? -26.203 25.312 12.023 1 97.25 139 ASN B C 1
ATOM 5808 O O . ASN B 1 139 ? -26 24.234 11.461 1 97.25 139 ASN B O 1
ATOM 5812 N N . TRP B 1 140 ? -25.203 26.078 12.477 1 97.56 140 TRP B N 1
ATOM 5813 C CA . TRP B 1 140 ? -23.812 25.734 12.172 1 97.56 140 TRP B CA 1
ATOM 5814 C C . TRP B 1 140 ? -23.422 24.438 12.867 1 97.56 140 TRP B C 1
ATOM 5816 O O . TRP B 1 140 ? -23.812 24.188 14.016 1 97.56 140 TRP B O 1
ATOM 5826 N N . GLY B 1 141 ? -22.703 23.594 12.094 1 95.56 141 GLY B N 1
ATOM 5827 C CA . GLY B 1 141 ? -22.047 22.438 12.672 1 95.56 141 GLY B CA 1
ATOM 5828 C C . GLY B 1 141 ? -20.609 22.672 13.039 1 95.56 141 GLY B C 1
ATOM 5829 O O . GLY B 1 141 ? -19.906 23.453 12.383 1 95.56 141 GLY B O 1
ATOM 5830 N N . ALA B 1 142 ? -20.125 21.938 14.062 1 96.31 142 ALA B N 1
ATOM 5831 C CA . ALA B 1 142 ? -18.719 22.016 14.461 1 96.31 142 ALA B CA 1
ATOM 5832 C C . ALA B 1 142 ? -17.859 21.125 13.578 1 96.31 142 ALA B C 1
ATOM 5834 O O . ALA B 1 142 ? -18.344 20.141 13 1 96.31 142 ALA B O 1
ATOM 5835 N N . VAL B 1 143 ? -16.562 21.359 13.492 1 94.88 143 VAL B N 1
ATOM 5836 C CA . VAL B 1 143 ? -15.594 20.656 12.648 1 94.88 143 VAL B CA 1
ATOM 5837 C C . VAL B 1 143 ? -15.461 19.203 13.102 1 94.88 143 VAL B C 1
ATOM 5839 O O . VAL B 1 143 ? -15.273 18.312 12.281 1 94.88 143 VAL B O 1
ATOM 5842 N N . PHE B 1 144 ? -15.609 18.922 14.438 1 95.06 144 PHE B N 1
ATOM 5843 C CA . PHE B 1 144 ? -15.43 17.578 14.961 1 95.06 144 PHE B CA 1
ATOM 5844 C C . PHE B 1 144 ? -16.781 16.891 15.156 1 95.06 144 PHE B C 1
ATOM 5846 O O . PHE B 1 144 ? -16.875 15.898 15.891 1 95.06 144 PHE B O 1
ATOM 5853 N N . GLY B 1 145 ? -17.844 17.516 14.602 1 90.56 145 GLY B N 1
ATOM 5854 C CA . GLY B 1 145 ? -19.172 16.906 14.695 1 90.56 145 GLY B CA 1
ATOM 5855 C C . GLY B 1 145 ? -20.062 17.609 15.703 1 90.56 145 GLY B C 1
ATOM 5856 O O . GLY B 1 145 ? -19.578 18.25 16.641 1 90.56 145 GLY B O 1
ATOM 5857 N N . GLY B 1 146 ? -21.328 17.531 15.5 1 92.94 146 GLY B N 1
ATOM 5858 C CA . GLY B 1 146 ? -22.297 18.172 16.375 1 92.94 146 GLY B CA 1
ATOM 5859 C C . GLY B 1 146 ? -22.516 19.641 16.062 1 92.94 146 GLY B C 1
ATOM 5860 O O . GLY B 1 146 ? -22.094 20.125 15.023 1 92.94 146 GLY B O 1
ATOM 5861 N N . SER B 1 147 ? -23.141 20.25 16.953 1 96.25 147 SER B N 1
ATOM 5862 C CA . SER B 1 147 ? -23.438 21.672 16.828 1 96.25 147 SER B CA 1
ATOM 5863 C C . SER B 1 147 ? -22.234 22.531 17.156 1 96.25 147 SER B C 1
ATOM 5865 O O . SER B 1 147 ? -21.406 22.156 18 1 96.25 147 SER B O 1
ATOM 5867 N N . ALA B 1 148 ? -22.172 23.703 16.547 1 98.31 148 ALA B N 1
ATOM 5868 C CA . ALA B 1 148 ? -21.125 24.672 16.844 1 98.31 148 ALA B CA 1
ATOM 5869 C C . ALA B 1 148 ? -21.469 25.484 18.094 1 98.31 148 ALA B C 1
ATOM 5871 O O . ALA B 1 148 ? -20.75 26.422 18.453 1 98.31 148 ALA B O 1
ATOM 5872 N N . TRP B 1 149 ? -22.594 25.156 18.719 1 98.44 149 TRP B N 1
ATOM 5873 C CA . TRP B 1 149 ? -23.094 25.891 19.875 1 98.44 149 TRP B CA 1
ATOM 5874 C C . TRP B 1 149 ? -23.328 24.969 21.062 1 98.44 149 TRP B C 1
ATOM 5876 O O . TRP B 1 149 ? -23.797 23.844 20.891 1 98.44 149 TRP B O 1
ATOM 5886 N N . GLU B 1 150 ? -22.984 25.422 22.234 1 98.19 150 GLU B N 1
ATOM 5887 C CA . GLU B 1 150 ? -23.234 24.688 23.469 1 98.19 150 GLU B CA 1
ATOM 5888 C C . GLU B 1 150 ? -24 25.531 24.469 1 98.19 150 GLU B C 1
ATOM 5890 O O . GLU B 1 150 ? -23.641 26.688 24.719 1 98.19 150 GLU B O 1
ATOM 5895 N N . TYR B 1 151 ? -25.062 24.969 25.016 1 97.88 151 TYR B N 1
ATOM 5896 C CA . TYR B 1 151 ? -25.922 25.688 25.969 1 97.88 151 TYR B CA 1
ATOM 5897 C C . TYR B 1 151 ? -25.281 25.734 27.344 1 97.88 151 TYR B C 1
ATOM 5899 O O . TYR B 1 151 ? -24.766 24.719 27.844 1 97.88 151 TYR B O 1
ATOM 5907 N N . ASP B 1 152 ? -25.219 26.922 27.953 1 97.19 152 ASP B N 1
ATOM 5908 C CA . ASP B 1 152 ? -24.781 27.141 29.328 1 97.19 152 ASP B CA 1
ATOM 5909 C C . ASP B 1 152 ? -25.984 27.422 30.234 1 97.19 152 ASP B C 1
ATOM 5911 O O . ASP B 1 152 ? -26.516 28.516 30.234 1 97.19 152 ASP B O 1
ATOM 5915 N N . PRO B 1 153 ? -26.297 26.469 31.094 1 95.88 153 PRO B N 1
ATOM 5916 C CA . PRO B 1 153 ? -27.469 26.672 31.953 1 95.88 153 PRO B CA 1
ATOM 5917 C C . PRO B 1 153 ? -27.297 27.812 32.938 1 95.88 153 PRO B C 1
ATOM 5919 O O . PRO B 1 153 ? -28.266 28.438 33.344 1 95.88 153 PRO B O 1
ATOM 5922 N N . GLN B 1 154 ? -26.156 28.078 33.281 1 94.81 154 GLN B N 1
ATOM 5923 C CA . GLN B 1 154 ? -25.875 29.109 34.281 1 94.81 154 GLN B CA 1
ATOM 5924 C C . GLN B 1 154 ? -26.312 30.484 33.781 1 94.81 154 GLN B C 1
ATOM 5926 O O . GLN B 1 154 ? -26.938 31.25 34.5 1 94.81 154 GLN B O 1
ATOM 5931 N N . THR B 1 155 ? -26.016 30.828 32.562 1 95.81 155 THR B N 1
ATOM 5932 C CA . THR B 1 155 ? -26.344 32.156 32.062 1 95.81 155 THR B CA 1
ATOM 5933 C C . THR B 1 155 ? -27.5 32.062 31.062 1 95.81 155 THR B C 1
ATOM 5935 O O . THR B 1 155 ? -27.969 33.094 30.547 1 95.81 155 THR B O 1
ATOM 5938 N N . GLN B 1 156 ? -27.922 30.828 30.812 1 96.62 156 GLN B N 1
ATOM 5939 C CA . GLN B 1 156 ? -29.047 30.547 29.906 1 96.62 156 GLN B CA 1
ATOM 5940 C C . GLN B 1 156 ? -28.781 31.078 28.516 1 96.62 156 GLN B C 1
ATOM 5942 O O . GLN B 1 156 ? -29.672 31.641 27.875 1 96.62 156 GLN B O 1
ATOM 5947 N N . MET B 1 157 ? -27.547 31.031 28.094 1 98.12 157 MET B N 1
ATOM 5948 C CA . MET B 1 157 ? -27.109 31.391 26.75 1 98.12 157 MET B CA 1
ATOM 5949 C C . MET B 1 157 ? -26.297 30.266 26.125 1 98.12 157 MET B C 1
ATOM 5951 O O . MET B 1 157 ? -26.016 29.266 26.766 1 98.12 157 MET B O 1
ATOM 5955 N N . TYR B 1 158 ? -26.109 30.438 24.812 1 98.56 158 TYR B N 1
ATOM 5956 C CA . TYR B 1 158 ? -25.203 29.547 24.109 1 98.56 158 TYR B CA 1
ATOM 5957 C C . TYR B 1 158 ? -23.828 30.203 23.906 1 98.56 158 TYR B C 1
ATOM 5959 O O . TYR B 1 158 ? -23.75 31.406 23.656 1 98.56 158 TYR B O 1
ATOM 5967 N N . TYR B 1 159 ? -22.797 29.469 24.047 1 98.62 159 TYR B N 1
ATOM 5968 C CA . TYR B 1 159 ? -21.5 29.953 23.578 1 98.62 159 TYR B CA 1
ATOM 5969 C C . TYR B 1 159 ? -21.078 29.219 22.297 1 98.62 159 TYR B C 1
ATOM 5971 O O . TYR B 1 159 ? -21.453 28.062 22.094 1 98.62 159 TYR B O 1
ATOM 5979 N N . MET B 1 160 ? -20.312 29.875 21.469 1 98.69 160 MET B N 1
ATOM 5980 C CA . MET B 1 160 ? -19.859 29.328 20.188 1 98.69 160 MET B CA 1
ATOM 5981 C C . MET B 1 160 ? -18.578 28.516 20.359 1 98.69 160 MET B C 1
ATOM 5983 O O . MET B 1 160 ? -17.688 28.922 21.094 1 98.69 160 MET B O 1
ATOM 5987 N N . HIS B 1 161 ? -18.531 27.422 19.688 1 98.56 161 HIS B N 1
ATOM 5988 C CA . HIS B 1 161 ? -17.344 26.578 19.531 1 98.56 161 HIS B CA 1
ATOM 5989 C C . HIS B 1 161 ? -17.297 25.938 18.156 1 98.56 161 HIS B C 1
ATOM 5991 O O . HIS B 1 161 ? -18.062 25 17.875 1 98.56 161 HIS B O 1
ATOM 5997 N N . LEU B 1 162 ? -16.438 26.328 17.297 1 98.12 162 LEU B N 1
ATOM 5998 C CA . LEU B 1 162 ? -16.375 25.828 15.938 1 98.12 162 LEU B CA 1
ATOM 5999 C C . LEU B 1 162 ? -15.773 24.422 15.898 1 98.12 162 LEU B C 1
ATOM 6001 O O . LEU B 1 162 ? -15.938 23.703 14.914 1 98.12 162 LEU B O 1
ATOM 6005 N N . PHE B 1 163 ? -15.102 24.031 16.969 1 97.81 163 PHE B N 1
ATOM 6006 C CA . PHE B 1 163 ? -14.461 22.734 17.031 1 97.81 163 PHE B CA 1
ATOM 6007 C C . PHE B 1 163 ? -15.031 21.891 18.172 1 97.81 163 PHE B C 1
ATOM 6009 O O . PHE B 1 163 ? -16.219 21.578 18.172 1 97.81 163 PHE B O 1
ATOM 6016 N N . SER B 1 164 ? -14.289 21.609 19.234 1 97.5 164 SER B N 1
ATOM 6017 C CA . SER B 1 164 ? -14.797 20.891 20.391 1 97.5 164 SER B CA 1
ATOM 6018 C C . SER B 1 164 ? -15.625 21.781 21.297 1 97.5 164 SER B C 1
ATOM 6020 O O . SER B 1 164 ? -15.344 22.984 21.422 1 97.5 164 SER B O 1
ATOM 6022 N N . LYS B 1 165 ? -16.594 21.219 21.891 1 97.12 165 LYS B N 1
ATOM 6023 C CA . LYS B 1 165 ? -17.359 21.984 22.859 1 97.12 165 LYS B CA 1
ATOM 6024 C C . LYS B 1 165 ? -16.469 22.5 23.984 1 97.12 165 LYS B C 1
ATOM 6026 O O . LYS B 1 165 ? -16.812 23.469 24.672 1 97.12 165 LYS B O 1
ATOM 6031 N N . LYS B 1 166 ? -15.305 21.906 24.125 1 98.38 166 LYS B N 1
ATOM 6032 C CA . LYS B 1 166 ? -14.336 22.344 25.125 1 98.38 166 LYS B CA 1
ATOM 6033 C C . LYS B 1 166 ? -13.375 23.375 24.547 1 98.38 166 LYS B C 1
ATOM 6035 O O . LYS B 1 166 ? -12.375 23.719 25.188 1 98.38 166 LYS B O 1
ATOM 6040 N N . GLN B 1 167 ? -13.695 23.875 23.359 1 98.75 167 GLN B N 1
ATOM 6041 C CA . GLN B 1 167 ? -12.898 24.906 22.703 1 98.75 167 GLN B CA 1
ATOM 6042 C C . GLN B 1 167 ? -13.742 26.109 22.328 1 98.75 167 GLN B C 1
ATOM 6044 O O . GLN B 1 167 ? -13.914 26.422 21.141 1 98.75 167 GLN B O 1
ATOM 6049 N N . PRO B 1 168 ? -14.219 26.906 23.359 1 98.81 168 PRO B N 1
ATOM 6050 C CA . PRO B 1 168 ? -15.008 28.094 23.047 1 98.81 168 PRO B CA 1
ATOM 6051 C C . PRO B 1 168 ? -14.219 29.141 22.266 1 98.81 168 PRO B C 1
ATOM 6053 O O . PRO B 1 168 ? -13.055 29.406 22.578 1 98.81 168 PRO B O 1
ATOM 6056 N N . ASP B 1 169 ? -14.797 29.75 21.266 1 98.81 169 ASP B N 1
ATOM 6057 C CA . ASP B 1 169 ? -14.141 30.703 20.375 1 98.81 169 ASP B CA 1
ATOM 6058 C C . ASP B 1 169 ? -13.977 32.062 21.047 1 98.81 169 ASP B C 1
ATOM 6060 O O . ASP B 1 169 ? -14.883 32.531 21.734 1 98.81 169 ASP B O 1
ATOM 6064 N N . LEU B 1 170 ? -12.898 32.656 20.828 1 98.88 170 LEU B N 1
ATOM 6065 C CA . LEU B 1 170 ? -12.617 34 21.312 1 98.88 170 LEU B CA 1
ATOM 6066 C C . LEU B 1 170 ? -13.312 35.031 20.438 1 98.88 170 LEU B C 1
ATOM 6068 O O . LEU B 1 170 ? -13.469 34.844 19.234 1 98.88 170 LEU B O 1
ATOM 6072 N N . ASN B 1 171 ? -13.719 36.125 21.062 1 98.75 171 ASN B N 1
ATOM 6073 C CA . ASN B 1 171 ? -14.297 37.281 20.391 1 98.75 171 ASN B CA 1
ATOM 6074 C C . ASN B 1 171 ? -13.234 38.312 20.031 1 98.75 171 ASN B C 1
ATOM 6076 O O . ASN B 1 171 ? -12.953 39.219 20.797 1 98.75 171 ASN B O 1
ATOM 6080 N N . TRP B 1 172 ? -12.742 38.281 18.828 1 98.69 172 TRP B N 1
ATOM 6081 C CA . TRP B 1 172 ? -11.641 39.156 18.391 1 98.69 172 TRP B CA 1
ATOM 6082 C C . TRP B 1 172 ? -12.125 40.562 18.109 1 98.69 172 TRP B C 1
ATOM 6084 O O . TRP B 1 172 ? -11.32 41.469 17.922 1 98.69 172 TRP B O 1
ATOM 6094 N N . GLU B 1 173 ? -13.438 40.75 18.141 1 98.38 173 GLU B N 1
ATOM 6095 C CA . GLU B 1 173 ? -13.953 42.125 18.062 1 98.38 173 GLU B CA 1
ATOM 6096 C C . GLU B 1 173 ? -13.586 42.906 19.312 1 98.38 173 GLU B C 1
ATOM 6098 O O . GLU B 1 173 ? -13.648 44.125 19.312 1 98.38 173 GLU B O 1
ATOM 6103 N N . ASN B 1 174 ? -13.312 42.219 20.359 1 98.44 174 ASN B N 1
ATOM 6104 C CA . ASN B 1 174 ? -12.914 42.812 21.625 1 98.44 174 ASN B CA 1
ATOM 6105 C C . ASN B 1 174 ? -11.438 43.188 21.625 1 98.44 174 ASN B C 1
ATOM 6107 O O . ASN B 1 174 ? -10.57 42.312 21.641 1 98.44 174 ASN B O 1
ATOM 6111 N N . GLU B 1 175 ? -11.141 44.438 21.766 1 98.06 175 GLU B N 1
ATOM 6112 C CA . GLU B 1 175 ? -9.766 44.938 21.719 1 98.06 175 GLU B CA 1
ATOM 6113 C C . GLU B 1 175 ? -8.938 44.406 22.875 1 98.06 175 GLU B C 1
ATOM 6115 O O . GLU B 1 175 ? -7.734 44.188 22.734 1 98.06 175 GLU B O 1
ATOM 6120 N N . LYS B 1 176 ? -9.547 44.188 23.969 1 98.31 176 LYS B N 1
ATOM 6121 C CA . LYS B 1 176 ? -8.82 43.656 25.109 1 98.31 176 LYS B CA 1
ATOM 6122 C C . LYS B 1 176 ? -8.305 42.25 24.844 1 98.31 176 LYS B C 1
ATOM 6124 O O . LYS B 1 176 ? -7.203 41.906 25.25 1 98.31 176 LYS B O 1
ATOM 6129 N N . VAL B 1 177 ? -9.133 41.5 24.172 1 98.62 177 VAL B N 1
ATOM 6130 C CA . VAL B 1 177 ? -8.727 40.125 23.797 1 98.62 177 VAL B CA 1
ATOM 6131 C C . VAL B 1 177 ? -7.5 40.219 22.891 1 98.62 177 VAL B C 1
ATOM 6133 O O . VAL B 1 177 ? -6.516 39.5 23.109 1 98.62 177 VAL B O 1
ATOM 6136 N N . ARG B 1 178 ? -7.484 41.062 21.891 1 98.75 178 ARG B N 1
ATOM 6137 C CA . ARG B 1 178 ? -6.367 41.219 20.969 1 98.75 178 ARG B CA 1
ATOM 6138 C C . ARG B 1 178 ? -5.102 41.656 21.703 1 98.75 178 ARG B C 1
ATOM 6140 O O . ARG B 1 178 ? -4.02 41.125 21.453 1 98.75 178 ARG B O 1
ATOM 6147 N N . GLN B 1 179 ? -5.281 42.531 22.625 1 98.5 179 GLN B N 1
ATOM 6148 C CA . GLN B 1 179 ? -4.129 43.031 23.359 1 98.5 179 GLN B CA 1
ATOM 6149 C C . GLN B 1 179 ? -3.529 41.938 24.234 1 98.5 179 GLN B C 1
ATOM 6151 O O . GLN B 1 179 ? -2.307 41.844 24.359 1 98.5 179 GLN B O 1
ATOM 6156 N N . GLU B 1 180 ? -4.391 41.188 24.844 1 98.25 180 GLU B N 1
ATOM 6157 C CA . GLU B 1 180 ? -3.908 40.094 25.672 1 98.25 180 GLU B CA 1
ATOM 6158 C C . GLU B 1 180 ? -3.15 39.062 24.828 1 98.25 180 GLU B C 1
ATOM 6160 O O . GLU B 1 180 ? -2.123 38.531 25.25 1 98.25 180 GLU B O 1
ATOM 6165 N N . VAL B 1 181 ? -3.658 38.781 23.688 1 98.69 181 VAL B N 1
ATOM 6166 C CA . VAL B 1 181 ? -3.006 37.875 22.766 1 98.69 181 VAL B CA 1
ATOM 6167 C C . VAL B 1 181 ? -1.641 38.406 22.359 1 98.69 181 VAL B C 1
ATOM 6169 O O . VAL B 1 181 ? -0.644 37.688 22.375 1 98.69 181 VAL B O 1
ATOM 6172 N N . TYR B 1 182 ? -1.577 39.719 22.031 1 98.81 182 TYR B N 1
ATOM 6173 C CA . TYR B 1 182 ? -0.326 40.344 21.609 1 98.81 182 TYR B CA 1
ATOM 6174 C C . TYR B 1 182 ? 0.698 40.312 22.734 1 98.81 182 TYR B C 1
ATOM 6176 O O . TYR B 1 182 ? 1.884 40.062 22.5 1 98.81 182 TYR B O 1
ATOM 6184 N N . ASP B 1 183 ? 0.17 40.594 23.891 1 98.69 183 ASP B N 1
ATOM 6185 C CA . ASP B 1 183 ? 1.054 40.562 25.062 1 98.69 183 ASP B CA 1
ATOM 6186 C C . ASP B 1 183 ? 1.646 39.156 25.25 1 98.69 183 ASP B C 1
ATOM 6188 O O . ASP B 1 183 ? 2.836 39.031 25.547 1 98.69 183 ASP B O 1
ATOM 6192 N N . MET B 1 184 ? 0.818 38.219 25.172 1 98.5 184 MET B N 1
ATOM 6193 C CA . MET B 1 184 ? 1.261 36.812 25.281 1 98.5 184 MET B CA 1
ATOM 6194 C C . MET B 1 184 ? 2.256 36.469 24.188 1 98.5 184 MET B C 1
ATOM 6196 O O . MET B 1 184 ? 3.275 35.844 24.438 1 98.5 184 MET B O 1
ATOM 6200 N N . MET B 1 185 ? 2.027 36.906 22.922 1 98.81 185 MET B N 1
ATOM 6201 C CA . MET B 1 185 ? 2.949 36.688 21.812 1 98.81 185 MET B CA 1
ATOM 6202 C C . MET B 1 185 ? 4.309 37.312 22.094 1 98.81 185 MET B C 1
ATOM 6204 O O . MET B 1 185 ? 5.348 36.656 21.875 1 98.81 185 MET B O 1
ATOM 6208 N N . LYS B 1 186 ? 4.309 38.531 22.609 1 98.69 186 LYS B N 1
ATOM 6209 C CA . LYS B 1 186 ? 5.547 39.219 22.953 1 98.69 186 LYS B CA 1
ATOM 6210 C C . LYS B 1 186 ? 6.32 38.469 24.031 1 98.69 186 LYS B C 1
ATOM 6212 O O . LYS B 1 186 ? 7.551 38.406 23.984 1 98.69 186 LYS B O 1
ATOM 6217 N N . PHE B 1 187 ? 5.559 38 25 1 98.44 187 PHE B N 1
ATOM 6218 C CA . PHE B 1 187 ? 6.168 37.188 26.062 1 98.44 187 PHE B CA 1
ATOM 6219 C C . PHE B 1 187 ? 7.008 36.062 25.484 1 98.44 187 PHE B C 1
ATOM 6221 O O . PHE B 1 187 ? 8.164 35.875 25.875 1 98.44 187 PHE B O 1
ATOM 6228 N N . TRP B 1 188 ? 6.523 35.312 24.578 1 98.5 188 TRP B N 1
ATOM 6229 C CA . TRP B 1 188 ? 7.211 34.156 24.016 1 98.5 188 TRP B CA 1
ATOM 6230 C C . TRP B 1 188 ? 8.305 34.594 23.047 1 98.5 188 TRP B C 1
ATOM 6232 O O . TRP B 1 188 ? 9.367 33.969 22.984 1 98.5 188 TRP B O 1
ATOM 6242 N N . CYS B 1 189 ? 8.023 35.656 22.234 1 98.56 189 CYS B N 1
ATOM 6243 C CA . CYS B 1 189 ? 9.078 36.188 21.375 1 98.56 189 CYS B CA 1
ATOM 6244 C C . CYS B 1 189 ? 10.281 36.625 22.203 1 98.56 189 CYS B C 1
ATOM 6246 O O . CYS B 1 189 ? 11.422 36.375 21.828 1 98.56 189 CYS B O 1
ATOM 6248 N N . ASP B 1 190 ? 10.008 37.281 23.297 1 98.19 190 ASP B N 1
ATOM 6249 C CA . ASP B 1 190 ? 11.07 37.781 24.172 1 98.19 190 ASP B CA 1
ATOM 6250 C C . ASP B 1 190 ? 11.828 36.625 24.797 1 98.19 190 ASP B C 1
ATOM 6252 O O . ASP B 1 190 ? 13 36.75 25.172 1 98.19 190 ASP B O 1
ATOM 6256 N N . LYS B 1 191 ? 11.133 35.5 24.953 1 97.25 191 LYS B N 1
ATOM 6257 C CA . LYS B 1 191 ? 11.781 34.312 25.5 1 97.25 191 LYS B CA 1
ATOM 6258 C C . LYS B 1 191 ? 12.719 33.688 24.469 1 97.25 191 LYS B C 1
ATOM 6260 O O . LYS B 1 191 ? 13.586 32.875 24.828 1 97.25 191 LYS B O 1
ATOM 6265 N N . GLY B 1 192 ? 12.484 33.938 23.156 1 97.56 192 GLY B N 1
ATOM 6266 C CA . GLY B 1 192 ? 13.5 33.562 22.188 1 97.56 192 GLY B CA 1
ATOM 6267 C C . GLY B 1 192 ? 12.961 32.656 21.109 1 97.56 192 GLY B C 1
ATOM 6268 O O . GLY B 1 192 ? 13.727 32.062 20.344 1 97.56 192 GLY B O 1
ATOM 6269 N N . ILE B 1 193 ? 11.672 32.469 20.984 1 98.25 193 ILE B N 1
ATOM 6270 C CA . ILE B 1 193 ? 11.156 31.672 19.875 1 98.25 193 ILE B CA 1
ATOM 6271 C C . ILE B 1 193 ? 11.43 32.375 18.547 1 98.25 193 ILE B C 1
ATOM 6273 O O . ILE B 1 193 ? 11.695 33.594 18.531 1 98.25 193 ILE B O 1
ATOM 6277 N N . ASP B 1 194 ? 11.359 31.625 17.469 1 98.69 194 ASP B N 1
ATOM 6278 C CA . ASP B 1 194 ? 11.742 32.156 16.172 1 98.69 194 ASP B CA 1
ATOM 6279 C C . ASP B 1 194 ? 10.531 32.312 15.258 1 98.69 194 ASP B C 1
ATOM 6281 O O . ASP B 1 194 ? 10.68 32.531 14.055 1 98.69 194 ASP B O 1
ATOM 6285 N N . GLY B 1 195 ? 9.375 32.156 15.773 1 98.25 195 GLY B N 1
ATOM 6286 C CA . GLY B 1 195 ? 8.195 32.375 14.953 1 98.25 195 GLY B CA 1
ATOM 6287 C C . GLY B 1 195 ? 6.98 31.594 15.43 1 98.25 195 GLY B C 1
ATOM 6288 O O . GLY B 1 195 ? 6.988 31.031 16.531 1 98.25 195 GLY B O 1
ATOM 6289 N N . PHE B 1 196 ? 5.871 31.641 14.609 1 98.62 196 PHE B N 1
ATOM 6290 C CA . PHE B 1 196 ? 4.598 31.031 14.969 1 98.62 196 PHE B CA 1
ATOM 6291 C C . PHE B 1 196 ? 4 30.281 13.789 1 98.62 196 PHE B C 1
ATOM 6293 O O . PHE B 1 196 ? 4.004 30.766 12.664 1 98.62 196 PHE B O 1
ATOM 6300 N N . ARG B 1 197 ? 3.641 29.062 14.023 1 98.69 197 ARG B N 1
ATOM 6301 C CA . ARG B 1 197 ? 2.551 28.484 13.25 1 98.69 197 ARG B CA 1
ATOM 6302 C C . ARG B 1 197 ? 1.196 28.844 13.844 1 98.69 197 ARG B C 1
ATOM 6304 O O . ARG B 1 197 ? 0.924 28.547 15.008 1 98.69 197 ARG B O 1
ATOM 6311 N N . MET B 1 198 ? 0.359 29.484 13.125 1 98.5 198 MET B N 1
ATOM 6312 C CA . MET B 1 198 ? -0.871 30.047 13.664 1 98.5 198 MET B CA 1
ATOM 6313 C C . MET B 1 198 ? -2.072 29.172 13.328 1 98.5 198 MET B C 1
ATOM 6315 O O . MET B 1 198 ? -2.572 29.203 12.203 1 98.5 198 MET B O 1
ATOM 6319 N N . ASP B 1 199 ? -2.559 28.5 14.328 1 98.12 199 ASP B N 1
ATOM 6320 C CA . ASP B 1 199 ? -3.635 27.516 14.227 1 98.12 199 ASP B CA 1
ATOM 6321 C C . ASP B 1 199 ? -4.945 28.188 13.805 1 98.12 199 ASP B C 1
ATOM 6323 O O . ASP B 1 199 ? -5.426 29.094 14.477 1 98.12 199 ASP B O 1
ATOM 6327 N N . VAL B 1 200 ? -5.574 27.766 12.75 1 97.56 200 VAL B N 1
ATOM 6328 C CA . VAL B 1 200 ? -6.84 28.203 12.172 1 97.56 200 VAL B CA 1
ATOM 6329 C C . VAL B 1 200 ? -6.965 29.719 12.289 1 97.56 200 VAL B C 1
ATOM 6331 O O . VAL B 1 200 ? -8.016 30.234 12.68 1 97.56 200 VAL B O 1
ATOM 6334 N N . ILE B 1 201 ? -5.914 30.391 11.977 1 98.06 201 ILE B N 1
ATOM 6335 C CA . ILE B 1 201 ? -5.848 31.844 12.125 1 98.06 201 ILE B CA 1
ATOM 6336 C C . ILE B 1 201 ? -6.836 32.5 11.172 1 98.06 201 ILE B C 1
ATOM 6338 O O . ILE B 1 201 ? -7.23 33.656 11.367 1 98.06 201 ILE B O 1
ATOM 6342 N N . SER B 1 202 ? -7.262 31.766 10.125 1 97.5 202 SER B N 1
ATOM 6343 C CA . SER B 1 202 ? -8.211 32.281 9.141 1 97.5 202 SER B CA 1
ATOM 6344 C C . SER B 1 202 ? -9.609 32.406 9.734 1 97.5 202 SER B C 1
ATOM 6346 O O . SER B 1 202 ? -10.508 32.969 9.117 1 97.5 202 SER B O 1
ATOM 6348 N N . MET B 1 203 ? -9.797 31.969 11.016 1 97.94 203 MET B N 1
ATOM 6349 C CA . MET B 1 203 ? -11.148 31.875 11.562 1 97.94 203 MET B CA 1
ATOM 6350 C C . MET B 1 203 ? -11.328 32.844 12.734 1 97.94 203 MET B C 1
ATOM 6352 O O . MET B 1 203 ? -12.344 32.812 13.422 1 97.94 203 MET B O 1
ATOM 6356 N N . ILE B 1 204 ? -10.43 33.781 12.922 1 98.19 204 ILE B N 1
ATOM 6357 C CA . ILE B 1 204 ? -10.5 34.594 14.117 1 98.19 204 ILE B CA 1
ATOM 6358 C C . ILE B 1 204 ? -11.5 35.75 13.898 1 98.19 204 ILE B C 1
ATOM 6360 O O . ILE B 1 204 ? -11.922 36.406 14.859 1 98.19 204 ILE B O 1
ATOM 6364 N N . SER B 1 205 ? -11.859 35.969 12.672 1 98.12 205 SER B N 1
ATOM 6365 C CA . SER B 1 205 ? -12.891 36.969 12.352 1 98.12 205 SER B CA 1
ATOM 6366 C C . SER B 1 205 ? -14.195 36.281 11.953 1 98.12 205 SER B C 1
ATOM 6368 O O . SER B 1 205 ? -14.219 35.469 11.023 1 98.12 205 SER B O 1
ATOM 6370 N N . LYS B 1 206 ? -15.289 36.594 12.695 1 97.94 206 LYS B N 1
ATOM 6371 C CA . LYS B 1 206 ? -16.594 36.031 12.406 1 97.94 206 LYS B CA 1
ATOM 6372 C C . LYS B 1 206 ? -17.578 37.094 11.938 1 97.94 206 LYS B C 1
ATOM 6374 O O . LYS B 1 206 ? -17.578 38.219 12.461 1 97.94 206 LYS B O 1
ATOM 6379 N N . ASP B 1 207 ? -18.359 36.688 10.938 1 97.69 207 ASP B N 1
ATOM 6380 C CA . ASP B 1 207 ? -19.469 37.562 10.57 1 97.69 207 ASP B CA 1
ATOM 6381 C C . ASP B 1 207 ? -20.406 37.812 11.758 1 97.69 207 ASP B C 1
ATOM 6383 O O . ASP B 1 207 ? -20.953 36.844 12.32 1 97.69 207 ASP B O 1
ATOM 6387 N N . GLN B 1 208 ? -20.688 39.062 12.07 1 97.25 208 GLN B N 1
ATOM 6388 C CA . GLN B 1 208 ? -21.375 39.375 13.305 1 97.25 208 GLN B CA 1
ATOM 6389 C C . GLN B 1 208 ? -22.891 39.25 13.156 1 97.25 208 GLN B C 1
ATOM 6391 O O . GLN B 1 208 ? -23.625 39.312 14.141 1 97.25 208 GLN B O 1
ATOM 6396 N N . SER B 1 209 ? -23.312 38.844 11.969 1 97.38 209 SER B N 1
ATOM 6397 C CA . SER B 1 209 ? -24.734 38.625 11.766 1 97.38 209 SER B CA 1
ATOM 6398 C C . SER B 1 209 ? -25.125 37.188 12.078 1 97.38 209 SER B C 1
ATOM 6400 O O . SER B 1 209 ? -26.312 36.875 12.266 1 97.38 209 SER B O 1
ATOM 6402 N N . PHE B 1 210 ? -24.219 36.219 12.07 1 97.44 210 PHE B N 1
ATOM 6403 C CA . PHE B 1 210 ? -24.375 34.812 12.43 1 97.44 210 PHE B CA 1
ATOM 6404 C C . PHE B 1 210 ? -25.547 34.188 11.672 1 97.44 210 PHE B C 1
ATOM 6406 O O . PHE B 1 210 ? -26.422 33.562 12.281 1 97.44 210 PHE B O 1
ATOM 6413 N N . PRO B 1 211 ? -25.516 34.219 10.344 1 97.25 211 PRO B N 1
ATOM 6414 C CA . PRO B 1 211 ? -26.625 33.625 9.586 1 97.25 211 PRO B CA 1
ATOM 6415 C C . PRO B 1 211 ? -26.594 32.094 9.547 1 97.25 211 PRO B C 1
ATOM 6417 O O . PRO B 1 211 ? -25.562 31.5 9.867 1 97.25 211 PRO B O 1
ATOM 6420 N N . ASP B 1 212 ? -27.672 31.516 9.18 1 97.19 212 ASP B N 1
ATOM 6421 C CA . ASP B 1 212 ? -27.672 30.078 8.93 1 97.19 212 ASP B CA 1
ATOM 6422 C C . ASP B 1 212 ? -26.781 29.719 7.742 1 97.19 212 ASP B C 1
ATOM 6424 O O . ASP B 1 212 ? -26.609 30.516 6.824 1 97.19 212 ASP B O 1
ATOM 6428 N N . GLY B 1 213 ? -26.219 28.531 7.824 1 96.81 213 GLY B N 1
ATOM 6429 C CA . GLY B 1 213 ? -25.406 28.031 6.734 1 96.81 213 GLY B CA 1
ATOM 6430 C C . GLY B 1 213 ? -26.141 27.062 5.832 1 96.81 213 GLY B C 1
ATOM 6431 O O . GLY B 1 213 ? -27.234 26.578 6.176 1 96.81 213 GLY B O 1
ATOM 6432 N N . GLU B 1 214 ? -25.547 26.75 4.691 1 94.81 214 GLU B N 1
ATOM 6433 C CA . GLU B 1 214 ? -26.094 25.75 3.779 1 94.81 214 GLU B CA 1
ATOM 6434 C C . GLU B 1 214 ? -25.906 24.328 4.324 1 94.81 214 GLU B C 1
ATOM 6436 O O . GLU B 1 214 ? -24.859 24.016 4.895 1 94.81 214 GLU B O 1
ATOM 6441 N N . MET B 1 215 ? -26.828 23.422 4.223 1 88.88 215 MET B N 1
ATOM 6442 C CA . MET B 1 215 ? -26.797 22.078 4.793 1 88.88 215 MET B CA 1
ATOM 6443 C C . MET B 1 215 ? -26 21.125 3.908 1 88.88 215 MET B C 1
ATOM 6445 O O . MET B 1 215 ? -25.375 20.188 4.406 1 88.88 215 MET B O 1
ATOM 6449 N N . ASN B 1 216 ? -25.719 21.141 2.771 1 79.44 216 ASN B N 1
ATOM 6450 C CA . ASN B 1 216 ? -25.016 20.297 1.813 1 79.44 216 ASN B CA 1
ATOM 6451 C C . ASN B 1 216 ? -25.062 18.828 2.209 1 79.44 216 ASN B C 1
ATOM 6453 O O . ASN B 1 216 ? -24.031 18.172 2.326 1 79.44 216 ASN B O 1
ATOM 6457 N N . ASN B 1 217 ? -26.125 18.094 2.496 1 73.88 217 ASN B N 1
ATOM 6458 C CA . ASN B 1 217 ? -26.406 16.703 2.844 1 73.88 217 ASN B CA 1
ATOM 6459 C C . ASN B 1 217 ? -25.844 16.344 4.215 1 73.88 217 ASN B C 1
ATOM 6461 O O . ASN B 1 217 ? -25.625 15.164 4.52 1 73.88 217 ASN B O 1
ATOM 6465 N N . SER B 1 218 ? -25.531 17.391 4.953 1 81.31 218 SER B N 1
ATOM 6466 C CA . SER B 1 218 ? -25.016 17.188 6.305 1 81.31 218 SER B CA 1
ATOM 6467 C C . SER B 1 218 ? -26.109 17.375 7.348 1 81.31 218 SER B C 1
ATOM 6469 O O . SER B 1 218 ? -27.219 17.766 7.016 1 81.31 218 SER B O 1
ATOM 6471 N N . LEU B 1 219 ? -25.812 17.047 8.531 1 85.94 219 LEU B N 1
ATOM 6472 C CA . LEU B 1 219 ? -26.75 17.188 9.641 1 85.94 219 LEU B CA 1
ATOM 6473 C C . LEU B 1 219 ? -26.781 18.641 10.133 1 85.94 219 LEU B C 1
ATOM 6475 O O . LEU B 1 219 ? -27.75 19.047 10.789 1 85.94 219 LEU B O 1
ATOM 6479 N N . TYR B 1 220 ? -25.719 19.406 9.742 1 93 220 TYR B N 1
ATOM 6480 C CA . TYR B 1 220 ? -25.594 20.797 10.172 1 93 220 TYR B CA 1
ATOM 6481 C C . TYR B 1 220 ? -25.188 21.703 9.008 1 93 220 TYR B C 1
ATOM 6483 O O . TYR B 1 220 ? -24.766 21.203 7.957 1 93 220 TYR B O 1
ATOM 6491 N N . GLY B 1 221 ? -25.469 23 9.281 1 95.06 221 GLY B N 1
ATOM 6492 C CA . GLY B 1 221 ? -25.125 23.984 8.273 1 95.06 221 GLY B CA 1
ATOM 6493 C C . GLY B 1 221 ? -23.656 24.328 8.234 1 95.06 221 GLY B C 1
ATOM 6494 O O . GLY B 1 221 ? -22.969 24.219 9.25 1 95.06 221 GLY B O 1
ATOM 6495 N N . ASP B 1 222 ? -23.203 24.797 7.105 1 94.94 222 ASP B N 1
ATOM 6496 C CA . ASP B 1 222 ? -21.812 25.156 6.867 1 94.94 222 ASP B CA 1
ATOM 6497 C C . ASP B 1 222 ? -21.5 26.547 7.414 1 94.94 222 ASP B C 1
ATOM 6499 O O . ASP B 1 222 ? -22.109 27.531 6.992 1 94.94 222 ASP B O 1
ATOM 6503 N N . PHE B 1 223 ? -20.562 26.672 8.312 1 96.62 223 PHE B N 1
ATOM 6504 C CA . PHE B 1 223 ? -20.188 27.969 8.875 1 96.62 223 PHE B CA 1
ATOM 6505 C C . PHE B 1 223 ? -19.141 28.656 8.008 1 96.62 223 PHE B C 1
ATOM 6507 O O . PHE B 1 223 ? -18.828 29.828 8.211 1 96.62 223 PHE B O 1
ATOM 6514 N N . GLY B 1 224 ? -18.547 28.031 7.043 1 95.19 224 GLY B N 1
ATOM 6515 C CA . GLY B 1 224 ? -17.391 28.438 6.266 1 95.19 224 GLY B CA 1
ATOM 6516 C C . GLY B 1 224 ? -17.5 29.844 5.715 1 95.19 224 GLY B C 1
ATOM 6517 O O . GLY B 1 224 ? -16.656 30.703 6.008 1 95.19 224 GLY B O 1
ATOM 6518 N N . PRO B 1 225 ? -18.578 30.141 5.039 1 95.25 225 PRO B N 1
ATOM 6519 C CA . PRO B 1 225 ? -18.703 31.453 4.406 1 95.25 225 PRO B CA 1
ATOM 6520 C C . PRO B 1 225 ? -18.719 32.594 5.418 1 95.25 225 PRO B C 1
ATOM 6522 O O . PRO B 1 225 ? -18.5 33.75 5.047 1 95.25 225 PRO B O 1
ATOM 6525 N N . TYR B 1 226 ? -18.844 32.219 6.684 1 96.81 226 TYR B N 1
ATOM 6526 C CA . TYR B 1 226 ? -19.109 33.281 7.668 1 96.81 226 TYR B CA 1
ATOM 6527 C C . TYR B 1 226 ? -18 33.344 8.703 1 96.81 226 TYR B C 1
ATOM 6529 O O . TYR B 1 226 ? -17.906 34.312 9.445 1 96.81 226 TYR B O 1
ATOM 6537 N N . CYS B 1 227 ? -17.25 32.312 8.758 1 96.88 227 CYS B N 1
ATOM 6538 C CA . CYS B 1 227 ? -16.234 32.25 9.812 1 96.88 227 CYS B CA 1
ATOM 6539 C C . CYS B 1 227 ? -14.844 32.094 9.227 1 96.88 227 CYS B C 1
ATOM 6541 O O . CYS B 1 227 ? -13.844 32.312 9.906 1 96.88 227 CYS B O 1
ATOM 6543 N N . VAL B 1 228 ? -14.742 31.641 8 1 96.69 228 VAL B N 1
ATOM 6544 C CA . VAL B 1 228 ? -13.461 31.453 7.332 1 96.69 228 VAL B CA 1
ATOM 6545 C C . VAL B 1 228 ? -13.141 32.656 6.461 1 96.69 228 VAL B C 1
ATOM 6547 O O . VAL B 1 228 ? -13.906 33 5.559 1 96.69 228 VAL B O 1
ATOM 6550 N N . HIS B 1 229 ? -11.953 33.281 6.766 1 97 229 HIS B N 1
ATOM 6551 C CA . HIS B 1 229 ? -11.562 34.531 6.117 1 97 229 HIS B CA 1
ATOM 6552 C C . HIS B 1 229 ? -12.617 35.625 6.32 1 97 229 HIS B C 1
ATOM 6554 O O . HIS B 1 229 ? -13.055 36.25 5.355 1 97 229 HIS B O 1
ATOM 6560 N N . GLY B 1 230 ? -12.984 35.812 7.574 1 96.06 230 GLY B N 1
ATOM 6561 C CA . GLY B 1 230 ? -14.07 36.719 7.91 1 96.06 230 GLY B CA 1
ATOM 6562 C C . GLY B 1 230 ? -13.766 38.156 7.559 1 96.06 230 GLY B C 1
ATOM 6563 O O . GLY B 1 230 ? -12.664 38.469 7.113 1 96.06 230 GLY B O 1
ATOM 6564 N N . PRO B 1 231 ? -14.68 39.031 7.805 1 96.94 231 PRO B N 1
ATOM 6565 C CA . PRO B 1 231 ? -14.664 40.375 7.242 1 96.94 231 PRO B CA 1
ATOM 6566 C C . PRO B 1 231 ? -13.508 41.219 7.766 1 96.94 231 PRO B C 1
ATOM 6568 O O . PRO B 1 231 ? -13.039 42.125 7.074 1 96.94 231 PRO B O 1
ATOM 6571 N N . ARG B 1 232 ? -13.008 41 8.984 1 98.12 232 ARG B N 1
ATOM 6572 C CA . ARG B 1 232 ? -11.992 41.844 9.57 1 98.12 232 ARG B CA 1
ATOM 6573 C C . ARG B 1 232 ? -10.672 41.094 9.742 1 98.12 232 ARG B C 1
ATOM 6575 O O . ARG B 1 232 ? -9.781 41.562 10.453 1 98.12 232 ARG B O 1
ATOM 6582 N N . ILE B 1 233 ? -10.562 40 9.055 1 97.81 233 ILE B N 1
ATOM 6583 C CA . ILE B 1 233 ? -9.422 39.125 9.25 1 97.81 233 ILE B CA 1
ATOM 6584 C C . ILE B 1 233 ? -8.133 39.875 8.914 1 97.81 233 ILE B C 1
ATOM 6586 O O . ILE B 1 233 ? -7.168 39.812 9.68 1 97.81 233 ILE B O 1
ATOM 6590 N N . HIS B 1 234 ? -8.062 40.594 7.855 1 97.75 234 HIS B N 1
ATOM 6591 C CA . HIS B 1 234 ? -6.84 41.25 7.43 1 97.75 234 HIS B CA 1
ATOM 6592 C C . HIS B 1 234 ? -6.555 42.469 8.289 1 97.75 234 HIS B C 1
ATOM 6594 O O . HIS B 1 234 ? -5.395 42.844 8.508 1 97.75 234 HIS B O 1
ATOM 6600 N N . GLU B 1 235 ? -7.59 43.125 8.828 1 98.19 235 GLU B N 1
ATOM 6601 C CA . GLU B 1 235 ? -7.387 44.188 9.812 1 98.19 235 GLU B CA 1
ATOM 6602 C C . GLU B 1 235 ? -6.691 43.656 11.062 1 98.19 235 GLU B C 1
ATOM 6604 O O . GLU B 1 235 ? -5.73 44.25 11.547 1 98.19 235 GLU B O 1
ATOM 6609 N N . PHE B 1 236 ? -7.188 42.531 11.531 1 98.5 236 PHE B N 1
ATOM 6610 C CA . PHE B 1 236 ? -6.629 41.938 12.734 1 98.5 236 PHE B CA 1
ATOM 6611 C C . PHE B 1 236 ? -5.188 41.469 12.492 1 98.5 236 PHE B C 1
ATOM 6613 O O . PHE B 1 236 ? -4.328 41.656 13.359 1 98.5 236 PHE B O 1
ATOM 6620 N N . LEU B 1 237 ? -4.895 40.906 11.336 1 98.31 237 LEU B N 1
ATOM 6621 C CA . LEU B 1 237 ? -3.555 40.406 11.047 1 98.31 237 LEU B CA 1
ATOM 6622 C C . LEU B 1 237 ? -2.578 41.562 10.859 1 98.31 237 LEU B C 1
ATOM 6624 O O . LEU B 1 237 ? -1.414 41.469 11.258 1 98.31 237 LEU B O 1
ATOM 6628 N N . GLN B 1 238 ? -3.014 42.656 10.234 1 97.94 238 GLN B N 1
ATOM 6629 C CA . GLN B 1 238 ? -2.176 43.844 10.102 1 97.94 238 GLN B CA 1
ATOM 6630 C C . GLN B 1 238 ? -1.875 44.469 11.469 1 97.94 238 GLN B C 1
ATOM 6632 O O . GLN B 1 238 ? -0.756 44.906 11.719 1 97.94 238 GLN B O 1
ATOM 6637 N N . GLU B 1 239 ? -2.891 44.469 12.328 1 98.44 239 GLU B N 1
ATOM 6638 C CA . GLU B 1 239 ? -2.676 44.938 13.695 1 98.44 239 GLU B CA 1
ATOM 6639 C C . GLU B 1 239 ? -1.676 44.062 14.43 1 98.44 239 GLU B C 1
ATOM 6641 O O . GLU B 1 239 ? -0.773 44.562 15.102 1 98.44 239 GLU B O 1
ATOM 6646 N N . MET B 1 240 ? -1.842 42.75 14.289 1 98.56 240 MET B N 1
ATOM 6647 C CA . MET B 1 240 ? -0.929 41.812 14.898 1 98.56 240 MET B CA 1
ATOM 6648 C C . MET B 1 240 ? 0.504 42.031 14.43 1 98.56 240 MET B C 1
ATOM 6650 O O . MET B 1 240 ? 1.438 42 15.234 1 98.56 240 MET B O 1
ATOM 6654 N N . ASN B 1 241 ? 0.631 42.25 13.102 1 97.94 241 ASN B N 1
ATOM 6655 C CA . ASN B 1 241 ? 1.95 42.5 12.539 1 97.94 241 ASN B CA 1
ATOM 6656 C C . ASN B 1 241 ? 2.561 43.781 13.117 1 97.94 241 ASN B C 1
ATOM 6658 O O . ASN B 1 241 ? 3.717 43.781 13.547 1 97.94 241 ASN B O 1
ATOM 6662 N N . ARG B 1 242 ? 1.804 44.812 13.18 1 97.56 242 ARG B N 1
ATOM 6663 C CA . ARG B 1 242 ? 2.275 46.094 13.68 1 97.56 242 ARG B CA 1
ATOM 6664 C C . ARG B 1 242 ? 2.65 46 15.148 1 97.56 242 ARG B C 1
ATOM 6666 O O . ARG B 1 242 ? 3.676 46.531 15.57 1 97.56 242 ARG B O 1
ATOM 6673 N N . GLU B 1 243 ? 1.858 45.312 15.859 1 98.25 243 GLU B N 1
ATOM 6674 C CA . GLU B 1 243 ? 2.01 45.312 17.312 1 98.25 243 GLU B CA 1
ATOM 6675 C C . GLU B 1 243 ? 3.07 44.312 17.766 1 98.25 243 GLU B C 1
ATOM 6677 O O . GLU B 1 243 ? 3.717 44.5 18.797 1 98.25 243 GLU B O 1
ATOM 6682 N N . VAL B 1 244 ? 3.254 43.25 17.016 1 98.56 244 VAL B N 1
ATOM 6683 C CA . VAL B 1 244 ? 4.105 42.188 17.531 1 98.56 244 VAL B CA 1
ATOM 6684 C C . VAL B 1 244 ? 5.07 41.719 16.438 1 98.56 244 VAL B C 1
ATOM 6686 O O . VAL B 1 244 ? 6.277 41.969 16.531 1 98.56 244 VAL B O 1
ATOM 6689 N N . LEU B 1 245 ? 4.582 41.188 15.328 1 97.94 245 LEU B N 1
ATOM 6690 C CA . LEU B 1 245 ? 5.371 40.406 14.406 1 97.94 245 LEU B CA 1
ATOM 6691 C C . LEU B 1 245 ? 6.496 41.219 13.789 1 97.94 245 LEU B C 1
ATOM 6693 O O . LEU B 1 245 ? 7.613 40.719 13.617 1 97.94 245 LEU B O 1
ATOM 6697 N N . SER B 1 246 ? 6.262 42.469 13.445 1 96.56 246 SER B N 1
ATOM 6698 C CA . SER B 1 246 ? 7.227 43.312 12.758 1 96.56 246 SER B CA 1
ATOM 6699 C C . SER B 1 246 ? 8.367 43.719 13.688 1 96.56 246 SER B C 1
ATOM 6701 O O . SER B 1 246 ? 9.398 44.219 13.227 1 96.56 246 SER B O 1
ATOM 6703 N N . LYS B 1 247 ? 8.227 43.469 14.938 1 97.62 247 LYS B N 1
ATOM 6704 C CA . LYS B 1 247 ? 9.219 43.906 15.914 1 97.62 247 LYS B CA 1
ATOM 6705 C C . LYS B 1 247 ? 10.312 42.844 16.094 1 97.62 247 LYS B C 1
ATOM 6707 O O . LYS B 1 247 ? 11.336 43.125 16.719 1 97.62 247 LYS B O 1
ATOM 6712 N N . TYR B 1 248 ? 10.078 41.656 15.523 1 97.38 248 TYR B N 1
ATOM 6713 C CA . TYR B 1 248 ? 11.008 40.562 15.672 1 97.38 248 TYR B CA 1
ATOM 6714 C C . TYR B 1 248 ? 11.375 39.969 14.312 1 97.38 248 TYR B C 1
ATOM 6716 O O . TYR B 1 248 ? 10.625 40.125 13.344 1 97.38 248 TYR B O 1
ATOM 6724 N N . ASP B 1 249 ? 12.547 39.344 14.125 1 96.5 249 ASP B N 1
ATOM 6725 C CA . ASP B 1 249 ? 12.922 38.562 12.945 1 96.5 249 ASP B CA 1
ATOM 6726 C C . ASP B 1 249 ? 12.453 37.125 13.055 1 96.5 249 ASP B C 1
ATOM 6728 O O . ASP B 1 249 ? 13.242 36.219 13.375 1 96.5 249 ASP B O 1
ATOM 6732 N N . ILE B 1 250 ? 11.188 36.938 12.75 1 97.12 250 ILE B N 1
ATOM 6733 C CA . ILE B 1 250 ? 10.586 35.625 13 1 97.12 250 ILE B CA 1
ATOM 6734 C C . ILE B 1 250 ? 9.867 35.156 11.742 1 97.12 250 ILE B C 1
ATOM 6736 O O . ILE B 1 250 ? 9.617 35.938 10.82 1 97.12 250 ILE B O 1
ATOM 6740 N N . MET B 1 251 ? 9.586 33.875 11.727 1 97.12 251 MET B N 1
ATOM 6741 C CA . MET B 1 251 ? 8.828 33.188 10.695 1 97.12 251 MET B CA 1
ATOM 6742 C C . MET B 1 251 ? 7.383 32.969 11.125 1 97.12 251 MET B C 1
ATOM 6744 O O . MET B 1 251 ? 7.121 32.656 12.281 1 97.12 251 MET B O 1
ATOM 6748 N N . THR B 1 252 ? 6.43 33.25 10.172 1 98.06 252 THR B N 1
ATOM 6749 C CA . THR B 1 252 ? 5.027 32.969 10.453 1 98.06 252 THR B CA 1
ATOM 6750 C C . THR B 1 252 ? 4.406 32.156 9.32 1 98.06 252 THR B C 1
ATOM 6752 O O . THR B 1 252 ? 4.734 32.344 8.148 1 98.06 252 THR B O 1
ATOM 6755 N N . VAL B 1 253 ? 3.629 31.203 9.688 1 98.12 253 VAL B N 1
ATOM 6756 C CA . VAL B 1 253 ? 2.797 30.469 8.734 1 98.12 253 VAL B CA 1
ATOM 6757 C C . VAL B 1 253 ? 1.384 30.312 9.297 1 98.12 253 VAL B C 1
ATOM 6759 O O . VAL B 1 253 ? 1.208 29.906 10.453 1 98.12 253 VAL B O 1
ATOM 6762 N N . GLY B 1 254 ? 0.386 30.75 8.531 1 98 254 GLY B N 1
ATOM 6763 C CA . GLY B 1 254 ? -0.999 30.656 8.969 1 98 254 GLY B CA 1
ATOM 6764 C C . GLY B 1 254 ? -1.719 29.438 8.422 1 98 254 GLY B C 1
ATOM 6765 O O . GLY B 1 254 ? -1.595 29.109 7.238 1 98 254 GLY B O 1
ATOM 6766 N N . GLU B 1 255 ? -2.336 28.688 9.312 1 96.25 255 GLU B N 1
ATOM 6767 C CA . GLU B 1 255 ? -3.285 27.688 8.844 1 96.25 255 GLU B CA 1
ATOM 6768 C C . GLU B 1 255 ? -4.555 28.328 8.297 1 96.25 255 GLU B C 1
ATOM 6770 O O . GLU B 1 255 ? -5.359 28.875 9.062 1 96.25 255 GLU B O 1
ATOM 6775 N N . THR B 1 256 ? -4.723 28.25 6.977 1 95.5 256 THR B N 1
ATOM 6776 C CA . THR B 1 256 ? -5.797 28.984 6.316 1 95.5 256 THR B CA 1
ATOM 6777 C C . THR B 1 256 ? -6.664 28.047 5.488 1 95.5 256 THR B C 1
ATOM 6779 O O . THR B 1 256 ? -6.637 28.078 4.254 1 95.5 256 THR B O 1
ATOM 6782 N N . SER B 1 257 ? -7.457 27.328 6.238 1 89.12 257 SER B N 1
ATOM 6783 C CA . SER B 1 257 ? -8.352 26.375 5.582 1 89.12 257 SER B CA 1
ATOM 6784 C C . SER B 1 257 ? -9.266 27.078 4.582 1 89.12 257 SER B C 1
ATOM 6786 O O . SER B 1 257 ? -9.812 28.141 4.875 1 89.12 257 SER B O 1
ATOM 6788 N N . GLY B 1 258 ? -9.398 26.578 3.441 1 89.31 258 GLY B N 1
ATOM 6789 C CA . GLY B 1 258 ? -10.305 27.109 2.436 1 89.31 258 GLY B CA 1
ATOM 6790 C C . GLY B 1 258 ? -9.742 28.312 1.708 1 89.31 258 GLY B C 1
ATOM 6791 O O . GLY B 1 258 ? -10.461 28.969 0.954 1 89.31 258 GLY B O 1
ATOM 6792 N N . VAL B 1 259 ? -8.5 28.562 1.906 1 95.56 259 VAL B N 1
ATOM 6793 C CA . VAL B 1 259 ? -7.914 29.781 1.339 1 95.56 259 VAL B CA 1
ATOM 6794 C C . VAL B 1 259 ? -7.867 29.672 -0.183 1 95.56 259 VAL B C 1
ATOM 6796 O O . VAL B 1 259 ? -7.582 28.594 -0.725 1 95.56 259 VAL B O 1
ATOM 6799 N N . THR B 1 260 ? -8.281 30.75 -0.875 1 96 260 THR B N 1
ATOM 6800 C CA . THR B 1 260 ? -8.141 30.875 -2.322 1 96 260 THR B CA 1
ATOM 6801 C C . THR B 1 260 ? -6.812 31.516 -2.686 1 96 260 THR B C 1
ATOM 6803 O O . THR B 1 260 ? -6.098 32.031 -1.812 1 96 260 THR B O 1
ATOM 6806 N N . ILE B 1 261 ? -6.484 31.531 -3.918 1 97.06 261 ILE B N 1
ATOM 6807 C CA . ILE B 1 261 ? -5.27 32.156 -4.41 1 97.06 261 ILE B CA 1
ATOM 6808 C C . ILE B 1 261 ? -5.281 33.656 -4.059 1 97.06 261 ILE B C 1
ATOM 6810 O O . ILE B 1 261 ? -4.281 34.188 -3.582 1 97.06 261 ILE B O 1
ATOM 6814 N N . GLU B 1 262 ? -6.395 34.25 -4.258 1 96.12 262 GLU B N 1
ATOM 6815 C CA . GLU B 1 262 ? -6.527 35.688 -3.98 1 96.12 262 GLU B CA 1
ATOM 6816 C C . GLU B 1 262 ? -6.34 35.969 -2.494 1 96.12 262 GLU B C 1
ATOM 6818 O O . GLU B 1 262 ? -5.629 36.906 -2.127 1 96.12 262 GLU B O 1
ATOM 6823 N N . GLU B 1 263 ? -6.938 35.156 -1.678 1 96 263 GLU B N 1
ATOM 6824 C CA . GLU B 1 263 ? -6.812 35.344 -0.235 1 96 263 GLU B CA 1
ATOM 6825 C C . GLU B 1 263 ? -5.387 35.062 0.232 1 96 263 GLU B C 1
ATOM 6827 O O . GLU B 1 263 ? -4.879 35.75 1.125 1 96 263 GLU B O 1
ATOM 6832 N N . ALA B 1 264 ? -4.812 34.062 -0.354 1 97.44 264 ALA B N 1
ATOM 6833 C CA . ALA B 1 264 ? -3.441 33.75 0.012 1 97.44 264 ALA B CA 1
ATOM 6834 C C . ALA B 1 264 ? -2.496 34.906 -0.258 1 97.44 264 ALA B C 1
ATOM 6836 O O . ALA B 1 264 ? -1.567 35.156 0.516 1 97.44 264 ALA B O 1
ATOM 6837 N N . GLN B 1 265 ? -2.697 35.594 -1.343 1 96.25 265 GLN B N 1
ATOM 6838 C CA . GLN B 1 265 ? -1.876 36.75 -1.695 1 96.25 265 GLN B CA 1
ATOM 6839 C C . GLN B 1 265 ? -2.094 37.906 -0.717 1 96.25 265 GLN B C 1
ATOM 6841 O O . GLN B 1 265 ? -1.189 38.719 -0.484 1 96.25 265 GLN B O 1
ATOM 6846 N N . LYS B 1 266 ? -3.262 37.938 -0.117 1 96.38 266 LYS B N 1
ATOM 6847 C CA . LYS B 1 266 ? -3.494 38.938 0.932 1 96.38 266 LYS B CA 1
ATOM 6848 C C . LYS B 1 266 ? -2.785 38.531 2.225 1 96.38 266 LYS B C 1
ATOM 6850 O O . LYS B 1 266 ? -2.111 39.344 2.846 1 96.38 266 LYS B O 1
ATOM 6855 N N . TYR B 1 267 ? -2.896 37.281 2.586 1 97.19 267 TYR B N 1
ATOM 6856 C CA . TYR B 1 267 ? -2.324 36.781 3.832 1 97.19 267 TYR B CA 1
ATOM 6857 C C . TYR B 1 267 ? -0.802 36.875 3.811 1 97.19 267 TYR B C 1
ATOM 6859 O O . TYR B 1 267 ? -0.181 37.25 4.816 1 97.19 267 TYR B O 1
ATOM 6867 N N . ALA B 1 268 ? -0.198 36.562 2.654 1 95.44 268 ALA B N 1
ATOM 6868 C CA . ALA B 1 268 ? 1.234 36.281 2.639 1 95.44 268 ALA B CA 1
ATOM 6869 C C . ALA B 1 268 ? 1.938 37.062 1.536 1 95.44 268 ALA B C 1
ATOM 6871 O O . ALA B 1 268 ? 3.084 36.75 1.186 1 95.44 268 ALA B O 1
ATOM 6872 N N . GLY B 1 269 ? 1.233 38 1.016 1 92.88 269 GLY B N 1
ATOM 6873 C CA . GLY B 1 269 ? 1.877 38.844 0.009 1 92.88 269 GLY B CA 1
ATOM 6874 C C . GLY B 1 269 ? 3.057 39.625 0.549 1 92.88 269 GLY B C 1
ATOM 6875 O O . GLY B 1 269 ? 3.035 40.094 1.694 1 92.88 269 GLY B O 1
ATOM 6876 N N . GLU B 1 270 ? 4.043 39.844 -0.28 1 84.56 270 GLU B N 1
ATOM 6877 C CA . GLU B 1 270 ? 5.285 40.469 0.125 1 84.56 270 GLU B CA 1
ATOM 6878 C C . GLU B 1 270 ? 5.027 41.906 0.599 1 84.56 270 GLU B C 1
ATOM 6880 O O . GLU B 1 270 ? 5.691 42.406 1.519 1 84.56 270 GLU B O 1
ATOM 6885 N N . ALA B 1 271 ? 4.066 42.5 0.051 1 85.75 271 ALA B N 1
ATOM 6886 C CA . ALA B 1 271 ? 3.83 43.906 0.361 1 85.75 271 ALA B CA 1
ATOM 6887 C C . ALA B 1 271 ? 2.701 44.062 1.376 1 85.75 271 ALA B C 1
ATOM 6889 O O . ALA B 1 271 ? 2.373 45.188 1.782 1 85.75 271 ALA B O 1
ATOM 6890 N N . ARG B 1 272 ? 2.174 43 1.919 1 89.19 272 ARG B N 1
ATOM 6891 C CA . ARG B 1 272 ? 0.948 43.062 2.709 1 89.19 272 ARG B CA 1
ATOM 6892 C C . ARG B 1 272 ? 1.26 43.188 4.195 1 89.19 272 ARG B C 1
ATOM 6894 O O . ARG B 1 272 ? 0.426 43.656 4.969 1 89.19 272 ARG B O 1
ATOM 6901 N N . ASN B 1 273 ? 2.486 42.719 4.629 1 90.62 273 ASN B N 1
ATOM 6902 C CA . ASN B 1 273 ? 2.916 42.781 6.023 1 90.62 273 ASN B CA 1
ATOM 6903 C C . ASN B 1 273 ? 1.928 42.094 6.949 1 90.62 273 ASN B C 1
ATOM 6905 O O . ASN B 1 273 ? 1.498 42.656 7.953 1 90.62 273 ASN B O 1
ATOM 6909 N N . GLU B 1 274 ? 1.414 40.938 6.633 1 96.38 274 GLU B N 1
ATOM 6910 C CA . GLU B 1 274 ? 0.597 40.094 7.492 1 96.38 274 GLU B CA 1
ATOM 6911 C C . GLU B 1 274 ? 1.357 38.844 7.914 1 96.38 274 GLU B C 1
ATOM 6913 O O . GLU B 1 274 ? 2.076 38.844 8.914 1 96.38 274 GLU B O 1
ATOM 6918 N N . LEU B 1 275 ? 1.395 37.812 7.113 1 97.62 275 LEU B N 1
ATOM 6919 C CA . LEU B 1 275 ? 2.129 36.594 7.422 1 97.62 275 LEU B CA 1
ATOM 6920 C C . LEU B 1 275 ? 3.16 36.281 6.34 1 97.62 275 LEU B C 1
ATOM 6922 O O . LEU B 1 275 ? 3.129 36.875 5.262 1 97.62 275 LEU B O 1
ATOM 6926 N N . ASN B 1 276 ? 4.137 35.406 6.625 1 96.75 276 ASN B N 1
ATOM 6927 C CA . ASN B 1 276 ? 5.164 35.031 5.668 1 96.75 276 ASN B CA 1
ATOM 6928 C C . ASN B 1 276 ? 4.641 34 4.668 1 96.75 276 ASN B C 1
ATOM 6930 O O . ASN B 1 276 ? 5.016 34.031 3.492 1 96.75 276 ASN B O 1
ATOM 6934 N N . MET B 1 277 ? 3.744 33.031 5.195 1 96.25 277 MET B N 1
ATOM 6935 C CA . MET B 1 277 ? 3.234 31.922 4.406 1 96.25 277 MET B CA 1
ATOM 6936 C C . MET B 1 277 ? 1.844 31.5 4.883 1 96.25 277 MET B C 1
ATOM 6938 O O . MET B 1 277 ? 1.416 31.891 5.973 1 96.25 277 MET B O 1
ATOM 6942 N N . VAL B 1 278 ? 1.246 30.719 4.016 1 95.5 278 VAL B N 1
ATOM 6943 C CA . VAL B 1 278 ? -0.022 30.109 4.402 1 95.5 278 VAL B CA 1
ATOM 6944 C C . VAL B 1 278 ? 0.021 28.609 4.133 1 95.5 278 VAL B C 1
ATOM 6946 O O . VAL B 1 278 ? 0.633 28.156 3.156 1 95.5 278 VAL B O 1
ATOM 6949 N N . PHE B 1 279 ? -0.615 27.859 5.027 1 96.5 279 PHE B N 1
ATOM 6950 C CA . PHE B 1 279 ? -0.998 26.5 4.684 1 96.5 279 PHE B CA 1
ATOM 6951 C C . PHE B 1 279 ? -2.311 26.484 3.91 1 96.5 279 PHE B C 1
ATOM 6953 O O . PHE B 1 279 ? -3.348 26.906 4.43 1 96.5 279 PHE B O 1
ATOM 6960 N N . GLN B 1 280 ? -2.262 26.078 2.652 1 95.62 280 GLN B N 1
ATOM 6961 C CA . GLN B 1 280 ? -3.471 25.719 1.923 1 95.62 280 GLN B CA 1
ATOM 6962 C C . GLN B 1 280 ? -3.693 24.203 1.956 1 95.62 280 GLN B C 1
ATOM 6964 O O . GLN B 1 280 ? -2.738 23.438 2.061 1 95.62 280 GLN B O 1
ATOM 6969 N N . PHE B 1 281 ? -4.977 23.781 1.871 1 95.75 281 PHE B N 1
ATOM 6970 C CA . PHE B 1 281 ? -5.277 22.375 2.133 1 95.75 281 PHE B CA 1
ATOM 6971 C C . PHE B 1 281 ? -5.961 21.734 0.932 1 95.75 281 PHE B C 1
ATOM 6973 O O . PHE B 1 281 ? -6.465 20.625 1.022 1 95.75 281 PHE B O 1
ATOM 6980 N N . GLU B 1 282 ? -5.992 22.406 -0.13 1 95.81 282 GLU B N 1
ATOM 6981 C CA . GLU B 1 282 ? -6.727 21.906 -1.288 1 95.81 282 GLU B CA 1
ATOM 6982 C C . GLU B 1 282 ? -6.227 20.531 -1.704 1 95.81 282 GLU B C 1
ATOM 6984 O O . GLU B 1 282 ? -7.023 19.656 -2.047 1 95.81 282 GLU B O 1
ATOM 6989 N N . HIS B 1 283 ? -4.902 20.312 -1.661 1 96.31 283 HIS B N 1
ATOM 6990 C CA . HIS B 1 283 ? -4.34 19.047 -2.129 1 96.31 283 HIS B CA 1
ATOM 6991 C C . HIS B 1 283 ? -4.648 17.922 -1.157 1 96.31 283 HIS B C 1
ATOM 6993 O O . HIS B 1 283 ? -4.867 16.781 -1.575 1 96.31 283 HIS B O 1
ATOM 6999 N N . VAL B 1 284 ? -4.754 18.156 0.168 1 95.75 284 VAL B N 1
ATOM 7000 C CA . VAL B 1 284 ? -5.004 17.094 1.134 1 95.75 284 VAL B CA 1
ATOM 7001 C C . VAL B 1 284 ? -6.508 16.859 1.265 1 95.75 284 VAL B C 1
ATOM 7003 O O . VAL B 1 284 ? -6.941 15.852 1.818 1 95.75 284 VAL B O 1
ATOM 7006 N N . GLU B 1 285 ? -7.316 17.766 0.722 1 93.25 285 GLU B N 1
ATOM 7007 C CA . GLU B 1 285 ? -8.766 17.578 0.7 1 93.25 285 GLU B CA 1
ATOM 7008 C C . GLU B 1 285 ? -9.203 16.859 -0.572 1 93.25 285 GLU B C 1
ATOM 7010 O O . GLU B 1 285 ? -10.375 16.5 -0.709 1 93.25 285 GLU B O 1
ATOM 7015 N N . ASN B 1 286 ? -8.234 16.672 -1.425 1 91.56 286 ASN B N 1
ATOM 7016 C CA . ASN B 1 286 ? -8.5 15.938 -2.656 1 91.56 286 ASN B CA 1
ATOM 7017 C C . ASN B 1 286 ? -9.055 14.547 -2.369 1 91.56 286 ASN B C 1
ATOM 7019 O O . ASN B 1 286 ? -8.523 13.82 -1.524 1 91.56 286 ASN B O 1
ATOM 7023 N N . GLY B 1 287 ? -10.18 14.234 -3.018 1 88.81 287 GLY B N 1
ATOM 7024 C CA . GLY B 1 287 ? -10.773 12.914 -2.877 1 88.81 287 GLY B CA 1
ATOM 7025 C C . GLY B 1 287 ? -11.836 12.844 -1.794 1 88.81 287 GLY B C 1
ATOM 7026 O O . GLY B 1 287 ? -12.164 11.758 -1.312 1 88.81 287 GLY B O 1
ATOM 7027 N N . SER B 1 288 ? -12.297 13.914 -1.342 1 89.88 288 SER B N 1
ATOM 7028 C CA . SER B 1 288 ? -13.398 13.914 -0.387 1 89.88 288 SER B CA 1
ATOM 7029 C C . SER B 1 288 ? -14.719 13.555 -1.064 1 89.88 288 SER B C 1
ATOM 7031 O O . SER B 1 288 ? -14.875 13.742 -2.273 1 89.88 288 SER B O 1
ATOM 7033 N N . GLY B 1 289 ? -15.625 12.992 -0.255 1 87.38 289 GLY B N 1
ATOM 7034 C CA . GLY B 1 289 ? -16.906 12.555 -0.784 1 87.38 289 GLY B CA 1
ATOM 7035 C C . GLY B 1 289 ? -18.078 13.258 -0.14 1 87.38 289 GLY B C 1
ATOM 7036 O O . GLY B 1 289 ? -17.969 14.398 0.303 1 87.38 289 GLY B O 1
ATOM 7037 N N . ASP B 1 290 ? -19.141 12.508 -0.131 1 85.06 290 ASP B N 1
ATOM 7038 C CA . ASP B 1 290 ? -20.406 13.062 0.329 1 85.06 290 ASP B CA 1
ATOM 7039 C C . ASP B 1 290 ? -20.344 13.406 1.816 1 85.06 290 ASP B C 1
ATOM 7041 O O . ASP B 1 290 ? -21.031 14.32 2.275 1 85.06 290 ASP B O 1
ATOM 7045 N N . TYR B 1 291 ? -19.484 12.766 2.498 1 89.19 291 TYR B N 1
ATOM 7046 C CA . TYR B 1 291 ? -19.406 12.961 3.939 1 89.19 291 TYR B CA 1
ATOM 7047 C C . TYR B 1 291 ? -18.016 13.461 4.336 1 89.19 291 TYR B C 1
ATOM 7049 O O . TYR B 1 291 ? -17.453 13.008 5.332 1 89.19 291 TYR B O 1
ATOM 7057 N N . GLY B 1 292 ? -17.531 14.367 3.418 1 91.12 292 GLY B N 1
ATOM 7058 C CA . GLY B 1 292 ? -16.219 14.938 3.678 1 91.12 292 GLY B CA 1
ATOM 7059 C C . GLY B 1 292 ? -15.086 13.961 3.412 1 91.12 292 GLY B C 1
ATOM 7060 O O . GLY B 1 292 ? -15.039 13.328 2.355 1 91.12 292 GLY B O 1
ATOM 7061 N N . LYS B 1 293 ? -14.219 13.867 4.395 1 94.25 293 LYS B N 1
ATOM 7062 C CA . LYS B 1 293 ? -13.031 13.055 4.172 1 94.25 293 LYS B CA 1
ATOM 7063 C C . LYS B 1 293 ? -13.32 11.578 4.422 1 94.25 293 LYS B C 1
ATOM 7065 O O . LYS B 1 293 ? -12.492 10.711 4.102 1 94.25 293 LYS B O 1
ATOM 7070 N N . TRP B 1 294 ? -14.492 11.211 4.977 1 95.44 294 TRP B N 1
ATOM 7071 C CA . TRP B 1 294 ? -14.805 9.836 5.332 1 95.44 294 TRP B CA 1
ATOM 7072 C C . TRP B 1 294 ? -15.234 9.039 4.105 1 95.44 294 TRP B C 1
ATOM 7074 O O . TRP B 1 294 ? -16.438 8.82 3.887 1 95.44 294 TRP B O 1
ATOM 7084 N N . THR B 1 295 ? -14.289 8.539 3.363 1 95.75 295 THR B N 1
ATOM 7085 C CA . THR B 1 295 ? -14.445 7.742 2.15 1 95.75 295 THR B CA 1
ATOM 7086 C C . THR B 1 295 ? -13.266 6.797 1.967 1 95.75 295 THR B C 1
ATOM 7088 O O . THR B 1 295 ? -12.18 7.039 2.498 1 95.75 295 THR B O 1
ATOM 7091 N N . THR B 1 296 ? -13.477 5.727 1.264 1 96.81 296 THR B N 1
ATOM 7092 C CA . THR B 1 296 ? -12.391 4.805 0.976 1 96.81 296 THR B CA 1
ATOM 7093 C C . THR B 1 296 ? -11.766 5.105 -0.383 1 96.81 296 THR B C 1
ATOM 7095 O O . THR B 1 296 ? -10.812 4.441 -0.8 1 96.81 296 THR B O 1
ATOM 7098 N N . GLU B 1 297 ? -12.305 6.098 -1.049 1 96.25 297 GLU B N 1
ATOM 7099 C CA . GLU B 1 297 ? -11.773 6.473 -2.355 1 96.25 297 GLU B CA 1
ATOM 7100 C C . GLU B 1 297 ? -10.367 7.066 -2.23 1 96.25 297 GLU B C 1
ATOM 7102 O O . GLU B 1 297 ? -10.133 7.93 -1.384 1 96.25 297 GLU B O 1
ATOM 7107 N N . LYS B 1 298 ? -9.453 6.559 -3.113 1 95.75 298 LYS B N 1
ATOM 7108 C CA . LYS B 1 298 ? -8.109 7.137 -3.189 1 95.75 298 LYS B CA 1
ATOM 7109 C C . LYS B 1 298 ? -8.141 8.516 -3.846 1 95.75 298 LYS B C 1
ATOM 7111 O O . LYS B 1 298 ? -9.07 8.828 -4.594 1 95.75 298 LYS B O 1
ATOM 7116 N N . TYR B 1 299 ? -7.16 9.305 -3.543 1 96.56 299 TYR B N 1
ATOM 7117 C CA . TYR B 1 299 ? -7.109 10.648 -4.109 1 96.56 299 TYR B CA 1
ATOM 7118 C C . TYR B 1 299 ? -7.016 10.594 -5.629 1 96.56 299 TYR B C 1
ATOM 7120 O O . TYR B 1 299 ? -6.637 9.57 -6.199 1 96.56 299 TYR B O 1
ATOM 7128 N N . ASP B 1 300 ? -7.477 11.641 -6.336 1 96.5 300 ASP B N 1
ATOM 7129 C CA . ASP B 1 300 ? -7.324 11.805 -7.777 1 96.5 300 ASP B CA 1
ATOM 7130 C C . ASP B 1 300 ? -5.996 12.469 -8.117 1 96.5 300 ASP B C 1
ATOM 7132 O O . ASP B 1 300 ? -5.805 13.656 -7.855 1 96.5 300 ASP B O 1
ATOM 7136 N N . PHE B 1 301 ? -5.09 11.727 -8.758 1 98.06 301 PHE B N 1
ATOM 7137 C CA . PHE B 1 301 ? -3.746 12.227 -9.039 1 98.06 301 PHE B CA 1
ATOM 7138 C C . PHE B 1 301 ? -3.799 13.445 -9.953 1 98.06 301 PHE B C 1
ATOM 7140 O O . PHE B 1 301 ? -3.072 14.414 -9.75 1 98.06 301 PHE B O 1
ATOM 7147 N N . LYS B 1 302 ? -4.605 13.422 -11.008 1 97.12 302 LYS B N 1
ATOM 7148 C CA . LYS B 1 302 ? -4.684 14.547 -11.938 1 97.12 302 LYS B CA 1
ATOM 7149 C C . LYS B 1 302 ? -5.133 15.812 -11.227 1 97.12 302 LYS B C 1
ATOM 7151 O O . LYS B 1 302 ? -4.59 16.891 -11.469 1 97.12 302 LYS B O 1
ATOM 7156 N N . GLU B 1 303 ? -6.117 15.625 -10.375 1 97.31 303 GLU B N 1
ATOM 7157 C CA . GLU B 1 303 ? -6.582 16.766 -9.609 1 97.31 303 GLU B CA 1
ATOM 7158 C C . GLU B 1 303 ? -5.508 17.25 -8.633 1 97.31 303 GLU B C 1
ATOM 7160 O O . GLU B 1 303 ? -5.285 18.453 -8.492 1 97.31 303 GLU B O 1
ATOM 7165 N N . PHE B 1 304 ? -4.914 16.344 -7.941 1 98.19 304 PHE B N 1
ATOM 7166 C CA . PHE B 1 304 ? -3.811 16.656 -7.043 1 98.19 304 PHE B CA 1
ATOM 7167 C C . PHE B 1 304 ? -2.738 17.469 -7.762 1 98.19 304 PHE B C 1
ATOM 7169 O O . PHE B 1 304 ? -2.312 18.516 -7.273 1 98.19 304 PHE B O 1
ATOM 7176 N N . LYS B 1 305 ? -2.289 16.969 -8.961 1 98.12 305 LYS B N 1
ATOM 7177 C CA . LYS B 1 305 ? -1.271 17.625 -9.781 1 98.12 305 LYS B CA 1
ATOM 7178 C C . LYS B 1 305 ? -1.717 19.016 -10.203 1 98.12 305 LYS B C 1
ATOM 7180 O O . LYS B 1 305 ? -0.934 19.969 -10.156 1 98.12 305 LYS B O 1
ATOM 7185 N N . ARG B 1 306 ? -2.941 19.109 -10.578 1 98.25 306 ARG B N 1
ATOM 7186 C CA . ARG B 1 306 ? -3.492 20.391 -10.992 1 98.25 306 ARG B CA 1
ATOM 7187 C C . ARG B 1 306 ? -3.443 21.406 -9.844 1 98.25 306 ARG B C 1
ATOM 7189 O O . ARG B 1 306 ? -3.094 22.562 -10.055 1 98.25 306 ARG B O 1
ATOM 7196 N N . ILE B 1 307 ? -3.77 20.969 -8.688 1 98 307 ILE B N 1
ATOM 7197 C CA . ILE B 1 307 ? -3.783 21.828 -7.508 1 98 307 ILE B CA 1
ATOM 7198 C C . ILE B 1 307 ? -2.363 22.281 -7.188 1 98 307 ILE B C 1
ATOM 7200 O O . ILE B 1 307 ? -2.121 23.484 -6.984 1 98 307 ILE B O 1
ATOM 7204 N N . MET B 1 308 ? -1.457 21.375 -7.164 1 98.38 308 MET B N 1
ATOM 7205 C CA . MET B 1 308 ? -0.071 21.703 -6.848 1 98.38 308 MET B CA 1
ATOM 7206 C C . MET B 1 308 ? 0.497 22.688 -7.859 1 98.38 308 MET B C 1
ATOM 7208 O O . MET B 1 308 ? 1.168 23.656 -7.48 1 98.38 308 MET B O 1
ATOM 7212 N N . ILE B 1 309 ? 0.229 22.469 -9.141 1 98.62 309 ILE B N 1
ATOM 7213 C CA . ILE B 1 309 ? 0.712 23.344 -10.203 1 98.62 309 ILE B CA 1
ATOM 7214 C C . ILE B 1 309 ? 0.089 24.734 -10.055 1 98.62 309 ILE B C 1
ATOM 7216 O O . ILE B 1 309 ? 0.784 25.75 -10.156 1 98.62 309 ILE B O 1
ATOM 7220 N N . LYS B 1 310 ? -1.207 24.734 -9.781 1 98.44 310 LYS B N 1
ATOM 7221 C CA . LYS B 1 310 ? -1.931 26 -9.609 1 98.44 310 LYS B CA 1
ATOM 7222 C C . LYS B 1 310 ? -1.278 26.859 -8.539 1 98.44 310 LYS B C 1
ATOM 7224 O O . LYS B 1 310 ? -1.021 28.047 -8.766 1 98.44 310 LYS B O 1
ATOM 7229 N N . TRP B 1 311 ? -0.95 26.344 -7.441 1 98.25 311 TRP B N 1
ATOM 7230 C CA . TRP B 1 311 ? -0.391 27.109 -6.328 1 98.25 311 TRP B CA 1
ATOM 7231 C C . TRP B 1 311 ? 1.038 27.547 -6.633 1 98.25 311 TRP B C 1
ATOM 7233 O O . TRP B 1 311 ? 1.462 28.625 -6.223 1 98.25 311 TRP B O 1
ATOM 7243 N N . GLN B 1 312 ? 1.812 26.75 -7.348 1 98.25 312 GLN B N 1
ATOM 7244 C CA . GLN B 1 312 ? 3.152 27.141 -7.773 1 98.25 312 GLN B CA 1
ATOM 7245 C C . GLN B 1 312 ? 3.104 28.312 -8.742 1 98.25 312 GLN B C 1
ATOM 7247 O O . GLN B 1 312 ? 3.846 29.297 -8.578 1 98.25 312 GLN B O 1
ATOM 7252 N N . GLU B 1 313 ? 2.215 28.219 -9.672 1 98.06 313 GLU B N 1
ATOM 7253 C CA . GLU B 1 313 ? 2.143 29.234 -10.719 1 98.06 313 GLU B CA 1
ATOM 7254 C C . GLU B 1 313 ? 1.548 30.531 -10.188 1 98.06 313 GLU B C 1
ATOM 7256 O O . GLU B 1 313 ? 2.045 31.625 -10.492 1 98.06 313 GLU B O 1
ATOM 7261 N N . GLU B 1 314 ? 0.551 30.453 -9.367 1 97.38 314 GLU B N 1
ATOM 7262 C CA . GLU B 1 314 ? -0.245 31.625 -9.016 1 97.38 314 GLU B CA 1
ATOM 7263 C C . GLU B 1 314 ? 0.401 32.406 -7.875 1 97.38 314 GLU B C 1
ATOM 7265 O O . GLU B 1 314 ? 0.132 33.594 -7.703 1 97.38 314 GLU B O 1
ATOM 7270 N N . LEU B 1 315 ? 1.258 31.797 -7.105 1 96.12 315 LEU B N 1
ATOM 7271 C CA . LEU B 1 315 ? 1.891 32.5 -6.004 1 96.12 315 LEU B CA 1
ATOM 7272 C C . LEU B 1 315 ? 3.291 32.969 -6.391 1 96.12 315 LEU B C 1
ATOM 7274 O O . LEU B 1 315 ? 3.891 33.812 -5.695 1 96.12 315 LEU B O 1
ATOM 7278 N N . GLN B 1 316 ? 3.791 32.5 -7.492 1 93.69 316 GLN B N 1
ATOM 7279 C CA . GLN B 1 316 ? 5.145 32.844 -7.906 1 93.69 316 GLN B CA 1
ATOM 7280 C C . GLN B 1 316 ? 5.309 34.375 -8.008 1 93.69 316 GLN B C 1
ATOM 7282 O O . GLN B 1 316 ? 4.559 35.031 -8.727 1 93.69 316 GLN B O 1
ATOM 7287 N N . GLY B 1 317 ? 6.266 34.844 -7.293 1 91.94 317 GLY B N 1
ATOM 7288 C CA . GLY B 1 317 ? 6.574 36.281 -7.336 1 91.94 317 GLY B CA 1
ATOM 7289 C C . GLY B 1 317 ? 5.578 37.125 -6.566 1 91.94 317 GLY B C 1
ATOM 7290 O O . GLY B 1 317 ? 5.707 38.344 -6.516 1 91.94 317 GLY B O 1
ATOM 7291 N N . LYS B 1 318 ? 4.582 36.5 -5.938 1 94.06 318 LYS B N 1
ATOM 7292 C CA . LYS B 1 318 ? 3.525 37.25 -5.27 1 94.06 318 LYS B CA 1
ATOM 7293 C C . LYS B 1 318 ? 3.453 36.875 -3.787 1 94.06 318 LYS B C 1
ATOM 7295 O O . LYS B 1 318 ? 3.344 37.781 -2.936 1 94.06 318 LYS B O 1
ATOM 7300 N N . ALA B 1 319 ? 3.455 35.656 -3.477 1 95.25 319 ALA B N 1
ATOM 7301 C CA . ALA B 1 319 ? 3.414 35.094 -2.127 1 95.25 319 ALA B CA 1
ATOM 7302 C C . ALA B 1 319 ? 4.215 33.812 -2.043 1 95.25 319 ALA B C 1
ATOM 7304 O O . ALA B 1 319 ? 4.691 33.312 -3.059 1 95.25 319 ALA B O 1
ATOM 7305 N N . TRP B 1 320 ? 4.43 33.344 -0.88 1 95.5 320 TRP B N 1
ATOM 7306 C CA . TRP B 1 320 ? 5.34 32.219 -0.69 1 95.5 320 TRP B CA 1
ATOM 7307 C C . TRP B 1 320 ? 4.582 30.969 -0.269 1 95.5 320 TRP B C 1
ATOM 7309 O O . TRP B 1 320 ? 3.707 31.016 0.598 1 95.5 320 TRP B O 1
ATOM 7319 N N . ASN B 1 321 ? 4.902 29.828 -0.893 1 94.56 321 ASN B N 1
ATOM 7320 C CA . ASN B 1 321 ? 4.238 28.547 -0.625 1 94.56 321 ASN B CA 1
ATOM 7321 C C . ASN B 1 321 ? 4.809 27.875 0.618 1 94.56 321 ASN B C 1
ATOM 7323 O O . ASN B 1 321 ? 5.988 28.031 0.934 1 94.56 321 ASN B O 1
ATOM 7327 N N . SER B 1 322 ? 3.965 27.172 1.369 1 97.75 322 SER B N 1
ATOM 7328 C CA . SER B 1 322 ? 4.34 26.125 2.309 1 97.75 322 SER B CA 1
ATOM 7329 C C . SER B 1 322 ? 4.129 24.734 1.703 1 97.75 322 SER B C 1
ATOM 7331 O O . SER B 1 322 ? 3.041 24.422 1.212 1 97.75 322 SER B O 1
ATOM 7333 N N . LEU B 1 323 ? 5.145 23.938 1.689 1 98.44 323 LEU B N 1
ATOM 7334 C CA . LEU B 1 323 ? 5.09 22.656 1.011 1 98.44 323 LEU B CA 1
ATOM 7335 C C . LEU B 1 323 ? 4.926 21.516 2.014 1 98.44 323 LEU B C 1
ATOM 7337 O O . LEU B 1 323 ? 5.828 21.25 2.811 1 98.44 323 LEU B O 1
ATOM 7341 N N . PHE B 1 324 ? 3.781 20.812 2.014 1 98.19 324 PHE B N 1
ATOM 7342 C CA . PHE B 1 324 ? 3.582 19.672 2.898 1 98.19 324 PHE B CA 1
ATOM 7343 C C . PHE B 1 324 ? 2.643 18.656 2.266 1 98.19 324 PHE B C 1
ATOM 7345 O O . PHE B 1 324 ? 1.838 19 1.397 1 98.19 324 PHE B O 1
ATOM 7352 N N . LEU B 1 325 ? 2.822 17.406 2.648 1 97.69 325 LEU B N 1
ATOM 7353 C CA . LEU B 1 325 ? 1.911 16.344 2.23 1 97.69 325 LEU B CA 1
ATOM 7354 C C . LEU B 1 325 ? 1.216 15.719 3.434 1 97.69 325 LEU B C 1
ATOM 7356 O O . LEU B 1 325 ? 0.191 15.047 3.285 1 97.69 325 LEU B O 1
ATOM 7360 N N . GLY B 1 326 ? 1.819 15.883 4.582 1 95.94 326 GLY B N 1
ATOM 7361 C CA . GLY B 1 326 ? 1.258 15.359 5.812 1 95.94 326 GLY B CA 1
ATOM 7362 C C . GLY B 1 326 ? 1.572 16.203 7.027 1 95.94 326 GLY B C 1
ATOM 7363 O O . GLY B 1 326 ? 2.49 17.031 6.992 1 95.94 326 GLY B O 1
ATOM 7364 N N . ASN B 1 327 ? 0.779 16.109 8.047 1 98.12 327 ASN B N 1
ATOM 7365 C CA . ASN B 1 327 ? 0.952 16.703 9.367 1 98.12 327 ASN B CA 1
ATOM 7366 C C . ASN B 1 327 ? 0.151 15.961 10.43 1 98.12 327 ASN B C 1
ATOM 7368 O O . ASN B 1 327 ? -0.308 14.836 10.195 1 98.12 327 ASN B O 1
ATOM 7372 N N . HIS B 1 328 ? 0.035 16.531 11.578 1 97.94 328 HIS B N 1
ATOM 7373 C CA . HIS B 1 328 ? -0.587 15.852 12.711 1 97.94 328 HIS B CA 1
ATOM 7374 C C . HIS B 1 328 ? -2.084 15.672 12.484 1 97.94 328 HIS B C 1
ATOM 7376 O O . HIS B 1 328 ? -2.736 14.914 13.211 1 97.94 328 HIS B O 1
ATOM 7382 N N . ASP B 1 329 ? -2.656 16.297 11.461 1 97.06 329 ASP B N 1
ATOM 7383 C CA . ASP B 1 329 ? -4.094 16.219 11.219 1 97.06 329 ASP B CA 1
ATOM 7384 C C . ASP B 1 329 ? -4.402 15.414 9.961 1 97.06 329 ASP B C 1
ATOM 7386 O O . ASP B 1 329 ? -5.566 15.258 9.586 1 97.06 329 ASP B O 1
ATOM 7390 N N . GLN B 1 330 ? -3.375 15.023 9.25 1 97.25 330 GLN B N 1
ATOM 7391 C CA . GLN B 1 330 ? -3.512 14.305 7.992 1 97.25 330 GLN B CA 1
ATOM 7392 C C . GLN B 1 330 ? -2.896 12.914 8.086 1 97.25 330 GLN B C 1
ATOM 7394 O O . GLN B 1 330 ? -1.865 12.727 8.734 1 97.25 330 GLN B O 1
ATOM 7399 N N . PRO B 1 331 ? -3.547 11.938 7.426 1 97.62 331 PRO B N 1
ATOM 7400 C CA . PRO B 1 331 ? -2.904 10.617 7.387 1 97.62 331 PRO B CA 1
ATOM 7401 C C . PRO B 1 331 ? -1.481 10.672 6.836 1 97.62 331 PRO B C 1
ATOM 7403 O O . PRO B 1 331 ? -1.078 11.68 6.254 1 97.62 331 PRO B O 1
ATOM 7406 N N . ARG B 1 332 ? -0.725 9.609 7.074 1 98.75 332 ARG B N 1
ATOM 7407 C CA . ARG B 1 332 ? 0.654 9.539 6.602 1 98.75 332 ARG B CA 1
ATOM 7408 C C . ARG B 1 332 ? 0.719 9.664 5.082 1 98.75 332 ARG B C 1
ATOM 7410 O O . ARG B 1 332 ? -0.053 9.023 4.367 1 98.75 332 ARG B O 1
ATOM 7417 N N . SER B 1 333 ? 1.622 10.469 4.57 1 98.44 333 SER B N 1
ATOM 7418 C CA . SER B 1 333 ? 1.674 10.852 3.162 1 98.44 333 SER B CA 1
ATOM 7419 C C . SER B 1 333 ? 1.93 9.633 2.273 1 98.44 333 SER B C 1
ATOM 7421 O O . SER B 1 333 ? 1.37 9.531 1.179 1 98.44 333 SER B O 1
ATOM 7423 N N . VAL B 1 334 ? 2.797 8.695 2.75 1 98.69 334 VAL B N 1
ATOM 7424 C CA . VAL B 1 334 ? 3.127 7.539 1.921 1 98.69 334 VAL B CA 1
ATOM 7425 C C . VAL B 1 334 ? 1.892 6.656 1.746 1 98.69 334 VAL B C 1
ATOM 7427 O O . VAL B 1 334 ? 1.691 6.062 0.685 1 98.69 334 VAL B O 1
ATOM 7430 N N . SER B 1 335 ? 1.057 6.57 2.748 1 98.56 335 SER B N 1
ATOM 7431 C CA . SER B 1 335 ? -0.172 5.785 2.691 1 98.56 335 SER B CA 1
ATOM 7432 C C . SER B 1 335 ? -1.247 6.5 1.88 1 98.56 335 SER B C 1
ATOM 7434 O O . SER B 1 335 ? -2.025 5.859 1.171 1 98.56 335 SER B O 1
ATOM 7436 N N . ARG B 1 336 ? -1.273 7.82 1.94 1 97.88 336 ARG B N 1
ATOM 7437 C CA . ARG B 1 336 ? -2.338 8.617 1.333 1 97.88 336 ARG B CA 1
ATOM 7438 C C . ARG B 1 336 ? -2.055 8.875 -0.143 1 97.88 336 ARG B C 1
ATOM 7440 O O . ARG B 1 336 ? -2.939 8.719 -0.986 1 97.88 336 ARG B O 1
ATOM 7447 N N . PHE B 1 337 ? -0.812 9.258 -0.474 1 98.25 337 PHE B N 1
ATOM 7448 C CA . PHE B 1 337 ? -0.493 9.719 -1.817 1 98.25 337 PHE B CA 1
ATOM 7449 C C . PHE B 1 337 ? 0.455 8.758 -2.516 1 98.25 337 PHE B C 1
ATOM 7451 O O . PHE B 1 337 ? 0.57 8.766 -3.742 1 98.25 337 PHE B O 1
ATOM 7458 N N . GLY B 1 338 ? 1.219 8.008 -1.725 1 98.31 338 GLY B N 1
ATOM 7459 C CA . GLY B 1 338 ? 2.131 7.008 -2.266 1 98.31 338 GLY B CA 1
ATOM 7460 C C . GLY B 1 338 ? 1.563 5.602 -2.236 1 98.31 338 GLY B C 1
ATOM 7461 O O . GLY B 1 338 ? 0.445 5.367 -2.699 1 98.31 338 GLY B O 1
ATOM 7462 N N . ASN B 1 339 ? 2.354 4.691 -1.817 1 98.38 339 ASN B N 1
ATOM 7463 C CA . ASN B 1 339 ? 2.021 3.277 -1.665 1 98.38 339 ASN B CA 1
ATOM 7464 C C . ASN B 1 339 ? 2.789 2.643 -0.508 1 98.38 339 ASN B C 1
ATOM 7466 O O . ASN B 1 339 ? 4.016 2.529 -0.559 1 98.38 339 ASN B O 1
ATOM 7470 N N . ASP B 1 340 ? 2.031 2.217 0.522 1 97.81 340 ASP B N 1
ATOM 7471 C CA . ASP B 1 340 ? 2.73 1.774 1.725 1 97.81 340 ASP B CA 1
ATOM 7472 C C . ASP B 1 340 ? 2.91 0.258 1.729 1 97.81 340 ASP B C 1
ATOM 7474 O O . ASP B 1 340 ? 3.213 -0.333 2.768 1 97.81 340 ASP B O 1
ATOM 7478 N N . ASN B 1 341 ? 2.621 -0.361 0.528 1 97.5 341 ASN B N 1
ATOM 7479 C CA . ASN B 1 341 ? 3.061 -1.736 0.322 1 97.5 341 ASN B CA 1
ATOM 7480 C C . ASN B 1 341 ? 4.57 -1.877 0.514 1 97.5 341 ASN B C 1
ATOM 7482 O O . ASN B 1 341 ? 5.336 -1.023 0.068 1 97.5 341 ASN B O 1
ATOM 7486 N N . PRO B 1 342 ? 4.992 -2.947 1.169 1 97 342 PRO B N 1
ATOM 7487 C CA . PRO B 1 342 ? 6.418 -3.076 1.487 1 97 342 PRO B CA 1
ATOM 7488 C C . PRO B 1 342 ? 7.309 -3.004 0.249 1 97 342 PRO B C 1
ATOM 7490 O O . PRO B 1 342 ? 8.445 -2.531 0.327 1 97 342 PRO B O 1
ATOM 7493 N N . ALA B 1 343 ? 6.867 -3.416 -0.867 1 97.44 343 ALA B N 1
ATOM 7494 C CA . ALA B 1 343 ? 7.668 -3.414 -2.088 1 97.44 343 ALA B CA 1
ATOM 7495 C C . ALA B 1 343 ? 7.801 -2.002 -2.654 1 97.44 343 ALA B C 1
ATOM 7497 O O . ALA B 1 343 ? 8.742 -1.713 -3.398 1 97.44 343 ALA B O 1
ATOM 7498 N N . TYR B 1 344 ? 6.863 -1.115 -2.295 1 98.38 344 TYR B N 1
ATOM 7499 C CA . TYR B 1 344 ? 6.805 0.194 -2.936 1 98.38 344 TYR B CA 1
ATOM 7500 C C . TYR B 1 344 ? 7.066 1.307 -1.93 1 98.38 344 TYR B C 1
ATOM 7502 O O . TYR B 1 344 ? 7.352 2.443 -2.312 1 98.38 344 TYR B O 1
ATOM 7510 N N . ARG B 1 345 ? 6.934 1.022 -0.605 1 98.38 345 ARG B N 1
ATOM 7511 C CA . ARG B 1 345 ? 6.891 2.037 0.442 1 98.38 345 ARG B CA 1
ATOM 7512 C C . ARG B 1 345 ? 8.086 2.986 0.334 1 98.38 345 ARG B C 1
ATOM 7514 O O . ARG B 1 345 ? 7.906 4.199 0.215 1 98.38 345 ARG B O 1
ATOM 7521 N N . GLU B 1 346 ? 9.273 2.467 0.264 1 98.31 346 GLU B N 1
ATOM 7522 C CA . GLU B 1 346 ? 10.469 3.307 0.242 1 98.31 346 GLU B CA 1
ATOM 7523 C C . GLU B 1 346 ? 10.562 4.102 -1.058 1 98.31 346 GLU B C 1
ATOM 7525 O O . GLU B 1 346 ? 10.836 5.301 -1.04 1 98.31 346 GLU B O 1
ATOM 7530 N N . THR B 1 347 ? 10.312 3.404 -2.199 1 98.56 347 THR B N 1
ATOM 7531 C CA . THR B 1 347 ? 10.414 4.066 -3.496 1 98.56 347 THR B CA 1
ATOM 7532 C C . THR B 1 347 ? 9.391 5.184 -3.615 1 98.56 347 THR B C 1
ATOM 7534 O O . THR B 1 347 ? 9.703 6.277 -4.094 1 98.56 347 THR B O 1
ATOM 7537 N N . SER B 1 348 ? 8.188 4.93 -3.145 1 98.81 348 SER B N 1
ATOM 7538 C CA . SER B 1 348 ? 7.133 5.93 -3.277 1 98.81 348 SER B CA 1
ATOM 7539 C C . SER B 1 348 ? 7.332 7.078 -2.295 1 98.81 348 SER B C 1
ATOM 7541 O O . SER B 1 348 ? 7.012 8.227 -2.602 1 98.81 348 SER B O 1
ATOM 7543 N N . ALA B 1 349 ? 7.844 6.777 -1.091 1 98.88 349 ALA B N 1
ATOM 7544 C CA . ALA B 1 349 ? 8.156 7.836 -0.138 1 98.88 349 ALA B CA 1
ATOM 7545 C C . ALA B 1 349 ? 9.211 8.789 -0.702 1 98.88 349 ALA B C 1
ATOM 7547 O O . ALA B 1 349 ? 9.078 10.008 -0.59 1 98.88 349 ALA B O 1
ATOM 7548 N N . LYS B 1 350 ? 10.203 8.203 -1.295 1 98.94 350 LYS B N 1
ATOM 7549 C CA . LYS B 1 350 ? 11.273 9 -1.895 1 98.94 350 LYS B CA 1
ATOM 7550 C C . LYS B 1 350 ? 10.75 9.82 -3.074 1 98.94 350 LYS B C 1
ATOM 7552 O O . LYS B 1 350 ? 11.172 10.953 -3.285 1 98.94 350 LYS B O 1
ATOM 7557 N N . MET B 1 351 ? 9.828 9.227 -3.838 1 98.94 351 MET B N 1
ATOM 7558 C CA . MET B 1 351 ? 9.211 9.945 -4.953 1 98.94 351 MET B CA 1
ATOM 7559 C C . MET B 1 351 ? 8.438 11.164 -4.453 1 98.94 351 MET B C 1
ATOM 7561 O O . MET B 1 351 ? 8.586 12.258 -4.992 1 98.94 351 MET B O 1
ATOM 7565 N N . LEU B 1 352 ? 7.652 10.984 -3.381 1 98.94 352 LEU B N 1
ATOM 7566 C CA . LEU B 1 352 ? 6.891 12.086 -2.803 1 98.94 352 LEU B CA 1
ATOM 7567 C C . LEU B 1 352 ? 7.816 13.203 -2.326 1 98.94 352 LEU B C 1
ATOM 7569 O O . LEU B 1 352 ? 7.559 14.383 -2.578 1 98.94 352 LEU B O 1
ATOM 7573 N N . ALA B 1 353 ? 8.867 12.789 -1.663 1 98.94 353 ALA B N 1
ATOM 7574 C CA . ALA B 1 353 ? 9.828 13.766 -1.152 1 98.94 353 ALA B CA 1
ATOM 7575 C C . ALA B 1 353 ? 10.469 14.547 -2.293 1 98.94 353 ALA B C 1
ATOM 7577 O O . ALA B 1 353 ? 10.602 15.773 -2.209 1 98.94 353 ALA B O 1
ATOM 7578 N N . THR B 1 354 ? 10.844 13.852 -3.348 1 98.94 354 THR B N 1
ATOM 7579 C CA . THR B 1 354 ? 11.477 14.5 -4.496 1 98.94 354 THR B CA 1
ATOM 7580 C C . THR B 1 354 ? 10.539 15.539 -5.113 1 98.94 354 THR B C 1
ATOM 7582 O O . THR B 1 354 ? 10.945 16.672 -5.34 1 98.94 354 THR B O 1
ATOM 7585 N N . CYS B 1 355 ? 9.367 15.109 -5.324 1 98.94 355 CYS B N 1
ATOM 7586 C CA . CYS B 1 355 ? 8.391 15.977 -5.973 1 98.94 355 CYS B CA 1
ATOM 7587 C C . CYS B 1 355 ? 8.164 17.25 -5.16 1 98.94 355 CYS B C 1
ATOM 7589 O O . CYS B 1 355 ? 8.133 18.344 -5.715 1 98.94 355 CYS B O 1
ATOM 7591 N N . LEU B 1 356 ? 8.055 17.078 -3.896 1 98.88 356 LEU B N 1
ATOM 7592 C CA . LEU B 1 356 ? 7.695 18.188 -3.023 1 98.88 356 LEU B CA 1
ATOM 7593 C C . LEU B 1 356 ? 8.891 19.109 -2.789 1 98.88 356 LEU B C 1
ATOM 7595 O O . LEU B 1 356 ? 8.781 20.328 -2.926 1 98.88 356 LEU B O 1
ATOM 7599 N N . HIS B 1 357 ? 10.062 18.578 -2.463 1 98.81 357 HIS B N 1
ATOM 7600 C CA . HIS B 1 357 ? 11.219 19.344 -2 1 98.81 357 HIS B CA 1
ATOM 7601 C C . HIS B 1 357 ? 11.859 20.125 -3.145 1 98.81 357 HIS B C 1
ATOM 7603 O O . HIS B 1 357 ? 12.648 21.047 -2.912 1 98.81 357 HIS B O 1
ATOM 7609 N N . MET B 1 358 ? 11.469 19.781 -4.375 1 98.81 358 MET B N 1
ATOM 7610 C CA . MET B 1 358 ? 12.039 20.484 -5.52 1 98.81 358 MET B CA 1
ATOM 7611 C C . MET B 1 358 ? 11.109 21.594 -6 1 98.81 358 MET B C 1
ATOM 7613 O O . MET B 1 358 ? 11.445 22.328 -6.93 1 98.81 358 MET B O 1
ATOM 7617 N N . MET B 1 359 ? 9.984 21.812 -5.379 1 98.62 359 MET B N 1
ATOM 7618 C CA . MET B 1 359 ? 9.062 22.891 -5.707 1 98.62 359 MET B CA 1
ATOM 7619 C C . MET B 1 359 ? 9.492 24.188 -5.031 1 98.62 359 MET B C 1
ATOM 7621 O O . MET B 1 359 ? 10.305 24.172 -4.105 1 98.62 359 MET B O 1
ATOM 7625 N N . GLN B 1 360 ? 8.914 25.266 -5.523 1 98.06 360 GLN B N 1
ATOM 7626 C CA . GLN B 1 360 ? 9.172 26.562 -4.887 1 98.06 360 GLN B CA 1
ATOM 7627 C C . GLN B 1 360 ? 8.328 26.719 -3.625 1 98.06 360 GLN B C 1
ATOM 7629 O O . GLN B 1 360 ? 7.102 26.578 -3.666 1 98.06 360 GLN B O 1
ATOM 7634 N N . GLY B 1 361 ? 8.93 26.938 -2.52 1 97.94 361 GLY B N 1
ATOM 7635 C CA . GLY B 1 361 ? 8.281 27.078 -1.226 1 97.94 361 GLY B CA 1
ATOM 7636 C C . GLY B 1 361 ? 9.102 26.516 -0.083 1 97.94 361 GLY B C 1
ATOM 7637 O O . GLY B 1 361 ? 10.164 25.938 -0.304 1 97.94 361 GLY B O 1
ATOM 7638 N N . THR B 1 362 ? 8.75 26.672 1.128 1 98.62 362 THR B N 1
ATOM 7639 C CA . THR B 1 362 ? 9.398 26.109 2.299 1 98.62 362 THR B CA 1
ATOM 7640 C C . THR B 1 362 ? 8.828 24.734 2.623 1 98.62 362 THR B C 1
ATOM 7642 O O . THR B 1 362 ? 7.633 24.594 2.895 1 98.62 362 THR B O 1
ATOM 7645 N N . PRO B 1 363 ? 9.68 23.703 2.578 1 98.75 363 PRO B N 1
ATOM 7646 C CA . PRO B 1 363 ? 9.172 22.359 2.865 1 98.75 363 PRO B CA 1
ATOM 7647 C C . PRO B 1 363 ? 8.953 22.125 4.355 1 98.75 363 PRO B C 1
ATOM 7649 O O . PRO B 1 363 ? 9.75 22.578 5.184 1 98.75 363 PRO B O 1
ATOM 7652 N N . TYR B 1 364 ? 7.852 21.484 4.66 1 98.81 364 TYR B N 1
ATOM 7653 C CA . TYR B 1 364 ? 7.504 21.016 5.996 1 98.81 364 TYR B CA 1
ATOM 7654 C C . TYR B 1 364 ? 7.512 19.484 6.051 1 98.81 364 TYR B C 1
ATOM 7656 O O . TYR B 1 364 ? 6.707 18.828 5.387 1 98.81 364 TYR B O 1
ATOM 7664 N N . VAL B 1 365 ? 8.422 18.953 6.855 1 98.81 365 VAL B N 1
ATOM 7665 C CA . VAL B 1 365 ? 8.539 17.5 7.062 1 98.81 365 VAL B CA 1
ATOM 7666 C C . VAL B 1 365 ? 7.867 17.109 8.375 1 98.81 365 VAL B C 1
ATOM 7668 O O . VAL B 1 365 ? 8.203 17.641 9.438 1 98.81 365 VAL B O 1
ATOM 7671 N N . TYR B 1 366 ? 6.941 16.219 8.328 1 98.81 366 TYR B N 1
ATOM 7672 C CA . TYR B 1 366 ? 6.281 15.742 9.539 1 98.81 366 TYR B CA 1
ATOM 7673 C C . TYR B 1 366 ? 7.051 14.586 10.164 1 98.81 366 TYR B C 1
ATOM 7675 O O . TYR B 1 366 ? 7.57 13.727 9.453 1 98.81 366 TYR B O 1
ATOM 7683 N N . GLN B 1 367 ? 7.09 14.586 11.492 1 98.88 367 GLN B N 1
ATOM 7684 C CA . GLN B 1 367 ? 7.824 13.539 12.195 1 98.88 367 GLN B CA 1
ATOM 7685 C C . GLN B 1 367 ? 7.457 12.156 11.664 1 98.88 367 GLN B C 1
ATOM 7687 O O . GLN B 1 367 ? 6.277 11.797 11.602 1 98.88 367 GLN B O 1
ATOM 7692 N N . GLY B 1 368 ? 8.43 11.406 11.266 1 98.75 368 GLY B N 1
ATOM 7693 C CA . GLY B 1 368 ? 8.227 10.055 10.781 1 98.75 368 GLY B CA 1
ATOM 7694 C C . GLY B 1 368 ? 8.125 9.961 9.273 1 98.75 368 GLY B C 1
ATOM 7695 O O . GLY B 1 368 ? 8.219 8.875 8.703 1 98.75 368 GLY B O 1
ATOM 7696 N N . GLU B 1 369 ? 7.934 11.109 8.672 1 98.62 369 GLU B N 1
ATOM 7697 C CA . GLU B 1 369 ? 7.902 11.141 7.211 1 98.62 369 GLU B CA 1
ATOM 7698 C C . GLU B 1 369 ? 9.242 10.695 6.625 1 98.62 369 GLU B C 1
ATOM 7700 O O . GLU B 1 369 ? 9.281 10.008 5.602 1 98.62 369 GLU B O 1
ATOM 7705 N N . GLU B 1 370 ? 10.375 11.008 7.289 1 98.81 370 GLU B N 1
ATOM 7706 C CA . GLU B 1 370 ? 11.727 10.68 6.852 1 98.81 370 GLU B CA 1
ATOM 7707 C C . GLU B 1 370 ? 12.031 9.203 7.051 1 98.81 370 GLU B C 1
ATOM 7709 O O . GLU B 1 370 ? 13.062 8.703 6.586 1 98.81 370 GLU B O 1
ATOM 7714 N N . LEU B 1 371 ? 11.117 8.477 7.691 1 98.75 371 LEU B N 1
ATOM 7715 C CA . LEU B 1 371 ? 11.219 7.027 7.848 1 98.75 371 LEU B CA 1
ATOM 7716 C C . LEU B 1 371 ? 10.258 6.312 6.91 1 98.75 371 LEU B C 1
ATOM 7718 O O . LEU B 1 371 ? 10.328 5.094 6.746 1 98.75 371 LEU B O 1
ATOM 7722 N N . GLY B 1 372 ? 9.367 7.094 6.273 1 98.69 372 GLY B N 1
ATOM 7723 C CA . GLY B 1 372 ? 8.273 6.473 5.539 1 98.69 372 GLY B CA 1
ATOM 7724 C C . GLY B 1 372 ? 7.262 5.793 6.441 1 98.69 372 GLY B C 1
ATOM 7725 O O . GLY B 1 372 ? 6.758 4.719 6.113 1 98.69 372 GLY B O 1
ATOM 7726 N N . MET B 1 373 ? 6.98 6.332 7.641 1 98.81 373 MET B N 1
ATOM 7727 C CA . MET B 1 373 ? 5.949 5.773 8.516 1 98.81 373 MET B CA 1
ATOM 7728 C C . MET B 1 373 ? 4.609 5.695 7.793 1 98.81 373 MET B C 1
ATOM 7730 O O . MET B 1 373 ? 4.258 6.598 7.027 1 98.81 373 MET B O 1
ATOM 7734 N N . THR B 1 374 ? 3.902 4.641 8.047 1 98.81 374 THR B N 1
ATOM 7735 C CA . THR B 1 374 ? 2.635 4.371 7.383 1 98.81 374 THR B CA 1
ATOM 7736 C C . THR B 1 374 ? 1.464 4.574 8.336 1 98.81 374 THR B C 1
ATOM 7738 O O . THR B 1 374 ? 1.666 4.816 9.531 1 98.81 374 THR B O 1
ATOM 7741 N N . ASN B 1 375 ? 0.231 4.598 7.781 1 98.75 375 ASN B N 1
ATOM 7742 C CA . ASN B 1 375 ? -0.944 4.508 8.641 1 98.75 375 ASN B CA 1
ATOM 7743 C C . ASN B 1 375 ? -0.879 3.289 9.555 1 98.75 375 ASN B C 1
ATOM 7745 O O . ASN B 1 375 ? -0.202 2.309 9.242 1 98.75 375 ASN B O 1
ATOM 7749 N N . VAL B 1 376 ? -1.557 3.359 10.664 1 98.31 376 VAL B N 1
ATOM 7750 C CA . VAL B 1 376 ? -1.532 2.279 11.641 1 98.31 376 VAL B CA 1
ATOM 7751 C C . VAL B 1 376 ? -2.66 1.291 11.352 1 98.31 376 VAL B C 1
ATOM 7753 O O . VAL B 1 376 ? -2.566 0.112 11.703 1 98.31 376 VAL B O 1
ATOM 7756 N N . TYR B 1 377 ? -3.848 1.801 10.766 1 98 377 TYR B N 1
ATOM 7757 C CA . TYR B 1 377 ? -4.98 0.987 10.344 1 98 377 TYR B CA 1
ATOM 7758 C C . TYR B 1 377 ? -5.574 0.222 11.523 1 98 377 TYR B C 1
ATOM 7760 O O . TYR B 1 377 ? -5.797 -0.987 11.43 1 98 377 TYR B O 1
ATOM 7768 N N . PHE B 1 378 ? -5.883 0.887 12.609 1 97.88 378 PHE B N 1
ATOM 7769 C CA . PHE B 1 378 ? -6.562 0.244 13.727 1 97.88 378 PHE B CA 1
ATOM 7770 C C . PHE B 1 378 ? -7.848 -0.427 13.266 1 97.88 378 PHE B C 1
ATOM 7772 O O . PHE B 1 378 ? -8.617 0.158 12.5 1 97.88 378 PHE B O 1
ATOM 7779 N N . ASP B 1 379 ? -8.047 -1.615 13.742 1 94.5 379 ASP B N 1
ATOM 7780 C CA . ASP B 1 379 ? -9.227 -2.346 13.281 1 94.5 379 ASP B CA 1
ATOM 7781 C C . ASP B 1 379 ? -10.312 -2.355 14.352 1 94.5 379 ASP B C 1
ATOM 7783 O O . ASP B 1 379 ? -11.367 -2.977 14.172 1 94.5 379 ASP B O 1
ATOM 7787 N N . LYS B 1 380 ? -10.047 -1.731 15.562 1 96.69 380 LYS B N 1
ATOM 7788 C CA . LYS B 1 380 ? -11.016 -1.603 16.641 1 96.69 380 LYS B CA 1
ATOM 7789 C C . LYS B 1 380 ? -11.211 -0.141 17.047 1 96.69 380 LYS B C 1
ATOM 7791 O O . LYS B 1 380 ? -10.234 0.593 17.219 1 96.69 380 LYS B O 1
ATOM 7796 N N . LEU B 1 381 ? -12.414 0.276 17.156 1 97.69 381 LEU B N 1
ATOM 7797 C CA . LEU B 1 381 ? -12.734 1.651 17.516 1 97.69 381 LEU B CA 1
ATOM 7798 C C . LEU B 1 381 ? -12.078 2.027 18.844 1 97.69 381 LEU B C 1
ATOM 7800 O O . LEU B 1 381 ? -11.664 3.174 19.031 1 97.69 381 LEU B O 1
ATOM 7804 N N . GLU B 1 382 ? -11.891 1.095 19.766 1 97.81 382 GLU B N 1
ATOM 7805 C CA . GLU B 1 382 ? -11.367 1.343 21.109 1 97.81 382 GLU B CA 1
ATOM 7806 C C . GLU B 1 382 ? -9.906 1.781 21.062 1 97.81 382 GLU B C 1
ATOM 7808 O O . GLU B 1 382 ? -9.391 2.336 22.031 1 97.81 382 GLU B O 1
ATOM 7813 N N . ASP B 1 383 ? -9.266 1.558 19.953 1 98.12 383 ASP B N 1
ATOM 7814 C CA . ASP B 1 383 ? -7.859 1.927 19.812 1 98.12 383 ASP B CA 1
ATOM 7815 C C . ASP B 1 383 ? -7.711 3.385 19.391 1 98.12 383 ASP B C 1
ATOM 7817 O O . ASP B 1 383 ? -6.621 3.959 19.484 1 98.12 383 ASP B O 1
ATOM 7821 N N . TYR B 1 384 ? -8.75 4.023 18.906 1 98.31 384 TYR B N 1
ATOM 7822 C CA . TYR B 1 384 ? -8.719 5.418 18.484 1 98.31 384 TYR B CA 1
ATOM 7823 C C . TYR B 1 384 ? -8.844 6.359 19.672 1 98.31 384 TYR B C 1
ATOM 7825 O O . TYR B 1 384 ? -9.531 6.043 20.641 1 98.31 384 TYR B O 1
ATOM 7833 N N . ARG B 1 385 ? -8.172 7.492 19.547 1 97.81 385 ARG B N 1
ATOM 7834 C CA . ARG B 1 385 ? -8.18 8.508 20.594 1 97.81 385 ARG B CA 1
ATOM 7835 C C . ARG B 1 385 ? -8.75 9.828 20.062 1 97.81 385 ARG B C 1
ATOM 7837 O O . ARG B 1 385 ? -9.227 10.656 20.844 1 97.81 385 ARG B O 1
ATOM 7844 N N . ASP B 1 386 ? -8.727 10.062 18.797 1 96.88 386 ASP B N 1
ATOM 7845 C CA . ASP B 1 386 ? -9.086 11.32 18.156 1 96.88 386 ASP B CA 1
ATOM 7846 C C . ASP B 1 386 ? -10.586 11.586 18.281 1 96.88 386 ASP B C 1
ATOM 7848 O O . ASP B 1 386 ? -11.406 10.797 17.797 1 96.88 386 ASP B O 1
ATOM 7852 N N . ILE B 1 387 ? -10.938 12.672 18.828 1 96.5 387 ILE B N 1
ATOM 7853 C CA . ILE B 1 387 ? -12.328 12.992 19.094 1 96.5 387 ILE B CA 1
ATOM 7854 C C . ILE B 1 387 ? -13.086 13.156 17.766 1 96.5 387 ILE B C 1
ATOM 7856 O O . ILE B 1 387 ? -14.273 12.844 17.688 1 96.5 387 ILE B O 1
ATOM 7860 N N . GLU B 1 388 ? -12.422 13.641 16.734 1 96.69 388 GLU B N 1
ATOM 7861 C CA . GLU B 1 388 ? -13.078 13.734 15.43 1 96.69 388 GLU B CA 1
ATOM 7862 C C . GLU B 1 388 ? -13.516 12.359 14.93 1 96.69 388 GLU B C 1
ATOM 7864 O O . GLU B 1 388 ? -14.656 12.18 14.5 1 96.69 388 GLU B O 1
ATOM 7869 N N . SER B 1 389 ? -12.617 11.398 15.047 1 97.56 389 SER B N 1
ATOM 7870 C CA . SER B 1 389 ? -12.875 10.031 14.602 1 97.56 389 SER B CA 1
ATOM 7871 C C . SER B 1 389 ? -14.023 9.398 15.375 1 97.56 389 SER B C 1
ATOM 7873 O O . SER B 1 389 ? -14.945 8.828 14.789 1 97.56 389 SER B O 1
ATOM 7875 N N . ILE B 1 390 ? -13.938 9.555 16.656 1 97.5 390 ILE B N 1
ATOM 7876 C CA . ILE B 1 390 ? -14.922 8.922 17.531 1 97.5 390 ILE B CA 1
ATOM 7877 C C . ILE B 1 390 ? -16.297 9.555 17.312 1 97.5 390 ILE B C 1
ATOM 7879 O O . ILE B 1 390 ? -17.297 8.852 17.172 1 97.5 390 ILE B O 1
ATOM 7883 N N . ASN B 1 391 ? -16.359 10.898 17.219 1 95.88 391 ASN B N 1
ATOM 7884 C CA . ASN B 1 391 ? -17.625 11.602 17.031 1 95.88 391 ASN B CA 1
ATOM 7885 C C . ASN B 1 391 ? -18.266 11.266 15.68 1 95.88 391 ASN B C 1
ATOM 7887 O O . ASN B 1 391 ? -19.453 10.992 15.617 1 95.88 391 ASN B O 1
ATOM 7891 N N . PHE B 1 392 ? -17.484 11.188 14.656 1 95.69 392 PHE B N 1
ATOM 7892 C CA . PHE B 1 392 ? -18.047 10.93 13.336 1 95.69 392 PHE B CA 1
ATOM 7893 C C . PHE B 1 392 ? -18.438 9.469 13.195 1 95.69 392 PHE B C 1
ATOM 7895 O O . PHE B 1 392 ? -19.406 9.141 12.5 1 95.69 392 PHE B O 1
ATOM 7902 N N . PHE B 1 393 ? -17.641 8.562 13.805 1 97.62 393 PHE B N 1
ATOM 7903 C CA . PHE B 1 393 ? -18.078 7.176 13.812 1 97.62 393 PHE B CA 1
ATOM 7904 C C . PHE B 1 393 ? -19.5 7.062 14.352 1 97.62 393 PHE B C 1
ATOM 7906 O O . PHE B 1 393 ? -20.359 6.457 13.719 1 97.62 393 PHE B O 1
ATOM 7913 N N . THR B 1 394 ? -19.719 7.695 15.5 1 96.44 394 THR B N 1
ATOM 7914 C CA . THR B 1 394 ? -21.031 7.652 16.156 1 96.44 394 THR B CA 1
ATOM 7915 C C . THR B 1 394 ? -22.094 8.328 15.289 1 96.44 394 THR B C 1
ATOM 7917 O O . THR B 1 394 ? -23.141 7.75 15.023 1 96.44 394 THR B O 1
ATOM 7920 N N . GLU B 1 395 ? -21.812 9.492 14.852 1 94.19 395 GLU B N 1
ATOM 7921 C CA . GLU B 1 395 ? -22.781 10.297 14.102 1 94.19 395 GLU B CA 1
ATOM 7922 C C . GLU B 1 395 ? -23.203 9.594 12.812 1 94.19 395 GLU B C 1
ATOM 7924 O O . GLU B 1 395 ? -24.406 9.477 12.531 1 94.19 395 GLU B O 1
ATOM 7929 N N . LEU B 1 396 ? -22.266 9.055 12.031 1 94.25 396 LEU B N 1
ATOM 7930 C CA . LEU B 1 396 ? -22.562 8.523 10.703 1 94.25 396 LEU B CA 1
ATOM 7931 C C . LEU B 1 396 ? -23.141 7.121 10.797 1 94.25 396 LEU B C 1
ATOM 7933 O O . LEU B 1 396 ? -23.953 6.719 9.961 1 94.25 396 LEU B O 1
ATOM 7937 N N . THR B 1 397 ? -22.766 6.371 11.812 1 96.06 397 THR B N 1
ATOM 7938 C CA . THR B 1 397 ? -23.297 5.016 11.938 1 96.06 397 THR B CA 1
ATOM 7939 C C . THR B 1 397 ? -24.672 5.031 12.602 1 96.06 397 THR B C 1
ATOM 7941 O O . THR B 1 397 ? -25.578 4.305 12.18 1 96.06 397 THR B O 1
ATOM 7944 N N . GLU B 1 398 ? -24.891 5.898 13.602 1 95.75 398 GLU B N 1
ATOM 7945 C CA . GLU B 1 398 ? -26.172 5.961 14.297 1 95.75 398 GLU B CA 1
ATOM 7946 C C . GLU B 1 398 ? -27.234 6.602 13.414 1 95.75 398 GLU B C 1
ATOM 7948 O O . GLU B 1 398 ? -28.422 6.289 13.547 1 95.75 398 GLU B O 1
ATOM 7953 N N . SER B 1 399 ? -26.859 7.48 12.547 1 92.25 399 SER B N 1
ATOM 7954 C CA . SER B 1 399 ? -27.812 8.102 11.625 1 92.25 399 SER B CA 1
ATOM 7955 C C . SER B 1 399 ? -28.188 7.156 10.484 1 92.25 399 SER B C 1
ATOM 7957 O O . SER B 1 399 ? -29.109 7.426 9.727 1 92.25 399 SER B O 1
ATOM 7959 N N . GLY B 1 400 ? -27.406 6.074 10.32 1 91.69 400 GLY B N 1
ATOM 7960 C CA . GLY B 1 400 ? -27.672 5.098 9.281 1 91.69 400 GLY B CA 1
ATOM 7961 C C . GLY B 1 400 ? -27.047 5.461 7.945 1 91.69 400 GLY B C 1
ATOM 7962 O O . GLY B 1 400 ? -27.25 4.77 6.945 1 91.69 400 GLY B O 1
ATOM 7963 N N . LEU B 1 401 ? -26.25 6.441 7.949 1 90.5 401 LEU B N 1
ATOM 7964 C CA . LEU B 1 401 ? -25.641 6.902 6.703 1 90.5 401 LEU B CA 1
ATOM 7965 C C . LEU B 1 401 ? -24.5 5.98 6.277 1 90.5 401 LEU B C 1
ATOM 7967 O O . LEU B 1 401 ? -24.219 5.844 5.082 1 90.5 401 LEU B O 1
ATOM 7971 N N . MET B 1 402 ? -23.875 5.309 7.258 1 93.56 402 MET B N 1
ATOM 7972 C CA . MET B 1 402 ? -22.812 4.34 7 1 93.56 402 MET B CA 1
ATOM 7973 C C . MET B 1 402 ? -22.922 3.143 7.938 1 93.56 402 MET B C 1
ATOM 7975 O O . MET B 1 402 ? -23.375 3.279 9.07 1 93.56 402 MET B O 1
ATOM 7979 N N . THR B 1 403 ? -22.531 1.985 7.422 1 95.44 403 THR B N 1
ATOM 7980 C CA . THR B 1 403 ? -22.391 0.847 8.32 1 95.44 403 THR B CA 1
ATOM 7981 C C . THR B 1 403 ? -21.125 0.97 9.172 1 95.44 403 THR B C 1
ATOM 7983 O O . THR B 1 403 ? -20.156 1.609 8.758 1 95.44 403 THR B O 1
ATOM 7986 N N . PRO B 1 404 ? -21.125 0.414 10.359 1 96.56 404 PRO B N 1
ATOM 7987 C CA . PRO B 1 404 ? -19.922 0.42 11.172 1 96.56 404 PRO B CA 1
ATOM 7988 C C . PRO B 1 404 ? -18.703 -0.165 10.445 1 96.56 404 PRO B C 1
ATOM 7990 O O . PRO B 1 404 ? -17.594 0.348 10.578 1 96.56 404 PRO B O 1
ATOM 7993 N N . GLU B 1 405 ? -18.938 -1.171 9.633 1 95.25 405 GLU B N 1
ATOM 7994 C CA . GLU B 1 405 ? -17.844 -1.827 8.914 1 95.25 405 GLU B CA 1
ATOM 7995 C C . GLU B 1 405 ? -17.203 -0.884 7.891 1 95.25 405 GLU B C 1
ATOM 7997 O O . GLU B 1 405 ? -15.984 -0.797 7.797 1 95.25 405 GLU B O 1
ATOM 8002 N N . TYR B 1 406 ? -18.031 -0.235 7.203 1 96.06 406 TYR B N 1
ATOM 8003 C CA . TYR B 1 406 ? -17.5 0.688 6.199 1 96.06 406 TYR B CA 1
ATOM 8004 C C . TYR B 1 406 ? -16.812 1.879 6.859 1 96.06 406 TYR B C 1
ATOM 8006 O O . TYR B 1 406 ? -15.766 2.324 6.402 1 96.06 406 TYR B O 1
ATOM 8014 N N . MET B 1 407 ? -17.422 2.404 7.914 1 97.56 407 MET B N 1
ATOM 8015 C CA . MET B 1 407 ? -16.859 3.551 8.617 1 97.56 407 MET B CA 1
ATOM 8016 C C . MET B 1 407 ? -15.484 3.205 9.195 1 97.56 407 MET B C 1
ATOM 8018 O O . MET B 1 407 ? -14.594 4.051 9.227 1 97.56 407 MET B O 1
ATOM 8022 N N . MET B 1 408 ? -15.328 1.975 9.648 1 98 408 MET B N 1
ATOM 8023 C CA . MET B 1 408 ? -14.023 1.557 10.148 1 98 408 MET B CA 1
ATOM 8024 C C . MET B 1 408 ? -12.961 1.633 9.055 1 98 408 MET B C 1
ATOM 8026 O O . MET B 1 408 ? -11.82 2.021 9.312 1 98 408 MET B O 1
ATOM 8030 N N . LYS B 1 409 ? -13.344 1.289 7.855 1 97.88 409 LYS B N 1
ATOM 8031 C CA . LYS B 1 409 ? -12.414 1.401 6.738 1 97.88 409 LYS B CA 1
ATOM 8032 C C . LYS B 1 409 ? -12.039 2.857 6.477 1 97.88 409 LYS B C 1
ATOM 8034 O O . LYS B 1 409 ? -10.883 3.162 6.18 1 97.88 409 LYS B O 1
ATOM 8039 N N . CYS B 1 410 ? -13.023 3.691 6.617 1 98 410 CYS B N 1
ATOM 8040 C CA . CYS B 1 410 ? -12.734 5.113 6.477 1 98 410 CYS B CA 1
ATOM 8041 C C . CYS B 1 410 ? -11.734 5.578 7.527 1 98 410 CYS B C 1
ATOM 8043 O O . CYS B 1 410 ? -10.789 6.297 7.211 1 98 410 CYS B O 1
ATOM 8045 N N . LEU B 1 411 ? -11.953 5.16 8.773 1 98.62 411 LEU B N 1
ATOM 8046 C CA . LEU B 1 411 ? -11.062 5.547 9.867 1 98.62 411 LEU B CA 1
ATOM 8047 C C . LEU B 1 411 ? -9.648 5.031 9.625 1 98.62 411 LEU B C 1
ATOM 8049 O O . LEU B 1 411 ? -8.672 5.746 9.875 1 98.62 411 LEU B O 1
ATOM 8053 N N . MET B 1 412 ? -9.57 3.84 9.078 1 98.56 412 MET B N 1
ATOM 8054 C CA . MET B 1 412 ? -8.266 3.26 8.773 1 98.56 412 MET B CA 1
ATOM 8055 C C . MET B 1 412 ? -7.469 4.156 7.832 1 98.56 412 MET B C 1
ATOM 8057 O O . MET B 1 412 ? -6.25 4.27 7.953 1 98.56 412 MET B O 1
ATOM 8061 N N . LEU B 1 413 ? -8.188 4.809 6.957 1 98.31 413 LEU B N 1
ATOM 8062 C CA . LEU B 1 413 ? -7.516 5.543 5.887 1 98.31 413 LEU B CA 1
ATOM 8063 C C . LEU B 1 413 ? -7.371 7.016 6.242 1 98.31 413 LEU B C 1
ATOM 8065 O O . LEU B 1 413 ? -6.41 7.668 5.828 1 98.31 413 LEU B O 1
ATOM 8069 N N . ARG B 1 414 ? -8.359 7.566 7.098 1 98 414 ARG B N 1
ATOM 8070 C CA . ARG B 1 414 ? -8.508 9.016 7.082 1 98 414 ARG B CA 1
ATOM 8071 C C . ARG B 1 414 ? -8.352 9.602 8.484 1 98 414 ARG B C 1
ATOM 8073 O O . ARG B 1 414 ? -8.164 10.805 8.641 1 98 414 ARG B O 1
ATOM 8080 N N . SER B 1 415 ? -8.336 8.797 9.523 1 98.5 415 SER B N 1
ATOM 8081 C CA . SER B 1 415 ? -8.289 9.297 10.891 1 98.5 415 SER B CA 1
ATOM 8082 C C . SER B 1 415 ? -7.016 10.086 11.148 1 98.5 415 SER B C 1
ATOM 8084 O O . SER B 1 415 ? -5.938 9.703 10.688 1 98.5 415 SER B O 1
ATOM 8086 N N . ARG B 1 416 ? -7.055 11.109 11.938 1 98.25 416 ARG B N 1
ATOM 8087 C CA . ARG B 1 416 ? -5.891 11.875 12.359 1 98.25 416 ARG B CA 1
ATOM 8088 C C . ARG B 1 416 ? -4.938 11.016 13.18 1 98.25 416 ARG B C 1
ATOM 8090 O O . ARG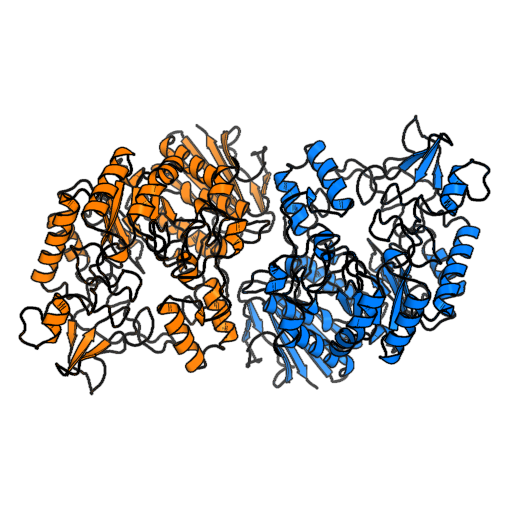 B 1 416 ? -3.729 11.266 13.203 1 98.25 416 ARG B O 1
ATOM 8097 N N . ASP B 1 417 ? -5.484 10 13.82 1 98.62 417 ASP B N 1
ATOM 8098 C CA . ASP B 1 417 ? -4.66 9.141 14.672 1 98.62 417 ASP B CA 1
ATOM 8099 C C . ASP B 1 417 ? -3.582 8.43 13.859 1 98.62 417 ASP B C 1
ATOM 8101 O O . ASP B 1 417 ? -2.57 7.996 14.406 1 98.62 417 ASP B O 1
ATOM 8105 N N . ASN B 1 418 ? -3.816 8.305 12.547 1 98.56 418 ASN B N 1
ATOM 8106 C CA . ASN B 1 418 ? -2.781 7.723 11.703 1 98.56 418 ASN B CA 1
ATOM 8107 C C . ASN B 1 418 ? -1.483 8.523 11.773 1 98.56 418 ASN B C 1
ATOM 8109 O O . ASN B 1 418 ? -0.394 7.961 11.656 1 98.56 418 ASN B O 1
ATOM 8113 N N . ALA B 1 419 ? -1.625 9.805 12 1 98.31 419 ALA B N 1
ATOM 8114 C CA . ALA B 1 419 ? -0.451 10.672 12.07 1 98.31 419 ALA B CA 1
ATOM 8115 C C . ALA B 1 419 ? -0.012 10.891 13.516 1 98.31 419 ALA B C 1
ATOM 8117 O O . ALA B 1 419 ? 1.055 11.453 13.773 1 98.31 419 ALA B O 1
ATOM 8118 N N . ARG B 1 420 ? -0.775 10.406 14.469 1 98.62 420 ARG B N 1
ATOM 8119 C CA . ARG B 1 420 ? -0.521 10.797 15.852 1 98.62 420 ARG B CA 1
ATOM 8120 C C . ARG B 1 420 ? 0.059 9.641 16.656 1 98.62 420 ARG B C 1
ATOM 8122 O O . ARG B 1 420 ? 0.314 9.773 17.859 1 98.62 420 ARG B O 1
ATOM 8129 N N . THR B 1 421 ? 0.31 8.461 16.016 1 98.69 421 THR B N 1
ATOM 8130 C CA . THR B 1 421 ? 1.003 7.363 16.672 1 98.69 421 THR B CA 1
ATOM 8131 C C . THR B 1 421 ? 2.447 7.742 16.984 1 98.69 421 THR B C 1
ATOM 8133 O O . THR B 1 421 ? 3.023 8.609 16.328 1 98.69 421 THR B O 1
ATOM 8136 N N . PRO B 1 422 ? 3.031 7.117 17.953 1 98.81 422 PRO B N 1
ATOM 8137 C CA . PRO B 1 422 ? 4.383 7.465 18.391 1 98.81 422 PRO B CA 1
ATOM 8138 C C . PRO B 1 422 ? 5.434 7.246 17.297 1 98.81 422 PRO B C 1
ATOM 8140 O O . PRO B 1 422 ? 5.293 6.336 16.484 1 98.81 422 PRO B O 1
ATOM 8143 N N . MET B 1 423 ? 6.406 8.117 17.359 1 98.88 423 MET B N 1
ATOM 8144 C CA . MET B 1 423 ? 7.602 7.953 16.531 1 98.88 423 MET B CA 1
ATOM 8145 C C . MET B 1 423 ? 8.227 6.578 16.75 1 98.88 423 MET B C 1
ATOM 8147 O O . MET B 1 423 ? 8.219 6.051 17.859 1 98.88 423 MET B O 1
ATOM 8151 N N . GLN B 1 424 ? 8.664 6 15.695 1 98.88 424 GLN B N 1
ATOM 8152 C CA . GLN B 1 424 ? 9.281 4.676 15.711 1 98.88 424 GLN B CA 1
ATOM 8153 C C . GLN B 1 424 ? 10.805 4.777 15.734 1 98.88 424 GLN B C 1
ATOM 8155 O O . GLN B 1 424 ? 11.453 4.723 14.688 1 98.88 424 GLN B O 1
ATOM 8160 N N . TRP B 1 425 ? 11.367 4.812 16.922 1 98.94 425 TRP B N 1
ATOM 8161 C CA . TRP B 1 425 ? 12.781 5.113 17.094 1 98.94 425 TRP B CA 1
ATOM 8162 C C . TRP B 1 425 ? 13.633 3.869 16.859 1 98.94 425 TRP B C 1
ATOM 8164 O O . TRP B 1 425 ? 14.727 3.951 16.297 1 98.94 425 TRP B O 1
ATOM 8174 N N . ASP B 1 426 ? 13.172 2.732 17.391 1 98.69 426 ASP B N 1
ATOM 8175 C CA . ASP B 1 426 ? 13.891 1.478 17.188 1 98.69 426 ASP B CA 1
ATOM 8176 C C . ASP B 1 426 ? 12.953 0.281 17.328 1 98.69 426 ASP B C 1
ATOM 8178 O O . ASP B 1 426 ? 11.727 0.438 17.312 1 98.69 426 ASP B O 1
ATOM 8182 N N . ASP B 1 427 ? 13.562 -0.956 17.375 1 97.88 427 ASP B N 1
ATOM 8183 C CA . ASP B 1 427 ? 12.727 -2.152 17.344 1 97.88 427 ASP B CA 1
ATOM 8184 C C . ASP B 1 427 ? 12.492 -2.695 18.75 1 97.88 427 ASP B C 1
ATOM 8186 O O . ASP B 1 427 ? 12.078 -3.844 18.922 1 97.88 427 ASP B O 1
ATOM 8190 N N . SER B 1 428 ? 12.828 -1.934 19.812 1 98.12 428 SER B N 1
ATOM 8191 C CA . SER B 1 428 ? 12.531 -2.348 21.188 1 98.12 428 SER B CA 1
ATOM 8192 C C . SER B 1 428 ? 11.062 -2.137 21.516 1 98.12 428 SER B C 1
ATOM 8194 O O . SER B 1 428 ? 10.297 -1.635 20.688 1 98.12 428 SER B O 1
ATOM 8196 N N . GLU B 1 429 ? 10.672 -2.562 22.688 1 97.19 429 GLU B N 1
ATOM 8197 C CA . GLU B 1 429 ? 9.281 -2.439 23.109 1 97.19 429 GLU B CA 1
ATOM 8198 C C . GLU B 1 429 ? 8.781 -1.002 22.969 1 97.19 429 GLU B C 1
ATOM 8200 O O . GLU B 1 429 ? 9.523 -0.056 23.266 1 97.19 429 GLU B O 1
ATOM 8205 N N . GLN B 1 430 ? 7.621 -0.813 22.5 1 98.12 430 GLN B N 1
ATOM 8206 C CA . GLN B 1 430 ? 6.973 0.479 22.312 1 98.12 430 GLN B CA 1
ATOM 8207 C C . GLN B 1 430 ? 7.766 1.354 21.344 1 98.12 430 GLN B C 1
ATOM 8209 O O . GLN B 1 430 ? 7.793 2.578 21.484 1 98.12 430 GLN B O 1
ATOM 8214 N N . ALA B 1 431 ? 8.602 0.724 20.406 1 98.56 431 ALA B N 1
ATOM 8215 C CA . ALA B 1 431 ? 9.305 1.369 19.297 1 98.56 431 ALA B CA 1
ATOM 8216 C C . ALA B 1 431 ? 10.422 2.273 19.812 1 98.56 431 ALA B C 1
ATOM 8218 O O . ALA B 1 431 ? 10.812 3.229 19.141 1 98.56 431 ALA B O 1
ATOM 8219 N N . GLY B 1 432 ? 10.812 2.09 21.078 1 98.75 432 GLY B N 1
ATOM 8220 C CA . GLY B 1 432 ? 11.812 2.967 21.656 1 98.75 432 GLY B CA 1
ATOM 8221 C C . GLY B 1 432 ? 11.273 4.336 22.016 1 98.75 432 GLY B C 1
ATOM 8222 O O . GLY B 1 432 ? 12.039 5.25 22.328 1 98.75 432 GLY B O 1
ATOM 8223 N N . PHE B 1 433 ? 9.992 4.492 21.922 1 98.81 433 PHE B N 1
ATOM 8224 C CA . PHE B 1 433 ? 9.312 5.742 22.234 1 98.81 433 PHE B CA 1
ATOM 8225 C C . PHE B 1 433 ? 9.242 5.953 23.75 1 98.81 433 PHE B C 1
ATOM 8227 O O . PHE B 1 433 ? 9.523 7.047 24.25 1 98.81 433 PHE B O 1
ATOM 8234 N N . THR B 1 434 ? 8.836 4.918 24.469 1 98.69 434 THR B N 1
ATOM 8235 C CA . THR B 1 434 ? 8.633 4.98 25.922 1 98.69 434 THR B CA 1
ATOM 8236 C C . THR B 1 434 ? 9.031 3.664 26.578 1 98.69 434 THR B C 1
ATOM 8238 O O . THR B 1 434 ? 9.094 2.627 25.906 1 98.69 434 THR B O 1
ATOM 8241 N N . ASP B 1 435 ? 9.414 3.748 27.844 1 97.81 435 ASP B N 1
ATOM 8242 C CA . ASP B 1 435 ? 9.656 2.549 28.641 1 97.81 435 ASP B CA 1
ATOM 8243 C C . ASP B 1 435 ? 8.375 2.088 29.328 1 97.81 435 ASP B C 1
ATOM 8245 O O . ASP B 1 435 ? 8.352 1.022 29.953 1 97.81 435 ASP B O 1
ATOM 8249 N N . GLY B 1 436 ? 7.371 2.861 29.219 1 97.88 436 GLY B N 1
ATOM 8250 C CA . GLY B 1 436 ? 6.078 2.537 29.797 1 97.88 436 GLY B CA 1
ATOM 8251 C C . GLY B 1 436 ? 5.031 2.182 28.766 1 97.88 436 GLY B C 1
ATOM 8252 O O . GLY B 1 436 ? 5.355 1.606 27.719 1 97.88 436 GLY B O 1
ATOM 8253 N N . GLU B 1 437 ? 3.787 2.41 29.141 1 97.75 437 GLU B N 1
ATOM 8254 C CA . GLU B 1 437 ? 2.676 2.174 28.219 1 97.75 437 GLU B CA 1
ATOM 8255 C C . GLU B 1 437 ? 2.324 3.439 27.453 1 97.75 437 GLU B C 1
ATOM 8257 O O . GLU B 1 437 ? 1.955 4.457 28.031 1 97.75 437 GLU B O 1
ATOM 8262 N N . SER B 1 438 ? 2.395 3.369 26.141 1 98.38 438 SER B N 1
ATOM 8263 C CA . SER B 1 438 ? 2.182 4.527 25.281 1 98.38 438 SER B CA 1
ATOM 8264 C C . SER B 1 438 ? 0.734 5.004 25.344 1 98.38 438 SER B C 1
ATOM 8266 O O . SER B 1 438 ? -0.188 4.195 25.453 1 98.38 438 SER B O 1
ATOM 8268 N N . TRP B 1 439 ? 0.492 6.293 25.234 1 98.19 439 TRP B N 1
ATOM 8269 C CA . TRP B 1 439 ? -0.823 6.914 25.344 1 98.19 439 TRP B CA 1
ATOM 8270 C C . TRP B 1 439 ? -1.754 6.434 24.234 1 98.19 439 TRP B C 1
ATOM 8272 O O . TRP B 1 439 ? -2.977 6.461 24.391 1 98.19 439 TRP B O 1
ATOM 8282 N N . ILE B 1 440 ? -1.189 6.031 23.188 1 98.56 440 ILE B N 1
ATOM 8283 C CA . ILE B 1 440 ? -1.858 5.418 22.047 1 98.56 440 ILE B CA 1
ATOM 8284 C C . ILE B 1 440 ? -1.001 4.277 21.5 1 98.56 440 ILE B C 1
ATOM 8286 O O . ILE B 1 440 ? 0.228 4.316 21.594 1 98.56 440 ILE B O 1
ATOM 8290 N N . LYS B 1 441 ? -1.63 3.246 20.984 1 98.19 441 LYS B N 1
ATOM 8291 C CA . LYS B 1 441 ? -0.872 2.084 20.531 1 98.19 441 LYS B CA 1
ATOM 8292 C C . LYS B 1 441 ? 0.151 2.477 19.469 1 98.19 441 LYS B C 1
ATOM 8294 O O . LYS B 1 441 ? -0.138 3.297 18.594 1 98.19 441 LYS B O 1
ATOM 8299 N N . VAL B 1 442 ? 1.354 1.9 19.578 1 98.19 442 VAL B N 1
ATOM 8300 C CA . VAL B 1 442 ? 2.383 2.119 18.578 1 98.19 442 VAL B CA 1
ATOM 8301 C C . VAL B 1 442 ? 2.061 1.306 17.328 1 98.19 442 VAL B C 1
ATOM 8303 O O . VAL B 1 442 ? 1.377 0.282 17.391 1 98.19 442 VAL B O 1
ATOM 8306 N N . ASN B 1 443 ? 2.432 1.803 16.188 1 98.19 443 ASN B N 1
ATOM 8307 C CA . ASN B 1 443 ? 2.314 1.013 14.961 1 98.19 443 ASN B CA 1
ATOM 8308 C C . ASN B 1 443 ? 3.154 -0.259 15.031 1 98.19 443 ASN B C 1
ATOM 8310 O O . ASN B 1 443 ? 4.359 -0.199 15.281 1 98.19 443 ASN B O 1
ATOM 8314 N N . PRO B 1 444 ? 2.551 -1.379 14.852 1 96.12 444 PRO B N 1
ATOM 8315 C CA . PRO B 1 444 ? 3.275 -2.637 15.039 1 96.12 444 PRO B CA 1
ATOM 8316 C C . PRO B 1 444 ? 4.41 -2.822 14.039 1 96.12 444 PRO B C 1
ATOM 8318 O O . PRO B 1 444 ? 5.312 -3.633 14.266 1 96.12 444 PRO B O 1
ATOM 8321 N N . ASN B 1 445 ? 4.445 -2.068 12.984 1 96.94 445 ASN B N 1
ATOM 8322 C CA . ASN B 1 445 ? 5.484 -2.252 11.977 1 96.94 445 ASN B CA 1
ATOM 8323 C C . ASN B 1 445 ? 6.77 -1.521 12.352 1 96.94 445 ASN B C 1
ATOM 8325 O O . ASN B 1 445 ? 7.699 -1.433 11.555 1 96.94 445 ASN B O 1
ATOM 8329 N N . TYR B 1 446 ? 6.852 -1.044 13.664 1 98.06 446 TYR B N 1
ATOM 8330 C CA . TYR B 1 446 ? 8.055 -0.382 14.141 1 98.06 446 TYR B CA 1
ATOM 8331 C C . TYR B 1 446 ? 9.25 -1.335 14.125 1 98.06 446 TYR B C 1
ATOM 8333 O O . TYR B 1 446 ? 10.398 -0.899 14.156 1 98.06 446 TYR B O 1
ATOM 8341 N N . LYS B 1 447 ? 9.016 -2.588 14.07 1 95.75 447 LYS B N 1
ATOM 8342 C CA . LYS B 1 447 ? 10.094 -3.574 14.016 1 95.75 447 LYS B CA 1
ATOM 8343 C C . LYS B 1 447 ? 10.836 -3.5 12.68 1 95.75 447 LYS B C 1
ATOM 8345 O O . LYS B 1 447 ? 12.031 -3.795 12.617 1 95.75 447 LYS B O 1
ATOM 8350 N N . GLU B 1 448 ? 10.102 -3.082 11.641 1 95 448 GLU B N 1
ATOM 8351 C CA . GLU B 1 448 ? 10.656 -3.004 10.297 1 95 448 GLU B CA 1
ATOM 8352 C C . GLU B 1 448 ? 10.953 -1.559 9.906 1 95 448 GLU B C 1
ATOM 8354 O O . GLU B 1 448 ? 11.844 -1.298 9.094 1 95 448 GLU B O 1
ATOM 8359 N N . ILE B 1 449 ? 10.195 -0.617 10.398 1 98.25 449 ILE B N 1
ATOM 8360 C CA . ILE B 1 449 ? 10.305 0.805 10.086 1 98.25 449 ILE B CA 1
ATOM 8361 C C . ILE B 1 449 ? 10.656 1.579 11.359 1 98.25 449 ILE B C 1
ATOM 8363 O O . ILE B 1 449 ? 9.773 1.861 12.18 1 98.25 449 ILE B O 1
ATOM 8367 N N . ASN B 1 450 ? 11.828 1.948 11.508 1 98.81 450 ASN B N 1
ATOM 8368 C CA . ASN B 1 450 ? 12.242 2.74 12.664 1 98.81 450 ASN B CA 1
ATOM 8369 C C . ASN B 1 450 ? 13.516 3.529 12.375 1 98.81 450 ASN B C 1
ATOM 8371 O O . ASN B 1 450 ? 14.195 3.273 11.383 1 98.81 450 ASN B O 1
ATOM 8375 N N . ALA B 1 451 ? 13.805 4.48 13.109 1 98.88 451 ALA B N 1
ATOM 8376 C CA . ALA B 1 451 ? 14.906 5.41 12.898 1 98.88 451 ALA B CA 1
ATOM 8377 C C . ALA B 1 451 ? 16.25 4.691 12.969 1 98.88 451 ALA B C 1
ATOM 8379 O O . ALA B 1 451 ? 17.156 4.977 12.188 1 98.88 451 ALA B O 1
ATOM 8380 N N . ALA B 1 452 ? 16.375 3.779 13.914 1 98.75 452 ALA B N 1
ATOM 8381 C CA . ALA B 1 452 ? 17.641 3.068 14.062 1 98.75 452 ALA B CA 1
ATOM 8382 C C . ALA B 1 452 ? 18.016 2.314 12.789 1 98.75 452 ALA B C 1
ATOM 8384 O O . ALA B 1 452 ? 19.156 2.377 12.328 1 98.75 452 ALA B O 1
ATOM 8385 N N . GLN B 1 453 ? 17.062 1.61 12.266 1 97.75 453 GLN B N 1
ATOM 8386 C CA . GLN B 1 453 ? 17.281 0.875 11.023 1 97.75 453 GLN B CA 1
ATOM 8387 C C . GLN B 1 453 ? 17.609 1.822 9.867 1 97.75 453 GLN B C 1
ATOM 8389 O O . GLN B 1 453 ? 18.484 1.534 9.047 1 97.75 453 GLN B O 1
ATOM 8394 N N . GLN B 1 454 ? 16.891 2.932 9.766 1 98.31 454 GLN B N 1
ATOM 8395 C CA . GLN B 1 454 ? 17.125 3.916 8.719 1 98.31 454 GLN B CA 1
ATOM 8396 C C . GLN B 1 454 ? 18.531 4.484 8.781 1 98.31 454 GLN B C 1
ATOM 8398 O O . GLN B 1 454 ? 19.172 4.691 7.754 1 98.31 454 GLN B O 1
ATOM 8403 N N . LEU B 1 455 ? 19.031 4.699 9.961 1 98.5 455 LEU B N 1
ATOM 8404 C CA . LEU B 1 455 ? 20.344 5.297 10.148 1 98.5 455 LEU B CA 1
ATOM 8405 C C . LEU B 1 455 ? 21.453 4.297 9.82 1 98.5 455 LEU B C 1
ATOM 8407 O O . LEU B 1 455 ? 22.578 4.688 9.539 1 98.5 455 LEU B O 1
ATOM 8411 N N . GLU B 1 456 ? 21.109 3.061 9.844 1 97.62 456 GLU B N 1
ATOM 8412 C CA . GLU B 1 456 ? 22.094 2.023 9.523 1 97.62 456 GLU B CA 1
ATOM 8413 C C . GLU B 1 456 ? 22.219 1.827 8.016 1 97.62 456 GLU B C 1
ATOM 8415 O O . GLU B 1 456 ? 23.234 1.337 7.535 1 97.62 456 GLU B O 1
ATOM 8420 N N . ASP B 1 457 ? 21.25 2.229 7.293 1 96.62 457 ASP B N 1
ATOM 8421 C CA . ASP B 1 457 ? 21.203 2.008 5.848 1 96.62 457 ASP B CA 1
ATOM 8422 C C . ASP B 1 457 ? 21.422 3.312 5.086 1 96.62 457 ASP B C 1
ATOM 8424 O O . ASP B 1 457 ? 20.531 4.156 5.02 1 96.62 457 ASP B O 1
ATOM 8428 N N . PRO B 1 458 ? 22.484 3.504 4.418 1 96.56 458 PRO B N 1
ATOM 8429 C CA . PRO B 1 458 ? 22.781 4.75 3.707 1 96.56 458 PRO B CA 1
ATOM 8430 C C . PRO B 1 458 ? 21.812 5.016 2.555 1 96.56 458 PRO B C 1
ATOM 8432 O O . PRO B 1 458 ? 21.75 6.129 2.031 1 96.56 458 PRO B O 1
ATOM 8435 N N . ASN B 1 459 ? 21.031 4.012 2.143 1 95.31 459 ASN B N 1
ATOM 8436 C CA . ASN B 1 459 ? 20.094 4.18 1.046 1 95.31 459 ASN B CA 1
ATOM 8437 C C . ASN B 1 459 ? 18.656 4.352 1.558 1 95.31 459 ASN B C 1
ATOM 8439 O O . ASN B 1 459 ? 17.703 4.309 0.778 1 95.31 459 ASN B O 1
ATOM 8443 N N . SER B 1 460 ? 18.562 4.586 2.836 1 98.19 460 SER B N 1
ATOM 8444 C CA . SER B 1 460 ? 17.25 4.688 3.482 1 98.19 460 SER B CA 1
ATOM 8445 C C . SE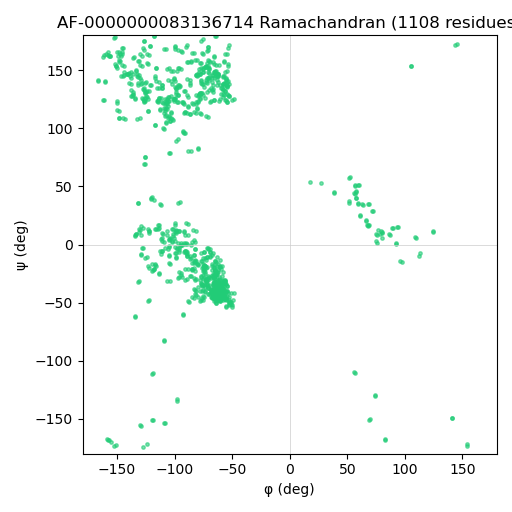R B 1 460 ? 16.531 5.969 3.078 1 98.19 460 SER B C 1
ATOM 8447 O O . SER B 1 460 ? 17.109 6.824 2.402 1 98.19 460 SER B O 1
ATOM 8449 N N . ILE B 1 461 ? 15.305 6.055 3.422 1 98.81 461 ILE B N 1
ATOM 8450 C CA . ILE B 1 461 ? 14.508 7.258 3.197 1 98.81 461 ILE B CA 1
ATOM 8451 C C . ILE B 1 461 ? 15.109 8.43 3.973 1 98.81 461 ILE B C 1
ATOM 8453 O O . ILE B 1 461 ? 15.125 9.562 3.488 1 98.81 461 ILE B O 1
ATOM 8457 N N . PHE B 1 462 ? 15.633 8.164 5.168 1 98.88 462 PHE B N 1
ATOM 8458 C CA . PHE B 1 462 ? 16.266 9.18 5.996 1 98.88 462 PHE B CA 1
ATOM 8459 C C . PHE B 1 462 ? 17.391 9.875 5.23 1 98.88 462 PHE B C 1
ATOM 8461 O O . PHE B 1 462 ? 17.406 11.102 5.133 1 98.88 462 PHE B O 1
ATOM 8468 N N . TYR B 1 463 ? 18.281 9.117 4.723 1 98.81 463 TYR B N 1
ATOM 8469 C CA . TYR B 1 463 ? 19.438 9.695 4.043 1 98.81 463 TYR B CA 1
ATOM 8470 C C . TYR B 1 463 ? 19.016 10.32 2.715 1 98.81 463 TYR B C 1
ATOM 8472 O O . TYR B 1 463 ? 19.688 11.242 2.23 1 98.81 463 TYR B O 1
ATOM 8480 N N . TYR B 1 464 ? 17.953 9.789 2.098 1 98.88 464 TYR B N 1
ATOM 8481 C CA . TYR B 1 464 ? 17.391 10.438 0.918 1 98.88 464 TYR B CA 1
ATOM 8482 C C . TYR B 1 464 ? 16.906 11.852 1.249 1 98.88 464 TYR B C 1
ATOM 8484 O O . TYR B 1 464 ? 17.219 12.805 0.528 1 98.88 464 TYR B O 1
ATOM 8492 N N . TYR B 1 465 ? 16.141 12.023 2.354 1 98.94 465 TYR B N 1
ATOM 8493 C CA . TYR B 1 465 ? 15.711 13.328 2.826 1 98.94 465 TYR B CA 1
ATOM 8494 C C . TYR B 1 465 ? 16.906 14.219 3.143 1 98.94 465 TYR B C 1
ATOM 8496 O O . TYR B 1 465 ? 16.922 15.406 2.797 1 98.94 465 TYR B O 1
ATOM 8504 N N . GLN B 1 466 ? 17.844 13.609 3.791 1 98.88 466 GLN B N 1
ATOM 8505 C CA . GLN B 1 466 ? 19.047 14.367 4.109 1 98.88 466 GLN B CA 1
ATOM 8506 C C . GLN B 1 466 ? 19.672 14.961 2.852 1 98.88 466 GLN B C 1
ATOM 8508 O O . GLN B 1 466 ? 20.094 16.125 2.846 1 98.88 466 GLN B O 1
ATOM 8513 N N . LYS B 1 467 ? 19.766 14.148 1.839 1 98.81 467 LYS B N 1
ATOM 8514 C CA . LYS B 1 467 ? 20.344 14.617 0.578 1 98.81 467 LYS B CA 1
ATOM 8515 C C . LYS B 1 467 ? 19.5 15.727 -0.035 1 98.81 467 LYS B C 1
ATOM 8517 O O . LYS B 1 467 ? 20.031 16.719 -0.531 1 98.81 467 LYS B O 1
ATOM 8522 N N . LEU B 1 468 ? 18.203 15.57 -0.039 1 98.88 468 LEU B N 1
ATOM 8523 C CA . LEU B 1 468 ? 17.312 16.609 -0.562 1 98.88 468 LEU B CA 1
ATOM 8524 C C . LEU B 1 468 ? 17.516 17.922 0.188 1 98.88 468 LEU B C 1
ATOM 8526 O O . LEU B 1 468 ? 17.562 18.984 -0.426 1 98.88 468 LEU B O 1
ATOM 8530 N N . ILE B 1 469 ? 17.594 17.828 1.494 1 98.88 469 ILE B N 1
ATOM 8531 C CA . ILE B 1 469 ? 17.75 19 2.34 1 98.88 469 ILE B CA 1
ATOM 8532 C C . ILE B 1 469 ? 19.109 19.656 2.055 1 98.88 469 ILE B C 1
ATOM 8534 O O . ILE B 1 469 ? 19.188 20.891 1.953 1 98.88 469 ILE B O 1
ATOM 8538 N N . ARG B 1 470 ? 20.109 18.859 1.898 1 98.69 470 ARG B N 1
ATOM 8539 C CA . ARG B 1 470 ? 21.438 19.375 1.572 1 98.69 470 ARG B CA 1
ATOM 8540 C C . ARG B 1 470 ? 21.422 20.094 0.226 1 98.69 470 ARG B C 1
ATOM 8542 O O . ARG B 1 470 ? 22 21.172 0.091 1 98.69 470 ARG B O 1
ATOM 8549 N N . LEU B 1 471 ? 20.812 19.469 -0.759 1 98.75 471 LEU B N 1
ATOM 8550 C CA . LEU B 1 471 ? 20.734 20.062 -2.09 1 98.75 471 LEU B CA 1
ATOM 8551 C C . LEU B 1 471 ? 20.062 21.438 -2.037 1 98.75 471 LEU B C 1
ATOM 8553 O O . LEU B 1 471 ? 20.5 22.359 -2.727 1 98.75 471 LEU B O 1
ATOM 8557 N N . ARG B 1 472 ? 19 21.562 -1.235 1 98.44 472 ARG B N 1
ATOM 8558 C CA . ARG B 1 472 ? 18.297 22.844 -1.089 1 98.44 472 ARG B CA 1
ATOM 8559 C C . ARG B 1 472 ? 19.219 23.906 -0.51 1 98.44 472 ARG B C 1
ATOM 8561 O O . ARG B 1 472 ? 19.156 25.078 -0.91 1 98.44 472 ARG B O 1
ATOM 8568 N N . LYS B 1 473 ? 20.094 23.531 0.369 1 97.19 473 LYS B N 1
ATOM 8569 C CA . LYS B 1 473 ? 21.031 24.453 1 1 97.19 473 LYS B CA 1
ATOM 8570 C C . LYS B 1 473 ? 22.156 24.844 0.042 1 97.19 473 LYS B C 1
ATOM 8572 O O . LYS B 1 473 ? 22.688 25.953 0.113 1 97.19 473 LYS B O 1
ATOM 8577 N N . GLU B 1 474 ? 22.406 23.969 -0.872 1 97.38 474 GLU B N 1
ATOM 8578 C CA . GLU B 1 474 ? 23.562 24.156 -1.75 1 97.38 474 GLU B CA 1
ATOM 8579 C C . GLU B 1 474 ? 23.156 24.875 -3.037 1 97.38 474 GLU B C 1
ATOM 8581 O O . GLU B 1 474 ? 23.984 25.531 -3.66 1 97.38 474 GLU B O 1
ATOM 8586 N N . LYS B 1 475 ? 21.891 24.688 -3.414 1 97.12 475 LYS B N 1
ATOM 8587 C CA . LYS B 1 475 ? 21.5 25.188 -4.73 1 97.12 475 LYS B CA 1
ATOM 8588 C C . LYS B 1 475 ? 20.328 26.172 -4.621 1 97.12 475 LYS B C 1
ATOM 8590 O O . LYS B 1 475 ? 19.172 25.766 -4.496 1 97.12 475 LYS B O 1
ATOM 8595 N N . ASP B 1 476 ? 20.594 27.422 -4.984 1 96.81 476 ASP B N 1
ATOM 8596 C CA . ASP B 1 476 ? 19.625 28.516 -4.863 1 96.81 476 ASP B CA 1
ATOM 8597 C C . ASP B 1 476 ? 18.422 28.297 -5.789 1 96.81 476 ASP B C 1
ATOM 8599 O O . ASP B 1 476 ? 17.312 28.703 -5.48 1 96.81 476 ASP B O 1
ATOM 8603 N N . ILE B 1 477 ? 18.641 27.594 -6.875 1 97.94 477 ILE B N 1
ATOM 8604 C CA . ILE B 1 477 ? 17.594 27.391 -7.875 1 97.94 477 ILE B CA 1
ATOM 8605 C C . ILE B 1 477 ? 16.453 26.578 -7.27 1 97.94 477 ILE B C 1
ATOM 8607 O O . ILE B 1 477 ? 15.305 26.734 -7.668 1 97.94 477 ILE B O 1
ATOM 8611 N N . ILE B 1 478 ? 16.75 25.766 -6.266 1 98.44 478 ILE B N 1
ATOM 8612 C CA . ILE B 1 478 ? 15.727 24.953 -5.629 1 98.44 478 ILE B CA 1
ATOM 8613 C C . ILE B 1 478 ? 14.797 25.844 -4.809 1 98.44 478 ILE B C 1
ATOM 8615 O O . ILE B 1 478 ? 13.594 25.578 -4.715 1 98.44 478 ILE B O 1
ATOM 8619 N N . VAL B 1 479 ? 15.297 26.922 -4.281 1 98.06 479 VAL B N 1
ATOM 8620 C CA . VAL B 1 479 ? 14.523 27.844 -3.457 1 98.06 479 VAL B CA 1
ATOM 8621 C C . VAL B 1 479 ? 13.844 28.891 -4.344 1 98.06 479 VAL B C 1
ATOM 8623 O O . VAL B 1 479 ? 12.625 29.078 -4.273 1 98.06 479 VAL B O 1
ATOM 8626 N N . TYR B 1 480 ? 14.594 29.516 -5.258 1 97.44 480 TYR B N 1
ATOM 8627 C CA . TYR B 1 480 ? 14.141 30.766 -5.859 1 97.44 480 TYR B CA 1
ATOM 8628 C C . TYR B 1 480 ? 13.828 30.594 -7.34 1 97.44 480 TYR B C 1
ATOM 8630 O O . TYR B 1 480 ? 13.281 31.484 -7.98 1 97.44 480 TYR B O 1
ATOM 8638 N N . GLY B 1 481 ? 14.094 29.438 -7.914 1 97.75 481 GLY B N 1
ATOM 8639 C CA . GLY B 1 481 ? 13.867 29.219 -9.336 1 97.75 481 GLY B CA 1
ATOM 8640 C C . GLY B 1 481 ? 12.406 29.266 -9.719 1 97.75 481 GLY B C 1
ATOM 8641 O O . GLY B 1 481 ? 11.539 28.844 -8.953 1 97.75 481 GLY B O 1
ATOM 8642 N N . GLY B 1 482 ? 12.164 29.719 -10.922 1 97.69 482 GLY B N 1
ATOM 8643 C CA . GLY B 1 482 ? 10.812 29.719 -11.469 1 97.69 482 GLY B CA 1
ATOM 8644 C C . GLY B 1 482 ? 10.297 28.328 -11.789 1 97.69 482 GLY B C 1
ATOM 8645 O O . GLY B 1 482 ? 11.07 27.438 -12.125 1 97.69 482 GLY B O 1
ATOM 8646 N N . PHE B 1 483 ? 9.023 28.141 -11.711 1 98.19 483 PHE B N 1
ATOM 8647 C CA . PHE B 1 483 ? 8.359 26.844 -11.852 1 98.19 483 PHE B CA 1
ATOM 8648 C C . PHE B 1 483 ? 7.668 26.75 -13.203 1 98.19 483 PHE B C 1
ATOM 8650 O O . PHE B 1 483 ? 6.871 27.609 -13.57 1 98.19 483 PHE B O 1
ATOM 8657 N N . GLU B 1 484 ? 7.965 25.672 -13.961 1 98.25 484 GLU B N 1
ATOM 8658 C CA . GLU B 1 484 ? 7.363 25.375 -15.258 1 98.25 484 GLU B CA 1
ATOM 8659 C C . GLU B 1 484 ? 6.902 23.922 -15.336 1 98.25 484 GLU B C 1
ATOM 8661 O O . GLU B 1 484 ? 7.715 23.031 -15.562 1 98.25 484 GLU B O 1
ATOM 8666 N N . PRO B 1 485 ? 5.598 23.688 -15.312 1 98.38 485 PRO B N 1
ATOM 8667 C CA . PRO B 1 485 ? 5.102 22.312 -15.336 1 98.38 485 PRO B CA 1
ATOM 8668 C C . PRO B 1 485 ? 5.277 21.641 -16.703 1 98.38 485 PRO B C 1
ATOM 8670 O O . PRO B 1 485 ? 5.176 22.312 -17.734 1 98.38 485 PRO B O 1
ATOM 8673 N N . LEU B 1 486 ? 5.586 20.391 -16.703 1 98.12 486 LEU B N 1
ATOM 8674 C CA . LEU B 1 486 ? 5.586 19.5 -17.859 1 98.12 486 LEU B CA 1
ATOM 8675 C C . LEU B 1 486 ? 4.559 18.391 -17.688 1 98.12 486 LEU B C 1
ATOM 8677 O O . LEU B 1 486 ? 4.168 18.062 -16.562 1 98.12 486 LEU B O 1
ATOM 8681 N N . TYR B 1 487 ? 4.027 17.875 -18.766 1 97.38 487 TYR B N 1
ATOM 8682 C CA . TYR B 1 487 ? 3.102 16.734 -18.75 1 97.38 487 TYR B CA 1
ATOM 8683 C C . TYR B 1 487 ? 1.887 17.047 -17.875 1 97.38 487 TYR B C 1
ATOM 8685 O O . TYR B 1 487 ? 1.481 16.234 -17.047 1 97.38 487 TYR B O 1
ATOM 8693 N N . ARG B 1 488 ? 1.279 18.234 -18.016 1 96.88 488 ARG B N 1
ATOM 8694 C CA . ARG B 1 488 ? 0.246 18.812 -17.156 1 96.88 488 ARG B CA 1
ATOM 8695 C C . ARG B 1 488 ? -0.948 17.875 -17.047 1 96.88 488 ARG B C 1
ATOM 8697 O O . ARG B 1 488 ? -1.566 17.766 -15.984 1 96.88 488 ARG B O 1
ATOM 8704 N N . ASP B 1 489 ? -1.264 17.156 -18.062 1 95.94 489 ASP B N 1
ATOM 8705 C CA . ASP B 1 489 ? -2.504 16.391 -18.078 1 95.94 489 ASP B CA 1
ATOM 8706 C C . ASP B 1 489 ? -2.219 14.883 -18.031 1 95.94 489 ASP B C 1
ATOM 8708 O O . ASP B 1 489 ? -3.123 14.07 -18.219 1 95.94 489 ASP B O 1
ATOM 8712 N N . ASP B 1 490 ? -0.917 14.57 -17.875 1 97.56 490 ASP B N 1
ATOM 8713 C CA . ASP B 1 490 ? -0.576 13.156 -17.828 1 97.56 490 ASP B CA 1
ATOM 8714 C C . ASP B 1 490 ? -1.18 12.477 -16.594 1 97.56 490 ASP B C 1
ATOM 8716 O O . ASP B 1 490 ? -1.235 13.078 -15.516 1 97.56 490 ASP B O 1
ATOM 8720 N N . GLU B 1 491 ? -1.54 11.25 -16.688 1 96.5 491 GLU B N 1
ATOM 8721 C CA . GLU B 1 491 ? -2.273 10.555 -15.641 1 96.5 491 GLU B CA 1
ATOM 8722 C C . GLU B 1 491 ? -1.32 9.867 -14.664 1 96.5 491 GLU B C 1
ATOM 8724 O O . GLU B 1 491 ? -1.748 9.344 -13.633 1 96.5 491 GLU B O 1
ATOM 8729 N N . GLN B 1 492 ? -0.01 9.906 -14.977 1 97.94 492 GLN B N 1
ATOM 8730 C CA . GLN B 1 492 ? 0.926 9.188 -14.117 1 97.94 492 GLN B CA 1
ATOM 8731 C C . GLN B 1 492 ? 2.119 10.062 -13.75 1 97.94 492 GLN B C 1
ATOM 8733 O O . GLN B 1 492 ? 2.703 9.898 -12.672 1 97.94 492 GLN B O 1
ATOM 8738 N N . ILE B 1 493 ? 2.516 10.969 -14.664 1 98.75 493 ILE B N 1
ATOM 8739 C CA . ILE B 1 493 ? 3.795 11.664 -14.547 1 98.75 493 ILE B CA 1
ATOM 8740 C C . ILE B 1 493 ? 3.576 13.055 -13.961 1 98.75 493 ILE B C 1
ATOM 8742 O O . ILE B 1 493 ? 2.719 13.805 -14.43 1 98.75 493 ILE B O 1
ATOM 8746 N N . PHE B 1 494 ? 4.227 13.43 -12.93 1 98.88 494 PHE B N 1
ATOM 8747 C CA . PHE B 1 494 ? 4.398 14.789 -12.43 1 98.88 494 PHE B CA 1
ATOM 8748 C C . PHE B 1 494 ? 5.82 15.281 -12.672 1 98.88 494 PHE B C 1
ATOM 8750 O O . PHE B 1 494 ? 6.762 14.812 -12.031 1 98.88 494 PHE B O 1
ATOM 8757 N N . ALA B 1 495 ? 5.977 16.125 -13.625 1 98.88 495 ALA B N 1
ATOM 8758 C CA . ALA B 1 495 ? 7.289 16.641 -14 1 98.88 495 ALA B CA 1
ATOM 8759 C C . ALA B 1 495 ? 7.25 18.156 -14.164 1 98.88 495 ALA B C 1
ATOM 8761 O O . ALA B 1 495 ? 6.223 18.719 -14.555 1 98.88 495 ALA B O 1
ATOM 8762 N N . TYR B 1 496 ? 8.352 18.797 -13.898 1 98.88 496 TYR B N 1
ATOM 8763 C CA . TYR B 1 496 ? 8.445 20.234 -14.047 1 98.88 496 TYR B CA 1
ATOM 8764 C C . TYR B 1 496 ? 9.906 20.688 -14.109 1 98.88 496 TYR B C 1
ATOM 8766 O O . TYR B 1 496 ? 10.805 19.922 -13.742 1 98.88 496 TYR B O 1
ATOM 8774 N N . ILE B 1 497 ? 10.07 21.859 -14.602 1 98.69 497 ILE B N 1
ATOM 8775 C CA . ILE B 1 497 ? 11.383 22.5 -14.695 1 98.69 497 ILE B CA 1
ATOM 8776 C C . ILE B 1 497 ? 11.438 23.719 -13.781 1 98.69 497 ILE B C 1
ATOM 8778 O O . ILE B 1 497 ? 10.461 24.453 -13.672 1 98.69 497 ILE B O 1
ATOM 8782 N N . ARG B 1 498 ? 12.547 23.859 -13.008 1 98.62 498 ARG B N 1
ATOM 8783 C CA . ARG B 1 498 ? 12.922 25.109 -12.336 1 98.62 498 ARG B CA 1
ATOM 8784 C C . ARG B 1 498 ? 13.984 25.859 -13.141 1 98.62 498 ARG B C 1
ATOM 8786 O O . ARG B 1 498 ? 14.93 25.25 -13.641 1 98.62 498 ARG B O 1
ATOM 8793 N N . ARG B 1 499 ? 13.734 27.172 -13.289 1 97.69 499 ARG B N 1
ATOM 8794 C CA . ARG B 1 499 ? 14.703 27.969 -14.023 1 97.69 499 ARG B CA 1
ATOM 8795 C C . ARG B 1 499 ? 15.156 29.172 -13.203 1 97.69 499 ARG B C 1
ATOM 8797 O O . ARG B 1 499 ? 14.336 29.844 -12.562 1 97.69 499 ARG B O 1
ATOM 8804 N N . GLN B 1 500 ? 16.391 29.359 -13.211 1 96.44 500 GLN B N 1
ATOM 8805 C CA . GLN B 1 500 ? 17.031 30.531 -12.602 1 96.44 500 GLN B CA 1
ATOM 8806 C C . GLN B 1 500 ? 18.297 30.922 -13.352 1 96.44 500 GLN B C 1
ATOM 8808 O O . GLN B 1 500 ? 19.312 30.203 -13.305 1 96.44 500 GLN B O 1
ATOM 8813 N N . GLU B 1 501 ? 18.219 32.062 -14.062 1 93.69 501 GLU B N 1
ATOM 8814 C CA . GLU B 1 501 ? 19.344 32.5 -14.867 1 93.69 501 GLU B CA 1
ATOM 8815 C C . GLU B 1 501 ? 19.766 31.422 -15.875 1 93.69 501 GLU B C 1
ATOM 8817 O O . GLU B 1 501 ? 18.953 30.953 -16.656 1 93.69 501 GLU B O 1
ATOM 8822 N N . GLN B 1 502 ? 20.984 30.828 -15.586 1 93.44 502 GLN B N 1
ATOM 8823 C CA . GLN B 1 502 ? 21.484 29.859 -16.547 1 93.44 502 GLN B CA 1
ATOM 8824 C C . GLN B 1 502 ? 21.312 28.438 -16.031 1 93.44 502 GLN B C 1
ATOM 8826 O O . GLN B 1 502 ? 21.672 27.469 -16.719 1 93.44 502 GLN B O 1
ATOM 8831 N N . GLU B 1 503 ? 20.688 28.391 -14.906 1 97 503 GLU B N 1
ATOM 8832 C CA . GLU B 1 503 ? 20.516 27.078 -14.312 1 97 503 GLU B CA 1
ATOM 8833 C C . GLU B 1 503 ? 19.109 26.531 -14.57 1 97 503 GLU B C 1
ATOM 8835 O O . GLU B 1 503 ? 18.156 27.297 -14.633 1 97 503 GLU B O 1
ATOM 8840 N N . LYS B 1 504 ? 19.078 25.219 -14.805 1 98.12 504 LYS B N 1
ATOM 8841 C CA . LYS B 1 504 ? 17.781 24.531 -14.93 1 98.12 504 LYS B CA 1
ATOM 8842 C C . LYS B 1 504 ? 17.797 23.203 -14.195 1 98.12 504 LYS B C 1
ATOM 8844 O O . LYS B 1 504 ? 18.828 22.531 -14.117 1 98.12 504 LYS B O 1
ATOM 8849 N N . LEU B 1 505 ? 16.688 22.906 -13.617 1 98.56 505 LEU B N 1
ATOM 8850 C CA . LEU B 1 505 ? 16.453 21.672 -12.891 1 98.56 505 LEU B CA 1
ATOM 8851 C C . LEU B 1 505 ? 15.195 20.969 -13.398 1 98.56 505 LEU B C 1
ATOM 8853 O O . LEU B 1 505 ? 14.141 21.594 -13.508 1 98.56 505 LEU B O 1
ATOM 8857 N N . LEU B 1 506 ? 15.328 19.688 -13.805 1 98.81 506 LEU B N 1
ATOM 8858 C CA . LEU B 1 506 ? 14.18 18.875 -14.211 1 98.81 506 LEU B CA 1
ATOM 8859 C C . LEU B 1 506 ? 13.844 17.844 -13.141 1 98.81 506 LEU B C 1
ATOM 8861 O O . LEU B 1 506 ? 14.695 17.031 -12.766 1 98.81 506 LEU B O 1
ATOM 8865 N N . THR B 1 507 ? 12.664 17.922 -12.602 1 98.94 507 THR B N 1
ATOM 8866 C CA . THR B 1 507 ? 12.148 16.906 -11.688 1 98.94 507 THR B CA 1
ATOM 8867 C C . THR B 1 507 ? 11.141 16 -12.398 1 98.94 507 THR B C 1
ATOM 8869 O O . THR B 1 507 ? 10.211 16.484 -13.047 1 98.94 507 THR B O 1
ATOM 8872 N N . VAL B 1 508 ? 11.359 14.688 -12.312 1 98.88 508 VAL B N 1
ATOM 8873 C CA . VAL B 1 508 ? 10.492 13.695 -12.938 1 98.88 508 VAL B CA 1
ATOM 8874 C C . VAL B 1 508 ? 10.031 12.688 -11.891 1 98.88 508 VAL B C 1
ATOM 8876 O O . VAL B 1 508 ? 10.852 12.086 -11.188 1 98.88 508 VAL B O 1
ATOM 8879 N N . CYS B 1 509 ? 8.703 12.484 -11.773 1 98.88 509 CYS B N 1
ATOM 8880 C CA . CYS B 1 509 ? 8.133 11.547 -10.82 1 98.88 509 CYS B CA 1
ATOM 8881 C C . CYS B 1 509 ? 7.016 10.734 -11.461 1 98.88 509 CYS B C 1
ATOM 8883 O O . CYS B 1 509 ? 6.117 11.289 -12.094 1 98.88 509 CYS B O 1
ATOM 8885 N N . ASN B 1 510 ? 7.082 9.414 -11.359 1 98.81 510 ASN B N 1
ATOM 8886 C CA . ASN B 1 510 ? 5.973 8.539 -11.703 1 98.81 510 ASN B CA 1
ATOM 8887 C C . ASN B 1 510 ? 5.094 8.242 -10.492 1 98.81 510 ASN B C 1
ATOM 8889 O O . ASN B 1 510 ? 5.512 7.527 -9.578 1 98.81 510 ASN B O 1
ATOM 8893 N N . PHE B 1 511 ? 3.844 8.727 -10.484 1 98.75 511 PHE B N 1
ATOM 8894 C CA . PHE B 1 511 ? 2.939 8.625 -9.344 1 98.75 511 PHE B CA 1
ATOM 8895 C C . PHE B 1 511 ? 2.027 7.414 -9.484 1 98.75 511 PHE B C 1
ATOM 8897 O O . PHE B 1 511 ? 0.844 7.477 -9.141 1 98.75 511 PHE B O 1
ATOM 8904 N N . SER B 1 512 ? 2.59 6.289 -10.055 1 97.88 512 SER B N 1
ATOM 8905 C CA . SER B 1 512 ? 1.728 5.129 -10.266 1 97.88 512 SER B CA 1
ATOM 8906 C C . SER B 1 512 ? 2.498 3.826 -10.086 1 97.88 512 SER B C 1
ATOM 8908 O O . SER B 1 512 ? 3.73 3.828 -10.047 1 97.88 512 SER B O 1
ATOM 8910 N N . ASP B 1 513 ? 1.773 2.768 -9.938 1 97.19 513 ASP B N 1
ATOM 8911 C CA . ASP B 1 513 ? 2.338 1.427 -9.812 1 97.19 513 ASP B CA 1
ATOM 8912 C C . ASP B 1 513 ? 2.525 0.78 -11.188 1 97.19 513 ASP B C 1
ATOM 8914 O O . ASP B 1 513 ? 2.639 -0.443 -11.289 1 97.19 513 ASP B O 1
ATOM 8918 N N . LYS B 1 514 ? 2.508 1.614 -12.273 1 96.38 514 LYS B N 1
ATOM 8919 C CA . LYS B 1 514 ? 2.707 1.173 -13.656 1 96.38 514 LYS B CA 1
ATOM 8920 C C . LYS B 1 514 ? 3.877 1.907 -14.305 1 96.38 514 LYS B C 1
ATOM 8922 O O . LYS B 1 514 ? 4.242 3.004 -13.875 1 96.38 514 LYS B O 1
ATOM 8927 N N . ASN B 1 515 ? 4.469 1.298 -15.305 1 96.81 515 ASN B N 1
ATOM 8928 C CA . ASN B 1 515 ? 5.473 1.984 -16.109 1 96.81 515 ASN B CA 1
ATOM 8929 C C . ASN B 1 515 ? 4.879 3.182 -16.844 1 96.81 515 ASN B C 1
ATOM 8931 O O . ASN B 1 515 ? 3.691 3.186 -17.172 1 96.81 515 ASN B O 1
ATOM 8935 N N . ALA B 1 516 ? 5.629 4.168 -16.969 1 97.75 516 ALA B N 1
ATOM 8936 C CA . ALA B 1 516 ? 5.211 5.352 -17.719 1 97.75 516 ALA B CA 1
ATOM 8937 C C . ALA B 1 516 ? 6.293 5.785 -18.703 1 97.75 516 ALA B C 1
ATOM 8939 O O . ALA B 1 516 ? 7.48 5.777 -18.391 1 97.75 516 ALA B O 1
ATOM 8940 N N . GLU B 1 517 ? 5.891 6.129 -19.875 1 97.12 517 GLU B N 1
ATOM 8941 C CA . GLU B 1 517 ? 6.836 6.59 -20.891 1 97.12 517 GLU B CA 1
ATOM 8942 C C . GLU B 1 517 ? 6.93 8.117 -20.906 1 97.12 517 GLU B C 1
ATOM 8944 O O . GLU B 1 517 ? 5.922 8.805 -20.75 1 97.12 517 GLU B O 1
ATOM 8949 N N . MET B 1 518 ? 8.156 8.586 -21 1 97.19 518 MET B N 1
ATOM 8950 C CA . MET B 1 518 ? 8.344 10.023 -21.141 1 97.19 518 MET B CA 1
ATOM 8951 C C . MET B 1 518 ? 9.578 10.344 -21.969 1 97.19 518 MET B C 1
ATOM 8953 O O . MET B 1 518 ? 10.422 9.469 -22.188 1 97.19 518 MET B O 1
ATOM 8957 N N . GLU B 1 519 ? 9.594 11.523 -22.5 1 97.94 519 GLU B N 1
ATOM 8958 C CA . GLU B 1 519 ? 10.758 12.031 -23.219 1 97.94 519 GLU B CA 1
ATOM 8959 C C . GLU B 1 519 ? 11.469 13.117 -22.438 1 97.94 519 GLU B C 1
ATOM 8961 O O . GLU B 1 519 ? 10.859 14.117 -22.047 1 97.94 519 GLU B O 1
ATOM 8966 N N . ILE B 1 520 ? 12.781 12.945 -22.203 1 98.12 520 ILE B N 1
ATOM 8967 C CA . ILE B 1 520 ? 13.578 13.969 -21.531 1 98.12 520 ILE B CA 1
ATOM 8968 C C . ILE B 1 520 ? 13.828 15.133 -22.5 1 98.12 520 ILE B C 1
ATOM 8970 O O . ILE B 1 520 ? 14.312 14.93 -23.609 1 98.12 520 ILE B O 1
ATOM 8974 N N . PRO B 1 521 ? 13.5 16.344 -22.094 1 97.81 521 PRO B N 1
ATOM 8975 C CA . PRO B 1 521 ? 13.766 17.484 -22.969 1 97.81 521 PRO B CA 1
ATOM 8976 C C . PRO B 1 521 ? 15.227 17.578 -23.406 1 97.81 521 PRO B C 1
ATOM 8978 O O . PRO B 1 521 ? 16.125 17.359 -22.594 1 97.81 521 PRO B O 1
ATOM 8981 N N . GLU B 1 522 ? 15.422 17.984 -24.609 1 97.06 522 GLU B N 1
ATOM 8982 C CA . GLU B 1 522 ? 16.75 18.047 -25.219 1 97.06 522 GLU B CA 1
ATOM 8983 C C . GLU B 1 522 ? 17.656 19 -24.422 1 97.06 522 GLU B C 1
ATOM 8985 O O . GLU B 1 522 ? 18.875 18.797 -24.375 1 97.06 522 GLU B O 1
ATOM 8990 N N . GLU B 1 523 ? 17.156 19.969 -23.828 1 96.56 523 GLU B N 1
ATOM 8991 C CA . GLU B 1 523 ? 17.953 20.969 -23.109 1 96.56 523 GLU B CA 1
ATOM 8992 C C . GLU B 1 523 ? 18.625 20.359 -21.891 1 96.56 523 GLU B C 1
ATOM 8994 O O . GLU B 1 523 ? 19.516 20.969 -21.297 1 96.56 523 GLU B O 1
ATOM 8999 N N . PHE B 1 524 ? 18.266 19.141 -21.609 1 97.75 524 PHE B N 1
ATOM 9000 C CA . PHE B 1 524 ? 18.875 18.484 -20.453 1 97.75 524 PHE B CA 1
ATOM 9001 C C . PHE B 1 524 ? 19.875 17.422 -20.906 1 97.75 524 PHE B C 1
ATOM 9003 O O . PHE B 1 524 ? 20.328 16.609 -20.094 1 97.75 524 PHE B O 1
ATOM 9010 N N . LYS B 1 525 ? 20.172 17.359 -22.141 1 95.44 525 LYS B N 1
ATOM 9011 C CA . LYS B 1 525 ? 21.25 16.469 -22.594 1 95.44 525 LYS B CA 1
ATOM 9012 C C . LYS B 1 525 ? 22.547 16.719 -21.828 1 95.44 525 LYS B C 1
ATOM 9014 O O . LYS B 1 525 ? 22.969 17.875 -21.719 1 95.44 525 LYS B O 1
ATOM 9019 N N . GLY B 1 526 ? 23.094 15.703 -21.297 1 94.94 526 GLY B N 1
ATOM 9020 C CA . GLY B 1 526 ? 24.344 15.836 -20.562 1 94.94 526 GLY B CA 1
ATOM 9021 C C . GLY B 1 526 ? 24.156 16.375 -19.156 1 94.94 526 GLY B C 1
ATOM 9022 O O . GLY B 1 526 ? 25.141 16.703 -18.484 1 94.94 526 GLY B O 1
ATOM 9023 N N . ALA B 1 527 ? 22.984 16.438 -18.703 1 97.25 527 ALA B N 1
ATOM 9024 C CA . ALA B 1 527 ? 22.703 16.953 -17.375 1 97.25 527 ALA B CA 1
ATOM 9025 C C . ALA B 1 527 ? 23.219 16.016 -16.281 1 97.25 527 ALA B C 1
ATOM 9027 O O . ALA B 1 527 ? 23.422 14.828 -16.531 1 97.25 527 ALA B O 1
ATOM 9028 N N . GLU B 1 528 ? 23.438 16.578 -15.117 1 97.5 528 GLU B N 1
ATOM 9029 C CA . GLU B 1 528 ? 23.828 15.828 -13.93 1 97.5 528 GLU B CA 1
ATOM 9030 C C . GLU B 1 528 ? 22.609 15.336 -13.164 1 97.5 528 GLU B C 1
ATOM 9032 O O . GLU B 1 528 ? 21.672 16.109 -12.922 1 97.5 528 GLU B O 1
ATOM 9037 N N . CYS B 1 529 ? 22.594 14.023 -12.898 1 98.25 529 CYS B N 1
ATOM 9038 C CA . CYS B 1 529 ? 21.562 13.531 -12.008 1 98.25 529 CYS B CA 1
ATOM 9039 C C . CYS B 1 529 ? 21.891 13.852 -10.555 1 98.25 529 CYS B C 1
ATOM 9041 O O . CYS B 1 529 ? 22.844 13.328 -10 1 98.25 529 CYS B O 1
ATOM 9043 N N . LEU B 1 530 ? 21.141 14.719 -9.93 1 98.44 530 LEU B N 1
ATOM 9044 C CA . LEU B 1 530 ? 21.391 15.125 -8.555 1 98.44 530 LEU B CA 1
ATOM 9045 C C . LEU B 1 530 ? 20.922 14.055 -7.574 1 98.44 530 LEU B C 1
ATOM 9047 O O . LEU B 1 530 ? 21.531 13.867 -6.516 1 98.44 530 LEU B O 1
ATOM 9051 N N . ILE B 1 531 ? 19.859 13.344 -7.914 1 98.38 531 ILE B N 1
ATOM 9052 C CA . ILE B 1 531 ? 19.266 12.359 -7.012 1 98.38 531 ILE B CA 1
ATOM 9053 C C . ILE B 1 531 ? 18.297 11.477 -7.785 1 98.38 531 ILE B C 1
ATOM 9055 O O . ILE B 1 531 ? 17.625 11.945 -8.711 1 98.38 531 ILE B O 1
ATOM 9059 N N . THR B 1 532 ? 18.203 10.258 -7.562 1 98.19 532 THR B N 1
ATOM 9060 C CA . THR B 1 532 ? 17.266 9.273 -8.094 1 98.19 532 THR B CA 1
ATOM 9061 C C . THR B 1 532 ? 16.906 8.234 -7.039 1 98.19 532 THR B C 1
ATOM 9063 O O . THR B 1 532 ? 17.719 7.949 -6.148 1 98.19 532 THR B O 1
ATOM 9066 N N . ASN B 1 533 ? 15.688 7.734 -7.051 1 98.31 533 ASN B N 1
ATOM 9067 C CA . ASN B 1 533 ? 15.266 6.82 -5.996 1 98.31 533 ASN B CA 1
ATOM 9068 C C . ASN B 1 533 ? 15.391 5.363 -6.434 1 98.31 533 ASN B C 1
ATOM 9070 O O . ASN B 1 533 ? 15.094 4.453 -5.656 1 98.31 533 ASN B O 1
ATOM 9074 N N . LEU B 1 534 ? 15.773 5.211 -7.652 1 96.25 534 LEU B N 1
ATOM 9075 C CA . LEU B 1 534 ? 16.078 3.881 -8.172 1 96.25 534 LEU B CA 1
ATOM 9076 C C . LEU B 1 534 ? 17.438 3.857 -8.844 1 96.25 534 LEU B C 1
ATOM 9078 O O . LEU B 1 534 ? 18.328 4.641 -8.484 1 96.25 534 LEU B O 1
ATOM 9082 N N . ASP B 1 535 ? 17.719 2.975 -9.742 1 88.81 535 ASP B N 1
ATOM 9083 C CA . ASP B 1 535 ? 19.078 2.756 -10.234 1 88.81 535 ASP B CA 1
ATOM 9084 C C . ASP B 1 535 ? 19.219 3.201 -11.688 1 88.81 535 ASP B C 1
ATOM 9086 O O . ASP B 1 535 ? 19.984 2.617 -12.445 1 88.81 535 ASP B O 1
ATOM 9090 N N . ARG B 1 536 ? 18.516 4.195 -11.984 1 92.5 536 ARG B N 1
ATOM 9091 C CA . ARG B 1 536 ? 18.594 4.648 -13.375 1 92.5 536 ARG B CA 1
ATOM 9092 C C . ARG B 1 536 ? 19.953 5.281 -13.664 1 92.5 536 ARG B C 1
ATOM 9094 O O . ARG B 1 536 ? 20.469 6.043 -12.844 1 92.5 536 ARG B O 1
ATOM 9101 N N . THR B 1 537 ? 20.422 5.027 -14.922 1 92.06 537 THR B N 1
ATOM 9102 C CA . THR B 1 537 ? 21.703 5.586 -15.305 1 92.06 537 THR B CA 1
ATOM 9103 C C . THR B 1 537 ? 21.609 6.324 -16.641 1 92.06 537 THR B C 1
ATOM 9105 O O . THR B 1 537 ? 22.516 7.047 -17.031 1 92.06 537 THR B O 1
ATOM 9108 N N . VAL B 1 538 ? 20.484 6.184 -17.281 1 92.62 538 VAL B N 1
ATOM 9109 C CA . VAL B 1 538 ? 20.281 6.82 -18.578 1 92.62 538 VAL B CA 1
ATOM 9110 C C . VAL B 1 538 ? 19.203 7.895 -18.469 1 92.62 538 VAL B C 1
ATOM 9112 O O . VAL B 1 538 ? 18.078 7.605 -18.047 1 92.62 538 VAL B O 1
ATOM 9115 N N . PHE B 1 539 ? 19.484 9.086 -18.875 1 96.25 539 PHE B N 1
ATOM 9116 C CA . PHE B 1 539 ? 18.594 10.227 -18.719 1 96.25 539 PHE B CA 1
ATOM 9117 C C . PHE B 1 539 ? 18.453 11 -20.016 1 96.25 539 PHE B C 1
ATOM 9119 O O . PHE B 1 539 ? 18.453 12.234 -20.016 1 96.25 539 PHE B O 1
ATOM 9126 N N . GLU B 1 540 ? 18.438 10.359 -21.188 1 94.75 540 GLU B N 1
ATOM 9127 C CA . GLU B 1 540 ? 18.312 11.023 -22.469 1 94.75 540 GLU B CA 1
ATOM 9128 C C . GLU B 1 540 ? 17.266 10.344 -23.344 1 94.75 540 GLU B C 1
ATOM 9130 O O . GLU B 1 540 ? 17.078 9.125 -23.281 1 94.75 540 GLU B O 1
ATOM 9135 N N . GLY B 1 541 ? 16.578 11.133 -24.156 1 95 541 GLY B N 1
ATOM 9136 C CA . GLY B 1 541 ? 15.609 10.594 -25.109 1 95 541 GLY B CA 1
ATOM 9137 C C . GLY B 1 541 ? 14.383 10.016 -24.438 1 95 541 GLY B C 1
ATOM 9138 O O . GLY B 1 541 ? 13.914 10.547 -23.422 1 95 541 GLY B O 1
ATOM 9139 N N . ARG B 1 542 ? 13.781 9.008 -25.125 1 96.12 542 ARG B N 1
ATOM 9140 C CA . ARG B 1 542 ? 12.594 8.344 -24.594 1 96.12 542 ARG B CA 1
ATOM 9141 C C . ARG B 1 542 ? 12.961 7.312 -23.547 1 96.12 542 ARG B C 1
ATOM 9143 O O . ARG B 1 542 ? 13.836 6.477 -23.766 1 96.12 542 ARG B O 1
ATOM 9150 N N . ILE B 1 543 ? 12.312 7.422 -22.391 1 96.81 543 ILE B N 1
ATOM 9151 C CA . ILE B 1 543 ? 12.609 6.496 -21.297 1 96.81 543 ILE B CA 1
ATOM 9152 C C . ILE B 1 543 ? 11.312 5.918 -20.734 1 96.81 543 ILE B C 1
ATOM 9154 O O . ILE B 1 543 ? 10.234 6.473 -20.969 1 96.81 543 ILE B O 1
ATOM 9158 N N . VAL B 1 544 ? 11.414 4.805 -20.109 1 96.31 544 VAL B N 1
ATOM 9159 C CA . VAL B 1 544 ? 10.312 4.184 -19.375 1 96.31 544 VAL B CA 1
ATOM 9160 C C . VAL B 1 544 ? 10.578 4.277 -17.875 1 96.31 544 VAL B C 1
ATOM 9162 O O . VAL B 1 544 ? 11.578 3.75 -17.375 1 96.31 544 VAL B O 1
ATOM 9165 N N . LEU B 1 545 ? 9.766 5.035 -17.188 1 98 545 LEU B N 1
ATOM 9166 C CA . LEU B 1 545 ? 9.844 5.137 -15.734 1 98 545 LEU B CA 1
ATOM 9167 C C . LEU B 1 545 ? 9.227 3.91 -15.07 1 98 545 LEU B C 1
ATOM 9169 O O . LEU B 1 545 ? 8.125 3.488 -15.438 1 98 545 LEU B O 1
ATOM 9173 N N . LYS B 1 546 ? 9.93 3.338 -14.164 1 97.44 546 LYS B N 1
ATOM 9174 C CA . LYS B 1 546 ? 9.383 2.268 -13.336 1 97.44 546 LYS B CA 1
ATOM 9175 C C . LYS B 1 546 ? 8.359 2.812 -12.336 1 97.44 546 LYS B C 1
ATOM 9177 O O . LYS B 1 546 ? 8.242 4.027 -12.164 1 97.44 546 LYS B O 1
ATOM 9182 N N . PRO B 1 547 ? 7.602 1.903 -11.719 1 98.25 547 PRO B N 1
ATOM 9183 C CA . PRO B 1 547 ? 6.641 2.35 -10.711 1 98.25 547 PRO B CA 1
ATOM 9184 C C . PRO B 1 547 ? 7.293 3.191 -9.609 1 98.25 547 PRO B C 1
ATOM 9186 O O . PRO B 1 547 ? 8.258 2.752 -8.984 1 98.25 547 PRO B O 1
ATOM 9189 N N . TYR B 1 548 ? 6.797 4.449 -9.414 1 98.81 548 TYR B N 1
ATOM 9190 C CA . TYR B 1 548 ? 7.168 5.398 -8.375 1 98.81 548 TYR B CA 1
ATOM 9191 C C . TYR B 1 548 ? 8.602 5.871 -8.547 1 98.81 548 TYR B C 1
ATOM 9193 O O . TYR B 1 548 ? 9.219 6.375 -7.609 1 98.81 548 TYR B O 1
ATOM 9201 N N . GLU B 1 549 ? 9.148 5.742 -9.734 1 98.56 549 GLU B N 1
ATOM 9202 C CA . GLU B 1 549 ? 10.5 6.238 -9.992 1 98.56 549 GLU B CA 1
ATOM 9203 C C . GLU B 1 549 ? 10.531 7.766 -9.992 1 98.56 549 GLU B C 1
ATOM 9205 O O . GLU B 1 549 ? 9.578 8.414 -10.422 1 98.56 549 GLU B O 1
ATOM 9210 N N . ALA B 1 550 ? 11.609 8.32 -9.477 1 98.88 550 ALA B N 1
ATOM 9211 C CA . ALA B 1 550 ? 11.82 9.766 -9.445 1 98.88 550 ALA B CA 1
ATOM 9212 C C . ALA B 1 550 ? 13.305 10.102 -9.602 1 98.88 550 ALA B C 1
ATOM 9214 O O . ALA B 1 550 ? 14.172 9.383 -9.109 1 98.88 550 ALA B O 1
ATOM 9215 N N . PHE B 1 551 ? 13.562 11.164 -10.258 1 98.81 551 PHE B N 1
ATOM 9216 C CA . PHE B 1 551 ? 14.93 11.672 -10.336 1 98.81 551 PHE B CA 1
ATOM 9217 C C . PHE B 1 551 ? 14.93 13.164 -10.633 1 98.81 551 PHE B C 1
ATOM 9219 O O . PHE B 1 551 ? 13.906 13.727 -11.016 1 98.81 551 PHE B O 1
ATOM 9226 N N . VAL B 1 552 ? 16.047 13.836 -10.375 1 98.88 552 VAL B N 1
ATOM 9227 C CA . VAL B 1 552 ? 16.25 15.258 -10.617 1 98.88 552 VAL B CA 1
ATOM 9228 C C . VAL B 1 552 ? 17.516 15.469 -11.453 1 98.88 552 VAL B C 1
ATOM 9230 O O . VAL B 1 552 ? 18.594 14.992 -11.086 1 98.88 552 VAL B O 1
ATOM 9233 N N . LEU B 1 553 ? 17.328 16.125 -12.594 1 98.75 553 LEU B N 1
ATOM 9234 C CA . LEU B 1 553 ? 18.453 16.5 -13.438 1 98.75 553 LEU B CA 1
ATOM 9235 C C . LEU B 1 553 ? 18.797 17.984 -13.297 1 98.75 553 LEU B C 1
ATOM 9237 O O . LEU B 1 553 ? 17.891 18.812 -13.18 1 98.75 553 LEU B O 1
ATOM 9241 N N . TYR B 1 554 ? 20.078 18.297 -13.281 1 98.44 554 TYR B N 1
ATOM 9242 C CA . TYR B 1 554 ? 20.578 19.656 -13.156 1 98.44 554 TYR B CA 1
ATOM 9243 C C . TYR B 1 554 ? 21.531 20 -14.297 1 98.44 554 TYR B C 1
ATOM 9245 O O . TYR B 1 554 ? 22.375 19.188 -14.672 1 98.44 554 TYR B O 1
ATOM 9253 N N . LYS B 1 555 ? 21.281 21.156 -14.898 1 96.31 555 LYS B N 1
ATOM 9254 C CA . LYS B 1 555 ? 22.172 21.641 -15.945 1 96.31 555 LYS B CA 1
ATOM 9255 C C . LYS B 1 555 ? 22.438 23.141 -15.797 1 96.31 555 LYS B C 1
ATOM 9257 O O . LYS B 1 555 ? 21.516 23.906 -15.516 1 96.31 555 LYS B O 1
ATOM 9262 N N . LYS B 1 556 ? 23.641 23.453 -15.992 1 91.56 556 LYS B N 1
ATOM 9263 C CA . LYS B 1 556 ? 24.078 24.844 -16.031 1 91.56 556 LYS B CA 1
ATOM 9264 C C . LYS B 1 556 ? 24.422 25.281 -17.453 1 91.56 556 LYS B C 1
ATOM 9266 O O . LYS B 1 556 ? 25.078 24.531 -18.188 1 91.56 556 LYS B O 1
#

Sequence (1112 aa):
MEKKWWKESVVYQIYPKSFKDSNGDGVGDIRGIIQKLDYLKELGVNVLWISPMLESPQDDNGYDISDYRRIYKEYGTMEDYEELLSEAHKRDIRILMDLVVNHTSDEHNWFIESRKSKDNPYRDYYIWKDPVNGKEPNNWGAVFGGSAWEYDPQTQMYYMHLFSKKQPDLNWENEKVRQEVYDMMKFWCDKGIDGFRMDVISMISKDQSFPDGEMNNSLYGDFGPYCVHGPRIHEFLQEMNREVLSKYDIMTVGETSGVTIEEAQKYAGEARNELNMVFQFEHVENGSGDYGKWTTEKYDFKEFKRIMIKWQEELQGKAWNSLFLGNHDQPRSVSRFGNDNPAYRETSAKMLATCLHMMQGTPYVYQGEELGMTNVYFDKLEDYRDIESINFFTELTESGLMTPEYMMKCLMLRSRDNARTPMQWDDSEQAGFTDGESWIKVNPNYKEINAAQQLEDPNSIFYYYQKLIRLRKEKDIIVYGGFEPLYRDDEQIFAYIRRQEQEKLLTVCNFSDKNAEMEIPEEFKGAECLITNLDRTVFEGRIVLKPYEAFVLYKKMEKKWWKESVVYQIYPKSFKDSNGDGVGDIRGIIQKLDYLKELGVNVLWISPMLESPQDDNGYDISDYRRIYKEYGTMEDYEELLSEAHKRDIRILMDLVVNHTSDEHNWFIESRKSKDNPYRDYYIWKDPVNGKEPNNWGAVFGGSAWEYDPQTQMYYMHLFSKKQPDLNWENEKVRQEVYDMMKFWCDKGIDGFRMDVISMISKDQSFPDGEMNNSLYGDFGPYCVHGPRIHEFLQEMNREVLSKYDIMTVGETSGVTIEEAQKYAGEARNELNMVFQFEHVENGSGDYGKWTTEKYDFKEFKRIMIKWQEELQGKAWNSLFLGNHDQPRSVSRFGNDNPAYRETSAKMLATCLHMMQGTPYVYQGEELGMTNVYFDKLEDYRDIESINFFTELTESGLMTPEYMMKCLMLRSRDNARTPMQWDDSEQAGFTDGESWIKVNPNYKEINAAQQLEDPNSIFYYYQKLIRLRKEKDIIVYGGFEPLYRDDEQIFAYIRRQEQEKLLTVCNFSDKNAEMEIPEEFKGAECLITNLDRTVFEGRIVLKPYEAFVLYKK

pLDDT: mean 97.15, std 2.72, range [73.62, 98.94]

Organism: NCBI:txid40520

Solvent-accessible surface area (backbone atoms only — not comparable to full-atom values): 56835 Å² total; per-residue (Å²): 131,86,88,50,72,69,52,69,37,36,32,34,35,41,53,46,62,22,54,21,24,71,80,33,77,15,44,14,19,48,65,19,50,55,71,42,47,63,60,43,48,67,44,56,49,37,29,35,38,35,49,54,61,35,20,40,88,44,76,62,74,22,69,18,35,34,34,97,87,39,46,18,69,81,36,44,44,63,66,49,50,54,46,42,55,51,58,33,47,75,66,64,25,42,41,27,39,50,39,66,72,33,31,31,14,54,73,11,64,62,43,51,48,20,57,72,32,88,82,33,90,36,28,60,42,32,47,71,43,59,54,45,95,86,38,63,68,47,45,33,34,13,78,37,45,61,55,20,57,46,81,37,78,84,67,64,28,29,36,37,10,59,38,50,84,52,22,36,27,44,25,59,87,30,64,68,48,50,50,52,51,47,52,52,51,48,54,46,47,72,74,61,50,36,31,34,40,26,44,51,53,34,44,41,19,60,46,90,78,57,70,68,33,63,41,81,89,49,98,35,10,46,45,52,90,38,28,42,65,15,87,49,35,66,60,52,37,38,48,45,15,71,74,42,55,73,78,51,93,56,42,37,33,32,33,24,72,82,57,46,73,70,53,44,39,52,43,11,12,79,86,52,58,43,36,55,19,42,41,67,46,68,58,80,51,46,48,48,50,84,65,43,68,62,38,71,40,50,55,48,60,56,58,37,51,48,46,54,50,48,55,51,61,71,24,59,96,45,28,45,47,53,37,67,74,40,41,67,71,31,27,22,37,28,49,63,76,44,36,62,50,84,69,37,25,64,38,19,31,44,24,51,49,54,62,56,64,61,36,59,34,23,39,42,44,30,73,46,57,50,60,50,47,51,49,58,53,64,89,49,77,84,69,61,79,46,52,46,53,55,38,40,49,51,54,37,35,74,70,63,78,35,53,66,71,60,47,45,30,14,45,30,64,47,27,34,52,32,36,52,40,42,35,33,45,22,68,50,70,62,16,56,22,23,83,39,65,56,82,46,68,57,48,80,61,16,70,80,45,20,47,51,62,30,75,72,33,81,85,24,48,36,45,50,46,24,49,54,47,48,46,48,72,72,32,64,50,38,44,72,21,43,80,44,80,38,59,79,82,42,83,41,44,56,32,34,35,32,43,40,93,71,34,39,34,40,41,41,29,30,75,35,57,42,68,43,78,47,68,49,61,74,90,42,62,88,39,44,74,78,48,60,63,62,87,80,86,78,78,62,50,75,45,74,40,48,47,19,32,23,40,32,35,40,39,109,130,85,87,49,73,67,52,67,36,36,31,35,36,40,55,46,62,23,53,21,24,70,80,32,77,15,43,14,18,47,64,20,49,55,73,41,46,63,59,43,48,69,42,56,47,35,29,34,38,36,48,54,62,36,20,40,88,43,78,62,73,23,69,18,34,33,35,96,86,39,46,18,71,80,37,42,44,64,66,50,51,55,46,41,55,51,57,32,46,74,65,62,26,42,42,27,40,51,39,65,71,34,30,30,14,56,74,11,63,60,42,51,47,20,57,71,33,88,82,34,91,35,28,60,45,33,46,71,41,61,56,44,93,84,38,60,68,47,46,34,32,13,78,37,47,60,55,20,56,44,80,36,80,85,67,63,28,26,37,38,10,61,38,48,85,50,23,35,28,44,24,59,87,30,64,66,50,50,50,51,51,46,50,51,51,46,54,47,48,74,73,61,51,37,30,34,40,27,45,49,53,35,43,39,18,58,45,88,77,57,68,69,36,62,42,82,90,49,98,35,10,46,46,52,90,40,27,44,67,15,90,50,37,67,59,52,38,37,48,45,16,70,74,40,54,72,79,49,95,53,42,39,35,32,32,23,74,82,55,46,74,71,53,43,39,54,46,11,12,78,87,54,59,43,34,55,21,41,42,68,46,68,58,78,51,46,47,49,50,85,63,42,67,64,39,72,41,50,54,48,62,54,59,37,51,47,46,54,50,47,56,51,61,72,24,58,96,44,28,45,46,54,36,66,73,37,42,68,72,30,28,22,38,28,50,62,76,44,36,61,50,86,67,36,24,61,37,18,32,44,23,52,48,52,61,55,65,61,36,58,34,23,38,44,43,30,73,45,56,48,58,51,46,50,49,60,52,63,90,48,77,86,68,61,79,44,54,46,52,56,40,42,51,50,53,38,35,75,71,61,79,35,54,68,71,57,47,46,31,14,45,31,64,48,26,34,51,32,36,55,38,41,35,32,45,22,67,51,70,61,16,58,21,24,84,39,64,55,82,48,70,59,49,81,59,16,69,81,43,21,47,51,63,31,72,72,34,83,83,24,51,37,46,49,47,24,48,53,48,49,47,48,71,73,33,65,49,38,45,72,19,44,80,42,81,37,60,80,82,41,83,41,45,55,30,34,35,31,42,42,92,70,35,39,34,39,41,42,28,31,74,35,56,42,66,43,78,47,68,48,62,74,90,42,62,88,39,43,74,79,47,58,63,61,86,80,86,79,77,62,50,75,45,73,38,49,45,20,30,26,39,32,35,38,40,111

InterPro domains:
  IPR006047 Glycosyl hydrolase family 13, catalytic domain [PF00128] (13-481)
  IPR006047 Glycosyl hydrolase family 13, catalytic domain [SM00642] (13-420)
  IPR013780 Glycosyl hydrolase, all-beta [G3DSA:2.60.40.1180] (482-555)
  IPR017853 Glycoside hydrolase superfamily [SSF51445] (3-476)
  IPR045857 Oligo-1,6-glucosidase, domain 2 [G3DSA:3.90.400.10] (105-174)
  IPR056300 Alpha-amylase SusG-like, C-terminal domain [PF23915] (493-552)

Radius of gyration: 33.38 Å; Cα contacts (8 Å, |Δi|>4): 2509; chains: 2; bounding box: 70×96×70 Å

Foldseek 3Di:
DDDAPLLLFAEEEDEQQFEFPDPFPQGGALVRVLVCLVVVVLLPGAEYEYEAQADAPCLQHRLQHQDLQFGHVSRHGPVSVLVSCVSSVVSNHAYAYAARQQWHFCNHPLNVQLLQECPGPSVQQFDKDADDVLHAPAFAAAPLGDRQWDARPNHRIIFGHNHDPRTTGTQVVDVVSLVVSLVSLQVVVVSPHAYYEYELLQQSAFAPVPYYADQLVHSTHHRCVGRGNHDCSLVSQQVSLVSHVVVHNHAYEYEHEPADLVNQLCQCWPPNRGHPGYDYCQLLQAPADSLGLQALDAGQVLSSLLVVVCNQVSCAVTGAYEFEQDELQWAQNCLRQNPCPPVTQFLQLLLSLLLGLQGAHHYYHYQQSLLSQHFLLDQDPVLDDRSSLNNCLCVCCVVVVDPNNSSSSSCSRTGSVSRVHHAQAEQDPSNNRRPYHHPGRHRNCSHVTHNVVQVVDCLGSSVSSSLSSVCSNVDVQSHRFRWAWDPSRPRFWTWIWTDDDFKIKIKIWGSFQAKDKDAADPVQVVWDWSDKSDDDDDRHGIDIAHHGTITMTMDD/DDDAPLLLFAEEEDEQQFEFPDPFPQGGALVRVLVCLVVVVLLPGAEYEYEAQADAPCLQHRLQHQDLQFGHVSRHGPVSVLVSCVSSVVSNHAYAYAARQQWHFCNHPLNVQLLQECPGPSVQQFDKDADDVLHAPEFAAAPLGDRQWDARPNHRIIFGHNHDPRTTGTQVVDVVSLVVSLVSLQVVVVSPHAYYEYELLQQSAFAPVPYYADQLVHSTHHRCVGRGNHDCSLVSQQVSLVRHVVVHNHAYEYEHEPADLVNQLCQCWPPNSGHPYYDYCQLLQAPADSVGLQALDAGQVLSSLLVVVCNQVSCAVTHAYEFEQDELQWAQNCLRQNPCPPVTQFLQLLLSLLLGLQGAHHYYHYQQSLLSQHFLLDQDPVLDDRSSLNNVLCVCCVVPVDPNNSSSSSCSRTGSVSRVAHAQAELDPSNNRRPYHHPGRHRNCSHVTHNVVQVVDCLGSSVSSSLSSVCSNVDVQSHRFRWAWDPSRPRFWTWIWTDDDFKIKIKIWGSFQAKDKDAQDPVQVVWDWSDKSDDDDDRHGIDIAHHGIITMTMDD

Secondary structure (DSSP, 8-state):
----HHHH--EEEE-GGGT--SSSSSS--HHHHHHTHHHHHHHT--EEEE---EE---TTTTSS-SEEEEE-TTT--HHHHHHHHHHHHHTT-EEEEEEE-SB--TTSHHHHHHHH-TT-TTGGGB-EE--BTTB-SS-BBPTTSSBSEEEETTTTEEEE-SS-TTSPBB-TTSHHHHHHHHHHHHHHHHHT--EEEEETGGGS---TT-PPPP-TTSSSB--HHHHSS-TTHHHHHHHHHHHTGGGS--EEEEE-TT--HHHHHHHH-TTT-S-SEEE--TTTTTT-BTTBT---PPP-HHHHHHHHHHHHHHHTTTS-BEE-S--TTS--HHHHTS--STTTHHHHHHHHHHHHHTSSSEEEEETTGGGT-------SGGG---HHHHHHHHHHHHTTSS-HHHHHHHHHHH-THHHHSPP---SSGGGGT-SS--SSPPPGGGGTS-HHHHHH-TTSHHHHHHHHHHHHHH-HHHHH-EEEEESTT-SSEEEEEEEETTEEEEEEEE-SSS-EEEE--GGGTT-EEEEESS-----SSEEEEPTT-EEEEEE-/----TTTS--EEEE-GGGT--SSSSSS--HHHHHHTHHHHHHHT--EEEE---EE---TTTTSS-SEEEEE-TTT--HHHHHHHHHHHHHTT-EEEEEEE-SB--TTSHHHHHHHH-TT-TTGGGB-EE--BTTB-SS-BBPTTSSBSEEEETTTTEEEE-SS-TT-PBB-TTSHHHHHHHHHHHHHHHHHT--EEEEETGGGS---TT-PPPP-TTSSSB--HHHHSS-TTHHHHHHHHHHHTGGGS--EEEEE-TT--HHHHHHHHBTTT-S-SEEE--TTTTTT-BTTBT---PPP-HHHHHHHHHHHHHHHTTTB-BEE-S--TTS--HHHHTS--STTTHHHHHHHHHHHHHTSSSEEEEETTGGGT------SSGGG---HHHHHHHHHHHHTTSS-HHHHHHHHHHH-THHHHSPP---SSGGGGT-SS--SSPPPGGGGTS-HHHHHH-TTSHHHHHHHHHHHHHH-HHHHH-EEEEESTT-SSEEEEEEEETTEEEEEEEE-SSS-EEEE--GGGTT-EEEEESS-----SSEEEEPTT-EEEEEE-